Protein AF-0000000083518866 (afdb_homodimer)

Structure (mmCIF, N/CA/C/O backbone):
data_AF-0000000083518866-model_v1
#
loop_
_entity.id
_entity.type
_entity.pdbx_description
1 polymer '6-phosphofructo-2-kinase/fructose-2,6-bisphosphatase 2'
#
loop_
_atom_site.group_PDB
_atom_site.id
_atom_site.type_symbol
_atom_site.label_atom_id
_atom_site.label_alt_id
_atom_site.label_comp_id
_atom_site.label_asym_id
_atom_site.label_entity_id
_atom_site.label_seq_id
_atom_site.pdbx_PDB_ins_code
_atom_site.Cartn_x
_atom_site.Cartn_y
_atom_site.Cartn_z
_atom_site.occupancy
_atom_site.B_iso_or_equiv
_atom_site.auth_seq_id
_atom_site.auth_comp_id
_atom_site.auth_asym_id
_atom_site.auth_atom_id
_atom_site.pdbx_PDB_model_num
ATOM 1 N N . LYS A 1 1 ? -8.477 41.5 -9.578 1 29.02 1 LYS A N 1
ATOM 2 C CA . LYS A 1 1 ? -9.758 40.812 -9.484 1 29.02 1 LYS A CA 1
ATOM 3 C C . LYS A 1 1 ? -9.914 39.812 -10.609 1 29.02 1 LYS A C 1
ATOM 5 O O . LYS A 1 1 ? -10.352 38.656 -10.383 1 29.02 1 LYS A O 1
ATOM 10 N N . HIS A 1 2 ? -9.727 40.281 -11.828 1 31.5 2 HIS A N 1
ATOM 11 C CA . HIS A 1 2 ? -9.812 39.531 -13.062 1 31.5 2 HIS A CA 1
ATOM 12 C C . HIS A 1 2 ? -8.633 38.562 -13.203 1 31.5 2 HIS A C 1
ATOM 14 O O . HIS A 1 2 ? -8.734 37.562 -13.898 1 31.5 2 HIS A O 1
ATOM 20 N N . ARG A 1 3 ? -7.418 39.094 -12.875 1 32.06 3 ARG A N 1
ATOM 21 C CA . ARG A 1 3 ? -6.188 38.312 -13.055 1 32.06 3 ARG A CA 1
ATOM 22 C C . ARG A 1 3 ? -6.152 37.125 -12.117 1 32.06 3 ARG A C 1
ATOM 24 O O . ARG A 1 3 ? -5.438 36.156 -12.375 1 32.06 3 ARG A O 1
ATOM 31 N N . THR A 1 4 ? -6.699 37.312 -10.922 1 32.12 4 THR A N 1
ATOM 32 C CA . THR A 1 4 ? -6.762 36.25 -9.945 1 32.12 4 THR A CA 1
ATOM 33 C C . THR A 1 4 ? -7.703 35.125 -10.414 1 32.12 4 THR A C 1
ATOM 35 O O . THR A 1 4 ? -7.508 33.969 -10.086 1 32.12 4 THR A O 1
ATOM 38 N N . LEU A 1 5 ? -8.797 35.5 -11.148 1 30.77 5 LEU A N 1
ATOM 39 C CA . LEU A 1 5 ? -9.781 34.562 -11.695 1 30.77 5 LEU A CA 1
ATOM 40 C C . LEU A 1 5 ? -9.18 33.75 -12.828 1 30.77 5 LEU A C 1
ATOM 42 O O . LEU A 1 5 ? -9.648 32.656 -13.117 1 30.77 5 LEU A O 1
ATOM 46 N N . LEU A 1 6 ? -8.375 34.375 -13.75 1 31.34 6 LEU A N 1
ATOM 47 C CA . LEU A 1 6 ? -7.785 33.656 -14.883 1 31.34 6 LEU A CA 1
ATOM 48 C C . LEU A 1 6 ? -6.785 32.625 -14.406 1 31.34 6 LEU A C 1
ATOM 50 O O . LEU A 1 6 ? -6.496 31.656 -15.133 1 31.34 6 LEU A O 1
ATOM 54 N N . LYS A 1 7 ? -5.988 32.906 -13.383 1 32.53 7 LYS A N 1
ATOM 55 C CA . LYS A 1 7 ? -5.039 31.953 -12.812 1 32.53 7 LYS A CA 1
ATOM 56 C C . LYS A 1 7 ? -5.758 30.75 -12.227 1 3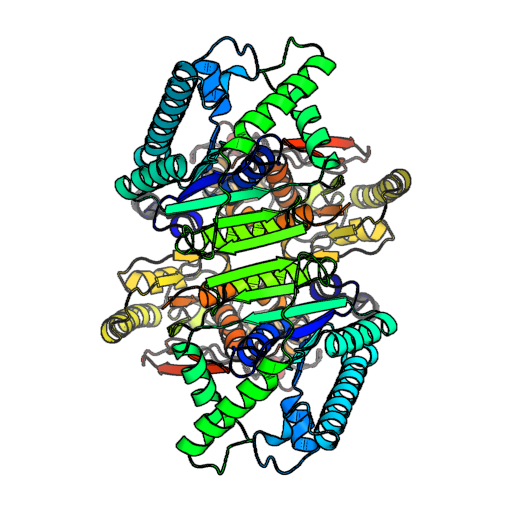2.53 7 LYS A C 1
ATOM 58 O O . LYS A 1 7 ? -5.191 29.656 -12.156 1 32.53 7 LYS A O 1
ATOM 63 N N . LEU A 1 8 ? -6.977 30.859 -11.734 1 33.09 8 LEU A N 1
ATOM 64 C CA . LEU A 1 8 ? -7.812 29.766 -11.234 1 33.09 8 LEU A CA 1
ATOM 65 C C . LEU A 1 8 ? -8.258 28.859 -12.375 1 33.09 8 LEU A C 1
ATOM 67 O O . LEU A 1 8 ? -8.391 27.641 -12.188 1 33.09 8 LEU A O 1
ATOM 71 N N . ARG A 1 9 ? -8.781 29.391 -13.539 1 31.25 9 ARG A N 1
ATOM 72 C CA . ARG A 1 9 ? -9.32 28.656 -14.672 1 31.25 9 ARG A CA 1
ATOM 73 C C . ARG A 1 9 ? -8.234 27.844 -15.367 1 31.25 9 ARG A C 1
ATOM 75 O O . ARG A 1 9 ? -8.477 26.719 -15.82 1 31.25 9 ARG A O 1
ATOM 82 N N . THR A 1 10 ? -7.129 28.453 -15.812 1 32.44 10 THR A N 1
ATOM 83 C CA . THR A 1 10 ? -6.078 27.766 -16.547 1 32.44 10 THR A CA 1
ATOM 84 C C . THR A 1 10 ? -5.41 26.719 -15.664 1 32.44 10 THR A C 1
ATOM 86 O O . THR A 1 10 ? -4.773 25.781 -16.172 1 32.44 10 THR A O 1
ATOM 89 N N . GLN A 1 11 ? -5.281 26.922 -14.414 1 31.84 11 GLN A N 1
ATOM 90 C CA . GLN A 1 11 ? -4.805 25.922 -13.469 1 31.84 11 GLN A CA 1
ATOM 91 C C . GLN A 1 11 ? -5.723 24.703 -13.453 1 31.84 11 GLN A C 1
ATOM 93 O O . GLN A 1 11 ? -5.449 23.719 -12.75 1 31.84 11 GLN A O 1
ATOM 98 N N . ILE A 1 12 ? -6.98 24.844 -13.844 1 32.78 12 ILE A N 1
ATOM 99 C CA . ILE A 1 12 ? -7.789 23.688 -14.219 1 32.78 12 ILE A CA 1
ATOM 100 C C . ILE A 1 12 ? -7.098 22.922 -15.336 1 32.78 12 ILE A C 1
ATOM 102 O O . ILE A 1 12 ? -7.605 22.844 -16.453 1 32.78 12 ILE A O 1
ATOM 106 N N . LEU A 1 13 ? -6.117 23.406 -15.945 1 32.22 13 LEU A N 1
ATOM 107 C CA . LEU A 1 13 ? -5.336 22.516 -16.797 1 32.22 13 LEU A CA 1
ATOM 108 C C . LEU A 1 13 ? -5.34 21.094 -16.25 1 32.22 13 LEU A C 1
ATOM 110 O O . LEU A 1 13 ? -5.457 20.891 -15.039 1 32.22 13 LEU A O 1
ATOM 114 N N . THR A 1 14 ? -5.293 20.109 -17.234 1 34.59 14 THR A N 1
ATOM 115 C CA . THR A 1 14 ? -5.691 18.719 -17.078 1 34.59 14 THR A CA 1
ATOM 116 C C . THR A 1 14 ? -5.098 18.141 -15.797 1 34.59 14 THR A C 1
ATOM 118 O O . THR A 1 14 ? -3.908 17.828 -15.742 1 34.59 14 THR A O 1
ATOM 121 N N . LYS A 1 15 ? -5.363 18.797 -14.727 1 37.41 15 LYS A N 1
ATOM 122 C CA . LYS A 1 15 ? -5.25 18.203 -13.398 1 37.41 15 LYS A CA 1
ATOM 123 C C . LYS A 1 15 ? -5.391 16.688 -13.461 1 37.41 15 LYS A C 1
ATOM 125 O O . LYS A 1 15 ? -6.504 16.156 -13.43 1 37.41 15 LYS A O 1
ATOM 130 N N . ARG A 1 16 ? -4.727 16.172 -14.281 1 38.66 16 ARG A N 1
ATOM 131 C CA . ARG A 1 16 ? -4.746 14.719 -14.305 1 38.66 16 ARG A CA 1
ATOM 132 C C . ARG A 1 16 ? -4.496 14.141 -12.914 1 38.66 16 ARG A C 1
ATOM 134 O O . ARG A 1 16 ? -3.436 14.359 -12.328 1 38.66 16 ARG A O 1
ATOM 141 N N . SER A 1 17 ? -5.555 14.047 -12.172 1 44.09 17 SER A N 1
ATOM 142 C CA . SER A 1 17 ? -5.574 13.406 -10.859 1 44.09 17 SER A CA 1
ATOM 143 C C . SER A 1 17 ? -4.609 12.227 -10.805 1 44.09 17 SER A C 1
ATOM 145 O O . SER A 1 17 ? -4.281 11.641 -11.836 1 44.09 17 SER A O 1
ATOM 147 N N . TRP A 1 18 ? -3.914 12.164 -9.664 1 44.59 18 TRP A N 1
ATOM 148 C CA . TRP A 1 18 ? -3.061 11.008 -9.406 1 44.59 18 TRP A CA 1
ATOM 149 C C . TRP A 1 18 ? -3.619 9.758 -10.078 1 44.59 18 TRP A C 1
ATOM 151 O O . TRP A 1 18 ? -2.865 8.953 -10.633 1 44.59 18 TRP A O 1
ATOM 161 N N . ALA A 1 19 ? -4.965 9.695 -10.07 1 45.88 19 ALA A N 1
ATOM 162 C CA . ALA A 1 19 ? -5.621 8.539 -10.664 1 45.88 19 ALA A CA 1
ATOM 163 C C . ALA A 1 19 ? -5.449 8.523 -12.18 1 45.88 19 ALA A C 1
ATOM 165 O O . ALA A 1 19 ? -5.324 7.461 -12.789 1 45.88 19 ALA A O 1
ATOM 166 N N . SER A 1 20 ? -5.539 9.75 -12.711 1 44.25 20 SER A N 1
ATOM 167 C CA . SER A 1 20 ? -5.445 9.82 -14.164 1 44.25 20 SER A CA 1
ATOM 168 C C . SER A 1 20 ? -4.078 9.367 -14.656 1 44.25 20 SER A C 1
ATOM 170 O O . SER A 1 20 ? -3.955 8.844 -15.766 1 44.25 20 SER A O 1
ATOM 172 N N . HIS A 1 21 ? -3.098 9.523 -13.766 1 46.72 21 HIS A N 1
ATOM 173 C CA . HIS A 1 21 ? -1.752 9.203 -14.219 1 46.72 21 HIS A CA 1
ATOM 174 C C . HIS A 1 21 ? -1.434 7.727 -13.992 1 46.72 21 HIS A C 1
ATOM 176 O O . HIS A 1 21 ? -0.403 7.23 -14.453 1 46.72 21 HIS A O 1
ATOM 182 N N . MET A 1 22 ? -2.447 7.168 -13.352 1 51.53 22 MET A N 1
ATOM 183 C CA . MET A 1 22 ? -2.098 5.789 -13.023 1 51.53 22 MET A CA 1
ATOM 184 C C . MET A 1 22 ? -2.146 4.902 -14.258 1 51.53 22 MET A C 1
ATOM 186 O O . MET A 1 22 ? -1.529 3.836 -14.289 1 51.53 22 MET A O 1
ATOM 190 N N . THR A 1 23 ? -3.104 5.41 -15.219 1 57.25 23 THR A N 1
ATOM 191 C CA . THR A 1 23 ? -3.189 4.496 -16.359 1 57.25 23 THR A CA 1
ATOM 192 C C . THR A 1 23 ? -2.945 5.234 -17.672 1 57.25 23 THR A C 1
ATOM 194 O O . THR A 1 23 ? -3.559 6.273 -17.922 1 57.25 23 THR A O 1
ATOM 197 N N . ASN A 1 24 ? -1.936 4.938 -18.375 1 62.41 24 ASN A N 1
ATOM 198 C CA . ASN A 1 24 ? -1.688 5.457 -19.719 1 62.41 24 ASN A CA 1
ATOM 199 C C . ASN A 1 24 ? -2.779 5.031 -20.703 1 62.41 24 ASN A C 1
ATOM 201 O O . ASN A 1 24 ? -3.119 5.773 -21.625 1 62.41 24 ASN A O 1
ATOM 205 N N . SER A 1 25 ? -3.404 3.809 -20.5 1 80.5 25 SER A N 1
ATOM 206 C CA . SER A 1 25 ? -4.465 3.258 -21.328 1 80.5 25 SER A CA 1
ATOM 207 C C . SER A 1 25 ? -5.574 2.646 -20.484 1 80.5 25 SER A C 1
ATOM 209 O O . SER A 1 25 ? -5.328 2.18 -19.375 1 80.5 25 SER A O 1
ATOM 211 N N . PRO A 1 26 ? -6.875 2.797 -21.062 1 92.06 26 PRO A N 1
ATOM 212 C CA . PRO A 1 26 ? -7.965 2.145 -20.328 1 92.06 26 PRO A CA 1
ATOM 213 C C . PRO A 1 26 ? -7.746 0.643 -20.172 1 92.06 26 PRO A C 1
ATOM 215 O O . PRO A 1 26 ? -7.035 0.027 -20.969 1 92.06 26 PRO A O 1
ATOM 218 N N . THR A 1 27 ? -8.289 0.11 -19.109 1 95 27 THR A N 1
ATOM 219 C CA . THR A 1 27 ? -8.086 -1.302 -18.812 1 95 27 THR A CA 1
ATOM 220 C C . THR A 1 27 ? -9.422 -2.043 -18.766 1 95 27 THR A C 1
ATOM 222 O O . THR A 1 27 ? -10.398 -1.542 -18.203 1 95 27 THR A O 1
ATOM 225 N N . LEU A 1 28 ? -9.453 -3.117 -19.469 1 97.5 28 LEU A N 1
ATOM 226 C CA . LEU A 1 28 ? -10.586 -4.035 -19.422 1 97.5 28 LEU A CA 1
ATOM 227 C C . LEU A 1 28 ? -10.273 -5.234 -18.531 1 97.5 28 LEU A C 1
ATOM 229 O O . LEU A 1 28 ? -9.398 -6.039 -18.844 1 97.5 28 LEU A O 1
ATOM 233 N N . ILE A 1 29 ? -10.992 -5.309 -17.344 1 97.88 29 ILE A N 1
ATOM 234 C CA . ILE A 1 29 ? -10.875 -6.473 -16.484 1 97.88 29 ILE A CA 1
ATOM 235 C C . ILE A 1 29 ? -11.875 -7.535 -16.906 1 97.88 29 ILE A C 1
ATOM 237 O O . ILE A 1 29 ? -13.086 -7.277 -16.953 1 97.88 29 ILE A O 1
ATOM 241 N N . VAL A 1 30 ? -11.422 -8.672 -17.219 1 98.38 30 VAL A N 1
ATOM 242 C CA . VAL A 1 30 ? -12.273 -9.75 -17.719 1 98.38 30 VAL A CA 1
ATOM 243 C C . VAL A 1 30 ? -12.352 -10.867 -16.688 1 98.38 30 VAL A C 1
ATOM 245 O O . VAL A 1 30 ? -11.344 -11.523 -16.391 1 98.38 30 VAL A O 1
ATOM 248 N N . MET A 1 31 ? -13.531 -11.086 -16.156 1 98 31 MET A N 1
ATOM 249 C CA . MET A 1 31 ? -13.719 -12.195 -15.227 1 98 31 MET A CA 1
ATOM 250 C C . MET A 1 31 ? -13.75 -13.531 -15.961 1 98 31 MET A C 1
ATOM 252 O O . MET A 1 31 ? -14.227 -13.609 -17.094 1 98 31 MET A O 1
ATOM 256 N N . VAL A 1 32 ? -13.242 -14.523 -15.344 1 98.12 32 VAL A N 1
ATOM 257 C CA . VAL A 1 32 ? -13.234 -15.883 -15.867 1 98.12 32 VAL A CA 1
ATOM 258 C C . VAL A 1 32 ? -13.57 -16.875 -14.758 1 98.12 32 VAL A C 1
ATOM 260 O O . VAL A 1 32 ? -13.133 -16.703 -13.617 1 98.12 32 VAL A O 1
ATOM 263 N N . GLY A 1 33 ? -14.367 -17.859 -15.062 1 96.94 33 GLY A N 1
ATOM 264 C CA . GLY A 1 33 ? -14.633 -18.906 -14.094 1 96.94 33 GLY A CA 1
ATOM 265 C C . GLY A 1 33 ? -16.031 -19.5 -14.219 1 96.94 33 GLY A C 1
ATOM 266 O O . GLY A 1 33 ? -16.906 -18.906 -14.852 1 96.94 33 GLY A O 1
ATOM 267 N N . LEU A 1 34 ? -16.281 -20.641 -13.594 1 95.81 34 LEU A N 1
ATOM 268 C CA . LEU A 1 34 ? -17.578 -21.312 -13.586 1 95.81 34 LEU A CA 1
ATOM 269 C C . LEU A 1 34 ? -18.578 -20.547 -12.703 1 95.81 34 LEU A C 1
ATOM 271 O O . LEU A 1 34 ? -18.172 -19.734 -11.867 1 95.81 34 LEU A O 1
ATOM 275 N N . PRO A 1 35 ? -19.875 -20.75 -12.977 1 92.06 35 PRO A N 1
ATOM 276 C CA . PRO A 1 35 ? -20.875 -20.109 -12.117 1 92.06 35 PRO A CA 1
ATOM 277 C C . PRO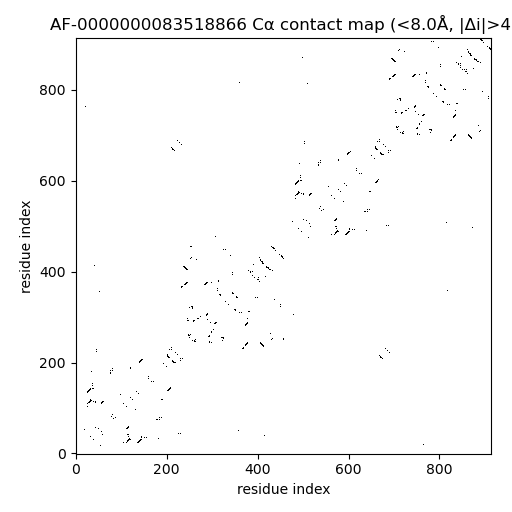 A 1 35 ? -20.703 -20.484 -10.641 1 92.06 35 PRO A C 1
ATOM 279 O O . PRO A 1 35 ? -20.281 -21.594 -10.328 1 92.06 35 PRO A O 1
ATOM 282 N N . ALA A 1 36 ? -21.016 -19.578 -9.75 1 90.25 36 ALA A N 1
ATOM 283 C CA . ALA A 1 36 ? -21.047 -19.766 -8.305 1 90.25 36 ALA A CA 1
ATOM 284 C C . ALA A 1 36 ? -19.641 -19.953 -7.738 1 90.25 36 ALA A C 1
ATOM 286 O O . ALA A 1 36 ? -19.453 -20.703 -6.781 1 90.25 36 ALA A O 1
ATOM 287 N N . ARG A 1 37 ? -18.656 -19.375 -8.391 1 92.75 37 ARG A N 1
ATOM 288 C CA . ARG A 1 37 ? -17.297 -19.469 -7.902 1 92.75 37 ARG A CA 1
ATOM 289 C C . ARG A 1 37 ? -16.812 -18.156 -7.309 1 92.75 37 ARG A C 1
ATOM 291 O O . ARG A 1 37 ? -15.641 -17.984 -6.996 1 92.75 37 ARG A O 1
ATOM 298 N N . GLY A 1 38 ? -17.672 -17.141 -7.188 1 87.69 38 GLY A N 1
ATOM 299 C CA . GLY A 1 38 ? -17.344 -15.906 -6.492 1 87.69 38 GLY A CA 1
ATOM 300 C C . GLY A 1 38 ? -16.953 -14.781 -7.426 1 87.69 38 GLY A C 1
ATOM 301 O O . GLY A 1 38 ? -16.422 -13.766 -6.984 1 87.69 38 GLY A O 1
ATOM 302 N N . LYS A 1 39 ? -17.203 -14.906 -8.719 1 90.81 39 LYS A N 1
ATOM 303 C CA . LYS A 1 39 ? -16.844 -13.891 -9.703 1 90.81 39 LYS A CA 1
ATOM 304 C C . LYS A 1 39 ? -17.516 -12.555 -9.391 1 90.81 39 LYS A C 1
ATOM 306 O O . LYS A 1 39 ? -16.875 -11.508 -9.398 1 90.81 39 LYS A O 1
ATOM 311 N N . THR A 1 40 ? -18.797 -12.617 -9.133 1 83.88 40 THR A N 1
ATOM 312 C CA . THR A 1 40 ? -19.562 -11.398 -8.883 1 83.88 40 THR A CA 1
ATOM 313 C C . THR A 1 40 ? -19.078 -10.719 -7.605 1 83.88 40 THR A C 1
ATOM 315 O O . THR A 1 40 ? -19.016 -9.484 -7.535 1 83.88 40 THR A O 1
ATOM 318 N N . TYR A 1 41 ? -18.781 -11.5 -6.637 1 85.38 41 TYR A N 1
ATOM 319 C CA . TYR A 1 41 ? -18.203 -10.961 -5.406 1 85.38 41 TYR A CA 1
ATOM 320 C C . TYR A 1 41 ? -16.922 -10.195 -5.699 1 85.38 41 TYR A C 1
ATOM 322 O O . TYR A 1 41 ? -16.75 -9.047 -5.262 1 85.38 41 TYR A O 1
ATOM 330 N N . VAL A 1 42 ? -16.047 -10.82 -6.438 1 91.56 42 VAL A N 1
ATOM 331 C CA . VAL A 1 42 ? -14.766 -10.227 -6.785 1 91.56 42 VAL A CA 1
ATOM 332 C C . VAL A 1 42 ? -14.992 -8.953 -7.602 1 91.56 42 VAL A C 1
ATOM 334 O O . VAL A 1 42 ? -14.375 -7.922 -7.336 1 91.56 42 VAL A O 1
ATOM 337 N N . SER A 1 43 ? -15.898 -9.031 -8.531 1 92.69 43 SER A N 1
ATOM 338 C CA . SER A 1 43 ? -16.188 -7.898 -9.406 1 92.69 43 SER A CA 1
ATOM 339 C C . SER A 1 43 ? -16.719 -6.703 -8.617 1 92.69 43 SER A C 1
ATOM 341 O O . SER A 1 43 ? -16.266 -5.574 -8.828 1 92.69 43 SER A O 1
ATOM 343 N N . LYS A 1 44 ? -17.609 -6.922 -7.73 1 90.12 44 LYS A N 1
ATOM 344 C CA . LYS A 1 44 ? -18.203 -5.844 -6.945 1 90.12 44 LYS A CA 1
ATOM 345 C C . LYS A 1 44 ? -17.188 -5.23 -5.984 1 90.12 44 LYS A C 1
ATOM 347 O O . LYS A 1 44 ? -17.094 -4.008 -5.871 1 90.12 44 LYS A O 1
ATOM 352 N N . LYS A 1 45 ? -16.453 -6.086 -5.328 1 91.81 45 LYS A N 1
ATOM 353 C CA . LYS A 1 45 ? -15.43 -5.613 -4.398 1 91.81 45 LYS A CA 1
ATOM 354 C C . LYS A 1 45 ? -14.367 -4.789 -5.117 1 91.81 45 LYS A C 1
ATOM 356 O O . LYS A 1 45 ? -13.969 -3.721 -4.641 1 91.81 45 LYS A O 1
ATOM 361 N N . LEU A 1 46 ? -13.984 -5.312 -6.219 1 93.56 46 LEU A N 1
ATOM 362 C CA . LEU A 1 46 ? -12.969 -4.617 -7.004 1 93.56 46 LEU A CA 1
ATOM 363 C C . LEU A 1 46 ? -13.477 -3.262 -7.477 1 93.56 46 LEU A C 1
ATOM 365 O O . LEU A 1 46 ? -12.766 -2.262 -7.402 1 93.56 46 LEU A O 1
ATOM 369 N N . THR A 1 47 ? -14.672 -3.211 -7.961 1 94 47 THR A N 1
ATOM 370 C CA . THR A 1 47 ? -15.266 -1.98 -8.469 1 94 47 THR A CA 1
ATOM 371 C C . THR A 1 47 ? -15.398 -0.943 -7.355 1 94 47 THR A C 1
ATOM 373 O O . THR A 1 47 ? -15.078 0.23 -7.555 1 94 47 THR A O 1
ATOM 376 N N . ARG A 1 48 ? -15.805 -1.403 -6.238 1 92.69 48 ARG A N 1
ATOM 377 C CA . ARG A 1 48 ? -15.922 -0.519 -5.082 1 92.69 48 ARG A CA 1
ATOM 378 C C . ARG A 1 48 ? -14.57 0.07 -4.703 1 92.69 48 ARG A C 1
ATOM 380 O O . ARG A 1 48 ? -14.445 1.278 -4.492 1 92.69 48 ARG A O 1
ATOM 387 N N . TYR A 1 49 ? -13.578 -0.746 -4.59 1 94.06 49 TYR A N 1
ATOM 388 C CA . TYR A 1 49 ? -12.234 -0.32 -4.215 1 94.06 49 TYR A CA 1
ATOM 389 C C . TYR A 1 49 ? -11.672 0.677 -5.227 1 94.06 49 TYR A C 1
ATOM 391 O O . TYR A 1 49 ? -11.195 1.748 -4.848 1 94.06 49 TYR A O 1
ATOM 399 N N . LEU A 1 50 ? -11.805 0.328 -6.527 1 93.31 50 LEU A N 1
ATOM 400 C CA . LEU A 1 50 ? -11.227 1.155 -7.582 1 93.31 50 LEU A CA 1
ATOM 401 C C . LEU A 1 50 ? -11.93 2.506 -7.66 1 93.31 50 LEU A C 1
ATOM 403 O O . LEU A 1 50 ? -11.273 3.543 -7.801 1 93.31 50 LEU A O 1
ATOM 407 N N . ASN A 1 51 ? -13.219 2.545 -7.512 1 91.81 51 ASN A N 1
ATOM 408 C CA . ASN A 1 51 ? -13.953 3.809 -7.484 1 91.81 51 ASN A CA 1
ATOM 409 C C . ASN A 1 51 ? -13.578 4.645 -6.266 1 91.81 51 ASN A C 1
ATOM 411 O O . ASN A 1 51 ? -13.469 5.867 -6.355 1 91.81 51 ASN A O 1
ATOM 415 N N . TRP A 1 52 ? -13.383 3.951 -5.223 1 91.44 52 TRP A N 1
ATOM 416 C CA . TRP A 1 52 ? -13.047 4.633 -3.977 1 91.44 52 TRP A CA 1
ATOM 417 C C . TRP A 1 52 ? -11.695 5.324 -4.082 1 91.44 52 TRP A C 1
ATOM 419 O O . TRP A 1 52 ? -11.523 6.441 -3.592 1 91.44 52 TRP A O 1
ATOM 429 N N . ILE A 1 53 ? -10.766 4.711 -4.738 1 86.56 53 ILE A N 1
ATOM 430 C CA . ILE A 1 53 ? -9.445 5.324 -4.832 1 86.56 53 ILE A CA 1
ATOM 431 C C . ILE A 1 53 ? -9.414 6.312 -5.992 1 86.56 53 ILE A C 1
ATOM 433 O O . ILE A 1 53 ? -8.359 6.844 -6.34 1 86.56 53 ILE A O 1
ATOM 437 N N . GLY A 1 54 ? -10.57 6.492 -6.691 1 83.69 54 GLY A N 1
ATOM 438 C CA . GLY A 1 54 ? -10.688 7.559 -7.676 1 83.69 54 GLY A CA 1
ATOM 439 C C . GLY A 1 54 ? -10.469 7.078 -9.102 1 83.69 54 GLY A C 1
ATOM 440 O O . GLY A 1 54 ? -10.148 7.875 -9.984 1 83.69 54 GLY A O 1
ATOM 441 N N . VAL A 1 55 ? -10.547 5.809 -9.352 1 88.38 55 VAL A N 1
ATOM 442 C CA . VAL A 1 55 ? -10.469 5.234 -10.695 1 88.38 55 VAL A CA 1
ATOM 443 C C . VAL A 1 55 ? -11.867 4.809 -11.156 1 88.38 55 VAL A C 1
ATOM 445 O O . VAL A 1 55 ? -12.352 3.738 -10.781 1 88.38 55 VAL A O 1
ATOM 448 N N . PRO A 1 56 ? -12.43 5.656 -11.945 1 91.19 56 PRO A N 1
ATOM 449 C CA . PRO A 1 56 ? -13.789 5.332 -12.375 1 91.19 56 PRO A CA 1
ATOM 450 C C . PRO A 1 56 ? -13.898 3.938 -12.992 1 91.19 56 PRO A C 1
ATOM 452 O O . PRO A 1 56 ? -13.188 3.629 -13.961 1 91.19 56 PRO A O 1
ATOM 455 N N . THR A 1 57 ? -14.727 3.127 -12.445 1 95.06 57 THR A N 1
ATOM 456 C CA . THR A 1 57 ? -14.867 1.723 -12.812 1 95.06 57 THR A CA 1
ATOM 457 C C . THR A 1 57 ? -16.344 1.316 -12.844 1 95.06 57 THR A C 1
ATOM 459 O O . THR A 1 57 ? -17.109 1.712 -11.969 1 95.06 57 THR A O 1
ATOM 462 N N . LYS A 1 58 ? -16.719 0.616 -13.859 1 96.44 58 LYS A N 1
ATOM 463 C CA . LYS A 1 58 ? -18.078 0.117 -13.984 1 96.44 58 LYS A CA 1
ATOM 464 C C . LYS A 1 58 ? -18.094 -1.364 -14.352 1 96.44 58 LYS A C 1
ATOM 466 O O . LYS A 1 58 ? -17.25 -1.828 -15.117 1 96.44 58 LYS A O 1
ATOM 471 N N . VAL A 1 59 ? -19.109 -2.055 -13.812 1 96 59 VAL A N 1
ATOM 472 C CA . VAL A 1 59 ? -19.266 -3.477 -14.094 1 96 59 VAL A CA 1
ATOM 473 C C . VAL A 1 59 ? -20.297 -3.674 -15.211 1 96 59 VAL A C 1
ATOM 475 O O . VAL A 1 59 ? -21.359 -3.055 -15.203 1 96 59 VAL A O 1
ATOM 478 N N . PHE A 1 60 ? -19.922 -4.395 -16.188 1 96.88 60 PHE A N 1
ATOM 479 C CA . PHE A 1 60 ? -20.828 -4.871 -17.234 1 96.88 60 PHE A CA 1
ATOM 480 C C . PHE A 1 60 ? -21.094 -6.363 -17.062 1 96.88 60 PHE A C 1
ATOM 482 O O . PHE A 1 60 ? -20.312 -7.199 -17.516 1 96.88 60 PHE A O 1
ATOM 489 N N . ASN A 1 61 ? -22.203 -6.617 -16.422 1 94.12 61 ASN A N 1
ATOM 490 C CA . ASN A 1 61 ? -22.594 -7.988 -16.094 1 94.12 61 ASN A CA 1
ATOM 491 C C . ASN A 1 61 ? -23.406 -8.625 -17.219 1 94.12 61 ASN A C 1
ATOM 493 O O . ASN A 1 61 ? -24.5 -8.164 -17.531 1 94.12 61 ASN A O 1
ATOM 497 N N . LEU A 1 62 ? -22.953 -9.688 -17.703 1 93.25 62 LEU A N 1
ATOM 498 C CA . LEU A 1 62 ? -23.594 -10.297 -18.875 1 93.25 62 LEU A CA 1
ATOM 499 C C . LEU A 1 62 ? -24.891 -10.992 -18.484 1 93.25 62 LEU A C 1
ATOM 501 O O . LEU A 1 62 ? -25.766 -11.195 -19.328 1 93.25 62 LEU A O 1
ATOM 505 N N . GLY A 1 63 ? -25.031 -11.414 -17.219 1 88.5 63 GLY A N 1
ATOM 506 C CA . GLY A 1 63 ? -26.312 -11.914 -16.766 1 88.5 63 GLY A CA 1
ATOM 507 C C . GLY A 1 63 ? -27.438 -10.914 -16.938 1 88.5 63 GLY A C 1
ATOM 508 O O . GLY A 1 63 ? -28.562 -11.281 -17.297 1 88.5 63 GLY A O 1
ATOM 509 N N . GLN A 1 64 ? -27.172 -9.719 -16.719 1 88.44 64 GLN A N 1
ATOM 510 C CA . GLN A 1 64 ? -28.156 -8.664 -16.891 1 88.44 64 GLN A CA 1
ATOM 511 C C . GLN A 1 64 ? -28.531 -8.484 -18.359 1 88.44 64 GLN A C 1
ATOM 513 O O . GLN A 1 64 ? -29.703 -8.312 -18.688 1 88.44 64 GLN A O 1
ATOM 518 N N . TYR A 1 65 ? -27.562 -8.508 -19.203 1 92.5 65 TYR A N 1
ATOM 519 C CA . TYR A 1 65 ? -27.812 -8.383 -20.625 1 92.5 65 TYR A CA 1
ATOM 520 C C . TYR A 1 65 ? -28.672 -9.539 -21.141 1 92.5 65 TYR A C 1
ATOM 522 O O . TYR A 1 65 ? -29.578 -9.336 -21.953 1 92.5 65 TYR A O 1
ATOM 530 N N . ARG A 1 66 ? -28.328 -10.703 -20.656 1 90 66 ARG A N 1
ATOM 531 C CA . ARG A 1 66 ? -29.109 -11.875 -21.031 1 90 66 ARG A CA 1
ATOM 532 C C . ARG A 1 66 ? -30.562 -11.734 -20.594 1 90 66 ARG A C 1
ATOM 534 O O . ARG A 1 66 ? -31.484 -12.039 -21.344 1 90 66 ARG A O 1
ATOM 541 N N . ARG A 1 67 ? -30.766 -11.281 -19.391 1 86.62 67 ARG A N 1
ATOM 542 C CA . ARG A 1 67 ? -32.125 -11.125 -18.844 1 86.62 67 ARG A CA 1
ATOM 543 C C . ARG A 1 67 ? -32.906 -10.094 -19.641 1 86.62 67 ARG A C 1
ATOM 545 O O . ARG A 1 67 ? -34.125 -10.227 -19.797 1 86.62 67 ARG A O 1
ATOM 552 N N . GLU A 1 68 ? -32.25 -9.188 -20.078 1 87.38 68 GLU A N 1
ATOM 553 C CA . GLU A 1 68 ? -32.938 -8.172 -20.891 1 87.38 68 GLU A CA 1
ATOM 554 C C . GLU A 1 68 ? -33.25 -8.711 -22.281 1 87.38 68 GLU A C 1
ATOM 556 O O . GLU A 1 68 ? -34.281 -8.344 -22.859 1 87.38 68 GLU A O 1
ATOM 561 N N . ALA A 1 69 ? -32.438 -9.633 -22.672 1 85.81 69 ALA A N 1
ATOM 562 C CA . ALA A 1 69 ? -32.625 -10.188 -24.016 1 85.81 69 ALA A CA 1
ATOM 563 C C . ALA A 1 69 ? -33.688 -11.297 -24 1 85.81 69 ALA A C 1
ATOM 565 O O . ALA A 1 69 ? -34.469 -11.414 -24.938 1 85.81 69 ALA A O 1
ATOM 566 N N . VAL A 1 70 ? -33.562 -12.266 -22.984 1 83.56 70 VAL A N 1
ATOM 567 C CA . VAL A 1 70 ? -34.438 -13.43 -22.984 1 83.56 70 VAL A CA 1
ATOM 568 C C . VAL A 1 70 ? -35.469 -13.281 -21.891 1 83.56 70 VAL A C 1
ATOM 570 O O . VAL A 1 70 ? -35.156 -13.211 -20.703 1 83.56 70 VAL A O 1
ATOM 573 N N . LYS A 1 71 ? -36.156 -12.203 -21.641 1 70.62 71 LYS A N 1
ATOM 574 C CA . LYS A 1 71 ? -37.156 -11.852 -20.625 1 70.62 71 LYS A CA 1
ATOM 575 C C . LYS A 1 71 ? -37.438 -13.039 -19.719 1 70.62 71 LYS A C 1
ATOM 577 O O . LYS A 1 71 ? -37.719 -12.867 -18.531 1 70.62 71 LYS A O 1
ATOM 582 N N . SER A 1 72 ? -37.438 -14.367 -20.25 1 66.94 72 SER A N 1
ATOM 583 C CA . SER A 1 72 ? -37.812 -15.477 -19.359 1 66.94 72 SER A CA 1
ATOM 584 C C . SER A 1 72 ? -36.75 -16.562 -19.375 1 66.94 72 SER A C 1
ATOM 586 O O . SER A 1 72 ? -36.375 -17.062 -20.438 1 66.94 72 SER A O 1
ATOM 588 N N . TYR A 1 73 ? -36.031 -16.75 -18.297 1 67.12 73 TYR A N 1
ATOM 589 C CA . TYR A 1 73 ? -35.125 -17.875 -18.094 1 67.12 73 TYR A CA 1
ATOM 590 C C . TYR A 1 73 ? -35.875 -19.141 -17.75 1 67.12 73 TYR A C 1
ATOM 592 O O . TYR A 1 73 ? -36.688 -19.172 -16.828 1 67.12 73 TYR A O 1
ATOM 600 N N . LYS A 1 74 ? -35.719 -20.109 -18.578 1 66.69 74 LYS A N 1
ATOM 601 C CA . LYS A 1 74 ? -36.5 -21.328 -18.391 1 66.69 74 LYS A CA 1
ATOM 602 C C . LYS A 1 74 ? -35.719 -22.375 -17.594 1 66.69 74 LYS A C 1
ATOM 604 O O . LYS A 1 74 ? -36.188 -22.859 -16.562 1 66.69 74 LYS A O 1
ATOM 609 N N . SER A 1 75 ? -34.656 -22.766 -18.094 1 80 75 SER A N 1
ATOM 610 C CA . SER A 1 75 ? -33.875 -23.812 -17.422 1 80 75 SER A CA 1
ATOM 611 C C . SER A 1 75 ? -32.406 -23.781 -17.828 1 80 75 SER A C 1
ATOM 613 O O . SER A 1 75 ? -32.031 -22.984 -18.688 1 80 75 SER A O 1
ATOM 615 N N . TYR A 1 76 ? -31.703 -24.641 -17.203 1 85.06 76 TYR A N 1
ATOM 616 C CA . TYR A 1 76 ? -30.281 -24.797 -17.469 1 85.06 76 TYR A CA 1
ATOM 617 C C . TYR A 1 76 ? -30.031 -25.094 -18.938 1 85.06 76 TYR A C 1
ATOM 619 O O . TYR A 1 76 ? -28.906 -24.938 -19.438 1 85.06 76 TYR A O 1
ATOM 627 N N . GLU A 1 77 ? -31.016 -25.406 -19.719 1 85.69 77 GLU A N 1
ATOM 628 C CA . GLU A 1 77 ? -30.875 -25.797 -21.125 1 85.69 77 GLU A CA 1
ATOM 629 C C . GLU A 1 77 ? -30.375 -24.625 -21.969 1 85.69 77 GLU A C 1
ATOM 631 O O . GLU A 1 77 ? -29.781 -24.828 -23.016 1 85.69 77 GLU A O 1
ATOM 636 N N . PHE A 1 78 ? -30.672 -23.516 -21.469 1 87.94 78 PHE A N 1
ATOM 637 C CA . PHE A 1 78 ? -30.219 -22.297 -22.156 1 87.94 78 PHE A CA 1
ATOM 638 C C . PHE A 1 78 ? -28.703 -22.25 -22.234 1 87.94 78 PHE A C 1
ATOM 640 O O . PHE A 1 78 ? -28.141 -21.594 -23.125 1 87.94 78 PHE A O 1
ATOM 647 N N . PHE A 1 79 ? -28.047 -23.047 -21.438 1 89.56 79 PHE A N 1
ATOM 648 C CA . PHE A 1 79 ? -26.594 -22.906 -21.328 1 89.56 79 PHE A CA 1
ATOM 649 C C . PHE A 1 79 ? -25.891 -24.125 -21.906 1 89.56 79 PHE A C 1
ATOM 651 O O . PHE A 1 79 ? -24.656 -24.219 -21.844 1 89.56 79 PHE A O 1
ATOM 658 N N . ARG A 1 80 ? -26.625 -24.984 -22.516 1 89.88 80 ARG A N 1
ATOM 659 C CA . ARG A 1 80 ? -26.031 -26.141 -23.172 1 89.88 80 ARG A CA 1
ATOM 660 C C . ARG A 1 80 ? -25.219 -25.719 -24.391 1 89.88 80 ARG A C 1
ATOM 662 O O . ARG A 1 80 ? -25.609 -24.812 -25.125 1 89.88 80 ARG A O 1
ATOM 669 N N . HIS A 1 81 ? -24.094 -26.391 -24.641 1 88.5 81 HIS A N 1
ATOM 670 C CA . HIS A 1 81 ? -23.188 -26.031 -25.719 1 88.5 81 HIS A CA 1
ATOM 671 C C . HIS A 1 81 ? -23.766 -26.438 -27.078 1 88.5 81 HIS A C 1
ATOM 673 O O . HIS A 1 81 ? -23.328 -25.938 -28.125 1 88.5 81 HIS A O 1
ATOM 679 N N . ASP A 1 82 ? -24.719 -27.359 -27.016 1 89.69 82 ASP A N 1
ATOM 680 C CA . ASP A 1 82 ? -25.297 -27.828 -28.266 1 89.69 82 ASP A CA 1
ATOM 681 C C . ASP A 1 82 ? -26.578 -27.062 -28.594 1 89.69 82 ASP A C 1
ATOM 683 O O . ASP A 1 82 ? -27.203 -27.312 -29.625 1 89.69 82 ASP A O 1
ATOM 687 N N . ASN A 1 83 ? -26.984 -26.203 -27.734 1 91.44 83 ASN A N 1
ATOM 688 C CA . ASN A 1 83 ? -28.109 -25.312 -28.016 1 91.44 83 ASN A CA 1
ATOM 689 C C . ASN A 1 83 ? -27.688 -24.125 -28.875 1 91.44 83 ASN A C 1
ATOM 691 O O . ASN A 1 83 ? -27.328 -23.078 -28.359 1 91.44 83 ASN A O 1
ATOM 695 N N . GLU A 1 84 ? -27.844 -24.172 -30.125 1 91.81 84 GLU A N 1
ATOM 696 C CA . GLU A 1 84 ? -27.312 -23.219 -31.094 1 91.81 84 GLU A CA 1
ATOM 697 C C . GLU A 1 84 ? -27.984 -21.859 -30.938 1 91.81 84 GLU A C 1
ATOM 699 O O . GLU A 1 84 ? -27.328 -20.812 -31.016 1 91.81 84 GLU A O 1
ATOM 704 N N . GLU A 1 85 ? -29.266 -21.875 -30.75 1 90.69 85 GLU A N 1
ATOM 705 C CA . GLU A 1 85 ? -30 -20.625 -30.594 1 90.69 85 GLU A CA 1
ATOM 706 C C . GLU A 1 85 ? -29.531 -19.875 -29.359 1 90.69 85 GLU A C 1
ATOM 708 O O . GLU A 1 85 ? -29.312 -18.656 -29.406 1 90.69 85 GLU A O 1
ATOM 713 N N . ALA A 1 86 ? -29.453 -20.578 -28.312 1 90.5 86 ALA A N 1
ATOM 714 C CA . ALA A 1 86 ? -29.016 -19.969 -27.062 1 90.5 86 ALA A CA 1
ATOM 715 C C . ALA A 1 86 ? -27.578 -19.438 -27.188 1 90.5 86 ALA A C 1
ATOM 717 O O . ALA A 1 86 ? -27.25 -18.375 -26.641 1 90.5 86 ALA A O 1
ATOM 718 N N . MET A 1 87 ? -26.734 -20.141 -27.906 1 91.12 87 MET A N 1
ATOM 719 C CA . MET A 1 87 ? -25.344 -19.734 -28.125 1 91.12 87 MET A CA 1
ATOM 720 C C . MET A 1 87 ? -25.281 -18.422 -28.891 1 91.12 87 MET A C 1
ATOM 722 O O . MET A 1 87 ? -24.438 -17.562 -28.578 1 91.12 87 MET A O 1
ATOM 726 N N . LYS A 1 88 ? -26.156 -18.312 -29.797 1 92 88 LYS A N 1
ATOM 727 C CA . LYS A 1 88 ? -26.219 -17.078 -30.578 1 92 88 LYS A CA 1
ATOM 728 C C . LYS A 1 88 ? -26.641 -15.898 -29.703 1 92 88 LYS A C 1
ATOM 730 O O . LYS A 1 88 ? -26.062 -14.812 -29.797 1 92 88 LYS A O 1
ATOM 735 N N . ILE A 1 89 ? -27.609 -16.156 -28.922 1 92.25 89 ILE A N 1
ATOM 736 C CA . ILE A 1 89 ? -28.094 -15.109 -28.047 1 92.25 89 ILE A CA 1
ATOM 737 C C . ILE A 1 89 ? -27 -14.688 -27.062 1 92.25 89 ILE A C 1
ATOM 739 O O . ILE A 1 89 ? -26.781 -13.5 -26.844 1 92.25 89 ILE A O 1
ATOM 743 N N . ARG A 1 90 ? -26.297 -15.625 -26.516 1 91.69 90 ARG A N 1
ATOM 744 C CA . ARG A 1 90 ? -25.219 -15.336 -25.578 1 91.69 90 ARG A CA 1
ATOM 745 C C . ARG A 1 90 ? -24.094 -14.531 -26.234 1 91.69 90 ARG A C 1
ATOM 747 O O . ARG A 1 90 ? -23.547 -13.609 -25.641 1 91.69 90 ARG A O 1
ATOM 754 N N . LYS A 1 91 ? -23.812 -14.883 -27.406 1 93.06 91 LYS A N 1
ATOM 755 C CA . LYS A 1 91 ? -22.797 -14.148 -28.156 1 93.06 91 LYS A CA 1
ATOM 756 C C . LYS A 1 91 ? -23.234 -12.711 -28.422 1 93.06 91 LYS A C 1
ATOM 758 O O . LYS A 1 91 ? -22.438 -11.781 -28.297 1 93.06 91 LYS A O 1
ATOM 763 N N . GLU A 1 92 ? -24.453 -12.562 -28.766 1 94.19 92 GLU A N 1
ATOM 764 C CA . GLU A 1 92 ? -24.984 -11.227 -29.016 1 94.19 92 GLU A CA 1
ATOM 765 C C . GLU A 1 92 ? -24.969 -10.367 -27.766 1 94.19 92 GLU A C 1
ATOM 767 O O . GLU A 1 92 ? -24.688 -9.164 -27.828 1 94.19 92 GLU A O 1
ATOM 772 N N . CYS A 1 93 ? -25.297 -10.977 -26.703 1 94.88 93 CYS A N 1
ATOM 773 C CA . CYS A 1 93 ? -25.234 -10.266 -25.438 1 94.88 93 CYS A CA 1
ATOM 774 C C . CYS A 1 93 ? -23.828 -9.805 -25.125 1 94.88 93 CYS A C 1
ATOM 776 O O . CYS A 1 93 ? -23.625 -8.68 -24.656 1 94.88 93 CYS A O 1
ATOM 778 N N . ALA A 1 94 ? -22.844 -10.648 -25.391 1 96.19 94 ALA A N 1
ATOM 779 C CA . ALA A 1 94 ? -21.453 -10.312 -25.172 1 96.19 94 ALA A CA 1
ATOM 780 C C . ALA A 1 94 ? -21.016 -9.148 -26.047 1 96.19 94 ALA A C 1
ATOM 782 O O . ALA A 1 94 ? -20.344 -8.227 -25.594 1 96.19 94 ALA A O 1
ATOM 783 N N . LEU A 1 95 ? -21.453 -9.219 -27.266 1 96.38 95 LEU A N 1
ATOM 784 C CA . LEU A 1 95 ? -21.094 -8.164 -28.219 1 96.38 95 LEU A CA 1
ATOM 785 C C . LEU A 1 95 ? -21.734 -6.84 -27.828 1 96.38 95 LEU A C 1
ATOM 787 O O . LEU A 1 95 ? -21.109 -5.785 -27.938 1 96.38 95 LEU A O 1
ATOM 791 N N . ALA A 1 96 ? -22.953 -6.934 -27.391 1 96.81 96 ALA A N 1
ATOM 792 C CA . ALA A 1 96 ? -23.641 -5.734 -26.922 1 96.81 96 ALA A CA 1
ATOM 793 C C . ALA A 1 96 ? -22.938 -5.125 -25.719 1 96.81 96 ALA A C 1
ATOM 795 O O . ALA A 1 96 ? -22.781 -3.902 -25.625 1 96.81 96 ALA A O 1
ATOM 796 N N . ALA A 1 97 ? -22.547 -5.969 -24.844 1 97.44 97 ALA A N 1
ATOM 797 C CA . ALA A 1 97 ? -21.828 -5.508 -23.656 1 97.44 97 ALA A CA 1
ATOM 798 C C . ALA A 1 97 ? -20.5 -4.859 -24.031 1 97.44 97 ALA A C 1
ATOM 800 O O . ALA A 1 97 ? -20.125 -3.824 -23.484 1 97.44 97 ALA A O 1
ATOM 801 N N . LEU A 1 98 ? -19.766 -5.473 -24.953 1 97.56 98 LEU A N 1
ATOM 802 C CA . LEU A 1 98 ? -18.5 -4.934 -25.391 1 97.56 98 LEU A CA 1
ATOM 803 C C . LEU A 1 98 ? -18.672 -3.566 -26.047 1 97.56 98 LEU A C 1
ATOM 805 O O . LEU A 1 98 ? -17.844 -2.676 -25.891 1 97.56 98 LEU A O 1
ATOM 809 N N . LYS A 1 99 ? -19.75 -3.436 -26.75 1 96.88 99 LYS A N 1
ATOM 810 C CA . LYS A 1 99 ? -20.047 -2.135 -27.328 1 96.88 99 LYS A CA 1
ATOM 811 C C . LYS A 1 99 ? -20.25 -1.076 -26.25 1 96.88 99 LYS A C 1
ATOM 813 O O . LYS A 1 99 ? -19.766 0.049 -26.375 1 96.88 99 LYS A O 1
ATOM 818 N N . ASP A 1 100 ? -20.984 -1.448 -25.266 1 97.5 100 ASP A N 1
ATOM 819 C CA . ASP A 1 100 ? -21.203 -0.536 -24.156 1 97.5 100 ASP A CA 1
ATOM 820 C C . ASP A 1 100 ? -19.891 -0.227 -23.438 1 97.5 100 ASP A C 1
ATOM 822 O O . ASP A 1 100 ? -19.672 0.896 -22.969 1 97.5 100 ASP A O 1
ATOM 826 N N . VAL A 1 101 ? -19.047 -1.239 -23.328 1 97.5 101 VAL A N 1
ATOM 827 C CA . VAL A 1 101 ? -17.734 -1.052 -22.734 1 97.5 101 VAL A CA 1
ATOM 828 C C . VAL A 1 101 ? -16.953 -0.005 -23.531 1 97.5 101 VAL A C 1
ATOM 830 O O . VAL A 1 101 ? -16.344 0.897 -22.938 1 97.5 101 VAL A O 1
ATOM 833 N N . LYS A 1 102 ? -16.984 -0.136 -24.781 1 96.69 102 LYS A N 1
ATOM 834 C CA . LYS A 1 102 ? -16.281 0.814 -25.625 1 96.69 102 LYS A CA 1
ATOM 835 C C . LYS A 1 102 ? -16.812 2.232 -25.438 1 96.69 102 LYS A C 1
ATOM 837 O O . LYS A 1 102 ? -16.031 3.18 -25.312 1 96.69 102 LYS A O 1
ATOM 842 N N . THR A 1 103 ? -18.078 2.354 -25.375 1 96.69 103 THR A N 1
ATOM 843 C CA . THR A 1 103 ? -18.688 3.656 -25.141 1 96.69 103 THR A CA 1
ATOM 844 C C . THR A 1 103 ? -18.266 4.227 -23.797 1 96.69 103 THR A C 1
ATOM 846 O O . THR A 1 103 ? -17.906 5.402 -23.703 1 96.69 103 THR A O 1
ATOM 849 N N . TYR A 1 104 ? -18.219 3.414 -22.844 1 96.56 104 TYR A N 1
ATOM 850 C CA . TYR A 1 104 ? -17.891 3.828 -21.484 1 96.56 104 TYR A CA 1
ATOM 851 C C . TYR A 1 104 ? -16.422 4.262 -21.391 1 96.56 104 TYR A C 1
ATOM 853 O O . TYR A 1 104 ? -16.109 5.301 -20.812 1 96.56 104 TYR A O 1
ATOM 861 N N . LEU A 1 105 ? -15.531 3.514 -21.984 1 94.94 105 LEU A N 1
ATOM 862 C CA . LEU A 1 105 ? -14.102 3.764 -21.859 1 94.94 105 LEU A CA 1
ATOM 863 C C . LEU A 1 105 ? -13.648 4.855 -22.812 1 94.94 105 LEU A C 1
ATOM 865 O O . LEU A 1 105 ? -12.758 5.641 -22.484 1 94.94 105 LEU A O 1
ATOM 869 N N . THR A 1 106 ? -14.234 4.996 -23.969 1 91.88 106 THR A N 1
ATOM 870 C CA . THR A 1 106 ? -13.781 5.949 -24.969 1 91.88 106 THR A CA 1
ATOM 871 C C . THR A 1 106 ? -14.594 7.238 -24.906 1 91.88 106 THR A C 1
ATOM 873 O O . THR A 1 106 ? -14.023 8.336 -24.875 1 91.88 106 THR A O 1
ATOM 876 N N . ASP A 1 107 ? -15.891 7.105 -24.828 1 89.25 107 ASP A N 1
ATOM 877 C CA . ASP A 1 107 ? -16.75 8.289 -24.891 1 89.25 107 ASP A CA 1
ATOM 878 C C . ASP A 1 107 ? -16.859 8.961 -23.516 1 89.25 107 ASP A C 1
ATOM 880 O O . ASP A 1 107 ? -16.797 10.188 -23.422 1 89.25 107 ASP A O 1
ATOM 884 N N . GLU A 1 108 ? -17 8.195 -22.5 1 88.06 108 GLU A N 1
ATOM 885 C CA . GLU A 1 108 ? -17.172 8.75 -21.156 1 88.06 108 GLU A CA 1
ATOM 886 C C . GLU A 1 108 ? -15.836 8.961 -20.469 1 88.06 108 GLU A C 1
ATOM 888 O O . GLU A 1 108 ? -15.773 9.492 -19.359 1 88.06 108 GLU A O 1
ATOM 893 N N . LYS A 1 109 ? -14.773 8.539 -21.094 1 83.19 109 LYS A N 1
ATOM 894 C CA . LYS A 1 109 ? -13.391 8.727 -20.641 1 83.19 109 LYS A CA 1
ATOM 895 C C . LYS A 1 109 ? -13.172 8.109 -19.266 1 83.19 109 LYS A C 1
ATOM 897 O O . LYS A 1 109 ? -12.531 8.711 -18.406 1 83.19 109 LYS A O 1
ATOM 902 N N . ALA A 1 110 ? -13.859 6.961 -19.109 1 89.62 110 ALA A N 1
ATOM 903 C CA . ALA A 1 110 ? -13.602 6.188 -17.891 1 89.62 110 ALA A CA 1
ATOM 904 C C . ALA A 1 110 ? -12.289 5.414 -18 1 89.62 110 ALA A C 1
ATOM 906 O O . ALA A 1 110 ? -11.594 5.5 -19.016 1 89.62 110 ALA A O 1
ATOM 907 N N . GLN A 1 111 ? -11.969 4.746 -16.953 1 90.19 111 GLN A N 1
ATOM 908 C CA . GLN A 1 111 ? -10.633 4.172 -16.938 1 90.19 111 GLN A CA 1
ATOM 909 C C . GLN A 1 111 ? -10.68 2.646 -16.953 1 90.19 111 GLN A C 1
ATOM 911 O O . GLN A 1 111 ? -9.859 1.999 -17.609 1 90.19 111 GLN A O 1
ATOM 916 N N . ILE A 1 112 ? -11.633 2.068 -16.203 1 96.12 112 ILE A N 1
ATOM 917 C CA . ILE A 1 112 ? -11.641 0.615 -16.078 1 96.12 112 ILE A CA 1
ATOM 918 C C . ILE A 1 112 ? -13.055 0.083 -16.266 1 96.12 112 ILE A C 1
ATOM 920 O O . ILE A 1 112 ? -14.023 0.663 -15.758 1 96.12 112 ILE A O 1
ATOM 924 N N . ALA A 1 113 ? -13.211 -0.87 -17.062 1 97.75 113 ALA A N 1
ATOM 925 C CA . ALA A 1 113 ? -14.453 -1.629 -17.203 1 97.75 113 ALA A CA 1
ATOM 926 C C . ALA A 1 113 ? -14.258 -3.082 -16.781 1 97.75 113 ALA A C 1
ATOM 928 O O . ALA A 1 113 ? -13.242 -3.697 -17.094 1 97.75 113 ALA A O 1
ATOM 929 N N . VAL A 1 114 ? -15.211 -3.555 -15.992 1 97.75 114 VAL A N 1
ATOM 930 C CA . VAL A 1 114 ? -15.18 -4.953 -15.578 1 97.75 114 VAL A CA 1
ATOM 931 C C . VAL A 1 114 ? -16.203 -5.754 -16.391 1 97.75 114 VAL A C 1
ATOM 933 O O . VAL A 1 114 ? -17.406 -5.48 -16.328 1 97.75 114 VAL A O 1
ATOM 936 N N . PHE A 1 115 ? -15.695 -6.633 -17.203 1 97.94 115 PHE A N 1
ATOM 937 C CA . PHE A 1 115 ? -16.516 -7.539 -18 1 97.94 115 PHE A CA 1
ATOM 938 C C . PHE A 1 115 ? -16.828 -8.812 -17.219 1 97.94 115 PHE A C 1
ATOM 940 O O . PHE A 1 115 ? -16.047 -9.773 -17.281 1 97.94 115 PHE A O 1
ATOM 947 N N . ASP A 1 116 ? -18 -8.805 -16.547 1 96.25 116 ASP A N 1
ATOM 948 C CA . ASP A 1 116 ? -18.344 -9.852 -15.594 1 96.25 116 ASP A CA 1
ATOM 949 C C . ASP A 1 116 ? -19.172 -10.945 -16.266 1 96.25 116 ASP A C 1
ATOM 951 O O . ASP A 1 116 ? -20.375 -10.789 -16.438 1 96.25 116 ASP A O 1
ATOM 955 N N . ALA A 1 117 ? -18.547 -12.008 -16.609 1 95.69 117 ALA A N 1
ATOM 956 C CA . ALA A 1 117 ? -19.125 -13.203 -17.219 1 95.69 117 ALA A CA 1
ATOM 957 C C . ALA A 1 117 ? -18.266 -14.43 -16.953 1 95.69 117 ALA A C 1
ATOM 959 O O . ALA A 1 117 ? -17.266 -14.352 -16.25 1 95.69 117 ALA A O 1
ATOM 960 N N . THR A 1 118 ? -18.656 -15.586 -17.453 1 95.44 118 THR A N 1
ATOM 961 C CA . THR A 1 118 ? -17.891 -16.812 -17.219 1 95.44 118 THR A CA 1
ATOM 962 C C . THR A 1 118 ? -16.641 -16.828 -18.109 1 95.44 118 THR A C 1
ATOM 964 O O . THR A 1 118 ? -15.547 -17.141 -17.625 1 95.44 118 THR A O 1
ATOM 967 N N . ASN A 1 119 ? -16.781 -16.422 -19.359 1 96.56 119 ASN A N 1
ATOM 968 C CA . ASN A 1 119 ? -15.68 -16.391 -20.328 1 96.56 119 ASN A CA 1
ATOM 969 C C . ASN A 1 119 ? -14.828 -17.656 -20.25 1 96.56 119 ASN A C 1
ATOM 971 O O . ASN A 1 119 ? -13.602 -17.578 -20.156 1 96.56 119 ASN A O 1
ATOM 975 N N . THR A 1 120 ? -15.461 -18.781 -20.359 1 94.62 120 THR A N 1
ATOM 976 C CA . THR A 1 120 ? -14.883 -20.062 -20 1 94.62 120 THR A CA 1
ATOM 977 C C . THR A 1 120 ? -14.023 -20.625 -21.141 1 94.62 120 THR A C 1
ATOM 979 O O . THR A 1 120 ? -13.133 -21.438 -20.906 1 94.62 120 THR A O 1
ATOM 982 N N . THR A 1 121 ? -14.227 -20.188 -22.422 1 94.94 121 THR A N 1
ATOM 983 C CA . THR A 1 121 ? -13.516 -20.781 -23.547 1 94.94 121 THR A CA 1
ATOM 984 C C . THR A 1 121 ? -12.445 -19.828 -24.078 1 94.94 121 THR A C 1
ATOM 986 O O . THR A 1 121 ? -12.555 -18.609 -23.906 1 94.94 121 THR A O 1
ATOM 989 N N . ARG A 1 122 ? -11.43 -20.391 -24.719 1 95.56 122 ARG A N 1
ATOM 990 C CA . ARG A 1 122 ? -10.375 -19.594 -25.344 1 95.56 122 ARG A CA 1
ATOM 991 C C . ARG A 1 122 ? -10.93 -18.75 -26.469 1 95.56 122 ARG A C 1
ATOM 993 O O . ARG A 1 122 ? -10.5 -17.609 -26.672 1 95.56 122 ARG A O 1
ATOM 1000 N N . GLU A 1 123 ? -11.852 -19.359 -27.203 1 94.25 123 GLU A N 1
ATOM 1001 C CA . GLU A 1 123 ? -12.477 -18.641 -28.312 1 94.25 123 GLU A CA 1
ATOM 1002 C C . GLU A 1 123 ? -13.141 -17.359 -27.828 1 94.25 123 GLU A C 1
ATOM 1004 O O . GLU A 1 123 ? -12.992 -16.297 -28.453 1 94.25 123 GLU A O 1
ATOM 1009 N N . ARG A 1 124 ? -13.875 -17.484 -26.781 1 95.19 124 ARG A N 1
ATOM 1010 C CA . ARG A 1 124 ? -14.531 -16.328 -26.188 1 95.19 124 ARG A CA 1
ATOM 1011 C C . ARG A 1 124 ? -13.508 -15.289 -25.75 1 95.19 124 ARG A C 1
ATOM 1013 O O . ARG A 1 124 ? -13.688 -14.094 -26 1 95.19 124 ARG A O 1
ATOM 1020 N N . ARG A 1 125 ? -12.438 -15.648 -25.109 1 97.31 125 ARG A N 1
ATOM 1021 C CA . ARG A 1 125 ? -11.414 -14.734 -24.609 1 97.31 125 ARG A CA 1
ATOM 1022 C C . ARG A 1 125 ? -10.633 -14.102 -25.75 1 97.31 125 ARG A C 1
ATOM 1024 O O . ARG A 1 125 ? -10.234 -12.938 -25.672 1 97.31 125 ARG A O 1
ATOM 1031 N N . ASP A 1 126 ? -10.484 -14.875 -26.844 1 96.56 126 ASP A N 1
ATOM 1032 C CA . ASP A 1 126 ? -9.852 -14.312 -28.031 1 96.56 126 ASP A CA 1
ATOM 1033 C C . ASP A 1 126 ? -10.688 -13.188 -28.625 1 96.56 126 ASP A C 1
ATOM 1035 O O . ASP A 1 126 ? -10.148 -12.18 -29.094 1 96.56 126 ASP A O 1
ATOM 1039 N N . LEU A 1 127 ? -11.969 -13.453 -28.625 1 96.38 127 LEU A N 1
ATOM 1040 C CA . LEU A 1 127 ? -12.875 -12.422 -29.109 1 96.38 127 LEU A CA 1
ATOM 1041 C C . LEU A 1 127 ? -12.711 -11.133 -28.297 1 96.38 127 LEU A C 1
ATOM 1043 O O . LEU A 1 127 ? -12.656 -10.047 -28.875 1 96.38 127 LEU A O 1
ATOM 1047 N N . ILE A 1 128 ? -12.602 -11.242 -27.031 1 97.81 128 ILE A N 1
ATOM 1048 C CA . ILE A 1 128 ? -12.453 -10.094 -26.141 1 97.81 128 ILE A CA 1
ATOM 1049 C C . ILE A 1 128 ? -11.094 -9.438 -26.359 1 97.81 128 ILE A C 1
ATOM 1051 O O . ILE A 1 128 ? -10.992 -8.211 -26.406 1 97.81 128 ILE A O 1
ATOM 1055 N N . LEU A 1 129 ? -10.039 -10.242 -26.5 1 97.69 129 LEU A N 1
ATOM 1056 C CA . LEU A 1 129 ? -8.688 -9.734 -26.719 1 97.69 129 LEU A CA 1
ATOM 1057 C C . LEU A 1 129 ? -8.602 -8.961 -28.031 1 97.69 129 LEU A C 1
ATOM 1059 O O . LEU A 1 129 ? -7.961 -7.914 -28.094 1 97.69 129 LEU A O 1
ATOM 1063 N N . ASP A 1 130 ? -9.25 -9.5 -29.062 1 97.25 130 ASP A N 1
ATOM 1064 C CA . ASP A 1 130 ? -9.289 -8.812 -30.359 1 97.25 130 ASP A CA 1
ATOM 1065 C C . ASP A 1 130 ? -9.992 -7.465 -30.234 1 97.25 130 ASP A C 1
ATOM 1067 O O . ASP A 1 130 ? -9.508 -6.461 -30.766 1 97.25 130 ASP A O 1
ATOM 1071 N N . PHE A 1 131 ? -11.062 -7.488 -29.578 1 97.38 131 PHE A N 1
ATOM 1072 C CA . PHE A 1 131 ? -11.797 -6.254 -29.344 1 97.38 131 PHE A CA 1
ATOM 1073 C C . PHE A 1 131 ? -10.922 -5.238 -28.609 1 97.38 131 PHE A C 1
ATOM 1075 O O . PHE A 1 131 ? -10.883 -4.066 -28.984 1 97.38 131 PHE A O 1
ATOM 1082 N N . ALA A 1 132 ? -10.258 -5.66 -27.578 1 96.75 132 ALA A N 1
ATOM 1083 C CA . ALA A 1 132 ? -9.414 -4.785 -26.766 1 96.75 132 ALA A CA 1
ATOM 1084 C C . ALA A 1 132 ? -8.258 -4.23 -27.594 1 96.75 132 ALA A C 1
ATOM 1086 O O . ALA A 1 132 ? -7.902 -3.055 -27.469 1 96.75 132 ALA A O 1
ATOM 1087 N N . ARG A 1 133 ? -7.695 -5.055 -28.406 1 95.56 133 ARG A N 1
ATOM 1088 C CA . ARG A 1 133 ? -6.594 -4.637 -29.266 1 95.56 133 ARG A CA 1
ATOM 1089 C C . ARG A 1 133 ? -7.043 -3.551 -30.234 1 95.56 133 ARG A C 1
ATOM 1091 O O . ARG A 1 133 ? -6.371 -2.529 -30.391 1 95.56 133 ARG A O 1
ATOM 1098 N N . ASP A 1 134 ? -8.148 -3.805 -30.812 1 95.12 134 ASP A N 1
ATOM 1099 C CA . ASP A 1 134 ? -8.695 -2.857 -31.781 1 95.12 134 ASP A CA 1
ATOM 1100 C C . ASP A 1 134 ? -9.023 -1.521 -31.109 1 95.12 134 ASP A C 1
ATOM 1102 O O . ASP A 1 134 ? -8.938 -0.469 -31.75 1 95.12 134 ASP A O 1
ATOM 1106 N N . SER A 1 135 ? -9.352 -1.57 -29.891 1 94.44 135 SER A N 1
ATOM 1107 C CA . SER A 1 135 ? -9.766 -0.369 -29.172 1 94.44 135 SER A CA 1
ATOM 1108 C C . SER A 1 135 ? -8.609 0.214 -28.359 1 94.44 135 SER A C 1
ATOM 1110 O O . SER A 1 135 ? -8.773 1.231 -27.688 1 94.44 135 SER A O 1
ATOM 1112 N N . GLU A 1 136 ? -7.445 -0.489 -28.297 1 92.56 136 GLU A N 1
ATOM 1113 C CA . GLU A 1 136 ? -6.246 -0.077 -27.578 1 92.56 136 GLU A CA 1
ATOM 1114 C C . GLU A 1 136 ? -6.48 -0.076 -26.062 1 92.56 136 GLU A C 1
ATOM 1116 O O . GLU A 1 136 ? -6.125 0.884 -25.375 1 92.56 136 GLU A O 1
ATOM 1121 N N . PHE A 1 137 ? -7.219 -1.071 -25.656 1 94.94 137 PHE A N 1
ATOM 1122 C CA . PHE A 1 137 ? -7.406 -1.291 -24.234 1 94.94 137 PHE A CA 1
ATOM 1123 C C . PHE A 1 137 ? -6.406 -2.314 -23.703 1 94.94 137 PHE A C 1
ATOM 1125 O O . PHE A 1 137 ? -6.07 -3.273 -24.391 1 94.94 137 PHE A O 1
ATOM 1132 N N . LYS A 1 138 ? -5.941 -2.139 -22.516 1 94.69 138 LYS A N 1
ATOM 1133 C CA . LYS A 1 138 ? -5.238 -3.209 -21.812 1 94.69 138 LYS A CA 1
ATOM 1134 C C . LYS A 1 138 ? -6.227 -4.211 -21.219 1 94.69 138 LYS A C 1
ATOM 1136 O O . LYS A 1 138 ? -7.34 -3.842 -20.828 1 94.69 138 LYS A O 1
ATOM 1141 N N . VAL A 1 139 ? -5.758 -5.434 -21.188 1 97.12 139 VAL A N 1
ATOM 1142 C CA . VAL A 1 139 ? -6.648 -6.457 -20.656 1 97.12 139 VAL A CA 1
ATOM 1143 C C . VAL A 1 139 ? -6.004 -7.113 -19.422 1 97.12 139 VAL A C 1
ATOM 1145 O O . VAL A 1 139 ? -4.805 -7.406 -19.438 1 97.12 139 VAL A O 1
ATOM 1148 N N . PHE A 1 140 ? -6.793 -7.316 -18.406 1 97.56 140 PHE A N 1
ATOM 1149 C CA . PHE A 1 140 ? -6.391 -8.047 -17.219 1 97.56 140 PHE A CA 1
ATOM 1150 C C . PHE A 1 140 ? -7.434 -9.094 -16.844 1 97.56 140 PHE A C 1
ATOM 1152 O O . PHE A 1 140 ? -8.57 -8.75 -16.516 1 97.56 140 PHE A O 1
ATOM 1159 N N . PHE A 1 141 ? -7.059 -10.352 -16.906 1 98.31 141 PHE A N 1
ATOM 1160 C CA . PHE A 1 141 ? -7.996 -11.422 -16.594 1 98.31 141 PHE A CA 1
ATOM 1161 C C . PHE A 1 141 ? -7.984 -11.742 -15.102 1 98.31 141 PHE A C 1
ATOM 1163 O O . PHE A 1 141 ? -6.926 -11.742 -14.477 1 98.31 141 PHE A O 1
ATOM 1170 N N . VAL A 1 142 ? -9.148 -11.938 -14.547 1 97.94 142 VAL A N 1
ATOM 1171 C CA . VAL A 1 142 ? -9.305 -12.422 -13.18 1 97.94 142 VAL A CA 1
ATOM 1172 C C . VAL A 1 142 ? -10.094 -13.727 -13.172 1 97.94 142 VAL A C 1
ATOM 1174 O O . VAL A 1 142 ? -11.312 -13.727 -13.375 1 97.94 142 VAL A O 1
ATOM 1177 N N . GLU A 1 143 ? -9.422 -14.812 -12.922 1 97.94 143 GLU A N 1
ATOM 1178 C CA . GLU A 1 143 ? -10.094 -16.109 -12.891 1 97.94 143 GLU A CA 1
ATOM 1179 C C . GLU A 1 143 ? -10.367 -16.562 -11.461 1 97.94 143 GLU A C 1
ATOM 1181 O O . GLU A 1 143 ? -9.453 -16.625 -10.641 1 97.94 143 GLU A O 1
ATOM 1186 N N . SER A 1 144 ? -11.594 -16.781 -11.188 1 95.81 144 SER A N 1
ATOM 1187 C CA . SER A 1 144 ? -12.008 -17.328 -9.898 1 95.81 144 SER A CA 1
ATOM 1188 C C . SER A 1 144 ? -12.219 -18.828 -9.969 1 95.81 144 SER A C 1
ATOM 1190 O O . SER A 1 144 ? -13.086 -19.312 -10.703 1 95.81 144 SER A O 1
ATOM 1192 N N . VAL A 1 145 ? -11.43 -19.562 -9.219 1 95.25 145 VAL A N 1
ATOM 1193 C CA . VAL A 1 145 ? -11.5 -21.031 -9.18 1 95.25 145 VAL A CA 1
ATOM 1194 C C . VAL A 1 145 ? -11.828 -21.484 -7.766 1 95.25 145 VAL A C 1
ATOM 1196 O O . VAL A 1 145 ? -11.227 -21.016 -6.797 1 95.25 145 VAL A O 1
ATOM 1199 N N . CYS A 1 146 ? -12.828 -22.312 -7.645 1 93.19 146 CYS A N 1
ATOM 1200 C CA . CYS A 1 146 ? -13.188 -22.875 -6.348 1 93.19 146 CYS A CA 1
ATOM 1201 C C . CYS A 1 146 ? -13.641 -24.328 -6.492 1 93.19 146 CYS A C 1
ATOM 1203 O O . CYS A 1 146 ? -14.516 -24.641 -7.301 1 93.19 146 CYS A O 1
ATOM 1205 N N . ASP A 1 147 ? -12.984 -25.188 -5.695 1 90.44 147 ASP A N 1
ATOM 1206 C CA . ASP A 1 147 ? -13.344 -26.594 -5.734 1 90.44 147 ASP A CA 1
ATOM 1207 C C . ASP A 1 147 ? -13.961 -27.047 -4.406 1 90.44 147 ASP A C 1
ATOM 1209 O O . ASP A 1 147 ? -14.305 -28.219 -4.238 1 90.44 147 ASP A O 1
ATOM 1213 N N . ASP A 1 148 ? -14.156 -26.172 -3.525 1 89.44 148 ASP A N 1
ATOM 1214 C CA . ASP A 1 148 ? -14.766 -26.5 -2.24 1 89.44 148 ASP A CA 1
ATOM 1215 C C . ASP A 1 148 ? -16.281 -26.578 -2.359 1 89.44 148 ASP A C 1
ATOM 1217 O O . ASP A 1 148 ? -16.953 -25.578 -2.621 1 89.44 148 ASP A O 1
ATOM 1221 N N . PRO A 1 149 ? -16.828 -27.703 -2.09 1 89.75 149 PRO A N 1
ATOM 1222 C CA . PRO A 1 149 ? -18.266 -27.891 -2.283 1 89.75 149 PRO A CA 1
ATOM 1223 C C . PRO A 1 149 ? -19.094 -27.031 -1.332 1 89.75 149 PRO A C 1
ATOM 1225 O O . PRO A 1 149 ? -20.188 -26.578 -1.696 1 89.75 149 PRO A O 1
ATOM 1228 N N . ASP A 1 150 ? -18.578 -26.797 -0.208 1 88.38 150 ASP A N 1
ATOM 1229 C CA . ASP A 1 150 ? -19.328 -26 0.762 1 88.38 150 ASP A CA 1
ATOM 1230 C C . ASP A 1 150 ? -19.422 -24.547 0.315 1 88.38 150 ASP A C 1
ATOM 1232 O O . ASP A 1 150 ? -20.484 -23.922 0.45 1 88.38 150 ASP A O 1
ATOM 1236 N N . VAL A 1 151 ? -18.375 -24.062 -0.186 1 86.31 151 VAL A N 1
ATOM 1237 C CA . VAL A 1 151 ? -18.359 -22.688 -0.668 1 86.31 151 VAL A CA 1
ATOM 1238 C C . VAL A 1 151 ? -19.281 -22.562 -1.881 1 86.31 151 VAL A C 1
ATOM 1240 O O . VAL A 1 151 ? -20.047 -21.594 -1.985 1 86.31 151 VAL A O 1
ATOM 1243 N N . ILE A 1 152 ? -19.234 -23.5 -2.738 1 88.5 152 ILE A N 1
ATOM 1244 C CA . ILE A 1 152 ? -20.047 -23.484 -3.943 1 88.5 152 ILE A CA 1
ATOM 1245 C C . ILE A 1 152 ? -21.531 -23.531 -3.559 1 88.5 152 ILE A C 1
ATOM 1247 O O . ILE A 1 152 ? -22.344 -22.75 -4.082 1 88.5 152 ILE A O 1
ATOM 1251 N N . ALA A 1 153 ? -21.844 -24.359 -2.619 1 86.81 153 ALA A N 1
ATOM 1252 C CA . ALA A 1 153 ? -23.234 -24.484 -2.156 1 86.81 153 ALA A CA 1
ATOM 1253 C C . ALA A 1 153 ? -23.719 -23.172 -1.534 1 86.81 153 ALA A C 1
ATOM 1255 O O . ALA A 1 153 ? -24.844 -22.734 -1.777 1 86.81 153 ALA A O 1
ATOM 1256 N N . ALA A 1 154 ? -22.875 -22.594 -0.808 1 83.06 154 ALA A N 1
ATOM 1257 C CA . ALA A 1 154 ? -23.219 -21.328 -0.171 1 83.06 154 ALA A CA 1
ATOM 1258 C C . ALA A 1 154 ? -23.438 -20.234 -1.211 1 83.06 154 ALA A C 1
ATOM 1260 O O . ALA A 1 154 ? -24.359 -19.422 -1.078 1 83.06 154 ALA A O 1
ATOM 1261 N N . ASN A 1 155 ? -22.609 -20.203 -2.184 1 83.44 155 ASN A N 1
ATOM 1262 C CA . ASN A 1 155 ? -22.734 -19.203 -3.252 1 83.44 155 ASN A CA 1
ATOM 1263 C C . ASN A 1 155 ? -24.031 -19.406 -4.047 1 83.44 155 ASN A C 1
ATOM 1265 O O . ASN A 1 155 ? -24.672 -18.422 -4.445 1 83.44 155 ASN A O 1
ATOM 1269 N N . ILE A 1 156 ? -24.375 -20.656 -4.27 1 85.19 156 ILE A N 1
ATOM 1270 C CA . ILE A 1 156 ? -25.609 -20.953 -4.984 1 85.19 156 ILE A CA 1
ATOM 1271 C C . ILE A 1 156 ? -26.797 -20.469 -4.172 1 85.19 156 ILE A C 1
ATOM 1273 O O . ILE A 1 156 ? -27.75 -19.891 -4.723 1 85.19 156 ILE A O 1
ATOM 1277 N N . LYS A 1 157 ? -26.703 -20.688 -2.93 1 80.56 157 LYS A N 1
ATOM 1278 C CA . LYS A 1 157 ? -27.781 -20.25 -2.049 1 80.56 157 LYS A CA 1
ATOM 1279 C C . LYS A 1 157 ? -27.922 -18.734 -2.074 1 80.56 157 LYS A C 1
ATOM 1281 O O . LYS A 1 157 ? -29.047 -18.203 -2.074 1 80.56 157 LYS A O 1
ATOM 1286 N N . GLU A 1 158 ? -26.906 -18.078 -2.119 1 73.94 158 GLU A N 1
ATOM 1287 C CA . GLU A 1 158 ? -26.938 -16.625 -2.164 1 73.94 158 GLU A CA 1
ATOM 1288 C C . GLU A 1 158 ? -27.516 -16.109 -3.479 1 73.94 158 GLU A C 1
ATOM 1290 O O . GLU A 1 158 ? -28.266 -15.133 -3.498 1 73.94 158 GLU A O 1
ATOM 1295 N N . VAL A 1 159 ? -27.125 -16.719 -4.531 1 67.62 159 VAL A N 1
ATOM 1296 C CA . VAL A 1 159 ? -27.625 -16.359 -5.852 1 67.62 159 VAL A CA 1
ATOM 1297 C C . VAL A 1 159 ? -29.141 -16.594 -5.914 1 67.62 159 VAL A C 1
ATOM 1299 O O . VAL A 1 159 ? -29.875 -15.789 -6.508 1 67.62 159 VAL A O 1
ATOM 1302 N N . LYS A 1 160 ? -29.5 -17.703 -5.266 1 64.31 160 LYS A N 1
ATOM 1303 C CA . LYS A 1 160 ? -30.922 -18.047 -5.207 1 64.31 160 LYS A CA 1
ATOM 1304 C C . LYS A 1 160 ? -31.719 -16.922 -4.543 1 64.31 160 LYS A C 1
ATOM 1306 O O . LYS A 1 160 ? -32.812 -16.609 -4.988 1 64.31 160 LYS A O 1
ATOM 1311 N N . VAL A 1 161 ? -31.109 -16.422 -3.609 1 64 161 VAL A N 1
ATOM 1312 C CA . VAL A 1 161 ? -31.812 -15.43 -2.807 1 64 161 VAL A CA 1
ATOM 1313 C C . VAL A 1 161 ? -31.812 -14.086 -3.527 1 64 161 VAL A C 1
ATOM 1315 O O . VAL A 1 161 ? -32.781 -13.336 -3.471 1 64 161 VAL A O 1
ATOM 1318 N N . SER A 1 162 ? -30.812 -13.938 -4.375 1 64.19 162 SER A N 1
ATOM 1319 C CA . SER A 1 162 ? -30.656 -12.562 -4.824 1 64.19 162 SER A CA 1
ATOM 1320 C C . SER A 1 162 ? -30.828 -12.445 -6.336 1 64.19 162 SER A C 1
ATOM 1322 O O . SER A 1 162 ? -31.016 -11.344 -6.863 1 64.19 162 SER A O 1
ATOM 1324 N N . SER A 1 163 ? -30.938 -13.625 -7.004 1 68.19 163 SER A N 1
ATOM 1325 C CA . SER A 1 163 ? -30.922 -13.555 -8.461 1 68.19 163 SER A CA 1
ATOM 1326 C C . SER A 1 163 ? -32.344 -13.453 -9.023 1 68.19 163 SER A C 1
ATOM 1328 O O . SER A 1 163 ? -33.219 -14.195 -8.617 1 68.19 163 SER A O 1
ATOM 1330 N N . PRO A 1 164 ? -32.5 -12.57 -9.969 1 68.88 164 PRO A N 1
ATOM 1331 C CA . PRO A 1 164 ? -33.812 -12.453 -10.656 1 68.88 164 PRO A CA 1
ATOM 1332 C C . PRO A 1 164 ? -34.156 -13.695 -11.477 1 68.88 164 PRO A C 1
ATOM 1334 O O . PRO A 1 164 ? -35.312 -13.93 -11.789 1 68.88 164 PRO A O 1
ATOM 1337 N N . ASP A 1 165 ? -33.188 -14.523 -11.812 1 72.56 165 ASP A N 1
ATOM 1338 C CA . ASP A 1 165 ? -33.406 -15.703 -12.648 1 72.56 165 ASP A CA 1
ATOM 1339 C C . ASP A 1 165 ? -34.25 -16.734 -11.922 1 72.56 165 ASP A C 1
ATOM 1341 O O . ASP A 1 165 ? -34.938 -17.531 -12.562 1 72.56 165 ASP A O 1
ATOM 1345 N N . TYR A 1 166 ? -34.219 -16.672 -10.609 1 72.25 166 TYR A N 1
ATOM 1346 C CA . TYR A 1 166 ? -34.875 -17.734 -9.844 1 72.25 166 TYR A CA 1
ATOM 1347 C C . TYR A 1 166 ? -35.906 -17.172 -8.891 1 72.25 166 TYR A C 1
ATOM 1349 O O . TYR A 1 166 ? -36.281 -17.828 -7.91 1 72.25 166 TYR A O 1
ATOM 1357 N N . ALA A 1 167 ? -36.375 -15.969 -9.039 1 66.94 167 ALA A N 1
ATOM 1358 C CA . ALA A 1 167 ? -37.281 -15.266 -8.156 1 66.94 167 ALA A CA 1
ATOM 1359 C C . ALA A 1 167 ? -38.531 -16.094 -7.906 1 66.94 167 ALA A C 1
ATOM 1361 O O . ALA A 1 167 ? -39.094 -16.094 -6.801 1 66.94 167 ALA A O 1
ATOM 1362 N N . GLU A 1 168 ? -39 -16.922 -8.844 1 65.19 168 GLU A N 1
ATOM 1363 C CA . GLU A 1 168 ? -40.281 -17.594 -8.695 1 65.19 168 GLU A CA 1
ATOM 1364 C C . GLU A 1 168 ? -40.125 -19.109 -8.57 1 65.19 168 GLU A C 1
ATOM 1366 O O . GLU A 1 168 ? -41.094 -19.859 -8.695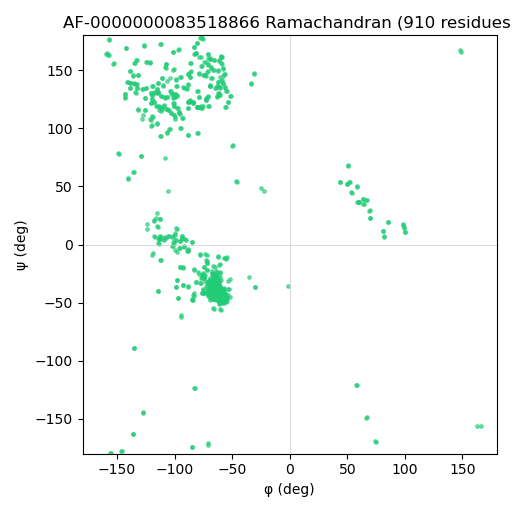 1 65.19 168 GLU A O 1
ATOM 1371 N N . CYS A 1 169 ? -38.906 -19.516 -8.297 1 66.12 169 CYS A N 1
ATOM 1372 C CA . CYS A 1 169 ? -38.688 -20.969 -8.328 1 66.12 169 CYS A CA 1
ATOM 1373 C C . CYS A 1 169 ? -38.594 -21.531 -6.914 1 66.12 169 CYS A C 1
ATOM 1375 O O . CYS A 1 169 ? -38.156 -20.812 -5.992 1 66.12 169 CYS A O 1
ATOM 1377 N N . GLU A 1 170 ? -39.125 -22.703 -6.723 1 71.06 170 GLU A N 1
ATOM 1378 C CA . GLU A 1 170 ? -38.938 -23.406 -5.461 1 71.06 170 GLU A CA 1
ATOM 1379 C C . GLU A 1 170 ? -37.469 -23.672 -5.195 1 71.06 170 GLU A C 1
ATOM 1381 O O . GLU A 1 170 ? -36.688 -23.922 -6.125 1 71.06 170 GLU A O 1
ATOM 1386 N N . GLU A 1 171 ? -37.062 -23.609 -3.965 1 69.38 171 GLU A N 1
ATOM 1387 C CA . GLU A 1 171 ? -35.656 -23.656 -3.521 1 69.38 171 GLU A CA 1
ATOM 1388 C C . GLU A 1 171 ? -34.938 -24.891 -4.059 1 69.38 171 GLU A C 1
ATOM 1390 O O . GLU A 1 171 ? -33.812 -24.797 -4.559 1 69.38 171 GLU A O 1
ATOM 1395 N N . ASP A 1 172 ? -35.562 -26.06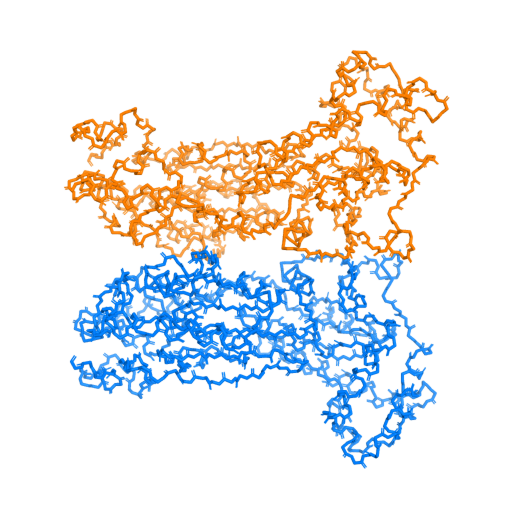2 -3.904 1 71.94 172 ASP A N 1
ATOM 1396 C CA . ASP A 1 172 ? -34.906 -27.312 -4.277 1 71.94 172 ASP A CA 1
ATOM 1397 C C . ASP A 1 172 ? -34.688 -27.406 -5.785 1 71.94 172 ASP A C 1
ATOM 1399 O O . ASP A 1 172 ? -33.688 -27.922 -6.25 1 71.94 172 ASP A O 1
ATOM 1403 N N . ARG A 1 173 ? -35.562 -26.875 -6.438 1 78.69 173 ARG A N 1
ATOM 1404 C CA . ARG A 1 173 ? -35.469 -26.906 -7.895 1 78.69 173 ARG A CA 1
ATOM 1405 C C . ARG A 1 173 ? -34.406 -25.953 -8.406 1 78.69 173 ARG A C 1
ATOM 1407 O O . ARG A 1 173 ? -33.75 -26.219 -9.422 1 78.69 173 ARG A O 1
ATOM 1414 N N . ILE A 1 174 ? -34.188 -24.953 -7.586 1 80.12 174 ILE A N 1
ATOM 1415 C CA . ILE A 1 174 ? -33.219 -23.953 -7.961 1 80.12 174 ILE A CA 1
ATOM 1416 C C . ILE A 1 174 ? -31.812 -24.562 -7.867 1 80.12 174 ILE A C 1
ATOM 1418 O O . ILE A 1 174 ? -31 -24.406 -8.781 1 80.12 174 ILE A O 1
ATOM 1422 N N . MET A 1 175 ? -31.641 -25.312 -6.852 1 82.81 175 MET A N 1
ATOM 1423 C CA . MET A 1 175 ? -30.328 -25.922 -6.637 1 82.81 175 MET A CA 1
ATOM 1424 C C . MET A 1 175 ? -30 -26.906 -7.742 1 82.81 175 MET A C 1
ATOM 1426 O O . MET A 1 175 ? -28.891 -26.891 -8.297 1 82.81 175 MET A O 1
ATOM 1430 N N . ASP A 1 176 ? -30.922 -27.703 -8.062 1 85.25 176 ASP A N 1
ATOM 1431 C CA . ASP A 1 176 ? -30.719 -28.719 -9.086 1 85.25 176 ASP A CA 1
ATOM 1432 C C . ASP A 1 176 ? -30.453 -28.078 -10.453 1 85.25 176 ASP A C 1
ATOM 1434 O O . ASP A 1 176 ? -29.578 -28.516 -11.188 1 85.25 176 ASP A O 1
ATOM 1438 N N . ASP A 1 177 ? -31.25 -27.172 -10.742 1 87.69 177 ASP A N 1
ATOM 1439 C CA . ASP A 1 177 ? -31.094 -26.484 -12.023 1 87.69 177 ASP A CA 1
ATOM 1440 C C . ASP A 1 177 ? -29.734 -25.797 -12.109 1 87.69 177 ASP A C 1
ATOM 1442 O O . ASP A 1 177 ? -29.078 -25.844 -13.156 1 87.69 177 ASP A O 1
ATOM 1446 N N . PHE A 1 178 ? -29.375 -25.172 -11.078 1 88.12 178 PHE A N 1
ATOM 1447 C CA . PHE A 1 178 ? -28.109 -24.422 -11.078 1 88.12 178 PHE A CA 1
ATOM 1448 C C . PHE A 1 178 ? -26.922 -25.375 -11.195 1 88.12 178 PHE A C 1
ATOM 1450 O O . PHE A 1 178 ? -25.953 -25.078 -11.875 1 88.12 178 PHE A O 1
ATOM 1457 N N . LEU A 1 179 ? -27.078 -26.5 -10.57 1 90 179 LEU A N 1
ATOM 1458 C CA . LEU A 1 179 ? -26.016 -27.484 -10.664 1 90 179 LEU A CA 1
ATOM 1459 C C . LEU A 1 179 ? -25.875 -28 -12.094 1 90 179 LEU A C 1
ATOM 1461 O O . LEU A 1 179 ? -24.766 -28.234 -12.57 1 90 179 LEU A O 1
ATOM 1465 N N . LYS A 1 180 ? -26.969 -28.172 -12.711 1 91.38 180 LYS A N 1
ATOM 1466 C CA . LYS A 1 180 ? -26.953 -28.578 -14.117 1 91.38 180 LYS A CA 1
ATOM 1467 C C . LYS A 1 180 ? -26.344 -27.5 -15 1 91.38 180 LYS A C 1
ATOM 1469 O O . LYS A 1 180 ? -25.656 -27.797 -15.969 1 91.38 180 LYS A O 1
ATOM 1474 N N . ARG A 1 181 ? -26.672 -26.312 -14.648 1 90.81 181 ARG A N 1
ATOM 1475 C CA . ARG A 1 181 ? -26.062 -25.188 -15.359 1 90.81 181 ARG A CA 1
ATOM 1476 C C . ARG A 1 181 ? -24.547 -25.219 -15.242 1 90.81 181 ARG A C 1
ATOM 1478 O O . ARG A 1 181 ? -23.844 -25.016 -16.234 1 90.81 181 ARG A O 1
ATOM 1485 N N . ILE A 1 182 ? -24.016 -25.484 -14.078 1 93.06 182 ILE A N 1
ATOM 1486 C CA . ILE A 1 182 ? -22.578 -25.578 -13.836 1 93.06 182 ILE A CA 1
ATOM 1487 C C . ILE A 1 182 ? -21.984 -26.703 -14.688 1 93.06 182 ILE A C 1
ATOM 1489 O O . ILE A 1 182 ? -20.922 -26.531 -15.281 1 93.06 182 ILE A O 1
ATOM 1493 N N . GLU A 1 183 ? -22.688 -27.75 -14.82 1 93.25 183 GLU A N 1
ATOM 1494 C CA . GLU A 1 183 ? -22.234 -28.891 -15.609 1 93.25 183 GLU A CA 1
ATOM 1495 C C . GLU A 1 183 ? -22.109 -28.531 -17.094 1 93.25 183 GLU A C 1
ATOM 1497 O O . GLU A 1 183 ? -21.172 -28.969 -17.766 1 93.25 183 GLU A O 1
ATOM 1502 N N . CYS A 1 184 ? -23.078 -27.828 -17.531 1 92.88 184 CYS A N 1
ATOM 1503 C CA . CYS A 1 184 ? -23.047 -27.391 -18.922 1 92.88 184 CYS A CA 1
ATOM 1504 C C . CYS A 1 184 ? -21.781 -26.594 -19.219 1 92.88 184 CYS A C 1
ATOM 1506 O O . CYS A 1 184 ? -21.141 -26.797 -20.25 1 92.88 184 CYS A O 1
ATOM 1508 N N . TYR A 1 185 ? -21.344 -25.734 -18.297 1 93.69 185 TYR A N 1
ATOM 1509 C CA . TYR A 1 185 ? -20.156 -24.906 -18.484 1 93.69 185 TYR A CA 1
ATOM 1510 C C . TYR A 1 185 ? -18.891 -25.719 -18.281 1 93.69 185 TYR A C 1
ATOM 1512 O O . TYR A 1 185 ? -17.875 -25.469 -18.938 1 93.69 185 TYR A O 1
ATOM 1520 N N . THR A 1 186 ? -18.969 -26.672 -17.406 1 94.5 186 THR A N 1
ATOM 1521 C CA . THR A 1 186 ? -17.797 -27.453 -17.047 1 94.5 186 THR A CA 1
ATOM 1522 C C . THR A 1 186 ? -17.281 -28.234 -18.25 1 94.5 186 THR A C 1
ATOM 1524 O O . THR A 1 186 ? -16.062 -28.391 -18.422 1 94.5 186 THR A O 1
ATOM 1527 N N . VAL A 1 187 ? -18.141 -28.594 -19.109 1 92.62 187 VAL A N 1
ATOM 1528 C CA . VAL A 1 187 ? -17.797 -29.406 -20.266 1 92.62 187 VAL A CA 1
ATOM 1529 C C . VAL A 1 187 ? -16.906 -28.625 -21.219 1 92.62 187 VAL A C 1
ATOM 1531 O O . VAL A 1 187 ? -15.984 -29.188 -21.812 1 92.62 187 VAL A O 1
ATOM 1534 N N . THR A 1 188 ? -17.031 -27.391 -21.281 1 92.69 188 THR A N 1
ATOM 1535 C CA . THR A 1 188 ? -16.297 -26.594 -22.25 1 92.69 188 THR A CA 1
ATOM 1536 C C . THR A 1 188 ? -15.297 -25.688 -21.547 1 92.69 188 THR A C 1
ATOM 1538 O O . THR A 1 188 ? -14.656 -24.844 -22.203 1 92.69 188 THR A O 1
ATOM 1541 N N . TYR A 1 189 ? -15.148 -25.781 -20.266 1 95.69 189 TYR A N 1
ATOM 1542 C CA . TYR A 1 189 ? -14.32 -24.859 -19.484 1 95.69 189 TYR A CA 1
ATOM 1543 C C . TYR A 1 189 ? -12.844 -25.078 -19.781 1 95.69 189 TYR A C 1
ATOM 1545 O O . TYR A 1 189 ? -12.328 -26.188 -19.609 1 95.69 189 TYR A O 1
ATOM 1553 N N . GLU A 1 190 ? -12.133 -24.078 -20.297 1 96.5 190 GLU A N 1
ATOM 1554 C CA . GLU A 1 190 ? -10.695 -24.031 -20.531 1 96.5 190 GLU A CA 1
ATOM 1555 C C . GLU A 1 190 ? -10.016 -23.016 -19.609 1 96.5 190 GLU A C 1
ATOM 1557 O O . GLU A 1 190 ? -9.906 -21.828 -19.953 1 96.5 190 GLU A O 1
ATOM 1562 N N . PRO A 1 191 ? -9.516 -23.516 -18.422 1 95.75 191 PRO A N 1
ATOM 1563 C CA . PRO A 1 191 ? -8.883 -22.578 -17.5 1 95.75 191 PRO A CA 1
ATOM 1564 C C . PRO A 1 191 ? -7.695 -21.844 -18.109 1 95.75 191 PRO A C 1
ATOM 1566 O O . PRO A 1 191 ? -7.09 -22.328 -19.062 1 95.75 191 PRO A O 1
ATOM 1569 N N . LEU A 1 192 ? -7.379 -20.672 -17.578 1 96.44 192 LEU A N 1
ATOM 1570 C CA . LEU A 1 192 ? -6.188 -19.938 -18.016 1 96.44 192 LEU A CA 1
ATOM 1571 C C . LEU A 1 192 ? -4.926 -20.75 -17.719 1 96.44 192 LEU A C 1
ATOM 1573 O O . LEU A 1 192 ? -4.762 -21.297 -16.625 1 96.44 192 LEU A O 1
ATOM 1577 N N . ASP A 1 193 ? -4.102 -20.859 -18.734 1 93.31 193 ASP A N 1
ATOM 1578 C CA . ASP A 1 193 ? -2.877 -21.656 -18.641 1 93.31 193 ASP A CA 1
ATOM 1579 C C . ASP A 1 193 ? -1.64 -20.766 -18.766 1 93.31 193 ASP A C 1
ATOM 1581 O O . ASP A 1 193 ? -1.216 -20.438 -19.875 1 93.31 193 ASP A O 1
ATOM 1585 N N . PRO A 1 194 ? -0.98 -20.484 -17.688 1 90.69 194 PRO A N 1
ATOM 1586 C CA . PRO A 1 194 ? 0.17 -19.578 -17.734 1 90.69 194 PRO A CA 1
ATOM 1587 C C . PRO A 1 194 ? 1.389 -20.219 -18.406 1 90.69 194 PRO A C 1
ATOM 1589 O O . PRO A 1 194 ? 2.342 -19.516 -18.75 1 90.69 194 PRO A O 1
ATOM 1592 N N . ASP A 1 195 ? 1.448 -21.484 -18.625 1 87.81 195 ASP A N 1
ATOM 1593 C CA . ASP A 1 195 ? 2.639 -22.172 -19.109 1 87.81 195 ASP A CA 1
ATOM 1594 C C . ASP A 1 195 ? 2.639 -22.281 -20.625 1 87.81 195 ASP A C 1
ATOM 1596 O O . ASP A 1 195 ? 3.689 -22.484 -21.25 1 87.81 195 ASP A O 1
ATOM 1600 N N . ASP A 1 196 ? 1.464 -22.125 -21.219 1 90.62 196 ASP A N 1
ATOM 1601 C CA . ASP A 1 196 ? 1.414 -22.375 -22.656 1 90.62 196 ASP A CA 1
ATOM 1602 C C . ASP A 1 196 ? 0.622 -21.281 -23.359 1 90.62 196 ASP A C 1
ATOM 1604 O O . ASP A 1 196 ? 1.174 -20.234 -23.703 1 90.62 196 ASP A O 1
ATOM 1608 N N . TYR A 1 197 ? -0.702 -21.484 -23.469 1 90.19 197 TYR A N 1
ATOM 1609 C CA . TYR A 1 197 ? -1.521 -20.672 -24.359 1 90.19 197 TYR A CA 1
ATOM 1610 C C . TYR A 1 197 ? -1.652 -19.25 -23.828 1 90.19 197 TYR A C 1
ATOM 1612 O O . TYR A 1 197 ? -1.759 -18.297 -24.609 1 90.19 197 TYR A O 1
ATOM 1620 N N . ASP A 1 198 ? -1.627 -19.109 -22.516 1 94.44 198 ASP A N 1
ATOM 1621 C CA . ASP A 1 198 ? -1.949 -17.812 -21.922 1 94.44 198 ASP A CA 1
ATOM 1622 C C . ASP A 1 198 ? -0.723 -17.188 -21.266 1 94.44 198 ASP A C 1
ATOM 1624 O O . ASP A 1 198 ? -0.853 -16.297 -20.422 1 94.44 198 ASP A O 1
ATOM 1628 N N . LYS A 1 199 ? 0.489 -17.594 -21.656 1 91.5 199 LYS A N 1
ATOM 1629 C CA . LYS A 1 199 ? 1.728 -17.203 -20.984 1 91.5 199 LYS A CA 1
ATOM 1630 C C . LYS A 1 199 ? 1.974 -15.703 -21.094 1 91.5 199 LYS A C 1
ATOM 1632 O O . LYS A 1 199 ? 2.615 -15.102 -20.234 1 91.5 199 LYS A O 1
ATOM 1637 N N . ASP A 1 200 ? 1.422 -15.094 -22.141 1 92.94 200 ASP A N 1
ATOM 1638 C CA . ASP A 1 200 ? 1.722 -13.68 -22.375 1 92.94 200 ASP A CA 1
ATOM 1639 C C . ASP A 1 200 ? 0.585 -12.789 -21.891 1 92.94 200 ASP A C 1
ATOM 1641 O O . ASP A 1 200 ? 0.664 -11.562 -22 1 92.94 200 ASP A O 1
ATOM 1645 N N . LEU A 1 201 ? -0.418 -13.391 -21.344 1 95.94 201 LEU A N 1
ATOM 1646 C CA . LEU A 1 201 ? -1.553 -12.617 -20.844 1 95.94 201 LEU A CA 1
ATOM 1647 C C . LEU A 1 201 ? -1.305 -12.133 -19.422 1 95.94 201 LEU A C 1
ATOM 1649 O O . LEU A 1 201 ? -0.547 -12.75 -18.672 1 95.94 201 LEU A O 1
ATOM 1653 N N . SER A 1 202 ? -1.869 -11 -19.125 1 96.12 202 SER A N 1
ATOM 1654 C CA . SER A 1 202 ? -1.891 -10.492 -17.766 1 96.12 202 SER A CA 1
ATOM 1655 C C . SER A 1 202 ? -3.111 -11.008 -17 1 96.12 202 SER A C 1
ATOM 1657 O O . SER A 1 202 ? -4.25 -10.773 -17.422 1 96.12 202 SER A O 1
ATOM 1659 N N . PHE A 1 203 ? -2.857 -11.789 -15.914 1 97.56 203 PHE A N 1
ATOM 1660 C CA . PHE A 1 203 ? -4.027 -12.273 -15.195 1 97.56 203 PHE A CA 1
ATOM 1661 C C . PHE A 1 203 ? -3.662 -12.68 -13.773 1 97.56 203 PHE A C 1
ATOM 1663 O O . PHE A 1 203 ? -2.482 -12.781 -13.438 1 97.56 203 PHE A O 1
ATOM 1670 N N . ILE A 1 204 ? -4.652 -12.812 -12.992 1 97 204 ILE A N 1
ATOM 1671 C CA . ILE A 1 204 ? -4.562 -13.406 -11.664 1 97 204 ILE A CA 1
ATOM 1672 C C . ILE A 1 204 ? -5.605 -14.508 -11.516 1 97 204 ILE A C 1
ATOM 1674 O O . ILE A 1 204 ? -6.734 -14.367 -11.984 1 97 204 ILE A O 1
ATOM 1678 N N . LYS A 1 205 ? -5.184 -15.633 -10.992 1 96.56 205 LYS A N 1
ATOM 1679 C CA . LYS A 1 205 ? -6.098 -16.703 -10.578 1 96.56 205 LYS A CA 1
ATOM 1680 C C . LYS A 1 205 ? -6.312 -16.672 -9.062 1 96.56 205 LYS A C 1
ATOM 1682 O O . LYS A 1 205 ? -5.352 -16.719 -8.297 1 96.56 205 LYS A O 1
ATOM 1687 N N . VAL A 1 206 ? -7.543 -16.484 -8.711 1 95 206 VAL A N 1
ATOM 1688 C CA . VAL A 1 206 ? -7.93 -16.578 -7.309 1 95 206 VAL A CA 1
ATOM 1689 C C . VAL A 1 206 ? -8.469 -17.969 -7.02 1 95 206 VAL A C 1
ATOM 1691 O O . VAL A 1 206 ? -9.57 -18.328 -7.465 1 95 206 VAL A O 1
ATOM 1694 N N . ILE A 1 207 ? -7.734 -18.734 -6.207 1 92.81 207 ILE A N 1
ATOM 1695 C CA . ILE A 1 207 ? -8.055 -20.141 -6.043 1 92.81 207 ILE A CA 1
ATOM 1696 C C . ILE A 1 207 ? -8.562 -20.391 -4.629 1 92.81 207 ILE A C 1
ATOM 1698 O O . ILE A 1 207 ? -7.906 -20.031 -3.648 1 92.81 207 ILE A O 1
ATOM 1702 N N . ASN A 1 208 ? -9.719 -21.031 -4.496 1 88.94 208 ASN A N 1
ATOM 1703 C CA . ASN A 1 208 ? -10.352 -21.453 -3.252 1 88.94 208 ASN A CA 1
ATOM 1704 C C . ASN A 1 208 ? -10.453 -20.312 -2.256 1 88.94 208 ASN A C 1
ATOM 1706 O O . ASN A 1 208 ? -10 -20.422 -1.116 1 88.94 208 ASN A O 1
ATOM 1710 N N . VAL A 1 209 ? -11.047 -19.25 -2.754 1 81.06 209 VAL A N 1
ATOM 1711 C CA . VAL A 1 209 ? -11.445 -18.094 -1.966 1 81.06 209 VAL A CA 1
ATOM 1712 C C . VAL A 1 209 ? -10.227 -17.469 -1.294 1 81.06 209 VAL A C 1
ATOM 1714 O O . VAL A 1 209 ? -10.219 -17.25 -0.082 1 81.06 209 VAL A O 1
ATOM 1717 N N . GLY A 1 210 ? -9.125 -17.484 -1.982 1 81 210 GLY A N 1
ATOM 1718 C CA . GLY A 1 210 ? -7.98 -16.719 -1.516 1 81 210 GLY A CA 1
ATOM 1719 C C . GLY A 1 210 ? -6.953 -17.578 -0.792 1 81 210 GLY A C 1
ATOM 1720 O O . GLY A 1 210 ? -6.012 -17.047 -0.193 1 81 210 GLY A O 1
ATOM 1721 N N . ARG A 1 211 ? -7.109 -18.859 -0.874 1 85.31 211 ARG A N 1
ATOM 1722 C CA . ARG A 1 211 ? -6.082 -19.719 -0.309 1 85.31 211 ARG A CA 1
ATOM 1723 C C . ARG A 1 211 ? -4.789 -19.641 -1.116 1 85.31 211 ARG A C 1
ATOM 1725 O O . ARG A 1 211 ? -3.695 -19.734 -0.559 1 85.31 211 ARG A O 1
ATOM 1732 N N . ARG A 1 212 ? -5.004 -19.547 -2.439 1 92.19 212 ARG A N 1
ATOM 1733 C CA . ARG A 1 212 ? -3.865 -19.469 -3.35 1 92.19 212 ARG A CA 1
ATOM 1734 C C . ARG A 1 212 ? -4.121 -18.453 -4.465 1 92.19 212 ARG A C 1
ATOM 1736 O O . ARG A 1 212 ? -5.266 -18.266 -4.879 1 92.19 212 ARG A O 1
ATOM 1743 N N . PHE A 1 213 ? -3.016 -17.859 -4.902 1 94.69 213 PHE A N 1
ATOM 1744 C CA . PHE A 1 213 ? -3.078 -16.922 -6.016 1 94.69 213 PHE A CA 1
ATOM 1745 C C . PHE A 1 213 ? -1.982 -17.219 -7.035 1 94.69 213 PHE A C 1
ATOM 1747 O O . PHE A 1 213 ? -0.856 -17.547 -6.664 1 94.69 213 PHE A O 1
ATOM 1754 N N . LEU A 1 214 ? -2.352 -17.219 -8.258 1 95.38 214 LEU A N 1
ATOM 1755 C CA . LEU A 1 214 ? -1.388 -17.25 -9.352 1 95.38 214 LEU A CA 1
ATOM 1756 C C . LEU A 1 214 ? -1.463 -15.969 -10.172 1 95.38 214 LEU A C 1
ATOM 1758 O O . LEU A 1 214 ? -2.531 -15.609 -10.672 1 95.38 214 LEU A O 1
ATOM 1762 N N . VAL A 1 215 ? -0.38 -15.273 -10.195 1 95.38 215 VAL A N 1
ATOM 1763 C CA . VAL A 1 215 ? -0.319 -14 -10.906 1 95.38 215 VAL A CA 1
ATOM 1764 C C . VAL A 1 215 ? 0.647 -14.109 -12.086 1 95.38 215 VAL A C 1
ATOM 1766 O O . VAL A 1 215 ? 1.747 -14.648 -11.945 1 95.38 215 VAL A O 1
ATOM 1769 N N . ASN A 1 216 ? 0.141 -13.656 -13.281 1 94.94 216 ASN A N 1
ATOM 1770 C CA . ASN A 1 216 ? 0.959 -13.75 -14.484 1 94.94 216 ASN A CA 1
ATOM 1771 C C . ASN A 1 216 ? 1.093 -12.391 -15.172 1 94.94 216 ASN A C 1
ATOM 1773 O O . ASN A 1 216 ? 0.091 -11.734 -15.461 1 94.94 216 ASN A O 1
ATOM 1777 N N . ARG A 1 217 ? 2.27 -11.914 -15.445 1 91.69 217 ARG A N 1
ATOM 1778 C CA . ARG A 1 217 ? 2.67 -10.766 -16.25 1 91.69 217 ARG A CA 1
ATOM 1779 C C . ARG A 1 217 ? 1.893 -9.516 -15.844 1 91.69 217 ARG A C 1
ATOM 1781 O O . ARG A 1 217 ? 1.129 -8.969 -16.641 1 91.69 217 ARG A O 1
ATOM 1788 N N . VAL A 1 218 ? 2.123 -9 -14.688 1 88.06 218 VAL A N 1
ATOM 1789 C CA . VAL A 1 218 ? 1.53 -7.738 -14.242 1 88.06 218 VAL A CA 1
ATOM 1790 C C . VAL A 1 218 ? 2.184 -6.574 -14.977 1 88.06 218 VAL A C 1
ATOM 1792 O O . VAL A 1 218 ? 3.406 -6.414 -14.945 1 88.06 218 VAL A O 1
ATOM 1795 N N . GLN A 1 219 ? 1.436 -5.719 -15.648 1 81 219 GLN A N 1
ATOM 1796 C CA . GLN A 1 219 ? 1.982 -4.773 -16.609 1 81 219 GLN A CA 1
ATOM 1797 C C . GLN A 1 219 ? 2.146 -3.389 -15.992 1 81 219 GLN A C 1
ATOM 1799 O O . GLN A 1 219 ? 3.021 -2.619 -16.406 1 81 219 GLN A O 1
ATOM 1804 N N . ASP A 1 220 ? 1.183 -3.057 -15.133 1 83 220 ASP A N 1
ATOM 1805 C CA . ASP A 1 220 ? 1.239 -1.669 -14.68 1 83 220 ASP A CA 1
ATOM 1806 C C . ASP A 1 220 ? 0.763 -1.538 -13.234 1 83 220 ASP A C 1
ATOM 1808 O O . ASP A 1 220 ? 0.477 -2.539 -12.578 1 83 220 ASP A O 1
ATOM 1812 N N . TYR A 1 221 ? 0.762 -0.354 -12.852 1 78.88 221 TYR A N 1
ATOM 1813 C CA . TYR A 1 221 ? 0.479 -0.028 -11.461 1 78.88 221 TYR A CA 1
ATOM 1814 C C . TYR A 1 221 ? -0.93 -0.462 -11.07 1 78.88 221 TYR A C 1
ATOM 1816 O O . TYR A 1 221 ? -1.142 -1.014 -9.992 1 78.88 221 TYR A O 1
ATOM 1824 N N . ILE A 1 222 ? -1.864 -0.217 -11.906 1 87.31 222 ILE A N 1
ATOM 1825 C CA . ILE A 1 222 ? -3.26 -0.521 -11.609 1 87.31 222 ILE A CA 1
ATOM 1826 C C . ILE A 1 222 ? -3.436 -2.029 -11.445 1 87.31 222 ILE A C 1
ATOM 1828 O O . ILE A 1 222 ? -4.133 -2.486 -10.539 1 87.31 222 ILE A O 1
ATOM 1832 N N . GLN A 1 223 ? -2.768 -2.787 -12.289 1 90.94 223 GLN A N 1
ATOM 1833 C CA . GLN A 1 223 ? -2.846 -4.238 -12.18 1 90.94 223 GLN A CA 1
ATOM 1834 C C . GLN A 1 223 ? -2.209 -4.73 -10.883 1 90.94 223 GLN A C 1
ATOM 1836 O O . GLN A 1 223 ? -2.729 -5.641 -10.234 1 90.94 223 GLN A O 1
ATOM 1841 N N . SER A 1 224 ? -1.146 -4.129 -10.531 1 88.75 224 SER A N 1
ATOM 1842 C CA . SER A 1 224 ? -0.495 -4.484 -9.273 1 88.75 224 SER A CA 1
ATOM 1843 C C . SER A 1 224 ? -1.396 -4.188 -8.086 1 88.75 224 SER A C 1
ATOM 1845 O O . SER A 1 224 ? -1.465 -4.973 -7.137 1 88.75 224 SER A O 1
ATOM 1847 N N . LYS A 1 225 ? -2.037 -3.104 -8.125 1 89.38 225 LYS A N 1
ATOM 1848 C CA . LYS A 1 225 ? -2.963 -2.729 -7.062 1 89.38 225 LYS A CA 1
ATOM 1849 C C . LYS A 1 225 ? -4.133 -3.703 -6.98 1 89.38 225 LYS A C 1
ATOM 1851 O O . LYS A 1 225 ? -4.578 -4.059 -5.887 1 89.38 225 LYS A O 1
ATOM 1856 N N . ILE A 1 226 ? -4.613 -4.082 -8.133 1 93.81 226 ILE A N 1
ATOM 1857 C CA . ILE A 1 226 ? -5.711 -5.039 -8.195 1 93.81 226 ILE A CA 1
ATOM 1858 C C . ILE A 1 226 ? -5.281 -6.355 -7.551 1 93.81 226 ILE A C 1
ATOM 1860 O O . ILE A 1 226 ? -6.008 -6.914 -6.723 1 93.81 226 ILE A O 1
ATOM 1864 N N . VAL A 1 227 ? -4.105 -6.777 -7.887 1 93.56 227 VAL A N 1
ATOM 1865 C CA . VAL A 1 227 ? -3.576 -8.023 -7.344 1 93.56 227 VAL A CA 1
ATOM 1866 C C . VAL A 1 227 ? -3.436 -7.906 -5.828 1 93.56 227 VAL A C 1
ATOM 1868 O O . VAL A 1 227 ? -3.895 -8.781 -5.09 1 93.56 227 VAL A O 1
ATOM 1871 N N . TYR A 1 228 ? -2.904 -6.84 -5.406 1 90.69 228 TYR A N 1
ATOM 1872 C CA . TYR A 1 228 ? -2.703 -6.617 -3.98 1 90.69 228 TYR A CA 1
ATOM 1873 C C . TYR A 1 228 ? -4.031 -6.625 -3.234 1 90.69 228 TYR A C 1
ATOM 1875 O O . TYR A 1 228 ? -4.16 -7.27 -2.189 1 90.69 228 TYR A O 1
ATOM 1883 N N . TYR A 1 229 ? -4.996 -5.883 -3.77 1 93.88 229 TYR A N 1
ATOM 1884 C CA . TYR A 1 229 ? -6.305 -5.809 -3.133 1 93.88 229 TYR A CA 1
ATOM 1885 C C . TYR A 1 229 ? -6.941 -7.191 -3.035 1 93.88 229 TYR A C 1
ATOM 1887 O O . TYR A 1 229 ? -7.43 -7.582 -1.974 1 93.88 229 TYR A O 1
ATOM 1895 N N . LEU A 1 230 ? -6.922 -7.98 -4.117 1 93.31 230 LEU A N 1
ATOM 1896 C CA . LEU A 1 230 ? -7.562 -9.289 -4.176 1 93.31 230 LEU A CA 1
ATOM 1897 C C . LEU A 1 230 ? -6.914 -10.258 -3.189 1 93.31 230 LEU A C 1
ATOM 1899 O O . LEU A 1 230 ? -7.59 -11.133 -2.635 1 93.31 230 LEU A O 1
ATOM 1903 N N . MET A 1 231 ? -5.703 -10.07 -2.922 1 90.81 231 MET A N 1
ATOM 1904 C CA . MET A 1 231 ? -4.977 -10.953 -2.02 1 90.81 231 MET A CA 1
ATOM 1905 C C . MET A 1 231 ? -5.316 -10.648 -0.565 1 90.81 231 MET A C 1
ATOM 1907 O O . MET A 1 231 ? -4.984 -11.422 0.332 1 90.81 231 MET A O 1
ATOM 1911 N N . ASN A 1 232 ? -6.035 -9.562 -0.315 1 88.5 232 ASN A N 1
ATOM 1912 C CA . ASN A 1 232 ? -6.289 -9.164 1.063 1 88.5 232 ASN A CA 1
ATOM 1913 C C . ASN A 1 232 ? -7.762 -9.32 1.434 1 88.5 232 ASN A C 1
ATOM 1915 O O . ASN A 1 232 ? -8.117 -9.266 2.611 1 88.5 232 ASN A O 1
ATOM 1919 N N . ILE A 1 233 ? -8.586 -9.5 0.462 1 87.38 233 ILE A N 1
ATOM 1920 C CA . ILE A 1 233 ? -10.008 -9.586 0.797 1 87.38 233 ILE A CA 1
ATOM 1921 C C . ILE A 1 233 ? -10.367 -11.031 1.116 1 87.38 233 ILE A C 1
ATOM 1923 O O . ILE A 1 233 ? -9.742 -11.969 0.604 1 87.38 233 ILE A O 1
ATOM 1927 N N . HIS A 1 234 ? -11.328 -11.211 2.055 1 80.81 234 HIS A N 1
ATOM 1928 C CA . HIS A 1 234 ? -11.828 -12.531 2.436 1 80.81 234 HIS A CA 1
ATOM 1929 C C . HIS A 1 234 ? -13.328 -12.492 2.697 1 80.81 234 HIS A C 1
ATOM 1931 O O . HIS A 1 234 ? -13.922 -11.422 2.805 1 80.81 234 HIS A O 1
ATOM 1937 N N . VAL A 1 235 ? -13.914 -13.727 2.83 1 75.56 235 VAL A N 1
ATOM 1938 C CA . VAL A 1 235 ? -15.367 -13.844 2.959 1 75.56 235 VAL A CA 1
ATOM 1939 C C . VAL A 1 235 ? -15.727 -14.172 4.406 1 75.56 235 VAL A C 1
ATOM 1941 O O . VAL A 1 235 ? -16.906 -14.352 4.73 1 75.56 235 VAL A O 1
ATOM 1944 N N . TYR A 1 236 ? -14.766 -14.148 5.277 1 78.88 236 TYR A N 1
ATOM 1945 C CA . TYR A 1 236 ? -15.055 -14.484 6.668 1 78.88 236 TYR A CA 1
ATOM 1946 C C . TYR A 1 236 ? -15.906 -13.398 7.324 1 78.88 236 TYR A C 1
ATOM 1948 O O . TYR A 1 236 ? -15.68 -12.203 7.102 1 78.88 236 TYR A O 1
ATOM 1956 N N . PRO A 1 237 ? -16.859 -13.922 8.062 1 86.06 237 PRO A N 1
ATOM 1957 C CA . PRO A 1 237 ? -17.703 -12.938 8.758 1 86.06 237 PRO A CA 1
ATOM 1958 C C . PRO A 1 237 ? -16.906 -12.109 9.766 1 86.06 237 PRO A C 1
ATOM 1960 O O . PRO A 1 237 ? -16.031 -12.633 10.453 1 86.06 237 PRO A O 1
ATOM 1963 N N . ARG A 1 238 ? -17.156 -10.891 9.758 1 91.88 238 ARG A N 1
ATOM 1964 C CA . ARG A 1 238 ? -16.5 -9.977 10.688 1 91.88 238 ARG A CA 1
ATOM 1965 C C . ARG A 1 238 ? -17.328 -8.711 10.875 1 91.88 238 ARG A C 1
ATOM 1967 O O . ARG A 1 238 ? -18.25 -8.438 10.102 1 91.88 238 ARG A O 1
ATOM 1974 N N . SER A 1 239 ? -16.969 -8.016 11.977 1 95.75 239 SER A N 1
ATOM 1975 C CA . SER A 1 239 ? -17.609 -6.734 12.258 1 95.75 239 SER A CA 1
ATOM 1976 C C . SER A 1 239 ? -16.578 -5.625 12.414 1 95.75 239 SER A C 1
ATOM 1978 O O . SER A 1 239 ? -15.531 -5.828 13.031 1 95.75 239 SER A O 1
ATOM 1980 N N . ILE A 1 240 ? -16.891 -4.555 11.789 1 97.38 240 ILE A N 1
ATOM 1981 C CA . ILE A 1 240 ? -16.078 -3.354 11.938 1 97.38 240 ILE A CA 1
ATOM 1982 C C . ILE A 1 240 ? -16.859 -2.285 12.695 1 97.38 240 ILE A C 1
ATOM 1984 O O . ILE A 1 240 ? -17.922 -1.852 12.25 1 97.38 240 ILE A O 1
ATOM 1988 N N . TYR A 1 241 ? -16.344 -1.933 13.836 1 98.5 241 TYR A N 1
ATOM 1989 C CA . TYR A 1 241 ? -16.969 -0.883 14.633 1 98.5 241 TYR A CA 1
ATOM 1990 C C . TYR A 1 241 ? -16.25 0.447 14.438 1 98.5 241 TYR A C 1
ATOM 1992 O O . TYR A 1 241 ? -15.016 0.511 14.5 1 98.5 241 TYR A O 1
ATOM 2000 N N . LEU A 1 242 ? -17.062 1.469 14.141 1 98.56 242 LEU A N 1
ATOM 2001 C CA . LEU A 1 242 ? -16.531 2.818 13.977 1 98.56 242 LEU A CA 1
ATOM 2002 C C . LEU A 1 242 ? -17.125 3.766 15.016 1 98.56 242 LEU A C 1
ATOM 2004 O O . LEU A 1 242 ? -18.344 3.793 15.219 1 98.56 242 LEU A O 1
ATOM 2008 N N . SER A 1 243 ? -16.25 4.477 15.633 1 98.62 243 SER A N 1
ATOM 2009 C CA . SER A 1 243 ? -16.672 5.527 16.562 1 98.62 243 SER A CA 1
ATOM 2010 C C . SER A 1 243 ? -15.766 6.75 16.453 1 98.62 243 SER A C 1
ATOM 2012 O O . SER A 1 243 ? -14.547 6.613 16.297 1 98.62 243 SER A O 1
ATOM 2014 N N . ARG A 1 244 ? -16.359 7.902 16.516 1 98.12 244 ARG A N 1
ATOM 2015 C CA . ARG A 1 244 ? -15.531 9.086 16.75 1 98.12 244 ARG A CA 1
ATOM 2016 C C . ARG A 1 244 ? -14.992 9.109 18.172 1 98.12 244 ARG A C 1
ATOM 2018 O O . ARG A 1 244 ? -15.461 8.375 19.031 1 98.12 244 ARG A O 1
ATOM 2025 N N . HIS A 1 245 ? -13.984 9.953 18.344 1 98.38 245 HIS A N 1
ATOM 2026 C CA . HIS A 1 245 ? -13.578 10.25 19.719 1 98.38 245 HIS A CA 1
ATOM 2027 C C . HIS A 1 245 ? -14.727 10.852 20.516 1 98.38 245 HIS A C 1
ATOM 2029 O O . HIS A 1 245 ? -15.711 11.312 19.938 1 98.38 245 HIS A O 1
ATOM 2035 N N . GLY A 1 246 ? -14.594 10.805 21.844 1 98.56 246 GLY A N 1
ATOM 2036 C CA . GLY A 1 246 ? -15.531 11.578 22.656 1 98.56 246 GLY A CA 1
ATOM 2037 C C . GLY A 1 246 ? -15.477 13.062 22.359 1 98.56 246 GLY A C 1
ATOM 2038 O O . GLY A 1 246 ? -14.492 13.562 21.812 1 98.56 246 GLY A O 1
ATOM 2039 N N . GLU A 1 247 ? -16.516 13.742 22.766 1 98.19 247 GLU A N 1
ATOM 2040 C CA . GLU A 1 247 ? -16.531 15.195 22.594 1 98.19 247 GLU A CA 1
ATOM 2041 C C . GLU A 1 247 ? -15.273 15.836 23.156 1 98.19 247 GLU A C 1
ATOM 2043 O O . GLU A 1 247 ? -14.852 15.516 24.266 1 98.19 247 GLU A O 1
ATOM 2048 N N . SER A 1 248 ? -14.672 16.609 22.328 1 97.44 248 SER A N 1
ATOM 2049 C CA . SER A 1 248 ? -13.484 17.328 22.781 1 97.44 248 SER A CA 1
ATOM 2050 C C . SER A 1 248 ? -13.82 18.75 23.234 1 97.44 248 SER A C 1
ATOM 2052 O O . SER A 1 248 ? -14.922 19.234 22.984 1 97.44 248 SER A O 1
ATOM 2054 N N . GLU A 1 249 ? -12.891 19.406 23.875 1 96.81 249 GLU A N 1
ATOM 2055 C CA . GLU A 1 249 ? -13.07 20.797 24.25 1 96.81 249 GLU A CA 1
ATOM 2056 C C . GLU A 1 249 ? -13.289 21.688 23.031 1 96.81 249 GLU A C 1
ATOM 2058 O O . GLU A 1 249 ? -14.102 22.609 23.062 1 96.81 249 GLU A O 1
ATOM 2063 N N . TYR A 1 250 ? -12.586 21.422 21.984 1 94.81 250 TYR A N 1
ATOM 2064 C CA . TYR A 1 250 ? -12.719 22.203 20.766 1 94.81 250 TYR A CA 1
ATOM 2065 C C . TYR A 1 250 ? -14.078 21.969 20.109 1 94.81 250 TYR A C 1
ATOM 2067 O O . TYR A 1 250 ? -14.656 22.891 19.531 1 94.81 250 TYR A O 1
ATOM 2075 N N . ASN A 1 251 ? -14.547 20.734 20.172 1 95.5 251 ASN A N 1
ATOM 2076 C CA . ASN A 1 251 ? -15.914 20.5 19.703 1 95.5 251 ASN A CA 1
ATOM 2077 C C . ASN A 1 251 ? -16.906 21.406 20.406 1 95.5 251 ASN A C 1
ATOM 2079 O O . ASN A 1 251 ? -17.797 21.984 19.766 1 95.5 251 ASN A O 1
ATOM 2083 N N . SER A 1 252 ? -16.766 21.484 21.703 1 95.06 252 SER A N 1
ATOM 2084 C CA . SER A 1 252 ? -17.719 22.203 22.547 1 95.06 252 SER A CA 1
ATOM 2085 C C . SER A 1 252 ? -17.75 23.688 22.172 1 95.06 252 SER A C 1
ATOM 2087 O O . SER A 1 252 ? -18.781 24.344 22.344 1 95.06 252 SER A O 1
ATOM 2089 N N . ILE A 1 253 ? -16.672 24.172 21.672 1 94.44 253 ILE A N 1
ATOM 2090 C CA . ILE A 1 253 ? -16.656 25.609 21.391 1 94.44 253 ILE A CA 1
ATOM 2091 C C . ILE A 1 253 ? -16.656 25.828 19.875 1 94.44 253 ILE A C 1
ATOM 2093 O O . ILE A 1 253 ? -16.422 26.938 19.406 1 94.44 253 ILE A O 1
ATOM 2097 N N . GLY A 1 254 ? -16.766 24.828 19.062 1 93.94 254 GLY A N 1
ATOM 2098 C CA . GLY A 1 254 ? -17.016 24.922 17.641 1 93.94 254 GLY A CA 1
ATOM 2099 C C . GLY A 1 254 ? -15.742 25.109 16.828 1 93.94 254 GLY A C 1
ATOM 2100 O O . GLY A 1 254 ? -15.789 25.562 15.68 1 93.94 254 GLY A O 1
ATOM 2101 N N . LYS A 1 255 ? -14.633 24.766 17.422 1 94.25 255 LYS A N 1
ATOM 2102 C CA . LYS A 1 255 ? -13.367 24.875 16.688 1 94.25 255 LYS A CA 1
ATOM 2103 C C . LYS A 1 255 ? -13.102 23.609 15.883 1 94.25 255 LYS A C 1
ATOM 2105 O O . LYS A 1 255 ? -13.391 22.5 16.328 1 94.25 255 LYS A O 1
ATOM 2110 N N . ILE A 1 256 ? -12.508 23.859 14.727 1 91.81 256 ILE A N 1
ATOM 2111 C CA . ILE A 1 256 ? -12.219 22.688 13.906 1 91.81 256 ILE A CA 1
ATOM 2112 C C . ILE A 1 256 ? -10.75 22.297 14.055 1 91.81 256 ILE A C 1
ATOM 2114 O O . ILE A 1 256 ? -9.898 23.156 14.32 1 91.81 256 ILE A O 1
ATOM 2118 N N . GLY A 1 257 ? -10.508 21.016 13.891 1 89.94 257 GLY A N 1
ATOM 2119 C CA . GLY A 1 257 ? -9.148 20.5 13.938 1 89.94 257 GLY A CA 1
ATOM 2120 C C . GLY A 1 257 ? -8.508 20.625 15.305 1 89.94 257 GLY A C 1
ATOM 2121 O O . GLY A 1 257 ? -9.164 20.375 16.328 1 89.94 257 GLY A O 1
ATOM 2122 N N . GLY A 1 258 ? -7.191 20.797 15.336 1 87.5 258 GLY A N 1
ATOM 2123 C CA . GLY A 1 258 ? -6.453 20.922 16.578 1 87.5 258 GLY A CA 1
ATOM 2124 C C . GLY A 1 258 ? -6.289 19.594 17.312 1 87.5 258 GLY A C 1
ATOM 2125 O O . GLY A 1 258 ? -6.602 18.531 16.75 1 87.5 258 GLY A O 1
ATOM 2126 N N . ASP A 1 259 ? -5.797 19.672 18.594 1 88.75 259 ASP A N 1
ATOM 2127 C CA . ASP A 1 259 ? -5.523 18.484 19.406 1 88.75 259 ASP A CA 1
ATOM 2128 C C . ASP A 1 259 ? -5.934 18.719 20.859 1 88.75 259 ASP A C 1
ATOM 2130 O O . ASP A 1 259 ? -5.129 18.531 21.766 1 88.75 259 ASP A O 1
ATOM 2134 N N . SER A 1 260 ? -7.164 19.047 20.984 1 91.44 260 SER A N 1
ATOM 2135 C CA . SER A 1 260 ? -7.664 19.328 22.328 1 91.44 260 SER A CA 1
ATOM 2136 C C . SER A 1 260 ? -8.008 18.047 23.078 1 91.44 260 SER A C 1
ATOM 2138 O O . SER A 1 260 ? -8.156 16.984 22.469 1 91.44 260 SER A O 1
ATOM 2140 N N . GLU A 1 261 ? -8.164 18.188 24.328 1 94.44 261 GLU A N 1
ATOM 2141 C CA . GLU A 1 261 ? -8.57 17.078 25.188 1 94.44 261 GLU A CA 1
ATOM 2142 C C . GLU A 1 261 ? -10.086 16.859 25.125 1 94.44 261 GLU A C 1
ATOM 2144 O O . GLU A 1 261 ? -10.805 17.672 24.547 1 94.44 261 GLU A O 1
ATOM 2149 N N . LEU A 1 262 ? -10.469 15.773 25.781 1 97.81 262 LEU A N 1
ATOM 2150 C CA . LEU A 1 262 ? -11.898 15.477 25.859 1 97.81 262 LEU A CA 1
ATOM 2151 C C . LEU A 1 262 ? -12.594 16.438 26.828 1 97.81 262 LEU A C 1
ATOM 2153 O O . LEU A 1 262 ? -12.016 16.844 27.828 1 97.81 262 LEU A O 1
ATOM 2157 N N . SER A 1 263 ? -13.797 16.781 26.531 1 98 263 SER A N 1
ATOM 2158 C CA . SER A 1 263 ? -14.672 17.469 27.469 1 98 263 SER A CA 1
ATOM 2159 C C . SER A 1 263 ? -15.219 16.516 28.531 1 98 263 SER A C 1
ATOM 2161 O O . SER A 1 263 ? -14.922 15.32 28.5 1 98 263 SER A O 1
ATOM 2163 N N . ALA A 1 264 ? -15.969 17.031 29.453 1 97.62 264 ALA A N 1
ATOM 2164 C CA . ALA A 1 264 ? -16.594 16.203 30.484 1 97.62 264 ALA A CA 1
ATOM 2165 C C . ALA A 1 264 ? -17.516 15.164 29.844 1 97.62 264 ALA A C 1
ATOM 2167 O O . ALA A 1 264 ? -17.531 14 30.234 1 97.62 264 ALA A O 1
ATOM 2168 N N . HIS A 1 265 ? -18.281 15.602 28.938 1 98.12 265 HIS A N 1
ATOM 2169 C CA . HIS A 1 265 ? -19.156 14.68 28.234 1 98.12 265 HIS A CA 1
ATOM 2170 C C . HIS A 1 265 ? -18.359 13.641 27.453 1 98.12 265 HIS A C 1
ATOM 2172 O O . HIS A 1 265 ? -18.766 12.484 27.344 1 98.12 265 HIS A O 1
ATOM 2178 N N . GLY A 1 266 ? -17.25 14.086 26.891 1 98.5 266 GLY A N 1
ATOM 2179 C CA . GLY A 1 266 ? -16.375 13.164 26.172 1 98.5 266 GLY A CA 1
ATOM 2180 C C . GLY A 1 266 ? -15.812 12.062 27.047 1 98.5 266 GLY A C 1
ATOM 2181 O O . GLY A 1 266 ? -15.75 10.898 26.641 1 98.5 266 GLY A O 1
ATOM 2182 N N . LYS A 1 267 ? -15.438 12.414 28.219 1 98.31 267 LYS A N 1
ATOM 2183 C CA . LYS A 1 267 ? -14.93 11.43 29.172 1 98.31 267 LYS A CA 1
ATOM 2184 C C . LYS A 1 267 ? -16.031 10.461 29.594 1 98.31 267 LYS A C 1
ATOM 2186 O O . LYS A 1 267 ? -15.773 9.266 29.75 1 98.31 267 LYS A O 1
ATOM 2191 N N . GLN A 1 268 ? -17.156 11.016 29.812 1 98.5 268 GLN A N 1
ATOM 2192 C CA . GLN A 1 268 ? -18.297 10.164 30.109 1 98.5 268 GLN A CA 1
ATOM 2193 C C . GLN A 1 268 ? -18.547 9.164 28.984 1 98.5 268 GLN A C 1
ATOM 2195 O O . GLN A 1 268 ? -18.812 7.988 29.25 1 98.5 268 GLN A O 1
ATOM 2200 N N . TYR A 1 269 ? -18.469 9.609 27.828 1 98.75 269 TYR A N 1
ATOM 2201 C CA . TYR A 1 269 ? -18.672 8.742 26.672 1 98.75 269 TYR A CA 1
ATOM 2202 C C . TYR A 1 269 ? -17.641 7.621 26.641 1 98.75 269 TYR A C 1
ATOM 2204 O O . TYR A 1 269 ? -17.969 6.465 26.375 1 98.75 269 TYR A O 1
ATOM 2212 N N . ALA A 1 270 ? -16.422 7.953 26.844 1 98.56 270 ALA A N 1
ATOM 2213 C CA . ALA A 1 270 ? -15.352 6.953 26.844 1 98.56 270 ALA A CA 1
ATOM 2214 C C . ALA A 1 270 ? -15.664 5.809 27.797 1 98.56 270 ALA A C 1
ATOM 2216 O O . ALA A 1 270 ? -15.445 4.641 27.469 1 98.56 270 ALA A O 1
ATOM 2217 N N . GLU A 1 271 ? -16.234 6.137 28.906 1 98.06 271 GLU A N 1
ATOM 2218 C CA . GLU A 1 271 ? -16.594 5.125 29.906 1 98.06 271 GLU A CA 1
ATOM 2219 C C . GLU A 1 271 ? -17.766 4.273 29.422 1 98.06 271 GLU A C 1
ATOM 2221 O O . GLU A 1 271 ? -17.812 3.068 29.672 1 98.06 271 GLU A O 1
ATOM 2226 N N . ILE A 1 272 ? -18.703 4.922 28.859 1 98.44 272 ILE A N 1
ATOM 2227 C CA . ILE A 1 272 ? -19.875 4.211 28.375 1 98.44 272 ILE A CA 1
ATOM 2228 C C . ILE A 1 272 ? -19.469 3.309 27.203 1 98.44 272 ILE A C 1
ATOM 2230 O O . ILE A 1 272 ? -20 2.203 27.047 1 98.44 272 ILE A O 1
ATOM 2234 N N . LEU A 1 273 ? -18.578 3.762 26.391 1 98.5 273 LEU A N 1
ATOM 2235 C CA . LEU A 1 273 ? -18.078 2.955 25.281 1 98.5 273 LEU A CA 1
ATOM 2236 C C . LEU A 1 273 ? -17.422 1.673 25.812 1 98.5 273 LEU A C 1
ATOM 2238 O O . LEU A 1 273 ? -17.578 0.612 25.188 1 98.5 273 LEU A O 1
ATOM 2242 N N . ARG A 1 274 ? -16.703 1.812 26.891 1 97.94 274 ARG A N 1
ATOM 2243 C CA . ARG A 1 274 ? -16.125 0.64 27.531 1 97.94 274 ARG A CA 1
ATOM 2244 C C . ARG A 1 274 ? -17.188 -0.387 27.891 1 97.94 274 ARG A C 1
ATOM 2246 O O . ARG A 1 274 ? -17.031 -1.577 27.609 1 97.94 274 ARG A O 1
ATOM 2253 N N . GLN A 1 275 ? -18.234 0.066 28.484 1 97.44 275 GLN A N 1
ATOM 2254 C CA . GLN A 1 275 ? -19.328 -0.812 28.859 1 97.44 275 GLN A CA 1
ATOM 2255 C C . GLN A 1 275 ? -19.969 -1.459 27.625 1 97.44 275 GLN A C 1
ATOM 2257 O O . GLN A 1 275 ? -20.297 -2.646 27.656 1 97.44 275 GLN A O 1
ATOM 2262 N N . PHE A 1 276 ? -20.125 -0.69 26.672 1 97.75 276 PHE A N 1
ATOM 2263 C CA . PHE A 1 276 ? -20.703 -1.187 25.422 1 97.75 276 PHE A CA 1
ATOM 2264 C C . PHE A 1 276 ? -19.859 -2.322 24.859 1 97.75 276 PHE A C 1
ATOM 2266 O O . PHE A 1 276 ? -20.391 -3.375 24.484 1 97.75 276 PHE A O 1
ATOM 2273 N N . VAL A 1 277 ? -18.578 -2.135 24.75 1 97.5 277 VAL A N 1
ATOM 2274 C CA . VAL A 1 277 ? -17.656 -3.123 24.188 1 97.5 277 VAL A CA 1
ATOM 2275 C C . VAL A 1 277 ? -17.688 -4.391 25.031 1 97.5 277 VAL A C 1
ATOM 2277 O O . VAL A 1 277 ? -17.688 -5.504 24.5 1 97.5 277 VAL A O 1
ATOM 2280 N N . LYS A 1 278 ? -17.719 -4.242 26.312 1 96.06 278 LYS A N 1
ATOM 2281 C CA . LYS A 1 278 ? -17.766 -5.387 27.219 1 96.06 278 LYS A CA 1
ATOM 2282 C C . LYS A 1 278 ? -19.047 -6.199 27 1 96.06 278 LYS A C 1
ATOM 2284 O O . LYS A 1 278 ? -19.016 -7.43 26.984 1 96.06 278 LYS A O 1
ATOM 2289 N N . GLU A 1 279 ? -20.094 -5.512 26.797 1 95.81 279 GLU A N 1
ATOM 2290 C CA . GLU A 1 279 ? -21.391 -6.16 26.656 1 95.81 279 GLU A CA 1
ATOM 2291 C C . GLU A 1 279 ? -21.484 -6.898 25.312 1 95.81 279 GLU A C 1
ATOM 2293 O O . GLU A 1 279 ? -22.156 -7.926 25.219 1 95.81 279 GLU A O 1
ATOM 2298 N N . GLN A 1 280 ? -20.875 -6.414 24.328 1 94.25 280 GLN A N 1
ATOM 2299 C CA . GLN A 1 280 ? -20.922 -7.012 23 1 94.25 280 GLN A CA 1
ATOM 2300 C C . GLN A 1 280 ? -20.125 -8.312 22.938 1 94.25 280 GLN A C 1
ATOM 2302 O O . GLN A 1 280 ? -20.359 -9.156 22.078 1 94.25 280 GLN A O 1
ATOM 2307 N N . LYS A 1 281 ? -19.156 -8.562 23.844 1 93.06 281 LYS A N 1
ATOM 2308 C CA . LYS A 1 281 ? -18.328 -9.758 23.906 1 93.06 281 LYS A CA 1
ATOM 2309 C C . LYS A 1 281 ? -17.719 -10.086 22.531 1 93.06 281 LYS A C 1
ATOM 2311 O O . LYS A 1 281 ? -17.844 -11.211 22.047 1 93.06 281 LYS A O 1
ATOM 2316 N N . ILE A 1 282 ? -17.109 -9.156 21.969 1 93.81 282 ILE A N 1
ATOM 2317 C CA . ILE A 1 282 ? -16.547 -9.305 20.641 1 93.81 282 ILE A CA 1
ATOM 2318 C C . ILE A 1 282 ? -15.258 -10.109 20.719 1 93.81 282 ILE A C 1
ATOM 2320 O O . ILE A 1 282 ? -14.289 -9.688 21.359 1 93.81 282 ILE A O 1
ATOM 2324 N N . PRO A 1 283 ? -15.234 -11.266 20.078 1 92.94 283 PRO A N 1
ATOM 2325 C CA . PRO A 1 283 ? -14.031 -12.094 20.156 1 92.94 283 PRO A CA 1
ATOM 2326 C C . PRO A 1 283 ? -12.852 -11.477 19.406 1 92.94 283 PRO A C 1
ATOM 2328 O O . PRO A 1 283 ? -13.023 -10.914 18.312 1 92.94 283 PRO A O 1
ATOM 2331 N N . ASP A 1 284 ? -11.609 -11.461 19.922 1 91 284 ASP A N 1
ATOM 2332 C CA . ASP A 1 284 ? -10.344 -11.055 19.328 1 91 284 ASP A CA 1
ATOM 2333 C C . ASP A 1 284 ? -10.438 -9.641 18.75 1 91 284 ASP A C 1
ATOM 2335 O O . ASP A 1 284 ? -10.023 -9.391 17.625 1 91 284 ASP A O 1
ATOM 2339 N N . LEU A 1 285 ? -11.031 -8.789 19.547 1 95.25 285 LEU A N 1
ATOM 2340 C CA . LEU A 1 285 ? -11.242 -7.414 19.109 1 95.25 285 LEU A CA 1
ATOM 2341 C C . LEU A 1 285 ? -9.93 -6.641 19.094 1 95.25 285 LEU A C 1
ATOM 2343 O O . LEU A 1 285 ? -9.195 -6.637 20.078 1 95.25 285 LEU A O 1
ATOM 2347 N N . LYS A 1 286 ? -9.625 -6.059 17.938 1 93.94 286 LYS A N 1
ATOM 2348 C CA . LYS A 1 286 ? -8.523 -5.105 17.828 1 93.94 286 LYS A CA 1
ATOM 2349 C C . LYS A 1 286 ? -9.039 -3.67 17.875 1 93.94 286 LYS A C 1
ATOM 2351 O O . LYS A 1 286 ? -10.094 -3.365 17.312 1 93.94 286 LYS A O 1
ATOM 2356 N N . VAL A 1 287 ? -8.25 -2.762 18.562 1 96.5 287 VAL A N 1
ATOM 2357 C CA . VAL A 1 287 ? -8.656 -1.363 18.672 1 96.5 287 VAL A CA 1
ATOM 2358 C C . VAL A 1 287 ? -7.594 -0.469 18.031 1 96.5 287 VAL A C 1
ATOM 2360 O O . VAL A 1 287 ? -6.406 -0.588 18.344 1 96.5 287 VAL A O 1
ATOM 2363 N N . TRP A 1 288 ? -8.055 0.382 17.062 1 95.69 288 TRP A N 1
ATOM 2364 C CA . TRP A 1 288 ? -7.168 1.323 16.391 1 95.69 288 TRP A CA 1
ATOM 2365 C C . TRP A 1 288 ? -7.555 2.762 16.719 1 95.69 288 TRP A C 1
ATOM 2367 O O . TRP A 1 288 ? -8.742 3.092 16.797 1 95.69 288 TRP A O 1
ATOM 2377 N N . THR A 1 289 ? -6.535 3.602 16.938 1 95.94 289 THR A N 1
ATOM 2378 C CA . THR A 1 289 ? -6.754 5.023 17.188 1 95.94 289 THR A CA 1
ATOM 2379 C C . THR A 1 289 ? -5.805 5.871 16.344 1 95.94 289 THR A C 1
ATOM 2381 O O . THR A 1 289 ? -4.824 5.355 15.797 1 95.94 289 THR A O 1
ATOM 2384 N N . SER A 1 290 ? -6.227 7.156 16.172 1 93.25 290 SER A N 1
ATOM 2385 C CA . SER A 1 290 ? -5.27 8.125 15.641 1 93.25 290 SER A CA 1
ATOM 2386 C C . SER A 1 290 ? -4.199 8.461 16.672 1 93.25 290 SER A C 1
ATOM 2388 O O . SER A 1 290 ? -4.105 7.809 17.719 1 93.25 290 SER A O 1
ATOM 2390 N N . GLN A 1 291 ? -3.402 9.438 16.391 1 84.81 291 GLN A N 1
ATOM 2391 C CA . GLN A 1 291 ? -2.352 9.844 17.312 1 84.81 291 GLN A CA 1
ATOM 2392 C C . GLN A 1 291 ? -2.738 11.109 18.078 1 84.81 291 GLN A C 1
ATOM 2394 O O . GLN A 1 291 ? -1.919 11.688 18.797 1 84.81 291 GLN A O 1
ATOM 2399 N N . LEU A 1 292 ? -3.928 11.547 17.922 1 90 292 LEU A N 1
ATOM 2400 C CA . LEU A 1 292 ? -4.355 12.758 18.625 1 90 292 LEU A CA 1
ATOM 2401 C C . LEU A 1 292 ? -4.863 12.43 20.016 1 90 292 LEU A C 1
ATOM 2403 O O . LEU A 1 292 ? -5.375 11.336 20.266 1 90 292 LEU A O 1
ATOM 2407 N N . ARG A 1 293 ? -4.84 13.359 20.906 1 90.19 293 ARG A N 1
ATOM 2408 C CA . ARG A 1 293 ? -5.117 13.164 22.328 1 90.19 293 ARG A CA 1
ATOM 2409 C C . ARG A 1 293 ? -6.547 12.68 22.531 1 90.19 293 ARG A C 1
ATOM 2411 O O . ARG A 1 293 ? -6.789 11.789 23.344 1 90.19 293 ARG A O 1
ATOM 2418 N N . ARG A 1 294 ? -7.457 13.281 21.859 1 96.5 294 ARG A N 1
ATOM 2419 C CA . ARG A 1 294 ? -8.867 12.984 22.094 1 96.5 294 ARG A CA 1
ATOM 2420 C C . ARG A 1 294 ? -9.18 11.531 21.75 1 96.5 294 ARG A C 1
ATOM 2422 O O . ARG A 1 294 ? -9.953 10.875 22.453 1 96.5 294 ARG A O 1
ATOM 2429 N N . THR A 1 295 ? -8.617 10.969 20.656 1 97.25 295 THR A N 1
ATOM 2430 C CA . THR A 1 295 ? -8.859 9.578 20.297 1 97.25 295 THR A CA 1
ATOM 2431 C C . THR A 1 295 ? -8.133 8.633 21.25 1 97.25 295 THR A C 1
ATOM 2433 O O . THR A 1 295 ? -8.672 7.594 21.625 1 97.25 295 THR A O 1
ATOM 2436 N N . ILE A 1 296 ? -6.984 9.008 21.688 1 94.19 296 ILE A N 1
ATOM 2437 C CA . ILE A 1 296 ? -6.211 8.188 22.609 1 94.19 296 ILE A CA 1
ATOM 2438 C C . ILE A 1 296 ? -6.922 8.117 23.969 1 94.19 296 ILE A C 1
ATOM 2440 O O . ILE A 1 296 ? -7.07 7.043 24.547 1 94.19 296 ILE A O 1
ATOM 2444 N N . GLN A 1 297 ? -7.348 9.266 24.422 1 97.06 297 GLN A N 1
ATOM 2445 C CA . GLN A 1 297 ? -8.07 9.312 25.688 1 97.06 297 GLN A CA 1
ATOM 2446 C C . GLN A 1 297 ? -9.32 8.438 25.656 1 97.06 297 GLN A C 1
ATOM 2448 O O . GLN A 1 297 ? -9.641 7.758 26.625 1 97.06 297 GLN A O 1
ATOM 2453 N N . THR A 1 298 ? -9.984 8.469 24.531 1 98.62 298 THR A N 1
ATOM 2454 C CA . THR A 1 298 ? -11.188 7.66 24.359 1 98.62 298 THR A CA 1
ATOM 2455 C C . THR A 1 298 ? -10.859 6.172 24.391 1 98.62 298 THR A C 1
ATOM 2457 O O . THR A 1 298 ? -11.523 5.398 25.078 1 98.62 298 THR A O 1
ATOM 2460 N N . ALA A 1 299 ? -9.867 5.738 23.688 1 97.75 299 ALA A N 1
ATOM 2461 C CA . ALA A 1 299 ? -9.477 4.332 23.594 1 97.75 299 ALA A CA 1
ATOM 2462 C C . ALA A 1 299 ? -8.883 3.842 24.906 1 97.75 299 ALA A C 1
ATOM 2464 O O . ALA A 1 299 ? -9.055 2.68 25.281 1 97.75 299 ALA A O 1
ATOM 2465 N N . GLU A 1 300 ? -8.164 4.703 25.609 1 96 300 GLU A N 1
ATOM 2466 C CA . GLU A 1 300 ? -7.539 4.344 26.875 1 96 300 GLU A CA 1
ATOM 2467 C C . GLU A 1 300 ? -8.578 3.893 27.891 1 96 300 GLU A C 1
ATOM 2469 O O . GLU A 1 300 ? -8.32 3 28.703 1 96 300 GLU A O 1
ATOM 2474 N N . ALA A 1 301 ? -9.672 4.508 27.906 1 97 301 ALA A N 1
ATOM 2475 C CA . ALA A 1 301 ? -10.742 4.203 28.844 1 97 301 ALA A CA 1
ATOM 2476 C C . ALA A 1 301 ? -11.273 2.785 28.641 1 97 301 ALA A C 1
ATOM 2478 O O . ALA A 1 301 ? -11.875 2.203 29.547 1 97 301 ALA A O 1
ATOM 2479 N N . LEU A 1 302 ? -11.102 2.209 27.453 1 96.81 302 LEU A N 1
ATOM 2480 C CA . LEU A 1 302 ? -11.586 0.866 27.156 1 96.81 302 LEU A CA 1
ATOM 2481 C C . LEU A 1 302 ? -10.875 -0.171 28.031 1 96.81 302 LEU A C 1
ATOM 2483 O O . LEU A 1 302 ? -11.43 -1.244 28.281 1 96.81 302 LEU A O 1
ATOM 2487 N N . GLY A 1 303 ? -9.625 0.057 28.391 1 93.56 303 GLY A N 1
ATOM 2488 C CA . GLY A 1 303 ? -8.867 -0.852 29.234 1 93.56 303 GLY A CA 1
ATOM 2489 C C . GLY A 1 303 ? -8.289 -2.031 28.484 1 93.56 303 GLY A C 1
ATOM 2490 O O . GLY A 1 303 ? -7.973 -3.062 29.078 1 93.56 303 GLY A O 1
ATOM 2491 N N . ILE A 1 304 ? -8.312 -2 27.219 1 92.06 304 ILE A N 1
ATOM 2492 C CA . ILE A 1 304 ? -7.707 -3.047 26.391 1 92.06 304 ILE A CA 1
ATOM 2493 C C . ILE A 1 304 ? -6.648 -2.438 25.484 1 92.06 304 ILE A C 1
ATOM 2495 O O . ILE A 1 304 ? -6.648 -1.228 25.234 1 92.06 304 ILE A O 1
ATOM 2499 N N . PRO A 1 305 ? -5.699 -3.223 25.031 1 90.38 305 PRO A N 1
ATOM 2500 C CA . PRO A 1 305 ? -4.637 -2.699 24.172 1 90.38 305 PRO A CA 1
ATOM 2501 C C . PRO A 1 305 ? -5.172 -2.074 22.891 1 90.38 305 PRO A C 1
ATOM 2503 O O . PRO A 1 305 ? -6.172 -2.545 22.328 1 90.38 305 PRO A O 1
ATOM 2506 N N . TYR A 1 306 ? -4.523 -0.963 22.484 1 91.62 306 TYR A N 1
ATOM 2507 C CA . TYR A 1 306 ? -4.879 -0.296 21.234 1 91.62 306 TYR A CA 1
ATOM 2508 C C . TYR A 1 306 ? -3.635 0.074 20.438 1 91.62 306 TYR A C 1
ATOM 2510 O O . TYR A 1 306 ? -2.537 0.157 21 1 91.62 306 TYR A O 1
ATOM 2518 N N . GLU A 1 307 ? -3.871 0.202 19.125 1 85.94 307 GLU A N 1
ATOM 2519 C CA . GLU A 1 307 ? -2.793 0.593 18.219 1 85.94 307 GLU A CA 1
ATOM 2520 C C . GLU A 1 307 ? -3.014 2.002 17.688 1 85.94 307 GLU A C 1
ATOM 2522 O O . GLU A 1 307 ? -4.133 2.367 17.328 1 85.94 307 GLU A O 1
ATOM 2527 N N . GLN A 1 308 ? -1.918 2.795 17.656 1 85 308 GLN A N 1
ATOM 2528 C CA . GLN A 1 308 ? -1.997 4.164 17.156 1 85 308 GLN A CA 1
ATOM 2529 C C . GLN A 1 308 ? -1.49 4.258 15.719 1 85 308 GLN A C 1
ATOM 2531 O O . GLN A 1 308 ? -0.399 3.775 15.406 1 85 308 GLN A O 1
ATOM 2536 N N . TRP A 1 309 ? -2.385 4.855 14.859 1 82.88 309 TRP A N 1
ATOM 2537 C CA . TRP A 1 309 ? -2.045 5.07 13.453 1 82.88 309 TRP A CA 1
ATOM 2538 C C . TRP A 1 309 ? -2.092 6.555 13.102 1 82.88 309 TRP A C 1
ATOM 2540 O O . TRP A 1 309 ? -3.146 7.188 13.188 1 82.88 309 TRP A O 1
ATOM 2550 N N . LYS A 1 310 ? -1.054 7.105 12.648 1 79.69 310 LYS A N 1
ATOM 2551 C CA . LYS A 1 310 ? -1.041 8.508 12.242 1 79.69 310 LYS A CA 1
ATOM 2552 C C . LYS A 1 310 ? -1.984 8.742 11.062 1 79.69 310 LYS A C 1
ATOM 2554 O O . LYS A 1 310 ? -2.605 9.797 10.961 1 79.69 310 LYS A O 1
ATOM 2559 N N . ILE A 1 311 ? -2.023 7.723 10.195 1 85.62 311 ILE A N 1
ATOM 2560 C CA . ILE A 1 311 ? -2.828 7.836 8.984 1 85.62 311 ILE A CA 1
ATOM 2561 C C . ILE A 1 311 ? -4.301 7.992 9.352 1 85.62 311 ILE A C 1
ATOM 2563 O O . ILE A 1 311 ? -5.121 8.375 8.516 1 85.62 311 ILE A O 1
ATOM 2567 N N . LEU A 1 312 ? -4.648 7.797 10.617 1 92.75 312 LEU A N 1
ATOM 2568 C CA . LEU A 1 312 ? -6.02 7.949 11.086 1 92.75 312 LEU A CA 1
ATOM 2569 C C . LEU A 1 312 ? -6.246 9.344 11.656 1 92.75 312 LEU A C 1
ATOM 2571 O O . LEU A 1 312 ? -7.355 9.672 12.078 1 92.75 312 LEU A O 1
ATOM 2575 N N . ASN A 1 313 ? -5.281 10.211 11.617 1 90.56 313 ASN A N 1
ATOM 2576 C CA . ASN A 1 313 ? -5.465 11.578 12.094 1 90.56 313 ASN A CA 1
ATOM 2577 C C . ASN A 1 313 ? -6.543 12.312 11.297 1 90.56 313 ASN A C 1
ATOM 2579 O O . ASN A 1 313 ? -6.805 11.969 10.141 1 90.56 313 ASN A O 1
ATOM 2583 N N . GLU A 1 314 ? -7.059 13.336 11.938 1 94.31 314 GLU A N 1
ATOM 2584 C CA . GLU A 1 314 ? -8.094 14.141 11.289 1 94.31 314 GLU A CA 1
ATOM 2585 C C . GLU A 1 314 ? -7.531 14.883 10.078 1 94.31 314 GLU A C 1
ATOM 2587 O O . GLU A 1 314 ? -6.316 15.016 9.93 1 94.31 314 GLU A O 1
ATOM 2592 N N . ILE A 1 315 ? -8.492 15.258 9.203 1 92.75 315 ILE A N 1
ATOM 2593 C CA . ILE A 1 315 ? -8.125 16.031 8.023 1 92.75 315 ILE A CA 1
ATOM 2594 C C . ILE A 1 315 ? -7.391 17.297 8.453 1 92.75 315 ILE A C 1
ATOM 2596 O O . ILE A 1 315 ? -7.766 17.953 9.43 1 92.75 315 ILE A O 1
ATOM 2600 N N . ASP A 1 316 ? -6.316 17.625 7.809 1 85.44 316 ASP A N 1
ATOM 2601 C CA . ASP A 1 316 ? -5.555 18.828 8.094 1 85.44 316 ASP A CA 1
ATOM 2602 C C . ASP A 1 316 ? -6.227 20.062 7.48 1 85.44 316 ASP A C 1
ATOM 2604 O O . ASP A 1 316 ? -6.297 20.188 6.258 1 85.44 316 ASP A O 1
ATOM 2608 N N . ALA A 1 317 ? -6.625 21 8.328 1 89.38 317 ALA A N 1
ATOM 2609 C CA . ALA A 1 317 ? -7.355 22.172 7.852 1 89.38 317 ALA A CA 1
ATOM 2610 C C . ALA A 1 317 ? -6.402 23.312 7.512 1 89.38 317 ALA A C 1
ATOM 2612 O O . ALA A 1 317 ? -6.836 24.438 7.258 1 89.38 317 ALA A O 1
ATOM 2613 N N . GLY A 1 318 ? -5.133 23 7.613 1 80.94 318 GLY A N 1
ATOM 2614 C CA . GLY A 1 318 ? -4.156 24 7.211 1 80.94 318 GLY A CA 1
ATOM 2615 C C . GLY A 1 318 ? -4.285 25.312 7.973 1 80.94 318 GLY A C 1
ATOM 2616 O O . GLY A 1 318 ? -4.293 25.312 9.203 1 80.94 318 GLY A O 1
ATOM 2617 N N . VAL A 1 319 ? -4.527 26.438 7.262 1 75.94 319 VAL A N 1
ATOM 2618 C CA . VAL A 1 319 ? -4.578 27.781 7.859 1 75.94 319 VAL A CA 1
ATOM 2619 C C . VAL A 1 319 ? -5.855 27.922 8.688 1 75.94 319 VAL A C 1
ATOM 2621 O O . VAL A 1 319 ? -5.973 28.844 9.5 1 75.94 319 VAL A O 1
ATOM 2624 N N . CYS A 1 320 ? -6.777 27.062 8.492 1 88.25 320 CYS A N 1
ATOM 2625 C CA . CYS A 1 320 ? -8.055 27.156 9.18 1 88.25 320 CYS A CA 1
ATOM 2626 C C . CYS A 1 320 ? -8.039 26.359 10.477 1 88.25 320 CYS A C 1
ATOM 2628 O O . CYS A 1 320 ? -9.039 26.328 11.203 1 88.25 320 CYS A O 1
ATOM 2630 N N . GLU A 1 321 ? -6.941 25.688 10.766 1 85.25 321 GLU A N 1
ATOM 2631 C CA . GLU A 1 321 ? -6.836 24.906 12 1 85.25 321 GLU A CA 1
ATOM 2632 C C . GLU A 1 321 ? -7.145 25.766 13.227 1 85.25 321 GLU A C 1
ATOM 2634 O O . GLU A 1 321 ? -6.707 26.922 13.312 1 85.25 321 GLU A O 1
ATOM 2639 N N . GLU A 1 322 ? -8.016 25.203 14.086 1 88.69 322 GLU A N 1
ATOM 2640 C CA . GLU A 1 322 ? -8.352 25.766 15.391 1 88.69 322 GLU A CA 1
ATOM 2641 C C . GLU A 1 322 ? -9.172 27.047 15.242 1 88.69 322 GLU A C 1
ATOM 2643 O O . GLU A 1 322 ? -9.172 27.891 16.141 1 88.69 322 GLU A O 1
ATOM 2648 N N . LEU A 1 323 ? -9.828 27.188 14.125 1 92 323 LEU A N 1
ATOM 2649 C CA . LEU A 1 323 ? -10.766 28.281 13.922 1 92 323 LEU A CA 1
ATOM 2650 C C . LEU A 1 323 ? -12.203 27.781 13.922 1 92 323 LEU A C 1
ATOM 2652 O O . LEU A 1 323 ? -12.461 26.609 13.617 1 92 323 LEU A O 1
ATOM 2656 N N . THR A 1 324 ? -13.094 28.672 14.305 1 95.12 324 THR A N 1
ATOM 2657 C CA . THR A 1 324 ? -14.516 28.391 14.133 1 95.12 324 THR A CA 1
ATOM 2658 C C . THR A 1 324 ? -14.961 28.734 12.711 1 95.12 324 THR A C 1
ATOM 2660 O O . THR A 1 324 ? -14.266 29.453 11.992 1 95.12 324 THR A O 1
ATOM 2663 N N . TYR A 1 325 ? -16.125 28.219 12.352 1 94.06 325 TYR A N 1
ATOM 2664 C CA . TYR A 1 325 ? -16.641 28.547 11.023 1 94.06 325 TYR A CA 1
ATOM 2665 C C . TYR A 1 325 ? -16.844 30.047 10.867 1 94.06 325 TYR A C 1
ATOM 2667 O O . TYR A 1 325 ? -16.625 30.594 9.789 1 94.06 325 TYR A O 1
ATOM 2675 N N . SER A 1 326 ? -17.25 30.641 11.914 1 94.44 326 SER A N 1
ATOM 2676 C CA . SER A 1 326 ? -17.422 32.094 11.891 1 94.44 326 SER A CA 1
ATOM 2677 C C . SER A 1 326 ? -16.109 32.812 11.641 1 94.44 326 SER A C 1
ATOM 2679 O O . SER A 1 326 ? -16.047 33.75 10.828 1 94.44 326 SER A O 1
ATOM 2681 N N . GLU A 1 327 ? -15.133 32.375 12.305 1 95 327 GLU A N 1
ATOM 2682 C CA . GLU A 1 327 ? -13.812 32.969 12.109 1 95 327 GLU A CA 1
ATOM 2683 C C . GLU A 1 327 ? -13.289 32.719 10.703 1 95 327 GLU A C 1
ATOM 2685 O O . GLU A 1 327 ? -12.656 33.594 10.102 1 95 327 GLU A O 1
ATOM 2690 N N . ILE A 1 328 ? -13.531 31.562 10.164 1 94.19 328 ILE A N 1
ATOM 2691 C CA . ILE A 1 328 ? -13.094 31.219 8.812 1 94.19 328 ILE A CA 1
ATOM 2692 C C . ILE A 1 328 ? -13.797 32.125 7.801 1 94.19 328 ILE A C 1
ATOM 2694 O O . ILE A 1 328 ? -13.172 32.625 6.875 1 94.19 328 ILE A O 1
ATOM 2698 N N . GLN A 1 329 ? -15.086 32.281 8.016 1 93.75 329 GLN A N 1
ATOM 2699 C CA . GLN A 1 329 ? -15.844 33.156 7.133 1 93.75 329 GLN A CA 1
ATOM 2700 C C . GLN A 1 329 ? -15.297 34.594 7.176 1 93.75 329 GLN A C 1
ATOM 2702 O O . GLN A 1 329 ? -15.219 35.25 6.145 1 93.75 329 GLN A O 1
ATOM 2707 N N . ASP A 1 330 ? -14.898 35.062 8.289 1 95 330 ASP A N 1
ATOM 2708 C CA . ASP A 1 330 ? -14.422 36.406 8.469 1 95 330 ASP A CA 1
ATOM 2709 C C . ASP A 1 330 ? -13.016 36.594 7.902 1 95 330 ASP A C 1
ATOM 2711 O O . ASP A 1 330 ? -12.719 37.625 7.277 1 95 330 ASP A O 1
ATOM 2715 N N . ARG A 1 331 ? -12.219 35.625 8.078 1 92.12 331 ARG A N 1
ATOM 2716 C CA . ARG A 1 331 ? -10.812 35.75 7.707 1 92.12 331 ARG A CA 1
ATOM 2717 C C . ARG A 1 331 ? -10.578 35.25 6.277 1 92.12 331 ARG A C 1
ATOM 2719 O O . ARG A 1 331 ? -9.703 35.781 5.582 1 92.12 331 ARG A O 1
ATOM 2726 N N . TYR A 1 332 ? -11.344 34.219 5.902 1 92 332 TYR A N 1
ATOM 2727 C CA . TYR A 1 332 ? -11.125 33.594 4.602 1 92 332 TYR A CA 1
ATOM 2728 C C . TYR A 1 332 ? -12.445 33.344 3.895 1 92 332 TYR A C 1
ATOM 2730 O O . TYR A 1 332 ? -12.742 32.188 3.531 1 92 332 TYR A O 1
ATOM 2738 N N . PRO A 1 333 ? -13.18 34.375 3.59 1 93.25 333 PRO A N 1
ATOM 2739 C CA . PRO A 1 333 ? -14.5 34.156 3 1 93.25 333 PRO A CA 1
ATOM 2740 C C . PRO A 1 333 ? -14.453 33.438 1.659 1 93.25 333 PRO A C 1
ATOM 2742 O O . PRO A 1 333 ? -15.336 32.625 1.356 1 93.25 333 PRO A O 1
ATOM 2745 N N . ASP A 1 334 ? -13.438 33.656 0.906 1 92.56 334 ASP A N 1
ATOM 2746 C CA . ASP A 1 334 ? -13.312 33 -0.389 1 92.56 334 ASP A CA 1
ATOM 2747 C C . ASP A 1 334 ? -13.07 31.5 -0.219 1 92.56 334 ASP A C 1
ATOM 2749 O O . ASP A 1 334 ? -13.672 30.688 -0.923 1 92.56 334 ASP A O 1
ATOM 2753 N N . GLU A 1 335 ? -12.219 31.203 0.703 1 90.62 335 GLU A N 1
ATOM 2754 C CA . GLU A 1 335 ? -11.938 29.797 0.97 1 90.62 335 GLU A CA 1
ATOM 2755 C C . GLU A 1 335 ? -13.188 29.062 1.46 1 90.62 335 GLU A C 1
ATOM 2757 O O . GLU A 1 335 ? -13.422 27.922 1.083 1 90.62 335 GLU A O 1
ATOM 2762 N N . PHE A 1 336 ? -13.859 29.734 2.279 1 94.12 336 PHE A N 1
ATOM 2763 C CA . PHE A 1 336 ? -15.078 29.156 2.816 1 94.12 336 PHE A CA 1
ATOM 2764 C C . PHE A 1 336 ? -16.078 28.859 1.701 1 94.12 336 PHE A C 1
ATOM 2766 O O . PHE A 1 336 ? -16.688 27.781 1.673 1 94.12 336 PHE A O 1
ATOM 2773 N N . ALA A 1 337 ? -16.172 29.719 0.802 1 93.38 337 ALA A N 1
ATOM 2774 C CA . ALA A 1 337 ? -17.094 29.562 -0.33 1 93.38 337 ALA A CA 1
ATOM 2775 C C . ALA A 1 337 ? -16.594 28.469 -1.276 1 93.38 337 ALA A C 1
ATOM 2777 O O . ALA A 1 337 ? -17.391 27.672 -1.77 1 93.38 337 ALA A O 1
ATOM 2778 N N . LEU A 1 338 ? -15.352 28.453 -1.52 1 92.88 338 LEU A N 1
ATOM 2779 C CA . LEU A 1 338 ? -14.773 27.438 -2.408 1 92.88 338 LEU A CA 1
ATOM 2780 C C . LEU A 1 338 ? -14.992 26.047 -1.854 1 92.88 338 LEU A C 1
ATOM 2782 O O . LEU A 1 338 ? -15.281 25.109 -2.607 1 92.88 338 LEU A O 1
ATOM 2786 N N . ARG A 1 339 ? -14.789 25.906 -0.623 1 94.31 339 ARG A N 1
ATOM 2787 C CA . ARG A 1 339 ? -15.023 24.609 0.007 1 94.31 339 ARG A CA 1
ATOM 2788 C C . ARG A 1 339 ? -16.484 24.172 -0.144 1 94.31 339 ARG A C 1
ATOM 2790 O O . ARG A 1 339 ? -16.766 23.016 -0.434 1 94.31 339 ARG A O 1
ATOM 2797 N N . ASP A 1 340 ? -17.359 25.156 0.035 1 94.06 340 ASP A N 1
ATOM 2798 C CA . ASP A 1 340 ? -18.781 24.859 -0.073 1 94.06 340 ASP A CA 1
ATOM 2799 C C . ASP A 1 340 ? -19.156 24.453 -1.5 1 94.06 340 ASP A C 1
ATOM 2801 O O . ASP A 1 340 ? -20.078 23.672 -1.711 1 94.06 340 ASP A O 1
ATOM 2805 N N . GLN A 1 341 ? -18.453 24.906 -2.424 1 92.88 341 GLN A N 1
ATOM 2806 C CA . GLN A 1 341 ? -18.734 24.641 -3.828 1 92.88 341 GLN A CA 1
ATOM 2807 C C . GLN A 1 341 ? -18.344 23.203 -4.191 1 92.88 341 GLN A C 1
ATOM 2809 O O . GLN A 1 341 ? -19.062 22.531 -4.941 1 92.88 341 GLN A O 1
ATOM 2814 N N . ASP A 1 342 ? -17.234 22.766 -3.699 1 93.56 342 ASP A N 1
ATOM 2815 C CA . ASP A 1 342 ? -16.734 21.422 -3.988 1 93.56 342 ASP A CA 1
ATOM 2816 C C . ASP A 1 342 ? -15.93 20.875 -2.816 1 93.56 342 ASP A C 1
ATOM 2818 O O . ASP A 1 342 ? -14.711 20.75 -2.902 1 93.56 342 ASP A O 1
ATOM 2822 N N . LYS A 1 343 ? -16.688 20.453 -1.901 1 94.88 343 LYS A N 1
ATOM 2823 C CA . LYS A 1 343 ? -16.109 20.062 -0.614 1 94.88 343 LYS A CA 1
ATOM 2824 C C . LYS A 1 343 ? -15.141 18.906 -0.769 1 94.88 343 LYS A C 1
ATOM 2826 O O . LYS A 1 343 ? -14.109 18.859 -0.092 1 94.88 343 LYS A O 1
ATOM 2831 N N . TYR A 1 344 ? -15.406 18.031 -1.632 1 93.81 344 TYR A N 1
ATOM 2832 C CA . TYR A 1 344 ? -14.578 16.844 -1.793 1 93.81 344 TYR A CA 1
ATOM 2833 C C . TYR A 1 344 ? -13.219 17.203 -2.371 1 93.81 344 TYR A C 1
ATOM 2835 O O . TYR A 1 344 ? -12.188 16.703 -1.913 1 93.81 344 TYR A O 1
ATOM 2843 N N . HIS A 1 345 ? -13.195 18.094 -3.322 1 89.75 345 HIS A N 1
ATOM 2844 C CA . HIS A 1 345 ? -11.961 18.391 -4.035 1 89.75 345 HIS A CA 1
ATOM 2845 C C . HIS A 1 345 ? -11.25 19.594 -3.424 1 89.75 345 HIS A C 1
ATOM 2847 O O . HIS A 1 345 ? -10.055 19.797 -3.66 1 89.75 345 HIS A O 1
ATOM 2853 N N . TYR A 1 346 ? -12 20.359 -2.682 1 91.38 346 TYR A N 1
ATOM 2854 C CA . TYR A 1 346 ? -11.414 21.547 -2.078 1 91.38 346 TYR A CA 1
ATOM 2855 C C . TYR A 1 346 ? -10.281 21.188 -1.132 1 91.38 346 TYR A C 1
ATOM 2857 O O . TYR A 1 346 ? -10.438 20.297 -0.282 1 91.38 346 TYR A O 1
ATOM 2865 N N . ARG A 1 347 ? -9.211 21.812 -1.344 1 85.31 347 ARG A N 1
ATOM 2866 C CA . ARG A 1 347 ? -8.047 21.641 -0.482 1 85.31 347 ARG A CA 1
ATOM 2867 C C . ARG A 1 347 ? -7.805 22.875 0.369 1 85.31 347 ARG A C 1
ATOM 2869 O O . ARG A 1 347 ? -7.691 23.984 -0.16 1 85.31 347 ARG A O 1
ATOM 2876 N N . TYR A 1 348 ? -7.719 22.688 1.683 1 86.25 348 TYR A N 1
ATOM 2877 C CA . TYR A 1 348 ? -7.34 23.812 2.547 1 86.25 348 TYR A CA 1
ATOM 2878 C C . TYR A 1 348 ? -5.953 24.328 2.186 1 86.25 348 TYR A C 1
ATOM 2880 O O . TYR A 1 348 ? -5.023 23.547 1.97 1 86.25 348 TYR A O 1
ATOM 2888 N N . PRO A 1 349 ? -5.883 25.625 2.137 1 74.94 349 PRO A N 1
ATOM 2889 C CA . PRO A 1 349 ? -4.523 26.125 1.941 1 74.94 349 PRO A CA 1
ATOM 2890 C C . PRO A 1 349 ? -3.547 25.625 3 1 74.94 349 PRO A C 1
ATOM 2892 O O . PRO A 1 349 ? -3.764 25.828 4.195 1 74.94 349 PRO A O 1
ATOM 2895 N N . GLY A 1 350 ? -2.592 24.922 2.572 1 70.31 350 GLY A N 1
ATOM 2896 C CA . GLY A 1 350 ? -1.635 24.344 3.502 1 70.31 350 GLY A CA 1
ATOM 2897 C C . GLY A 1 350 ? -2.131 23.062 4.148 1 70.31 350 GLY A C 1
ATOM 2898 O O . GLY A 1 350 ? -1.484 22.531 5.055 1 70.31 350 GLY A O 1
ATOM 2899 N N . GLY A 1 351 ? -3.279 22.609 3.645 1 82.62 351 GLY A N 1
ATOM 2900 C CA . GLY A 1 351 ? -3.871 21.438 4.277 1 82.62 351 GLY A CA 1
ATOM 2901 C C . GLY A 1 351 ? -4.199 20.328 3.293 1 82.62 351 GLY A C 1
ATOM 2902 O O . GLY A 1 351 ? -3.398 20.016 2.408 1 82.62 351 GLY A O 1
ATOM 2903 N N . GLU A 1 352 ? -5.344 19.656 3.629 1 85.38 352 GLU A N 1
ATOM 2904 C CA . GLU A 1 352 ? -5.738 18.484 2.85 1 85.38 352 GLU A CA 1
ATOM 2905 C C . GLU A 1 352 ? -7.156 18.625 2.309 1 85.38 352 GLU A C 1
ATOM 2907 O O . GLU A 1 352 ? -7.922 19.469 2.783 1 85.38 352 GLU A O 1
ATOM 2912 N N . SER A 1 353 ? -7.426 17.922 1.282 1 90.06 353 SER A N 1
ATOM 2913 C CA . SER A 1 353 ? -8.781 17.719 0.796 1 90.06 353 SER A CA 1
ATOM 2914 C C . SER A 1 353 ? -9.32 16.344 1.222 1 90.06 353 SER A C 1
ATOM 2916 O O . SER A 1 353 ? -8.57 15.516 1.74 1 90.06 353 SER A O 1
ATOM 2918 N N . TYR A 1 354 ? -10.617 16.172 1.087 1 93.5 354 TYR A N 1
ATOM 2919 C CA . TYR A 1 354 ? -11.164 14.828 1.289 1 93.5 354 TYR A CA 1
ATOM 2920 C C . TYR A 1 354 ? -10.516 13.828 0.338 1 93.5 354 TYR A C 1
ATOM 2922 O O . TYR A 1 354 ? -10.297 12.672 0.699 1 93.5 354 TYR A O 1
ATOM 2930 N N . GLN A 1 355 ? -10.289 14.234 -0.819 1 88.38 355 GLN A N 1
ATOM 2931 C CA . GLN A 1 355 ? -9.625 13.367 -1.79 1 88.38 355 GLN A CA 1
ATOM 2932 C C . GLN A 1 355 ? -8.266 12.906 -1.275 1 88.38 355 GLN A C 1
ATOM 2934 O O . GLN A 1 355 ? -7.906 11.734 -1.419 1 88.38 355 GLN A O 1
ATOM 2939 N N . ASP A 1 356 ? -7.551 13.844 -0.669 1 85.38 356 ASP A N 1
ATOM 2940 C CA . ASP A 1 356 ? -6.266 13.5 -0.061 1 85.38 356 ASP A CA 1
ATOM 2941 C C . ASP A 1 356 ? -6.445 12.492 1.067 1 85.38 356 ASP A C 1
ATOM 2943 O O . ASP A 1 356 ? -5.656 11.555 1.201 1 85.38 356 ASP A O 1
ATOM 2947 N N . LEU A 1 357 ? -7.387 12.773 1.831 1 91.31 357 LEU A N 1
ATOM 2948 C CA . LEU A 1 357 ? -7.668 11.906 2.973 1 91.31 357 LEU A CA 1
ATOM 2949 C C . LEU A 1 357 ? -7.98 10.484 2.518 1 91.31 357 LEU A C 1
ATOM 2951 O O . LEU A 1 357 ? -7.504 9.516 3.117 1 91.31 357 LEU A O 1
ATOM 2955 N N . VAL A 1 358 ? -8.719 10.344 1.506 1 91.12 358 VAL A N 1
ATOM 2956 C CA . VAL A 1 358 ? -9.07 9.039 0.952 1 91.12 358 VAL A CA 1
ATOM 2957 C C . VAL A 1 358 ? -7.805 8.297 0.541 1 91.12 358 VAL A C 1
ATOM 2959 O O . VAL A 1 358 ? -7.652 7.109 0.836 1 91.12 358 VAL A O 1
ATOM 2962 N N . GLN A 1 359 ? -6.957 8.961 -0.016 1 83.44 359 GLN A N 1
ATOM 2963 C CA . GLN A 1 359 ? -5.707 8.344 -0.46 1 83.44 359 GLN A CA 1
ATOM 2964 C C . GLN A 1 359 ? -4.863 7.895 0.728 1 83.44 359 GLN A C 1
ATOM 2966 O O . GLN A 1 359 ? -4.305 6.797 0.716 1 83.44 359 GLN A O 1
ATOM 2971 N N . ARG A 1 360 ? -4.848 8.695 1.699 1 84.56 360 ARG A N 1
ATOM 2972 C CA . ARG A 1 360 ? -3.963 8.398 2.82 1 84.56 360 ARG A CA 1
ATOM 2973 C C . ARG A 1 360 ? -4.52 7.266 3.674 1 84.56 360 ARG A C 1
ATOM 2975 O O . ARG A 1 360 ? -3.76 6.512 4.289 1 84.56 360 ARG A O 1
ATOM 2982 N N . VAL A 1 361 ? -5.844 7.043 3.703 1 92 361 VAL A N 1
ATOM 2983 C CA . VAL A 1 361 ? -6.406 6.016 4.574 1 92 361 VAL A CA 1
ATOM 2984 C C . VAL A 1 361 ? -6.559 4.707 3.803 1 92 361 VAL A C 1
ATOM 2986 O O . VAL A 1 361 ? -7.07 3.721 4.336 1 92 361 VAL A O 1
ATOM 2989 N N . GLU A 1 362 ? -6.078 4.605 2.633 1 89.12 362 GLU A N 1
ATOM 2990 C CA . GLU A 1 362 ? -6.145 3.391 1.824 1 89.12 362 GLU A CA 1
ATOM 2991 C C . GLU A 1 362 ? -5.523 2.205 2.555 1 89.12 362 GLU A C 1
ATOM 2993 O O . GLU A 1 362 ? -6.109 1.122 2.605 1 89.12 362 GLU A O 1
ATOM 2998 N N . PRO A 1 363 ? -4.379 2.344 3.205 1 85.5 363 PRO A N 1
ATOM 2999 C CA . PRO A 1 363 ? -3.82 1.212 3.949 1 85.5 363 PRO A CA 1
ATOM 3000 C C . PRO A 1 363 ? -4.738 0.737 5.074 1 85.5 363 PRO A C 1
ATOM 3002 O O . PRO A 1 363 ? -4.77 -0.455 5.391 1 85.5 363 PRO A O 1
ATOM 3005 N N . VAL A 1 364 ? -5.449 1.627 5.629 1 90.94 364 VAL A N 1
ATOM 3006 C CA . VAL A 1 364 ? -6.387 1.266 6.688 1 90.94 364 VAL A CA 1
ATOM 3007 C C . VAL A 1 364 ? -7.488 0.377 6.121 1 90.94 364 VAL A C 1
ATOM 3009 O O . VAL A 1 364 ? -7.863 -0.627 6.73 1 90.94 364 VAL A O 1
ATOM 3012 N N . ILE A 1 365 ? -7.957 0.775 4.969 1 93.56 365 ILE A N 1
ATOM 3013 C CA . ILE A 1 365 ? -9 -0.003 4.316 1 93.56 365 ILE A CA 1
ATOM 3014 C C . ILE A 1 365 ? -8.484 -1.407 4.012 1 93.56 365 ILE A C 1
ATOM 3016 O O . ILE A 1 365 ? -9.195 -2.395 4.219 1 93.56 365 ILE A O 1
ATOM 3020 N N . MET A 1 366 ? -7.301 -1.493 3.559 1 89.19 366 MET A N 1
ATOM 3021 C CA . MET A 1 366 ? -6.699 -2.789 3.258 1 89.19 366 MET A CA 1
ATOM 3022 C C . MET A 1 366 ? -6.629 -3.66 4.508 1 89.19 366 MET A C 1
ATOM 3024 O O . MET A 1 366 ? -6.953 -4.848 4.461 1 89.19 366 MET A O 1
ATOM 3028 N N . GLU A 1 367 ? -6.281 -3.064 5.566 1 88.44 367 GLU A N 1
ATOM 3029 C CA . GLU A 1 367 ? -6.18 -3.803 6.82 1 88.44 367 GLU A CA 1
ATOM 3030 C C . GLU A 1 367 ? -7.559 -4.203 7.34 1 88.44 367 GLU A C 1
ATOM 3032 O O . GLU A 1 367 ? -7.723 -5.285 7.91 1 88.44 367 GLU A O 1
ATOM 3037 N N . LEU A 1 368 ? -8.5 -3.326 7.203 1 93.44 368 LEU A N 1
ATOM 3038 C CA . LEU A 1 368 ? -9.859 -3.635 7.645 1 93.44 368 LEU A CA 1
ATOM 3039 C C . LEU A 1 368 ? -10.438 -4.801 6.848 1 93.44 368 LEU A C 1
ATOM 3041 O O . LEU A 1 368 ? -11.211 -5.598 7.383 1 93.44 368 LEU A O 1
ATOM 3045 N N . GLU A 1 369 ? -10.078 -4.883 5.559 1 90.62 369 GLU A N 1
ATOM 3046 C CA . GLU A 1 369 ? -10.531 -5.988 4.719 1 90.62 369 GLU A CA 1
ATOM 3047 C C . GLU A 1 369 ? -9.875 -7.301 5.133 1 90.62 369 GLU A C 1
ATOM 3049 O O . GLU A 1 369 ? -10.477 -8.367 5.016 1 90.62 369 GLU A O 1
ATOM 3054 N N . ARG A 1 370 ? -8.742 -7.188 5.637 1 85.25 370 ARG A N 1
ATOM 3055 C CA . ARG A 1 370 ? -7.957 -8.375 5.953 1 85.25 370 ARG A CA 1
ATOM 3056 C C . ARG A 1 370 ? -8.266 -8.875 7.363 1 85.25 370 ARG A C 1
ATOM 3058 O O . ARG A 1 370 ? -8.328 -10.078 7.602 1 85.25 370 ARG A O 1
ATOM 3065 N N . GLN A 1 371 ? -8.508 -8.062 8.312 1 85.12 371 GLN A N 1
ATOM 3066 C CA . GLN A 1 371 ? -8.625 -8.391 9.727 1 85.12 371 GLN A CA 1
ATOM 3067 C C . GLN A 1 371 ? -10.031 -8.891 10.055 1 85.12 371 GLN A C 1
ATOM 3069 O O . GLN A 1 371 ? -10.914 -8.891 9.195 1 85.12 371 GLN A O 1
ATOM 3074 N N . GLY A 1 372 ? -10.086 -9.406 11.328 1 89.88 372 GLY A N 1
ATOM 3075 C CA . GLY A 1 372 ? -11.391 -9.773 11.867 1 89.88 372 GLY A CA 1
ATOM 3076 C C . GLY A 1 372 ? -12.141 -8.594 12.453 1 89.88 372 GLY A C 1
ATOM 3077 O O . GLY A 1 372 ? -12.305 -7.566 11.789 1 89.88 372 GLY A O 1
ATOM 3078 N N . ASN A 1 373 ? -12.492 -8.758 13.688 1 95.5 373 ASN A N 1
ATOM 3079 C CA . ASN A 1 373 ? -13.25 -7.695 14.352 1 95.5 373 ASN A CA 1
ATOM 3080 C C . ASN A 1 373 ? -12.336 -6.547 14.781 1 95.5 373 ASN A C 1
ATOM 3082 O O . ASN A 1 373 ? -11.32 -6.766 15.445 1 95.5 373 ASN A O 1
ATOM 3086 N N . VAL A 1 374 ? -12.719 -5.344 14.367 1 96.81 374 VAL A N 1
ATOM 3087 C CA . VAL A 1 374 ? -11.914 -4.168 14.672 1 96.81 374 VAL A CA 1
ATOM 3088 C C . VAL A 1 374 ? -12.812 -3.031 15.148 1 96.81 374 VAL A C 1
ATOM 3090 O O . VAL A 1 374 ? -13.93 -2.861 14.648 1 96.81 374 VAL A O 1
ATOM 3093 N N . LEU A 1 375 ? -12.375 -2.314 16.156 1 98.5 375 LEU A N 1
ATOM 3094 C CA . LEU A 1 375 ? -12.945 -1.031 16.547 1 98.5 375 LEU A CA 1
ATOM 3095 C C . LEU A 1 375 ? -11.992 0.113 16.219 1 98.5 375 LEU A C 1
ATOM 3097 O O . LEU A 1 375 ? -10.859 0.142 16.688 1 98.5 375 LEU A O 1
ATOM 3101 N N . VAL A 1 376 ? -12.445 1.01 15.383 1 98.38 376 VAL A N 1
ATOM 3102 C CA . VAL A 1 376 ? -11.656 2.178 15.016 1 98.38 376 VAL A CA 1
ATOM 3103 C C . VAL A 1 376 ? -12.203 3.416 15.727 1 98.38 376 VAL A C 1
ATOM 3105 O O . VAL A 1 376 ? -13.352 3.809 15.5 1 98.38 376 VAL A O 1
ATOM 3108 N N . VAL A 1 377 ? -11.406 4.012 16.594 1 98.62 377 VAL A N 1
ATOM 3109 C CA . VAL A 1 377 ? -11.719 5.312 17.188 1 98.62 377 VAL A CA 1
ATOM 3110 C C . VAL A 1 377 ? -11.07 6.422 16.359 1 98.62 377 VAL A C 1
ATOM 3112 O O . VAL A 1 377 ? -9.844 6.594 16.391 1 98.62 377 VAL A O 1
ATOM 3115 N N . ALA A 1 378 ? -11.914 7.145 15.68 1 97.5 378 ALA A N 1
ATOM 3116 C CA . ALA A 1 378 ? -11.375 8.086 14.695 1 97.5 378 ALA A CA 1
ATOM 3117 C C . ALA A 1 378 ? -12.086 9.43 14.773 1 97.5 378 ALA A C 1
ATOM 3119 O O . ALA A 1 378 ? -12.539 9.836 15.852 1 97.5 378 ALA A O 1
ATOM 3120 N N . HIS A 1 379 ? -11.945 10.219 13.734 1 98 379 HIS A N 1
ATOM 3121 C CA . HIS A 1 379 ? -12.492 11.57 13.609 1 98 379 HIS A CA 1
ATOM 3122 C C . HIS A 1 379 ? -13.57 11.617 12.531 1 98 379 HIS A C 1
ATOM 3124 O O . HIS A 1 379 ? -13.844 10.617 11.867 1 98 379 HIS A O 1
ATOM 3130 N N . GLN A 1 380 ? -14.203 12.727 12.453 1 97.69 380 GLN A N 1
ATOM 3131 C CA . GLN A 1 380 ? -15.359 12.867 11.57 1 97.69 380 GLN A CA 1
ATOM 3132 C C . GLN A 1 380 ? -14.977 12.617 10.117 1 97.69 380 GLN A C 1
ATOM 3134 O O . GLN A 1 380 ? -15.562 11.75 9.461 1 97.69 380 GLN A O 1
ATOM 3139 N N . ALA A 1 381 ? -13.984 13.359 9.641 1 97.62 381 ALA A N 1
ATOM 3140 C CA . ALA A 1 381 ? -13.641 13.242 8.227 1 97.62 381 ALA A CA 1
ATOM 3141 C C . ALA A 1 381 ? -13.117 11.844 7.902 1 97.62 381 ALA A C 1
ATOM 3143 O O . ALA A 1 381 ? -13.43 11.281 6.848 1 97.62 381 ALA A O 1
ATOM 3144 N N . VAL A 1 382 ? -12.344 11.273 8.773 1 97.5 382 VAL A N 1
ATOM 3145 C CA . VAL A 1 382 ? -11.781 9.945 8.562 1 97.5 382 VAL A CA 1
ATOM 3146 C C . VAL A 1 382 ? -12.898 8.906 8.531 1 97.5 382 VAL A C 1
ATOM 3148 O O . VAL A 1 382 ? -12.93 8.047 7.645 1 97.5 382 VAL A O 1
ATOM 3151 N N . MET A 1 383 ? -13.781 9.023 9.461 1 98 383 MET A N 1
ATOM 3152 C CA . MET A 1 383 ? -14.898 8.078 9.539 1 98 383 MET A CA 1
ATOM 3153 C C . MET A 1 383 ? -15.75 8.148 8.281 1 98 383 MET A C 1
ATOM 3155 O O . MET A 1 383 ? -16.219 7.121 7.785 1 98 383 MET A O 1
ATOM 3159 N N . ARG A 1 384 ? -15.969 9.359 7.773 1 98.12 384 ARG A N 1
ATOM 3160 C CA . ARG A 1 384 ? -16.703 9.516 6.523 1 98.12 384 ARG A CA 1
ATOM 3161 C C . ARG A 1 384 ? -16.062 8.719 5.398 1 98.12 384 ARG A C 1
ATOM 3163 O O . ARG A 1 384 ? -16.75 8.055 4.621 1 98.12 384 ARG A O 1
ATOM 3170 N N . CYS A 1 385 ? -14.773 8.781 5.336 1 97.44 385 CYS A N 1
ATOM 3171 C CA . CYS A 1 385 ? -14.047 8.078 4.281 1 97.44 385 CYS A CA 1
ATOM 3172 C C . CYS A 1 385 ? -14.219 6.57 4.414 1 97.44 385 CYS A C 1
ATOM 3174 O O . CYS A 1 385 ? -14.43 5.879 3.42 1 97.44 385 CYS A O 1
ATOM 3176 N N . LEU A 1 386 ? -14.133 6.035 5.645 1 97.44 386 LEU A N 1
ATOM 3177 C CA . LEU A 1 386 ? -14.25 4.598 5.879 1 97.44 386 LEU A CA 1
ATOM 3178 C C . LEU A 1 386 ? -15.656 4.109 5.555 1 97.44 386 LEU A C 1
ATOM 3180 O O . LEU A 1 386 ? -15.828 3.098 4.875 1 97.44 386 LEU A O 1
ATOM 3184 N N . ILE A 1 387 ? -16.625 4.914 5.98 1 97.62 387 ILE A N 1
ATOM 3185 C CA . ILE A 1 387 ? -18.031 4.559 5.723 1 97.62 387 ILE A CA 1
ATOM 3186 C C . ILE A 1 387 ? -18.297 4.59 4.219 1 97.62 387 ILE A C 1
ATOM 3188 O O . ILE A 1 387 ? -18.938 3.689 3.682 1 97.62 387 ILE A O 1
ATOM 3192 N N . ALA A 1 388 ? -17.797 5.578 3.66 1 96.94 388 ALA A N 1
ATOM 3193 C CA . ALA A 1 388 ? -18.016 5.73 2.225 1 96.94 388 ALA A CA 1
ATOM 3194 C C . ALA A 1 388 ? -17.5 4.52 1.454 1 96.94 388 ALA A C 1
ATOM 3196 O O . ALA A 1 388 ? -18.156 4.055 0.509 1 96.94 388 ALA A O 1
ATOM 3197 N N . TYR A 1 389 ? -16.344 3.988 1.803 1 96.12 389 TYR A N 1
ATOM 3198 C CA . TYR A 1 389 ? -15.797 2.809 1.136 1 96.12 389 TYR A CA 1
ATOM 3199 C C . TYR A 1 389 ? -16.734 1.615 1.297 1 96.12 389 TYR A C 1
ATOM 3201 O O . TYR A 1 389 ? -17.156 1.011 0.308 1 96.12 389 TYR A O 1
ATOM 3209 N N . PHE A 1 390 ? -17.141 1.323 2.488 1 95.44 390 PHE A N 1
ATOM 3210 C CA . PHE A 1 390 ? -17.875 0.1 2.756 1 95.44 390 PHE A CA 1
ATOM 3211 C C . PHE A 1 390 ? -19.312 0.223 2.26 1 95.44 390 PHE A C 1
ATOM 3213 O O . PHE A 1 390 ? -19.938 -0.773 1.876 1 95.44 390 PHE A O 1
ATOM 3220 N N . MET A 1 391 ? -19.797 1.448 2.227 1 95.06 391 MET A N 1
ATOM 3221 C CA . MET A 1 391 ? -21.188 1.657 1.822 1 95.06 391 MET A CA 1
ATOM 3222 C C . MET A 1 391 ? -21.266 2.09 0.362 1 95.06 391 MET A C 1
ATOM 3224 O O . MET A 1 391 ? -22.344 2.449 -0.125 1 95.06 391 MET A O 1
ATOM 3228 N N . ASP A 1 392 ? -20.188 2.135 -0.3 1 92.38 392 ASP A N 1
ATOM 3229 C CA . ASP A 1 392 ? -20.109 2.449 -1.724 1 92.38 392 ASP A CA 1
ATOM 3230 C C . ASP A 1 392 ? -20.703 3.824 -2.014 1 92.38 392 ASP A C 1
ATOM 3232 O O . ASP A 1 392 ? -21.594 3.955 -2.854 1 92.38 392 ASP A O 1
ATOM 3236 N N . LYS A 1 393 ? -20.219 4.793 -1.204 1 93.69 393 LYS A N 1
ATOM 3237 C CA . LYS A 1 393 ? -20.641 6.18 -1.412 1 93.69 393 LYS A CA 1
ATOM 3238 C C . LYS A 1 393 ? -19.594 6.953 -2.207 1 93.69 393 LYS A C 1
ATOM 3240 O O . LYS A 1 393 ? -18.391 6.777 -1.994 1 93.69 393 LYS A O 1
ATOM 3245 N N . GLY A 1 394 ? -20 7.719 -3.131 1 90.75 394 GLY A N 1
ATOM 3246 C CA . GLY A 1 394 ? -19.094 8.438 -4.012 1 90.75 394 GLY A CA 1
ATOM 3247 C C . GLY A 1 394 ? -18.625 9.75 -3.432 1 90.75 394 GLY A C 1
ATOM 3248 O O . GLY A 1 394 ? -18.969 10.102 -2.303 1 90.75 394 GLY A O 1
ATOM 3249 N N . ALA A 1 395 ? -17.906 10.469 -4.238 1 89.31 395 ALA A N 1
ATOM 3250 C CA . ALA A 1 395 ? -17.25 11.711 -3.846 1 89.31 395 ALA A CA 1
ATOM 3251 C C . ALA A 1 395 ? -18.281 12.781 -3.475 1 89.31 395 ALA A C 1
ATOM 3253 O O . ALA A 1 395 ? -18.031 13.609 -2.598 1 89.31 395 ALA A O 1
ATOM 3254 N N . ASP A 1 396 ? -19.406 12.711 -4.059 1 91.25 396 ASP A N 1
ATOM 3255 C CA . ASP A 1 396 ? -20.422 13.727 -3.842 1 91.25 396 ASP A CA 1
ATOM 3256 C C . ASP A 1 396 ? -21.109 13.539 -2.49 1 91.25 396 ASP A C 1
ATOM 3258 O O . ASP A 1 396 ? -21.547 14.516 -1.868 1 91.25 396 ASP A O 1
ATOM 3262 N N . GLU A 1 397 ? -21.188 12.375 -2.018 1 95.12 397 GLU A N 1
ATOM 3263 C CA . GLU A 1 397 ? -21.906 12.055 -0.788 1 95.12 397 GLU A CA 1
ATOM 3264 C C . GLU A 1 397 ? -20.953 11.977 0.402 1 95.12 397 GLU A C 1
ATOM 3266 O O . GLU A 1 397 ? -21.328 12.312 1.527 1 95.12 397 GLU A O 1
ATOM 3271 N N . LEU A 1 398 ? -19.766 11.602 0.184 1 96.06 398 LEU A N 1
ATOM 3272 C CA . LEU A 1 398 ? -18.781 11.242 1.202 1 96.06 398 LEU A CA 1
ATOM 3273 C C . LEU A 1 398 ? -18.609 12.375 2.205 1 96.06 398 LEU A C 1
ATOM 3275 O O . LEU A 1 398 ? -18.734 12.172 3.414 1 96.06 398 LEU A O 1
ATOM 3279 N N . PRO A 1 399 ? -18.453 13.664 1.729 1 96.62 399 PRO A N 1
ATOM 3280 C CA . PRO A 1 399 ? -18.156 14.734 2.684 1 96.62 399 PRO A CA 1
ATOM 3281 C C . PRO A 1 399 ? -19.344 15.102 3.559 1 96.62 399 PRO A C 1
ATOM 3283 O O . PRO A 1 399 ? -19.188 15.836 4.539 1 96.62 399 PRO A O 1
ATOM 3286 N N . TYR A 1 400 ? -20.516 14.578 3.254 1 96.44 400 TYR A N 1
ATOM 3287 C CA . TYR A 1 400 ? -21.719 15.016 3.955 1 96.44 400 TYR A CA 1
ATOM 3288 C C . TYR A 1 400 ? -22.344 13.867 4.734 1 96.44 400 TYR A C 1
ATOM 3290 O O . TYR A 1 400 ? -23.438 14.008 5.285 1 96.44 400 TYR A O 1
ATOM 3298 N N . LEU A 1 401 ? -21.656 12.758 4.762 1 96.81 401 LEU A N 1
ATOM 3299 C CA . LEU A 1 401 ? -22.156 11.648 5.562 1 96.81 401 LEU A CA 1
ATOM 3300 C C . LEU A 1 401 ? -22.219 12.023 7.039 1 96.81 401 LEU A C 1
ATOM 3302 O O . LEU A 1 401 ? -21.312 12.688 7.555 1 96.81 401 LEU A O 1
ATOM 3306 N N . LYS A 1 402 ? -23.266 11.602 7.691 1 95.56 402 LYS A N 1
ATOM 3307 C CA . LYS A 1 402 ? -23.453 11.938 9.102 1 95.56 402 LYS A CA 1
ATOM 3308 C C . LYS A 1 402 ? -22.688 10.961 10 1 95.56 402 LYS A C 1
ATOM 3310 O O . LYS A 1 402 ? -22.906 9.75 9.93 1 95.56 402 LYS A O 1
ATOM 3315 N N . CYS A 1 403 ? -21.828 11.461 10.789 1 96.12 403 CYS A N 1
ATOM 3316 C CA . CYS A 1 403 ? -21.031 10.734 11.781 1 96.12 403 CYS A CA 1
ATOM 3317 C C . CYS A 1 403 ? -21.125 11.406 13.148 1 96.12 403 CYS A C 1
ATOM 3319 O O . CYS A 1 403 ? -20.172 12.023 13.609 1 96.12 403 CYS A O 1
ATOM 3321 N N . PRO A 1 404 ? -22.203 11.219 13.812 1 96.38 404 PRO A N 1
ATOM 3322 C CA . PRO A 1 404 ? -22.422 11.938 15.07 1 96.38 404 PRO A CA 1
ATOM 3323 C C . PRO A 1 404 ? -21.484 11.484 16.172 1 96.38 404 PRO A C 1
ATOM 3325 O O . PRO A 1 404 ? -21.016 10.344 16.172 1 96.38 404 PRO A O 1
ATOM 3328 N N . LEU A 1 405 ? -21.25 12.43 17.062 1 97.75 405 LEU A N 1
ATOM 3329 C CA . LEU A 1 405 ? -20.516 12.094 18.281 1 97.75 405 LEU A CA 1
ATOM 3330 C C . LEU A 1 405 ? -21.328 11.141 19.156 1 97.75 405 LEU A C 1
ATOM 3332 O O . LEU A 1 405 ? -22.562 11.141 19.109 1 97.75 405 LEU A O 1
ATOM 3336 N N . HIS A 1 406 ? -20.562 10.328 19.891 1 98.38 406 HIS A N 1
ATOM 3337 C CA . HIS A 1 406 ? -21.109 9.477 20.938 1 98.38 406 HIS A CA 1
ATOM 3338 C C . HIS A 1 406 ? -22.047 8.422 20.359 1 98.38 406 HIS A C 1
ATOM 3340 O O . HIS A 1 406 ? -23.109 8.148 20.938 1 98.38 406 HIS A O 1
ATOM 3346 N N . THR A 1 407 ? -21.734 7.961 19.219 1 98.25 407 THR A N 1
ATOM 3347 C CA . THR A 1 407 ? -22.438 6.922 18.469 1 98.25 407 THR A CA 1
ATOM 3348 C C . THR A 1 407 ? -21.453 5.887 17.922 1 98.25 407 THR A C 1
ATOM 3350 O O . THR A 1 407 ? -20.375 6.234 17.469 1 98.25 407 THR A O 1
ATOM 3353 N N . VAL A 1 408 ? -21.859 4.598 18.031 1 98.5 408 VAL A N 1
ATOM 3354 C CA . VAL A 1 408 ? -21.062 3.525 17.453 1 98.5 408 VAL A CA 1
ATOM 3355 C C . VAL A 1 408 ? -21.75 2.979 16.203 1 98.5 408 VAL A C 1
ATOM 3357 O O . VAL A 1 408 ? -22.953 2.68 16.234 1 98.5 408 VAL A O 1
ATOM 3360 N N . LEU A 1 409 ? -21.062 2.934 15.125 1 98.44 409 LEU A N 1
ATOM 3361 C CA . LEU A 1 409 ? -21.547 2.312 13.906 1 98.44 409 LEU A CA 1
ATOM 3362 C C . LEU A 1 409 ? -20.938 0.93 13.711 1 98.44 409 LEU A C 1
ATOM 3364 O O . LEU A 1 409 ? -19.719 0.763 13.836 1 98.44 409 LEU A O 1
ATOM 3368 N N . LYS A 1 410 ? -21.719 -0.026 13.469 1 98.06 410 LYS A N 1
ATOM 3369 C CA . LYS A 1 410 ? -21.266 -1.386 13.188 1 98.06 410 LYS A CA 1
ATOM 3370 C C . LYS A 1 410 ? -21.453 -1.729 11.711 1 98.06 410 LYS A C 1
ATOM 3372 O O . LYS A 1 410 ? -22.562 -1.716 11.195 1 98.06 410 LYS A O 1
ATOM 3377 N N . LEU A 1 411 ? -20.375 -1.965 11.062 1 97.31 411 LEU A N 1
ATOM 3378 C CA . LEU A 1 411 ? -20.375 -2.393 9.664 1 97.31 411 LEU A CA 1
ATOM 3379 C C . LEU A 1 411 ? -20.156 -3.896 9.562 1 97.31 411 LEU A C 1
ATOM 3381 O O . LEU A 1 411 ? -19.172 -4.426 10.109 1 97.31 411 LEU A O 1
ATOM 3385 N N . THR A 1 412 ? -21 -4.559 8.898 1 94.94 412 THR A N 1
ATOM 3386 C CA . THR A 1 412 ? -20.906 -5.992 8.656 1 94.94 412 THR A CA 1
ATOM 3387 C C . THR A 1 412 ? -20.844 -6.285 7.156 1 94.94 412 THR A C 1
ATOM 3389 O O . THR A 1 412 ? -21.875 -6.281 6.477 1 94.94 412 THR A O 1
ATOM 3392 N N . PRO A 1 413 ? -19.609 -6.578 6.688 1 89 413 PRO A N 1
ATOM 3393 C CA . PRO A 1 413 ? -19.5 -6.914 5.27 1 89 413 PRO A CA 1
ATOM 3394 C C . PRO A 1 413 ? -20.25 -8.195 4.902 1 89 413 PRO A C 1
ATOM 3396 O O . PRO A 1 413 ? -20.203 -9.18 5.648 1 89 413 PRO A O 1
ATOM 3399 N N . VAL A 1 414 ? -20.953 -8.125 3.834 1 81.06 414 VAL A N 1
ATOM 3400 C CA . VAL A 1 414 ? -21.641 -9.289 3.26 1 81.06 414 VAL A CA 1
ATOM 3401 C C . VAL A 1 414 ? -21.25 -9.438 1.79 1 81.06 414 VAL A C 1
ATOM 3403 O O . VAL A 1 414 ? -20.484 -8.617 1.255 1 81.06 414 VAL A O 1
ATOM 3406 N N . ALA A 1 415 ? -21.594 -10.477 1.109 1 68.94 415 ALA A N 1
ATOM 3407 C CA . ALA A 1 415 ? -21.141 -10.82 -0.237 1 68.94 415 ALA A CA 1
ATOM 3408 C C . ALA A 1 415 ? -21.375 -9.664 -1.207 1 68.94 415 ALA A C 1
ATOM 3410 O O . ALA A 1 415 ? -20.484 -9.336 -2.006 1 68.94 415 ALA A O 1
ATOM 3411 N N . TYR A 1 416 ? -22.547 -9.016 -1.152 1 70.69 416 TYR A N 1
ATOM 3412 C CA . TYR A 1 416 ? -22.828 -8.008 -2.174 1 70.69 416 TYR A CA 1
ATOM 3413 C C . TYR A 1 416 ? -22.953 -6.621 -1.557 1 70.69 416 TYR A C 1
ATOM 3415 O O . TYR A 1 416 ? -23.594 -5.734 -2.133 1 70.69 416 TYR A O 1
ATOM 3423 N N . GLY A 1 417 ? -22.344 -6.496 -0.393 1 80.94 417 GLY A N 1
ATOM 3424 C CA . GLY A 1 417 ? -22.406 -5.184 0.225 1 80.94 417 GLY A CA 1
ATOM 3425 C C . GLY A 1 417 ? -21.984 -5.184 1.682 1 80.94 417 GLY A C 1
ATOM 3426 O O . GLY A 1 417 ? -21.141 -5.98 2.086 1 80.94 417 GLY A O 1
ATOM 3427 N N . CYS A 1 418 ? -22.516 -4.16 2.328 1 91.5 418 CYS A N 1
ATOM 3428 C CA . CYS A 1 418 ? -22.219 -3.988 3.744 1 91.5 418 CYS A CA 1
ATOM 3429 C C . CYS A 1 418 ? -23.422 -3.469 4.508 1 91.5 418 CYS A C 1
ATOM 3431 O O . CYS A 1 418 ? -24.141 -2.582 4.023 1 91.5 418 CYS A O 1
ATOM 3433 N N . LYS A 1 419 ? -23.75 -4.152 5.621 1 94.31 419 LYS A N 1
ATOM 3434 C CA . LYS A 1 419 ? -24.812 -3.701 6.504 1 94.31 419 LYS A CA 1
ATOM 3435 C C . LYS A 1 419 ? -24.281 -2.758 7.578 1 94.31 419 LYS A C 1
ATOM 3437 O O . LYS A 1 419 ? -23.234 -3.01 8.164 1 94.31 419 LYS A O 1
ATOM 3442 N N . MET A 1 420 ? -24.969 -1.704 7.77 1 96.56 420 MET A N 1
ATOM 3443 C CA . MET A 1 420 ? -24.562 -0.733 8.781 1 96.56 420 MET A CA 1
ATOM 3444 C C . MET A 1 420 ? -25.625 -0.603 9.867 1 96.56 420 MET A C 1
ATOM 3446 O O . MET A 1 420 ? -26.797 -0.393 9.578 1 96.56 420 MET A O 1
ATOM 3450 N N . GLU A 1 421 ? -25.266 -0.833 11.078 1 97.62 421 GLU A N 1
ATOM 3451 C CA . GLU A 1 421 ? -26.094 -0.621 12.258 1 97.62 421 GLU A CA 1
ATOM 3452 C C . GLU A 1 421 ? -25.562 0.537 13.102 1 97.62 421 GLU A C 1
ATOM 3454 O O . GLU A 1 421 ? -24.359 0.714 13.242 1 97.62 421 GLU A O 1
ATOM 3459 N N . THR A 1 422 ? -26.516 1.277 13.664 1 97.88 422 THR A N 1
ATOM 3460 C CA . THR A 1 422 ? -26.141 2.438 14.469 1 97.88 422 THR A CA 1
ATOM 3461 C C . THR A 1 422 ? -26.531 2.223 15.93 1 97.88 422 THR A C 1
ATOM 3463 O O . THR A 1 422 ? -27.672 1.83 16.219 1 97.88 422 THR A O 1
ATOM 3466 N N . PHE A 1 423 ? -25.625 2.475 16.844 1 97.94 423 PHE A N 1
ATOM 3467 C CA . PHE A 1 423 ? -25.859 2.41 18.281 1 97.94 423 PHE A CA 1
ATOM 3468 C C . PHE A 1 423 ? -25.625 3.768 18.938 1 97.94 423 PHE A C 1
ATOM 3470 O O . PHE A 1 423 ? -24.469 4.195 19.078 1 97.94 423 PHE A O 1
ATOM 3477 N N . TYR A 1 424 ? -26.641 4.383 19.375 1 96.81 424 TYR A N 1
ATOM 3478 C CA . TYR A 1 424 ? -26.516 5.625 20.141 1 96.81 424 TYR A CA 1
ATOM 3479 C C . TYR A 1 424 ? -26.266 5.34 21.609 1 96.81 424 TYR A C 1
ATOM 3481 O O . TYR A 1 424 ? -27.031 4.625 22.266 1 96.81 424 TYR A O 1
ATOM 3489 N N . LEU A 1 425 ? -25.203 5.844 22.109 1 97 425 LEU A N 1
ATOM 3490 C CA . LEU A 1 425 ? -24.844 5.508 23.484 1 97 425 LEU A CA 1
ATOM 3491 C C . LEU A 1 425 ? -25.375 6.551 24.453 1 97 425 LEU A C 1
ATOM 3493 O O . LEU A 1 425 ? -25.094 6.492 25.656 1 97 425 LEU A O 1
ATOM 3497 N N . ASN A 1 426 ? -26.125 7.496 24.062 1 94.12 426 ASN A N 1
ATOM 3498 C CA . ASN A 1 426 ? -27 8.406 24.812 1 94.12 426 ASN A CA 1
ATOM 3499 C C . ASN A 1 426 ? -26.203 9.289 25.766 1 94.12 426 ASN A C 1
ATOM 3501 O O . ASN A 1 426 ? -26.547 9.406 26.938 1 94.12 426 ASN A O 1
ATOM 3505 N N . VAL A 1 427 ? -25.062 9.781 25.438 1 96.81 427 VAL A N 1
ATOM 3506 C CA . VAL A 1 427 ? -24.328 10.844 26.109 1 96.81 427 VAL A CA 1
ATOM 3507 C C . VAL A 1 427 ? -24.469 12.148 25.328 1 96.81 427 VAL A C 1
ATOM 3509 O O . VAL A 1 427 ? -24.375 12.164 24.109 1 96.81 427 VAL A O 1
ATOM 3512 N N . LYS A 1 428 ? -24.781 13.148 26.078 1 94.94 428 LYS A N 1
ATOM 3513 C CA . LYS A 1 428 ? -24.953 14.445 25.422 1 94.94 428 LYS A CA 1
ATOM 3514 C C . LYS A 1 428 ? -23.703 14.867 24.688 1 94.94 428 LYS A C 1
ATOM 3516 O O . LYS A 1 428 ? -22.578 14.641 25.156 1 94.94 428 LYS A O 1
ATOM 3521 N N . ALA A 1 429 ? -23.906 15.43 23.484 1 94.75 429 ALA A N 1
ATOM 3522 C CA . ALA A 1 429 ? -22.797 15.961 22.703 1 94.75 429 ALA A CA 1
ATOM 3523 C C . ALA A 1 429 ? -23.281 17.078 21.781 1 94.75 429 ALA A C 1
ATOM 3525 O O . ALA A 1 429 ? -24.469 17.172 21.453 1 94.75 429 ALA A O 1
ATOM 3526 N N . VAL A 1 430 ? -22.375 17.906 21.438 1 94.44 430 VAL A N 1
ATOM 3527 C CA . VAL A 1 430 ? -22.688 18.969 20.484 1 94.44 430 VAL A CA 1
ATOM 3528 C C . VAL A 1 430 ? -22.875 18.375 19.094 1 94.44 430 VAL A C 1
ATOM 3530 O O . VAL A 1 430 ? -22.375 17.281 18.812 1 94.44 430 VAL A O 1
ATOM 3533 N N . ASN A 1 431 ? -23.641 19.094 18.297 1 92 431 ASN A N 1
ATOM 3534 C CA . ASN A 1 431 ? -23.75 18.734 16.875 1 92 431 ASN A CA 1
ATOM 3535 C C . ASN A 1 431 ? -22.625 19.375 16.047 1 92 431 ASN A C 1
ATOM 3537 O O . ASN A 1 431 ? -22.484 20.594 16.047 1 92 431 ASN A O 1
ATOM 3541 N N . THR A 1 432 ? -21.891 18.562 15.344 1 91.5 432 THR A N 1
ATOM 3542 C CA . THR A 1 432 ? -20.766 19.094 14.57 1 91.5 432 THR A CA 1
ATOM 3543 C C . THR A 1 432 ? -21.016 18.922 13.078 1 91.5 432 THR A C 1
ATOM 3545 O O . THR A 1 432 ? -20.156 19.234 12.258 1 91.5 432 THR A O 1
ATOM 3548 N N . HIS A 1 433 ? -22.172 18.375 12.703 1 92.81 433 HIS A N 1
ATOM 3549 C CA . HIS A 1 433 ? -22.469 18.141 11.297 1 92.81 433 HIS A CA 1
ATOM 3550 C C . HIS A 1 433 ? -22.938 19.422 10.617 1 92.81 433 HIS A C 1
ATOM 3552 O O . HIS A 1 433 ? -23.828 20.125 11.125 1 92.81 433 HIS A O 1
ATOM 3558 N N . ARG A 1 434 ? -22.391 19.703 9.523 1 91.56 434 ARG A N 1
ATOM 3559 C CA . ARG A 1 434 ? -22.828 20.828 8.695 1 91.56 434 ARG A CA 1
ATOM 3560 C C . ARG A 1 434 ? -23.453 20.344 7.391 1 91.56 434 ARG A C 1
ATOM 3562 O O . ARG A 1 434 ? -22.766 19.75 6.559 1 91.56 434 ARG A O 1
ATOM 3569 N N . ASP A 1 435 ? -24.656 20.641 7.184 1 90.81 435 ASP A N 1
ATOM 3570 C CA . ASP A 1 435 ? -25.359 20.234 5.977 1 90.81 435 ASP A CA 1
ATOM 3571 C C . ASP A 1 435 ? -24.828 20.969 4.75 1 90.81 435 ASP A C 1
ATOM 3573 O O . ASP A 1 435 ? -24.219 22.031 4.879 1 90.81 435 ASP A O 1
ATOM 3577 N N . ARG A 1 436 ? -25.125 20.344 3.637 1 91.12 436 ARG A N 1
ATOM 3578 C CA . ARG A 1 436 ? -24.734 21 2.389 1 91.12 436 ARG A CA 1
ATOM 3579 C C . ARG A 1 436 ? -25.453 22.328 2.207 1 91.12 436 ARG A C 1
ATOM 3581 O O . ARG A 1 436 ? -26.688 22.375 2.26 1 91.12 436 ARG A O 1
ATOM 3588 N N . PRO A 1 437 ? -24.672 23.328 1.973 1 90.06 437 PRO A N 1
ATOM 3589 C CA . PRO A 1 437 ? -25.328 24.625 1.806 1 90.06 437 PRO A CA 1
ATOM 3590 C C . PRO A 1 437 ? -26 24.781 0.441 1 90.06 437 PRO A C 1
ATOM 3592 O O . PRO A 1 437 ? -25.531 24.188 -0.542 1 90.06 437 PRO A O 1
ATOM 3595 N N . GLN A 1 438 ? -26.969 25.594 0.439 1 87.94 438 GLN A N 1
ATOM 3596 C CA . GLN A 1 438 ? -27.703 25.844 -0.802 1 87.94 438 GLN A CA 1
ATOM 3597 C C . GLN A 1 438 ? -27.016 26.922 -1.634 1 87.94 438 GLN A C 1
ATOM 3599 O O . GLN A 1 438 ? -26.828 26.766 -2.844 1 87.94 438 GLN A O 1
ATOM 3604 N N . ASN A 1 439 ? -26.656 28.016 -0.974 1 86.69 439 ASN A N 1
ATOM 3605 C CA . ASN A 1 439 ? -25.953 29.094 -1.65 1 86.69 439 ASN A CA 1
ATOM 3606 C C . ASN A 1 439 ? -24.438 28.984 -1.46 1 86.69 439 ASN A C 1
ATOM 3608 O O . ASN A 1 439 ? -23.938 29.172 -0.352 1 86.69 439 ASN A O 1
ATOM 3612 N N . VAL A 1 440 ? -23.797 28.734 -2.559 1 88.94 440 VAL A N 1
ATOM 3613 C CA . VAL A 1 440 ? -22.359 28.516 -2.467 1 88.94 440 VAL A CA 1
ATOM 3614 C C . VAL A 1 440 ? -21.625 29.594 -3.26 1 88.94 440 VAL A C 1
ATOM 3616 O O . VAL A 1 440 ? -20.453 29.422 -3.611 1 88.94 440 VAL A O 1
ATOM 3619 N N . SER A 1 441 ? -22.297 30.703 -3.486 1 88.31 441 SER A N 1
ATOM 3620 C CA . SER A 1 441 ? -21.719 31.781 -4.277 1 88.31 441 SER A CA 1
ATOM 3621 C C . SER A 1 441 ? -20.609 32.5 -3.506 1 88.31 441 SER A C 1
ATOM 3623 O O . SER A 1 441 ? -20.688 32.625 -2.281 1 88.31 441 SER A O 1
ATOM 3625 N N . LEU A 1 442 ? -19.641 33 -4.18 1 88.94 442 LEU A N 1
ATOM 3626 C CA . LEU A 1 442 ? -18.562 33.781 -3.578 1 88.94 442 LEU A CA 1
ATOM 3627 C C . LEU A 1 442 ? -19.078 35.094 -3.021 1 88.94 442 LEU A C 1
ATOM 3629 O O . LEU A 1 442 ? -18.469 35.656 -2.121 1 88.94 442 LEU A O 1
ATOM 3633 N N . ASN A 1 443 ? -20.188 35.562 -3.584 1 88.06 443 ASN A N 1
ATOM 3634 C CA . ASN A 1 443 ? -20.719 36.875 -3.215 1 88.06 443 ASN A CA 1
ATOM 3635 C C . ASN A 1 443 ? -21.859 36.75 -2.203 1 88.06 443 ASN A C 1
ATOM 3637 O O . ASN A 1 443 ? -22.578 37.719 -1.949 1 88.06 443 ASN A O 1
ATOM 3641 N N . ARG A 1 444 ? -21.969 35.625 -1.648 1 90.88 444 ARG A N 1
ATOM 3642 C CA . ARG A 1 444 ? -23.047 35.438 -0.675 1 90.88 444 ARG A CA 1
ATOM 3643 C C . ARG A 1 444 ? -22.781 36.25 0.59 1 90.88 444 ARG A C 1
ATOM 3645 O O . ARG A 1 444 ? -21.641 36.625 0.855 1 90.88 444 ARG A O 1
ATOM 3652 N N . THR A 1 445 ? -23.844 36.5 1.377 1 90.81 445 THR A N 1
ATOM 3653 C CA . THR A 1 445 ? -23.688 37.25 2.619 1 90.81 445 THR A CA 1
ATOM 3654 C C . THR A 1 445 ? -23.125 36.375 3.723 1 90.81 445 THR A C 1
ATOM 3656 O O . THR A 1 445 ? -23.141 35.156 3.611 1 90.81 445 THR A O 1
ATOM 3659 N N . ARG A 1 446 ? -22.609 37 4.699 1 91.81 446 ARG A N 1
ATOM 3660 C CA . ARG A 1 446 ? -22.109 36.281 5.867 1 91.81 446 ARG A CA 1
ATOM 3661 C C . ARG A 1 446 ? -23.172 35.406 6.48 1 91.81 446 ARG A C 1
ATOM 3663 O O . ARG A 1 446 ? -22.891 34.25 6.867 1 91.81 446 ARG A O 1
ATOM 3670 N N . GLU A 1 447 ? -24.375 35.938 6.582 1 91.38 447 GLU A N 1
ATOM 3671 C CA . GLU A 1 447 ? -25.484 35.188 7.152 1 91.38 447 GLU A CA 1
ATOM 3672 C C . GLU A 1 447 ? -25.797 33.938 6.312 1 91.38 447 GLU A C 1
ATOM 3674 O O . GLU A 1 447 ? -26.062 32.875 6.852 1 91.38 447 GLU A O 1
ATOM 3679 N N . GLU A 1 448 ? -25.719 34.094 5.082 1 90.81 448 GLU A N 1
ATOM 3680 C CA . GLU A 1 448 ? -25.969 33 4.18 1 90.81 448 GLU A CA 1
ATOM 3681 C C . GLU A 1 448 ? -24.875 31.922 4.289 1 90.81 448 GLU A C 1
ATOM 3683 O O . GLU A 1 448 ? -25.172 30.734 4.266 1 90.81 448 GLU A O 1
ATOM 3688 N N . ALA A 1 449 ? -23.672 32.406 4.355 1 90.69 449 ALA A N 1
ATOM 3689 C CA . ALA A 1 449 ? -22.516 31.5 4.434 1 90.69 449 ALA A CA 1
ATOM 3690 C C . ALA A 1 449 ? -22.578 30.656 5.699 1 90.69 449 ALA A C 1
ATOM 3692 O O . ALA A 1 449 ? -22.172 29.484 5.691 1 90.69 449 ALA A O 1
ATOM 3693 N N . LEU A 1 450 ? -23.125 31.219 6.809 1 92.5 450 LEU A N 1
ATOM 3694 C CA . LEU A 1 450 ? -23.109 30.547 8.109 1 92.5 450 LEU A CA 1
ATOM 3695 C C . LEU A 1 450 ? -24.438 29.875 8.398 1 92.5 450 LEU A C 1
ATOM 3697 O O . LEU A 1 450 ? -24.641 29.344 9.492 1 92.5 450 LEU A O 1
ATOM 3701 N N . SER A 1 451 ? -25.297 29.812 7.434 1 89.5 451 SER A N 1
ATOM 3702 C CA . SER A 1 451 ? -26.656 29.344 7.633 1 89.5 451 SER A CA 1
ATOM 3703 C C . SER A 1 451 ? -26.688 27.875 8.031 1 89.5 451 SER A C 1
ATOM 3705 O O . SER A 1 451 ? -27.562 27.438 8.766 1 89.5 451 SER A O 1
ATOM 3707 N N . THR A 1 452 ? -25.734 27.125 7.57 1 88.56 452 THR A N 1
ATOM 3708 C CA . THR A 1 452 ? -25.766 25.688 7.832 1 88.56 452 THR A CA 1
ATOM 3709 C C . THR A 1 452 ? -24.797 25.328 8.969 1 88.56 452 THR A C 1
ATOM 3711 O O . THR A 1 452 ? -24.641 24.156 9.297 1 88.56 452 THR A O 1
ATOM 3714 N N . VAL A 1 453 ? -24.094 26.266 9.5 1 89.75 453 VAL A N 1
ATOM 3715 C CA . VAL A 1 453 ? -23.172 26 10.594 1 89.75 453 VAL A CA 1
ATOM 3716 C C . VAL A 1 453 ? -23.938 25.688 11.867 1 89.75 453 VAL A C 1
ATOM 3718 O O . VAL A 1 453 ? -24.875 26.422 12.234 1 89.75 453 VAL A O 1
ATOM 3721 N N . PRO A 1 454 ? -23.609 24.594 12.469 1 86.12 454 PRO A N 1
ATOM 3722 C CA . PRO A 1 454 ? -24.312 24.25 13.695 1 86.12 454 PRO A CA 1
ATOM 3723 C C . PRO A 1 454 ? -24.094 25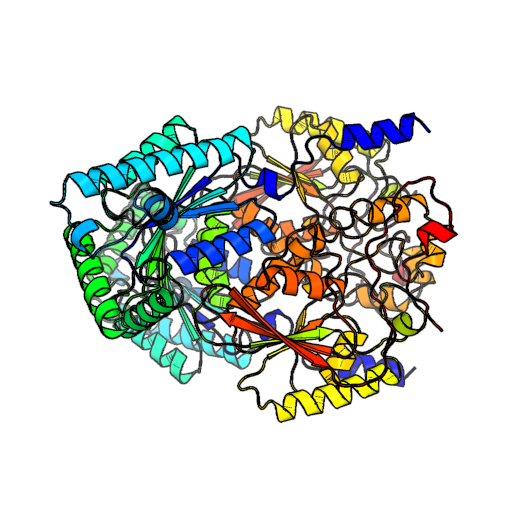.281 14.812 1 86.12 454 PRO A C 1
ATOM 3725 O O . PRO A 1 454 ? -23.047 25.906 14.867 1 86.12 454 PRO A O 1
ATOM 3728 N N . HIS A 1 455 ? -25.172 25.391 15.672 1 76.38 455 HIS A N 1
ATOM 3729 C CA . HIS A 1 455 ? -25.125 26.328 16.781 1 76.38 455 HIS A CA 1
ATOM 3730 C C . HIS A 1 455 ? -24.328 25.766 17.953 1 76.38 455 HIS A C 1
ATOM 3732 O O . HIS A 1 455 ? -24.438 24.578 18.281 1 76.38 455 HIS A O 1
ATOM 3738 N N . HIS A 1 456 ? -23.266 26.422 18.312 1 68.94 456 HIS A N 1
ATOM 3739 C CA . HIS A 1 456 ? -22.516 26.016 19.5 1 68.94 456 HIS A CA 1
ATOM 3740 C C . HIS A 1 456 ? -22.859 26.891 20.703 1 68.94 456 HIS A C 1
ATOM 3742 O O . HIS A 1 456 ? -23.062 28.109 20.547 1 68.94 456 HIS A O 1
ATOM 3748 N N . LYS A 1 457 ? -23.625 26.422 21.781 1 52.66 457 LYS A N 1
ATOM 3749 C CA . LYS A 1 457 ? -23.984 27.172 22.969 1 52.66 457 LYS A CA 1
ATOM 3750 C C . LYS A 1 457 ? -22.766 27.531 23.797 1 52.66 457 LYS A C 1
ATOM 3752 O O . LYS A 1 457 ? -21.797 26.766 23.859 1 52.66 457 LYS A O 1
ATOM 3757 N N . LYS B 1 1 ? 7.059 20.609 37.406 1 28.81 1 LYS B N 1
ATOM 3758 C CA . LYS B 1 1 ? 8.344 20.328 36.781 1 28.81 1 LYS B CA 1
ATOM 3759 C C . LYS B 1 1 ? 8.625 18.844 36.719 1 28.81 1 LYS B C 1
ATOM 3761 O O . LYS B 1 1 ? 9.07 18.328 35.688 1 28.81 1 LYS B O 1
ATOM 3766 N N . HIS B 1 2 ? 8.531 18.219 37.875 1 31.05 2 HIS B N 1
ATOM 3767 C CA . HIS B 1 2 ? 8.742 16.797 38.062 1 31.05 2 HIS B CA 1
ATOM 3768 C C . HIS B 1 2 ? 7.602 15.977 37.438 1 31.05 2 HIS B C 1
ATOM 3770 O O . HIS B 1 2 ? 7.781 14.805 37.125 1 31.05 2 HIS B O 1
ATOM 3776 N N . ARG B 1 3 ? 6.328 16.484 37.688 1 31.45 3 ARG B N 1
ATOM 3777 C CA . ARG B 1 3 ? 5.141 15.758 37.25 1 31.45 3 ARG B CA 1
ATOM 3778 C C . ARG B 1 3 ? 5.066 15.703 35.719 1 31.45 3 ARG B C 1
ATOM 3780 O O . ARG B 1 3 ? 4.402 14.828 35.156 1 31.45 3 ARG B O 1
ATOM 3787 N N . THR B 1 4 ? 5.527 16.797 35.094 1 31.47 4 THR B N 1
ATOM 3788 C CA . THR B 1 4 ? 5.531 16.844 33.625 1 31.47 4 THR B CA 1
ATOM 3789 C C . THR B 1 4 ? 6.547 15.867 33.062 1 31.47 4 THR B C 1
ATOM 3791 O O . THR B 1 4 ? 6.359 15.352 31.953 1 31.47 4 THR B O 1
ATOM 3794 N N . LEU B 1 5 ? 7.676 15.609 33.781 1 29.94 5 LEU B N 1
ATOM 3795 C CA . LEU B 1 5 ? 8.719 14.68 33.375 1 29.94 5 LEU B CA 1
ATOM 3796 C C . LEU B 1 5 ? 8.227 13.234 33.5 1 29.94 5 LEU B C 1
ATOM 3798 O O . LEU B 1 5 ? 8.719 12.352 32.781 1 29.94 5 LEU B O 1
ATOM 3802 N N . LEU B 1 6 ? 7.48 12.875 34.562 1 31.53 6 LEU B N 1
ATOM 3803 C CA . LEU B 1 6 ? 7 11.508 34.75 1 31.53 6 LEU B CA 1
ATOM 3804 C C . LEU B 1 6 ? 5.984 11.133 33.688 1 31.53 6 LEU B C 1
ATOM 3806 O O . LEU B 1 6 ? 5.797 9.945 33.406 1 31.53 6 LEU B O 1
ATOM 3810 N N . LYS B 1 7 ? 5.086 12.031 33.375 1 31.77 7 LYS B N 1
ATOM 3811 C CA . LYS B 1 7 ? 4.105 11.805 32.312 1 31.77 7 LYS B CA 1
ATOM 3812 C C . LYS B 1 7 ? 4.793 11.562 30.984 1 31.77 7 LYS B C 1
ATOM 3814 O O . LYS B 1 7 ? 4.25 10.867 30.125 1 31.77 7 LYS B O 1
ATOM 3819 N N . LEU B 1 8 ? 5.973 12.125 30.703 1 32.69 8 LEU B N 1
ATOM 3820 C CA . LEU B 1 8 ? 6.789 11.883 29.516 1 32.69 8 LEU B CA 1
ATOM 3821 C C . LEU B 1 8 ? 7.367 10.469 29.531 1 32.69 8 LEU B C 1
ATOM 3823 O O . LEU B 1 8 ? 7.523 9.844 28.484 1 32.69 8 LEU B O 1
ATOM 3827 N N . ARG B 1 9 ? 7.957 9.953 30.672 1 31.38 9 ARG B N 1
ATOM 3828 C CA . ARG B 1 9 ? 8.594 8.656 30.828 1 31.38 9 ARG B CA 1
ATOM 3829 C C . ARG B 1 9 ? 7.578 7.523 30.703 1 31.38 9 ARG B C 1
ATOM 3831 O O . ARG B 1 9 ? 7.891 6.469 30.141 1 31.38 9 ARG B O 1
ATOM 3838 N N . THR B 1 10 ? 6.496 7.5 31.469 1 31.8 10 THR B N 1
ATOM 3839 C CA . THR B 1 10 ? 5.508 6.426 31.438 1 31.8 10 THR B CA 1
ATOM 3840 C C . THR B 1 10 ? 4.816 6.371 30.078 1 31.8 10 THR B C 1
ATOM 3842 O O . THR B 1 10 ? 4.215 5.352 29.734 1 31.8 10 THR B O 1
ATOM 3845 N N . GLN B 1 11 ? 4.59 7.449 29.453 1 31.42 11 GLN B N 1
ATOM 3846 C CA . GLN B 1 11 ? 4.09 7.492 28.078 1 31.42 11 GLN B CA 1
ATOM 3847 C C . GLN B 1 11 ? 5.055 6.801 27.125 1 31.42 11 GLN B C 1
ATOM 3849 O O . GLN B 1 11 ? 4.773 6.688 25.922 1 31.42 11 GLN B O 1
ATOM 3854 N N . ILE B 1 12 ? 6.332 6.703 27.438 1 32.5 12 ILE B N 1
ATOM 3855 C CA . ILE B 1 12 ? 7.211 5.723 26.812 1 32.5 12 ILE B CA 1
ATOM 3856 C C . ILE B 1 12 ? 6.621 4.324 26.969 1 32.5 12 ILE B C 1
ATOM 3858 O O . ILE B 1 12 ? 7.176 3.482 27.672 1 32.5 12 ILE B O 1
ATOM 3862 N N . LEU B 1 13 ? 5.652 4.109 27.719 1 32.03 13 LEU B N 1
ATOM 3863 C CA . LEU B 1 13 ? 4.957 2.832 27.625 1 32.03 13 LEU B CA 1
ATOM 3864 C C . LEU B 1 13 ? 5.016 2.283 26.203 1 32.03 13 LEU B C 1
ATOM 3866 O O . LEU B 1 13 ? 5.062 3.051 25.25 1 32.03 13 LEU B O 1
ATOM 3870 N N . THR B 1 14 ? 5.059 0.904 26.141 1 34.56 14 THR B N 1
ATOM 3871 C CA . THR B 1 14 ? 5.508 0.128 24.984 1 34.56 14 THR B CA 1
ATOM 3872 C C . THR B 1 14 ? 4.898 0.668 23.703 1 34.56 14 THR B C 1
ATOM 3874 O O . THR B 1 14 ? 3.719 0.441 23.422 1 34.56 14 THR B O 1
ATOM 3877 N N . LYS B 1 15 ? 5.074 1.938 23.469 1 37.47 15 LYS B N 1
ATOM 3878 C CA . LYS B 1 15 ? 4.965 2.529 22.141 1 37.47 15 LYS B CA 1
ATOM 3879 C C . LYS B 1 15 ? 5.168 1.477 21.047 1 37.47 15 LYS B C 1
ATOM 3881 O O . LYS B 1 15 ? 6.305 1.193 20.656 1 37.47 15 LYS B O 1
ATOM 3886 N N . ARG B 1 16 ? 4.57 0.484 21.219 1 38.38 16 ARG B N 1
ATOM 3887 C CA . ARG B 1 16 ? 4.66 -0.502 20.156 1 38.38 16 ARG B CA 1
ATOM 3888 C C . ARG B 1 16 ? 4.375 0.136 18.797 1 38.38 16 ARG B C 1
ATOM 3890 O O . ARG B 1 16 ? 3.275 0.647 18.562 1 38.38 16 ARG B O 1
ATOM 3897 N N . SER B 1 17 ? 5.402 0.686 18.234 1 44 17 SER B N 1
ATOM 3898 C CA . SER B 1 17 ? 5.414 1.238 16.891 1 44 17 SER B CA 1
ATOM 3899 C C . SER B 1 17 ? 4.492 0.451 15.961 1 44 17 SER B C 1
ATOM 3901 O O . SER B 1 17 ? 4.199 -0.719 16.219 1 44 17 SER B O 1
ATOM 3903 N N . TRP B 1 18 ? 3.797 1.245 15.141 1 44.59 18 TRP B N 1
ATOM 3904 C CA . TRP B 1 18 ? 2.982 0.641 14.086 1 44.59 18 TRP B CA 1
ATOM 3905 C C . TRP B 1 18 ? 3.586 -0.683 13.625 1 44.59 18 TRP B C 1
ATOM 3907 O O . TRP B 1 18 ? 2.861 -1.653 13.391 1 44.59 18 TRP B O 1
ATOM 3917 N N . ALA B 1 19 ? 4.938 -0.665 13.609 1 45.34 19 ALA B N 1
ATOM 3918 C CA . ALA B 1 19 ? 5.641 -1.858 13.148 1 45.34 19 ALA B CA 1
ATOM 3919 C C . ALA B 1 19 ? 5.496 -3 14.148 1 45.34 19 ALA B C 1
ATOM 3921 O O . ALA B 1 19 ? 5.418 -4.168 13.766 1 45.34 19 ALA B O 1
ATOM 3922 N N . SER B 1 20 ? 5.551 -2.594 15.414 1 43.84 20 SER B N 1
ATOM 3923 C CA . SER B 1 20 ? 5.496 -3.623 16.438 1 43.84 20 SER B CA 1
ATOM 3924 C C . SER B 1 20 ? 4.156 -4.359 16.422 1 43.84 20 SER B C 1
ATOM 3926 O O . SER B 1 20 ? 4.086 -5.539 16.766 1 43.84 20 SER B O 1
ATOM 3928 N N . HIS B 1 21 ? 3.143 -3.633 15.938 1 46.47 21 HIS B N 1
ATOM 3929 C CA . HIS B 1 21 ? 1.824 -4.254 15.984 1 46.47 21 HIS B CA 1
ATOM 3930 C C . HIS B 1 21 ? 1.557 -5.07 14.727 1 46.47 21 HIS B C 1
ATOM 3932 O O . HIS B 1 21 ? 0.549 -5.777 14.641 1 46.47 21 HIS B O 1
ATOM 3938 N N . MET B 1 22 ? 2.578 -4.918 13.906 1 51.12 22 MET B N 1
ATOM 3939 C CA . MET B 1 22 ? 2.275 -5.602 12.648 1 51.12 22 MET B CA 1
ATOM 3940 C C . MET B 1 22 ? 2.381 -7.113 12.812 1 51.12 22 MET B C 1
ATOM 3942 O O . MET B 1 22 ? 1.795 -7.867 12.031 1 51.12 22 MET B O 1
ATOM 3946 N N . THR B 1 23 ? 3.344 -7.457 13.836 1 57.06 23 THR B N 1
ATOM 3947 C CA . THR B 1 23 ? 3.482 -8.906 13.898 1 57.06 23 THR B CA 1
ATOM 3948 C C . THR B 1 23 ? 3.238 -9.414 15.32 1 57.06 23 THR B C 1
ATOM 3950 O O . THR B 1 23 ? 3.826 -8.898 16.281 1 57.06 23 THR B O 1
ATOM 3953 N N . ASN B 1 24 ? 2.256 -10.18 15.57 1 62.34 24 ASN B N 1
ATOM 3954 C CA . ASN B 1 24 ? 2.014 -10.852 16.844 1 62.34 24 ASN B CA 1
ATOM 3955 C C . ASN B 1 24 ? 3.139 -11.82 17.188 1 62.34 24 ASN B C 1
ATOM 3957 O O . ASN B 1 24 ? 3.473 -12 18.359 1 62.34 24 ASN B O 1
ATOM 3961 N N . SER B 1 25 ? 3.809 -12.461 16.156 1 80.56 25 SER B N 1
ATOM 3962 C CA . SER B 1 25 ? 4.906 -13.406 16.312 1 80.56 25 SER B CA 1
ATOM 3963 C C . SER B 1 25 ? 6.027 -13.125 15.312 1 80.56 25 SER B C 1
ATOM 3965 O O . SER B 1 25 ? 5.777 -12.617 14.219 1 80.56 25 SER B O 1
ATOM 3967 N N . PRO B 1 26 ? 7.34 -13.391 15.836 1 91.94 26 PRO B N 1
ATOM 3968 C CA . PRO B 1 26 ? 8.445 -13.227 14.883 1 91.94 26 PRO B CA 1
ATOM 3969 C C . PRO B 1 26 ? 8.289 -14.109 13.648 1 91.94 26 PRO B C 1
ATOM 3971 O O . PRO B 1 26 ? 7.625 -15.148 13.703 1 91.94 26 PRO B O 1
ATOM 3974 N N . THR B 1 27 ? 8.836 -13.656 12.555 1 95 27 THR B N 1
ATOM 3975 C CA . THR B 1 27 ? 8.688 -14.375 11.297 1 95 27 THR B CA 1
ATOM 3976 C C . THR B 1 27 ? 10.047 -14.781 10.742 1 95 27 THR B C 1
ATOM 3978 O O . THR B 1 27 ? 11 -13.992 10.766 1 95 27 THR B O 1
ATOM 3981 N N . LEU B 1 28 ? 10.148 -16 10.406 1 97.5 28 LEU B N 1
ATOM 3982 C CA . LEU B 1 28 ? 11.32 -16.531 9.703 1 97.5 28 LEU B CA 1
ATOM 3983 C C . LEU B 1 28 ? 11.047 -16.672 8.211 1 97.5 28 LEU B C 1
ATOM 3985 O O . LEU B 1 28 ? 10.211 -17.484 7.805 1 97.5 28 LEU B O 1
ATOM 3989 N N . ILE B 1 29 ? 11.727 -15.82 7.395 1 97.94 29 ILE B N 1
ATOM 3990 C CA . ILE B 1 29 ? 11.648 -15.953 5.941 1 97.94 29 ILE B CA 1
ATOM 3991 C C . ILE B 1 29 ? 12.703 -16.938 5.449 1 97.94 29 ILE B C 1
ATOM 3993 O O . ILE B 1 29 ? 13.898 -16.75 5.715 1 97.94 29 ILE B O 1
ATOM 3997 N N . VAL B 1 30 ? 12.32 -17.922 4.789 1 98.38 30 VAL B N 1
ATOM 3998 C CA . VAL B 1 30 ? 13.227 -18.969 4.336 1 98.38 30 VAL B CA 1
ATOM 3999 C C . VAL B 1 30 ? 13.328 -18.953 2.812 1 98.38 30 VAL B C 1
ATOM 4001 O O . VAL B 1 30 ? 12.352 -19.203 2.111 1 98.38 30 VAL B O 1
ATOM 4004 N N . MET B 1 31 ? 14.5 -18.656 2.322 1 98 31 MET B N 1
ATOM 4005 C CA . MET B 1 31 ? 14.711 -18.688 0.878 1 98 31 MET B CA 1
ATOM 4006 C C . MET B 1 31 ? 14.812 -20.109 0.372 1 98 31 MET B C 1
ATOM 4008 O O . MET B 1 31 ? 15.312 -21 1.075 1 98 31 MET B O 1
ATOM 4012 N N . VAL B 1 32 ? 14.344 -20.328 -0.794 1 98.12 32 VAL B N 1
ATOM 4013 C CA . VAL B 1 32 ? 14.406 -21.625 -1.459 1 98.12 32 VAL B CA 1
ATOM 4014 C C . VAL B 1 32 ? 14.766 -21.438 -2.932 1 98.12 32 VAL B C 1
ATOM 4016 O O . VAL B 1 32 ? 14.297 -20.5 -3.574 1 98.12 32 VAL B O 1
ATOM 4019 N N . GLY B 1 33 ? 15.609 -22.297 -3.445 1 97 33 GLY B N 1
ATOM 4020 C CA . GLY B 1 33 ? 15.898 -22.266 -4.871 1 97 33 GLY B CA 1
ATOM 4021 C C . GLY B 1 33 ? 17.312 -22.688 -5.203 1 97 33 GLY B C 1
ATOM 4022 O O . GLY B 1 33 ? 18.172 -22.719 -4.32 1 97 33 GLY B O 1
ATOM 4023 N N . LEU B 1 34 ? 17.609 -22.938 -6.465 1 95.81 34 LEU B N 1
ATOM 4024 C CA . LEU B 1 34 ? 18.938 -23.328 -6.941 1 95.81 34 LEU B CA 1
ATOM 4025 C C . LEU B 1 34 ? 19.875 -22.125 -6.945 1 95.81 34 LEU B C 1
ATOM 4027 O O . LEU B 1 34 ? 19.438 -20.984 -6.906 1 95.81 34 LEU B O 1
ATOM 4031 N N . PRO B 1 35 ? 21.188 -22.406 -6.898 1 92.12 35 PRO B N 1
ATOM 4032 C CA . PRO B 1 35 ? 22.141 -21.297 -6.969 1 92.12 35 PRO B CA 1
ATOM 4033 C C . PRO B 1 35 ? 21.969 -20.453 -8.227 1 92.12 35 PRO B C 1
ATOM 4035 O O . PRO B 1 35 ? 21.594 -20.969 -9.281 1 92.12 35 PRO B O 1
ATOM 4038 N N . ALA B 1 36 ? 22.219 -19.172 -8.141 1 90.12 36 ALA B N 1
ATOM 4039 C CA . ALA B 1 36 ? 22.234 -18.219 -9.242 1 90.12 36 ALA B CA 1
ATOM 4040 C C . ALA B 1 36 ? 20.828 -17.984 -9.781 1 90.12 36 ALA B C 1
ATOM 4042 O O . ALA B 1 36 ? 20.656 -17.766 -10.984 1 90.12 36 ALA B O 1
ATOM 4043 N N . ARG B 1 37 ? 19.844 -18.109 -8.922 1 92.69 37 ARG B N 1
ATOM 4044 C CA . ARG B 1 37 ? 18.469 -17.875 -9.352 1 92.69 37 ARG B CA 1
ATOM 4045 C C . ARG B 1 37 ? 17.922 -16.578 -8.766 1 92.69 37 ARG B C 1
ATOM 4047 O O . ARG B 1 37 ? 16.734 -16.297 -8.875 1 92.69 37 ARG B O 1
ATOM 4054 N N . GLY B 1 38 ? 18.719 -15.781 -8.086 1 87.75 38 GLY B N 1
ATOM 4055 C CA . GLY B 1 38 ? 18.344 -14.453 -7.633 1 87.75 38 GLY B CA 1
ATOM 4056 C C . GLY B 1 38 ? 17.922 -14.422 -6.176 1 87.75 38 GLY B C 1
ATOM 4057 O O . GLY B 1 38 ? 17.328 -13.438 -5.719 1 87.75 38 GLY B O 1
ATOM 4058 N N . LYS B 1 39 ? 18.203 -15.453 -5.406 1 90.94 39 LYS B N 1
ATOM 4059 C CA . LYS B 1 39 ? 17.812 -15.531 -4 1 90.94 39 LYS B CA 1
ATOM 4060 C C . LYS B 1 39 ? 18.422 -14.391 -3.195 1 90.94 39 LYS B C 1
ATOM 4062 O O . LYS B 1 39 ? 17.734 -13.734 -2.418 1 90.94 39 LYS B O 1
ATOM 4067 N N . THR B 1 40 ? 19.703 -14.18 -3.395 1 83.94 40 THR B N 1
ATOM 4068 C CA . THR B 1 40 ? 20.391 -13.148 -2.631 1 83.94 40 THR B CA 1
ATOM 4069 C C . THR B 1 40 ? 19.859 -11.766 -2.98 1 83.94 40 THR B C 1
ATOM 4071 O O . THR B 1 40 ? 19.75 -10.898 -2.107 1 83.94 40 THR B O 1
ATOM 4074 N N . TYR B 1 41 ? 19.562 -11.57 -4.215 1 85.56 41 TYR B N 1
ATOM 4075 C CA . TYR B 1 41 ? 18.938 -10.32 -4.637 1 85.56 41 TYR B CA 1
ATOM 4076 C C . TYR B 1 41 ? 17.641 -10.086 -3.896 1 85.56 41 TYR B C 1
ATOM 4078 O O . TYR B 1 41 ? 17.406 -9.016 -3.334 1 85.56 41 TYR B O 1
ATOM 4086 N N . VAL B 1 42 ? 16.828 -11.094 -3.891 1 91.62 42 VAL B N 1
ATOM 4087 C CA . VAL B 1 42 ? 15.516 -11.016 -3.24 1 91.62 42 VAL B CA 1
ATOM 4088 C C . VAL B 1 42 ? 15.695 -10.773 -1.743 1 91.62 42 VAL B C 1
ATOM 4090 O O . VAL B 1 42 ? 15.031 -9.914 -1.161 1 91.62 42 VAL B O 1
ATOM 4093 N N . SER B 1 43 ? 16.625 -11.477 -1.159 1 92.69 43 SER B N 1
ATOM 4094 C CA . SER B 1 43 ? 16.875 -11.375 0.274 1 92.69 43 SER B CA 1
ATOM 4095 C C . SER B 1 43 ? 17.344 -9.969 0.652 1 92.69 43 SER B C 1
ATOM 4097 O O . SER B 1 43 ? 16.844 -9.391 1.626 1 92.69 43 SER B O 1
ATOM 4099 N N . LYS B 1 44 ? 18.219 -9.406 -0.082 1 90.12 44 LYS B N 1
ATOM 4100 C CA . LYS B 1 44 ? 18.766 -8.086 0.214 1 90.12 44 LYS B CA 1
ATOM 4101 C C . LYS B 1 44 ? 17.703 -7.004 0.015 1 90.12 44 LYS B C 1
ATOM 4103 O O . LYS B 1 44 ? 17.547 -6.109 0.852 1 90.12 44 LYS B O 1
ATOM 4108 N N . LYS B 1 45 ? 16.984 -7.109 -1.08 1 91.94 45 LYS B N 1
ATOM 4109 C CA . LYS B 1 45 ? 15.922 -6.145 -1.365 1 91.94 45 LYS B CA 1
ATOM 4110 C C . LYS B 1 45 ? 14.844 -6.184 -0.291 1 91.94 45 LYS B C 1
ATOM 4112 O O . LYS B 1 45 ? 14.391 -5.137 0.18 1 91.94 45 LYS B O 1
ATOM 4117 N N . LEU B 1 46 ? 14.5 -7.371 0.042 1 93.62 46 LEU B N 1
ATOM 4118 C CA . LEU B 1 46 ? 13.469 -7.543 1.063 1 93.62 46 LEU B CA 1
ATOM 4119 C C . LEU B 1 46 ? 13.938 -6.973 2.4 1 93.62 46 LEU B C 1
ATOM 4121 O O . LEU B 1 46 ? 13.172 -6.285 3.084 1 93.62 46 LEU B O 1
ATOM 4125 N N . THR B 1 47 ? 15.141 -7.254 2.787 1 94 47 THR B N 1
ATOM 4126 C CA . THR B 1 47 ? 15.688 -6.789 4.055 1 94 47 THR B CA 1
ATOM 4127 C C . THR B 1 47 ? 15.75 -5.266 4.094 1 94 47 THR B C 1
ATOM 4129 O O . THR B 1 47 ? 15.391 -4.648 5.094 1 94 47 THR B O 1
ATOM 4132 N N . ARG B 1 48 ? 16.156 -4.715 3.01 1 92.81 48 ARG B N 1
ATOM 4133 C CA . ARG B 1 48 ? 16.219 -3.262 2.904 1 92.81 48 ARG B CA 1
ATOM 4134 C C . ARG B 1 48 ? 14.828 -2.646 3.068 1 92.81 48 ARG B C 1
ATOM 4136 O O . ARG B 1 48 ? 14.656 -1.69 3.826 1 92.81 48 ARG B O 1
ATOM 4143 N N . TYR B 1 49 ? 13.875 -3.15 2.359 1 94.25 49 TYR B N 1
ATOM 4144 C CA . TYR B 1 49 ? 12.508 -2.646 2.404 1 94.25 49 TYR B CA 1
ATOM 4145 C C . TYR B 1 49 ? 11.93 -2.762 3.809 1 94.25 49 TYR B C 1
ATOM 4147 O O . TYR B 1 49 ? 11.398 -1.791 4.352 1 94.25 49 TYR B O 1
ATOM 4155 N N . LEU B 1 50 ? 12.094 -3.957 4.418 1 93.5 50 LEU B N 1
ATOM 4156 C CA . LEU B 1 50 ? 11.5 -4.219 5.723 1 93.5 50 LEU B CA 1
ATOM 4157 C C . LEU B 1 50 ? 12.148 -3.352 6.797 1 93.5 50 LEU B C 1
ATOM 4159 O O . LEU B 1 50 ? 11.453 -2.799 7.656 1 93.5 50 LEU B O 1
ATOM 4163 N N . ASN B 1 51 ? 13.43 -3.164 6.758 1 92.06 51 ASN B N 1
ATOM 4164 C CA . ASN B 1 51 ? 14.102 -2.273 7.699 1 92.06 51 ASN B CA 1
ATOM 4165 C C . ASN B 1 51 ? 13.672 -0.823 7.504 1 92.06 51 ASN B C 1
ATOM 4167 O O . ASN B 1 51 ? 13.516 -0.081 8.477 1 92.06 51 ASN B O 1
ATOM 4171 N N . TRP B 1 52 ? 13.492 -0.506 6.285 1 91.62 52 TRP B N 1
ATOM 4172 C CA . TRP B 1 52 ? 13.102 0.862 5.961 1 91.62 52 TRP B CA 1
ATOM 4173 C C . TRP B 1 52 ? 11.719 1.187 6.52 1 91.62 52 TRP B C 1
ATOM 4175 O O . TRP B 1 52 ? 11.492 2.287 7.031 1 91.62 52 TRP B O 1
ATOM 4185 N N . ILE B 1 53 ? 10.836 0.244 6.477 1 86.88 53 ILE B N 1
ATOM 4186 C CA . ILE B 1 53 ? 9.492 0.528 6.969 1 86.88 53 ILE B CA 1
ATOM 4187 C C . ILE B 1 53 ? 9.445 0.317 8.477 1 86.88 53 ILE B C 1
ATOM 4189 O O . ILE B 1 53 ? 8.367 0.372 9.086 1 86.88 53 ILE B O 1
ATOM 4193 N N . GLY B 1 54 ? 10.602 -0.04 9.102 1 84 54 GLY B N 1
ATOM 4194 C CA . GLY B 1 54 ? 10.695 -0.065 10.555 1 84 54 GLY B CA 1
ATOM 4195 C C . GLY B 1 54 ? 10.523 -1.454 11.141 1 84 54 GLY B C 1
ATOM 4196 O O . GLY B 1 54 ? 10.188 -1.601 12.32 1 84 54 GLY B O 1
ATOM 4197 N N . VAL B 1 55 ? 10.656 -2.48 10.359 1 88.62 55 VAL B N 1
ATOM 4198 C CA . VAL B 1 55 ? 10.633 -3.863 10.82 1 88.62 55 VAL B CA 1
ATOM 4199 C C . VAL B 1 55 ? 12.047 -4.434 10.836 1 88.62 55 VAL B C 1
ATOM 4201 O O . VAL B 1 55 ? 12.57 -4.848 9.797 1 88.62 55 VAL B O 1
ATOM 4204 N N . PRO B 1 56 ? 12.594 -4.438 12.008 1 91.38 56 PRO B N 1
ATOM 4205 C CA . PRO B 1 56 ? 13.977 -4.922 12.078 1 91.38 56 PRO B CA 1
ATOM 4206 C C . PRO B 1 56 ? 14.148 -6.301 11.453 1 91.38 56 PRO B C 1
ATOM 4208 O O . PRO B 1 56 ? 13.484 -7.258 11.852 1 91.38 56 PRO B O 1
ATOM 4211 N N . THR B 1 57 ? 15 -6.398 10.5 1 95.12 57 THR B N 1
ATOM 4212 C CA . THR B 1 57 ? 15.211 -7.598 9.695 1 95.12 57 THR B CA 1
ATOM 4213 C C . THR B 1 57 ? 16.688 -7.828 9.445 1 95.12 57 THR B C 1
ATOM 4215 O O . THR B 1 57 ? 17.438 -6.879 9.172 1 95.12 57 THR B O 1
ATOM 4218 N N . LYS B 1 58 ? 17.141 -9.031 9.594 1 96.44 58 LYS B N 1
ATOM 4219 C CA . LYS B 1 58 ? 18.531 -9.398 9.336 1 96.44 58 LYS B CA 1
ATOM 4220 C C . LYS B 1 58 ? 18.609 -10.656 8.477 1 96.44 58 LYS B C 1
ATOM 4222 O O . LYS B 1 58 ? 17.797 -11.57 8.617 1 96.44 58 LYS B O 1
ATOM 4227 N N . VAL B 1 59 ? 19.641 -10.664 7.625 1 96.06 59 VAL B N 1
ATOM 4228 C CA . VAL B 1 59 ? 19.859 -11.812 6.754 1 96.06 59 VAL B CA 1
ATOM 4229 C C . VAL B 1 59 ? 20.906 -12.734 7.371 1 96.06 59 VAL B C 1
ATOM 4231 O O . VAL B 1 59 ? 21.953 -12.273 7.848 1 96.06 59 VAL B O 1
ATOM 4234 N N . PHE B 1 60 ? 20.594 -13.953 7.473 1 96.81 60 PHE B N 1
ATOM 4235 C CA . PHE B 1 60 ? 21.531 -15.008 7.828 1 96.81 60 PHE B CA 1
ATOM 4236 C C . PHE B 1 60 ? 21.875 -15.867 6.613 1 96.81 60 PHE B C 1
ATOM 4238 O O . PHE B 1 60 ? 21.125 -16.797 6.27 1 96.81 60 PHE B O 1
ATOM 4245 N N . ASN B 1 61 ? 22.969 -15.508 6.02 1 94.06 61 ASN B N 1
ATOM 4246 C CA . ASN B 1 61 ? 23.406 -16.156 4.785 1 94.06 61 ASN B CA 1
ATOM 4247 C C . ASN B 1 61 ? 24.266 -17.391 5.07 1 94.06 61 ASN B C 1
ATOM 4249 O O . ASN B 1 61 ? 25.344 -17.266 5.648 1 94.06 61 ASN B O 1
ATOM 4253 N N . LEU B 1 62 ? 23.891 -18.484 4.602 1 93.19 62 LEU B N 1
ATOM 4254 C CA . LEU B 1 62 ? 24.562 -19.734 4.938 1 93.19 62 LEU B CA 1
ATOM 4255 C C . LEU B 1 62 ? 25.891 -19.844 4.188 1 93.19 62 LEU B C 1
ATOM 4257 O O . LEU B 1 62 ? 26.781 -20.578 4.613 1 93.19 62 LEU B O 1
ATOM 4261 N N . GLY B 1 63 ? 26.016 -19.172 3.027 1 88.44 63 GLY B N 1
ATOM 4262 C CA . GLY B 1 63 ? 27.312 -19.125 2.377 1 88.44 63 GLY B CA 1
ATOM 4263 C C . GLY B 1 63 ? 28.406 -18.547 3.264 1 88.44 63 GLY B C 1
ATOM 4264 O O . GLY B 1 63 ? 29.547 -19.016 3.246 1 88.44 63 GLY B O 1
ATOM 4265 N N . GLN B 1 64 ? 28.062 -17.594 4 1 88.31 64 GLN B N 1
ATOM 4266 C CA . GLN B 1 64 ? 29.016 -16.969 4.918 1 88.31 64 GLN B CA 1
ATOM 4267 C C . GLN B 1 64 ? 29.406 -17.938 6.035 1 88.31 64 GLN B C 1
ATOM 4269 O O . GLN B 1 64 ? 30.578 -18.016 6.41 1 88.31 64 GLN B O 1
ATOM 4274 N N . TYR B 1 65 ? 28.453 -18.609 6.562 1 92.38 65 TYR B N 1
ATOM 4275 C CA . TYR B 1 65 ? 28.719 -19.594 7.613 1 92.38 65 TYR B CA 1
ATOM 4276 C C . TYR B 1 65 ? 29.641 -20.703 7.105 1 92.38 65 TYR B C 1
ATOM 4278 O O . TYR B 1 65 ? 30.547 -21.125 7.812 1 92.38 65 TYR B O 1
ATOM 4286 N N . ARG B 1 66 ? 29.344 -21.125 5.922 1 89.81 66 ARG B N 1
ATOM 4287 C CA . ARG B 1 66 ? 30.188 -22.156 5.305 1 89.81 66 ARG B CA 1
ATOM 4288 C C . ARG B 1 66 ? 31.625 -21.672 5.141 1 89.81 66 ARG B C 1
ATOM 4290 O O . ARG B 1 66 ? 32.562 -22.406 5.434 1 89.81 66 ARG B O 1
ATOM 4297 N N . ARG B 1 67 ? 31.781 -20.453 4.691 1 86.5 67 ARG B N 1
ATOM 4298 C CA . ARG B 1 67 ? 33.094 -19.891 4.473 1 86.5 67 ARG B CA 1
ATOM 4299 C C . ARG B 1 67 ? 33.875 -19.766 5.785 1 86.5 67 ARG B C 1
ATOM 4301 O O . ARG B 1 67 ? 35.094 -19.922 5.812 1 86.5 67 ARG B O 1
ATOM 4308 N N . GLU B 1 68 ? 33.188 -19.531 6.742 1 87.25 68 GLU B N 1
ATOM 4309 C CA . GLU B 1 68 ? 33.812 -19.438 8.055 1 87.25 68 GLU B CA 1
ATOM 4310 C C . GLU B 1 68 ? 34.219 -20.812 8.578 1 87.25 68 GLU B C 1
ATOM 4312 O O . GLU B 1 68 ? 35.219 -20.953 9.266 1 87.25 68 GLU B O 1
ATOM 4317 N N . ALA B 1 69 ? 33.406 -21.75 8.141 1 85.5 69 ALA B N 1
ATOM 4318 C CA . ALA B 1 69 ? 33.656 -23.109 8.617 1 85.5 69 ALA B CA 1
ATOM 4319 C C . ALA B 1 69 ? 34.719 -23.797 7.797 1 85.5 69 ALA B C 1
ATOM 4321 O O . ALA B 1 69 ? 35.531 -24.547 8.344 1 85.5 69 ALA B O 1
ATOM 4322 N N . VAL B 1 70 ? 34.531 -23.594 6.418 1 83.31 70 VAL B N 1
ATOM 4323 C CA . VAL B 1 70 ? 35.5 -24.266 5.539 1 83.31 70 VAL B CA 1
ATOM 4324 C C . VAL B 1 70 ? 36.438 -23.25 4.93 1 83.31 70 VAL B C 1
ATOM 4326 O O . VAL B 1 70 ? 36.031 -22.312 4.246 1 83.31 70 VAL B O 1
ATO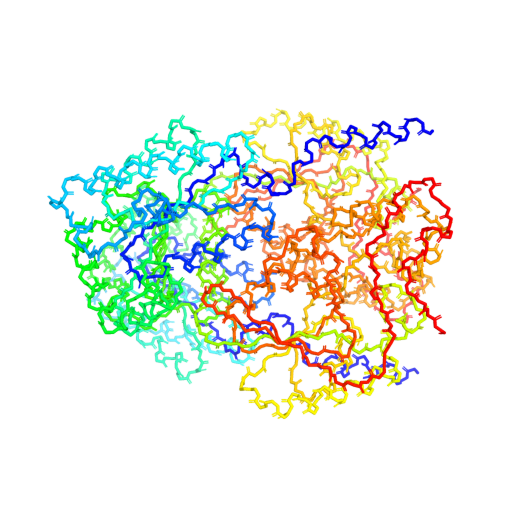M 4329 N N . LYS B 1 71 ? 37.406 -22.656 5.562 1 69.94 71 LYS B N 1
ATOM 4330 C CA . LYS B 1 71 ? 38.312 -21.609 5.156 1 69.94 71 LYS B CA 1
ATOM 4331 C C . LYS B 1 71 ? 38.688 -21.719 3.676 1 69.94 71 LYS B C 1
ATOM 4333 O O . LYS B 1 71 ? 38.906 -20.719 3.008 1 69.94 71 LYS B O 1
ATOM 4338 N N . SER B 1 72 ? 38.688 -22.953 3.064 1 66.5 72 SER B N 1
ATOM 4339 C CA . SER B 1 72 ? 39.094 -23.031 1.666 1 66.5 72 SER B CA 1
ATOM 4340 C C . SER B 1 72 ? 38.062 -23.781 0.828 1 66.5 72 SER B C 1
ATOM 4342 O O . SER B 1 72 ? 37.719 -24.922 1.146 1 66.5 72 SER B O 1
ATOM 4344 N N . TYR B 1 73 ? 37.312 -23.094 -0.008 1 66.69 73 TYR B N 1
ATOM 4345 C CA . TYR B 1 73 ? 36.438 -23.719 -0.992 1 66.69 73 TYR B CA 1
ATOM 4346 C C . TYR B 1 73 ? 37.219 -24.281 -2.16 1 66.69 73 TYR B C 1
ATOM 4348 O O . TYR B 1 73 ? 38.031 -23.578 -2.783 1 66.69 73 TYR B O 1
ATOM 4356 N N . LYS B 1 74 ? 37.125 -25.531 -2.344 1 66.38 74 LYS B N 1
ATOM 4357 C CA . LYS B 1 74 ? 37.969 -26.172 -3.367 1 66.38 74 LYS B CA 1
ATOM 4358 C C . LYS B 1 74 ? 37.188 -26.281 -4.688 1 66.38 74 LYS B C 1
ATOM 4360 O O . LYS B 1 74 ? 37.688 -25.812 -5.723 1 66.38 74 LYS B O 1
ATOM 4365 N N . SER B 1 75 ? 36.156 -26.969 -4.68 1 79.81 75 SER B N 1
ATOM 4366 C CA . SER B 1 75 ? 35.406 -27.188 -5.926 1 79.81 75 SER B CA 1
ATOM 4367 C C . SER B 1 75 ? 33.969 -27.531 -5.66 1 79.81 75 SER B C 1
ATOM 4369 O O . SER B 1 75 ? 33.531 -27.641 -4.504 1 79.81 75 SER B O 1
ATOM 4371 N N . TYR B 1 76 ? 33.25 -27.656 -6.738 1 84.69 76 TYR B N 1
ATOM 4372 C CA . TYR B 1 76 ? 31.844 -28.016 -6.711 1 84.69 76 TYR B CA 1
ATOM 4373 C C . TYR B 1 76 ? 31.641 -29.328 -5.945 1 84.69 76 TYR B C 1
ATOM 4375 O O . TYR B 1 76 ? 30.531 -29.641 -5.527 1 84.69 76 TYR B O 1
ATOM 4383 N N . GLU B 1 77 ? 32.656 -30.062 -5.645 1 85.38 77 GLU B N 1
ATOM 4384 C CA . GLU B 1 77 ? 32.562 -31.375 -5.004 1 85.38 77 GLU B CA 1
ATOM 4385 C C . GLU B 1 77 ? 32.031 -31.25 -3.58 1 85.38 77 GLU B C 1
ATOM 4387 O O . GLU B 1 77 ? 31.453 -32.188 -3.045 1 85.38 77 GLU B O 1
ATOM 4392 N N . PHE B 1 78 ? 32.25 -30.141 -3.072 1 87.75 78 PHE B N 1
ATOM 4393 C CA . PHE B 1 78 ? 31.766 -29.859 -1.725 1 87.75 78 PHE B CA 1
ATOM 4394 C C . PHE B 1 78 ? 30.234 -29.953 -1.666 1 87.75 78 PHE B C 1
ATOM 4396 O O . PHE B 1 78 ? 29.672 -30.203 -0.602 1 87.75 78 PHE B O 1
ATOM 4403 N N . PHE B 1 79 ? 29.609 -29.906 -2.805 1 89.38 79 PHE B N 1
ATOM 4404 C CA . PHE B 1 79 ? 28.141 -29.797 -2.811 1 89.38 79 PHE B CA 1
ATOM 4405 C C . PHE B 1 79 ? 27.5 -31.078 -3.338 1 89.38 79 PHE B C 1
ATOM 4407 O O . PHE B 1 79 ? 26.281 -31.141 -3.49 1 89.38 79 PHE B O 1
ATOM 4414 N N . ARG B 1 80 ? 28.297 -32.062 -3.561 1 89.56 80 ARG B N 1
ATOM 4415 C CA . ARG B 1 80 ? 27.766 -33.344 -4 1 89.56 80 ARG B CA 1
ATOM 4416 C C . ARG B 1 80 ? 26.953 -34 -2.896 1 89.56 80 ARG B C 1
ATOM 4418 O O . ARG B 1 80 ? 27.312 -33.938 -1.721 1 89.56 80 ARG B O 1
ATOM 4425 N N . HIS B 1 81 ? 25.859 -34.688 -3.254 1 88.31 81 HIS B N 1
ATOM 4426 C CA . HIS B 1 81 ? 24.969 -35.312 -2.287 1 88.31 81 HIS B CA 1
ATOM 4427 C C . HIS B 1 81 ? 25.578 -36.562 -1.687 1 88.31 81 HIS B C 1
ATOM 4429 O O . HIS B 1 81 ? 25.141 -37.031 -0.63 1 88.31 81 HIS B O 1
ATOM 4435 N N . ASP B 1 82 ? 26.562 -37.062 -2.398 1 89.5 82 ASP B N 1
ATOM 4436 C CA . ASP B 1 82 ? 27.188 -38.312 -1.905 1 89.5 82 ASP B CA 1
ATOM 4437 C C . ASP B 1 82 ? 28.438 -38 -1.085 1 89.5 82 ASP B C 1
ATOM 4439 O O . ASP B 1 82 ? 29.109 -38.906 -0.589 1 89.5 82 ASP B O 1
ATOM 4443 N N . ASN B 1 83 ? 28.797 -36.75 -0.994 1 91.25 83 ASN B N 1
ATOM 4444 C CA . ASN B 1 83 ? 29.891 -36.344 -0.126 1 91.25 83 ASN B CA 1
ATOM 4445 C C . ASN B 1 83 ? 29.438 -36.219 1.326 1 91.25 83 ASN B C 1
ATOM 4447 O O . ASN B 1 83 ? 29.031 -35.125 1.761 1 91.25 83 ASN B O 1
ATOM 4451 N N . GLU B 1 84 ? 29.609 -37.188 2.115 1 91.75 84 GLU B N 1
ATOM 4452 C CA . GLU B 1 84 ? 29.062 -37.281 3.465 1 91.75 84 GLU B CA 1
ATOM 4453 C C . GLU B 1 84 ? 29.672 -36.219 4.391 1 91.75 84 GLU B C 1
ATOM 4455 O O . GLU B 1 84 ? 28.969 -35.625 5.211 1 91.75 84 GLU B O 1
ATOM 4460 N N . GLU B 1 85 ? 30.938 -36.062 4.289 1 90.56 85 GLU B N 1
ATOM 4461 C CA . GLU B 1 85 ? 31.609 -35.094 5.137 1 90.56 85 GLU B CA 1
ATOM 4462 C C . GLU B 1 85 ? 31.094 -33.656 4.871 1 90.56 85 GLU B C 1
ATOM 4464 O O . GLU B 1 85 ? 30.828 -32.906 5.809 1 90.56 85 GLU B O 1
ATOM 4469 N N . ALA B 1 86 ? 31.047 -33.375 3.641 1 90.38 86 ALA B N 1
ATOM 4470 C CA . ALA B 1 86 ? 30.547 -32.031 3.262 1 90.38 86 ALA B CA 1
ATOM 4471 C C . ALA B 1 86 ? 29.109 -31.844 3.703 1 90.38 86 ALA B C 1
ATOM 4473 O O . ALA B 1 86 ? 28.719 -30.75 4.125 1 90.38 86 ALA B O 1
ATOM 4474 N N . MET B 1 87 ? 28.297 -32.875 3.639 1 91.06 87 MET B N 1
ATOM 4475 C CA . MET B 1 87 ? 26.891 -32.844 4.055 1 91.06 87 MET B CA 1
ATOM 4476 C C . MET B 1 87 ? 26.781 -32.531 5.543 1 91.06 87 MET B C 1
ATOM 4478 O O . MET B 1 87 ? 25.906 -31.766 5.961 1 91.06 87 MET B O 1
ATOM 4482 N N . LYS B 1 88 ? 27.672 -33.125 6.25 1 91.94 88 LYS B N 1
ATOM 4483 C CA . LYS B 1 88 ? 27.688 -32.875 7.688 1 91.94 88 LYS B CA 1
ATOM 4484 C C . LYS B 1 88 ? 28.031 -31.422 8 1 91.94 88 LYS B C 1
ATOM 4486 O O . LYS B 1 88 ? 27.406 -30.797 8.859 1 91.94 88 LYS B O 1
ATOM 4491 N N . ILE B 1 89 ? 29 -30.969 7.309 1 92.06 89 ILE B N 1
ATOM 4492 C CA . ILE B 1 89 ? 29.438 -29.594 7.523 1 92.06 89 ILE B CA 1
ATOM 4493 C C . ILE B 1 89 ? 28.297 -28.625 7.164 1 92.06 89 ILE B C 1
ATOM 4495 O O . ILE B 1 89 ? 28.031 -27.672 7.895 1 92.06 89 ILE B O 1
ATOM 4499 N N . ARG B 1 90 ? 27.625 -28.859 6.09 1 91.56 90 ARG B N 1
ATOM 4500 C CA . ARG B 1 90 ? 26.516 -28.016 5.652 1 91.56 90 ARG B CA 1
ATOM 4501 C C . ARG B 1 90 ? 25.391 -28.031 6.672 1 91.56 90 ARG B C 1
ATOM 4503 O O . ARG B 1 90 ? 24.781 -26.984 6.945 1 91.56 90 ARG B O 1
ATOM 4510 N N . LYS B 1 91 ? 25.125 -29.141 7.176 1 93.06 91 LYS B N 1
ATOM 4511 C CA . LYS B 1 91 ? 24.094 -29.25 8.195 1 93.06 91 LYS B CA 1
ATOM 4512 C C . LYS B 1 91 ? 24.484 -28.484 9.461 1 93.06 91 LYS B C 1
ATOM 4514 O O . LYS B 1 91 ? 23.641 -27.797 10.055 1 93.06 91 LYS B O 1
ATOM 4519 N N . GLU B 1 92 ? 25.703 -28.594 9.828 1 94.12 92 GLU B N 1
ATOM 4520 C CA . GLU B 1 92 ? 26.188 -27.875 11.008 1 94.12 92 GLU B CA 1
ATOM 4521 C C . GLU B 1 92 ? 26.094 -26.359 10.812 1 94.12 92 GLU B C 1
ATOM 4523 O O . GLU B 1 92 ? 25.766 -25.625 11.75 1 94.12 92 GLU B O 1
ATOM 4528 N N . CYS B 1 93 ? 26.438 -25.969 9.664 1 94.81 93 CYS B N 1
ATOM 4529 C CA . CYS B 1 93 ? 26.328 -24.547 9.344 1 94.81 93 CYS B CA 1
ATOM 4530 C C . CYS B 1 93 ? 24.891 -24.062 9.461 1 94.81 93 CYS B C 1
ATOM 4532 O O . CYS B 1 93 ? 24.625 -22.984 9.992 1 94.81 93 CYS B O 1
ATOM 4534 N N . ALA B 1 94 ? 23.953 -24.875 8.984 1 96.12 94 ALA B N 1
ATOM 4535 C CA . ALA B 1 94 ? 22.531 -24.531 9.055 1 96.12 94 ALA B CA 1
ATOM 4536 C C . ALA B 1 94 ? 22.062 -24.438 10.508 1 96.12 94 ALA B C 1
ATOM 4538 O O . ALA B 1 94 ? 21.344 -23.516 10.875 1 96.12 94 ALA B O 1
ATOM 4539 N N . LEU B 1 95 ? 22.531 -25.391 11.273 1 96.38 95 LEU B N 1
ATOM 4540 C CA . LEU B 1 95 ? 22.156 -25.406 12.68 1 96.38 95 LEU B CA 1
ATOM 4541 C C . LEU B 1 95 ? 22.734 -24.219 13.422 1 96.38 95 LEU B C 1
ATOM 4543 O O . LEU B 1 95 ? 22.062 -23.625 14.273 1 96.38 95 LEU B O 1
ATOM 4547 N N . ALA B 1 96 ? 23.938 -23.891 13.086 1 96.75 96 ALA B N 1
ATOM 4548 C CA . ALA B 1 96 ? 24.562 -22.719 13.695 1 96.75 96 ALA B CA 1
ATOM 4549 C C . ALA B 1 96 ? 23.812 -21.438 13.328 1 96.75 96 ALA B C 1
ATOM 4551 O O . ALA B 1 96 ? 23.609 -20.578 14.18 1 96.75 96 ALA B O 1
ATOM 4552 N N . ALA B 1 97 ? 23.438 -21.359 12.109 1 97.44 97 ALA B N 1
ATOM 4553 C CA . ALA B 1 97 ? 22.672 -20.203 11.648 1 97.44 97 ALA B CA 1
ATOM 4554 C C . ALA B 1 97 ? 21.328 -20.109 12.359 1 97.44 97 ALA B C 1
ATOM 4556 O O . ALA B 1 97 ? 20.906 -19.031 12.758 1 97.44 97 ALA B O 1
ATOM 4557 N N . LEU B 1 98 ? 20.656 -21.234 12.492 1 97.56 98 LEU B N 1
ATOM 4558 C CA . LEU B 1 98 ? 19.359 -21.266 13.172 1 97.56 98 LEU B CA 1
ATOM 4559 C C . LEU B 1 98 ? 19.5 -20.828 14.625 1 97.56 98 LEU B C 1
ATOM 4561 O O . LEU B 1 98 ? 18.625 -20.156 15.164 1 97.56 98 LEU B O 1
ATOM 4565 N N . LYS B 1 99 ? 20.562 -21.219 15.203 1 96.81 99 LYS B N 1
ATOM 4566 C CA . LYS B 1 99 ? 20.828 -20.781 16.578 1 96.81 99 LYS B CA 1
ATOM 4567 C C . LYS B 1 99 ? 20.969 -19.266 16.656 1 96.81 99 LYS B C 1
ATOM 4569 O O . LYS B 1 99 ? 20.438 -18.641 17.562 1 96.81 99 LYS B O 1
ATOM 4574 N N . ASP B 1 100 ? 21.703 -18.75 15.734 1 97.5 100 ASP B N 1
ATOM 4575 C CA . ASP B 1 100 ? 21.859 -17.297 15.68 1 97.5 100 ASP B CA 1
ATOM 4576 C C . ASP B 1 100 ? 20.516 -16.609 15.406 1 97.5 100 ASP B C 1
ATOM 4578 O O . ASP B 1 100 ? 20.25 -15.531 15.93 1 97.5 100 ASP B O 1
ATOM 4582 N N . VAL B 1 101 ? 19.719 -17.25 14.578 1 97.44 101 VAL B N 1
ATOM 4583 C CA . VAL B 1 101 ? 18.391 -16.719 14.297 1 97.44 101 VAL B CA 1
ATOM 4584 C C . VAL B 1 101 ? 17.578 -16.656 15.586 1 97.44 101 VAL B C 1
ATOM 4586 O O . VAL B 1 101 ? 16.922 -15.641 15.859 1 97.44 101 VAL B O 1
ATOM 4589 N N . LYS B 1 102 ? 17.641 -17.688 16.312 1 96.62 102 LYS B N 1
ATOM 4590 C CA . LYS B 1 102 ? 16.906 -17.719 17.578 1 96.62 102 LYS B CA 1
ATOM 4591 C C . LYS B 1 102 ? 17.375 -16.609 18.516 1 96.62 102 LYS B C 1
ATOM 4593 O O . LYS B 1 102 ? 16.547 -15.93 19.125 1 96.62 102 LYS B O 1
ATOM 4598 N N . THR B 1 103 ? 18.641 -16.422 18.594 1 96.69 103 THR B N 1
ATOM 4599 C CA . THR B 1 103 ? 19.188 -15.359 19.422 1 96.69 103 THR B CA 1
ATOM 4600 C C . THR B 1 103 ? 18.703 -14 18.938 1 96.69 103 THR B C 1
ATOM 4602 O O . THR B 1 103 ? 18.297 -13.156 19.75 1 96.69 103 THR B O 1
ATOM 4605 N N . TYR B 1 104 ? 18.688 -13.828 17.703 1 96.5 104 TYR B N 1
ATOM 4606 C CA . TYR B 1 104 ? 18.297 -12.555 17.109 1 96.5 104 TYR B CA 1
ATOM 4607 C C . TYR B 1 104 ? 16.828 -12.266 17.344 1 96.5 104 TYR B C 1
ATOM 4609 O O . TYR B 1 104 ? 16.453 -11.148 17.719 1 96.5 104 TYR B O 1
ATOM 4617 N N . LEU B 1 105 ? 15.977 -13.234 17.156 1 94.94 105 LEU B N 1
ATOM 4618 C CA . LEU B 1 105 ? 14.531 -13.023 17.234 1 94.94 105 LEU B CA 1
ATOM 4619 C C . LEU B 1 105 ? 14.047 -13.039 18.672 1 94.94 105 LEU B C 1
ATOM 4621 O O . LEU B 1 105 ? 13.117 -12.312 19.031 1 94.94 105 LEU B O 1
ATOM 4625 N N . THR B 1 106 ? 14.648 -13.789 19.547 1 91.75 106 THR B N 1
ATOM 4626 C CA . THR B 1 106 ? 14.172 -13.93 20.922 1 91.75 106 THR B CA 1
ATOM 4627 C C . THR B 1 106 ? 14.93 -12.992 21.859 1 91.75 106 THR B C 1
ATOM 4629 O O . THR B 1 106 ? 14.312 -12.273 22.656 1 91.75 106 THR B O 1
ATOM 4632 N N . ASP B 1 107 ? 16.219 -12.961 21.719 1 88.94 107 ASP B N 1
ATOM 4633 C CA . ASP B 1 107 ? 17.031 -12.188 22.672 1 88.94 107 ASP B CA 1
ATOM 4634 C C . ASP B 1 107 ? 17.078 -10.711 22.266 1 88.94 107 ASP B C 1
ATOM 4636 O O . ASP B 1 107 ? 16.969 -9.828 23.109 1 88.94 107 ASP B O 1
ATOM 4640 N N . GLU B 1 108 ? 17.25 -10.445 21.016 1 87.81 108 GLU B N 1
ATOM 4641 C CA . GLU B 1 108 ? 17.375 -9.07 20.547 1 87.81 108 GLU B CA 1
ATOM 4642 C C . GLU B 1 108 ? 16 -8.477 20.219 1 87.81 108 GLU B C 1
ATOM 4644 O O . GLU B 1 108 ? 15.906 -7.297 19.875 1 87.81 108 GLU B O 1
ATOM 4649 N N . LYS B 1 109 ? 14.977 -9.258 20.281 1 83.06 109 LYS B N 1
ATOM 4650 C CA . LYS B 1 109 ? 13.586 -8.852 20.094 1 83.06 109 LYS B CA 1
ATOM 4651 C C . LYS B 1 109 ? 13.367 -8.242 18.719 1 83.06 109 LYS B C 1
ATOM 4653 O O . LYS B 1 109 ? 12.68 -7.227 18.578 1 83.06 109 LYS B O 1
ATOM 4658 N N . ALA B 1 110 ? 14.102 -8.859 17.766 1 89.56 110 ALA B N 1
ATOM 4659 C CA . ALA B 1 110 ? 13.852 -8.477 16.375 1 89.56 110 ALA B CA 1
ATOM 4660 C C . ALA B 1 110 ? 12.57 -9.125 15.852 1 89.56 110 ALA B C 1
ATOM 4662 O O . ALA B 1 110 ? 11.898 -9.859 16.578 1 89.56 110 ALA B O 1
ATOM 4663 N N . GLN B 1 111 ? 12.273 -8.805 14.648 1 90.12 111 GLN B N 1
ATOM 4664 C CA . GLN B 1 111 ? 10.953 -9.234 14.18 1 90.12 111 GLN B CA 1
ATOM 4665 C C . GLN B 1 111 ? 11.07 -10.258 13.055 1 90.12 111 GLN B C 1
ATOM 4667 O O . GLN B 1 111 ? 10.289 -11.211 12.992 1 90.12 111 GLN B O 1
ATOM 4672 N N . ILE B 1 112 ? 12.031 -10.031 12.148 1 96.12 112 ILE B N 1
ATOM 4673 C CA . ILE B 1 112 ? 12.094 -10.898 10.977 1 96.12 112 ILE B CA 1
ATOM 4674 C C . ILE B 1 112 ? 13.539 -11.344 10.734 1 96.12 112 ILE B C 1
ATOM 4676 O O . ILE B 1 112 ? 14.469 -10.539 10.852 1 96.12 112 ILE B O 1
ATOM 4680 N N . ALA B 1 113 ? 13.758 -12.555 10.555 1 97.75 113 ALA B N 1
ATOM 4681 C CA . ALA B 1 113 ? 15.031 -13.117 10.109 1 97.75 113 ALA B CA 1
ATOM 4682 C C . ALA B 1 113 ? 14.898 -13.773 8.742 1 97.75 113 ALA B C 1
ATOM 4684 O O . ALA B 1 113 ? 13.906 -14.453 8.469 1 97.75 113 ALA B O 1
ATOM 4685 N N . VAL B 1 114 ? 15.852 -13.461 7.879 1 97.75 114 VAL B N 1
ATOM 4686 C CA . VAL B 1 114 ? 15.875 -14.086 6.559 1 97.75 114 VAL B CA 1
ATOM 4687 C C . VAL B 1 114 ? 16.938 -15.18 6.516 1 97.75 114 VAL B C 1
ATOM 4689 O O . VAL B 1 114 ? 18.125 -14.906 6.707 1 97.75 114 VAL B O 1
ATOM 4692 N N . PHE B 1 115 ? 16.5 -16.391 6.395 1 97.94 115 PHE B N 1
ATOM 4693 C CA . PHE B 1 115 ? 17.375 -17.547 6.262 1 97.94 115 PHE B CA 1
ATOM 4694 C C . PHE B 1 115 ? 17.719 -17.797 4.801 1 97.94 115 PHE B C 1
ATOM 4696 O O . PHE B 1 115 ? 17 -18.5 4.102 1 97.94 115 PHE B O 1
ATOM 4703 N N . ASP B 1 116 ? 18.875 -17.234 4.391 1 96.25 116 ASP B N 1
ATOM 4704 C CA . ASP B 1 116 ? 19.234 -17.203 2.979 1 96.25 116 ASP B CA 1
ATOM 4705 C C . ASP B 1 116 ? 20.141 -18.391 2.619 1 96.25 116 ASP B C 1
ATOM 4707 O O . ASP B 1 116 ? 21.344 -18.359 2.885 1 96.25 116 ASP B O 1
ATOM 4711 N N . ALA B 1 117 ? 19.578 -19.391 2.053 1 95.56 117 ALA B N 1
ATOM 4712 C CA . ALA B 1 117 ? 20.219 -20.609 1.569 1 95.56 117 ALA B CA 1
ATOM 4713 C C . ALA B 1 117 ? 19.391 -21.25 0.457 1 95.56 117 ALA B C 1
ATOM 4715 O O . ALA B 1 117 ? 18.375 -20.703 0.029 1 95.56 117 ALA B O 1
ATOM 4716 N N . THR B 1 118 ? 19.844 -22.375 -0.072 1 95.44 118 THR B N 1
ATOM 4717 C CA . THR B 1 118 ? 19.125 -23.047 -1.148 1 95.44 118 THR B CA 1
ATOM 4718 C C . THR B 1 118 ? 17.891 -23.781 -0.606 1 95.44 118 THR B C 1
ATOM 4720 O O . THR B 1 118 ? 16.797 -23.672 -1.176 1 95.44 118 THR B O 1
ATOM 4723 N N . ASN B 1 119 ? 18.031 -24.438 0.534 1 96.56 119 ASN B N 1
ATOM 4724 C CA . ASN B 1 119 ? 16.953 -25.172 1.177 1 96.56 119 ASN B CA 1
ATOM 4725 C C . ASN B 1 119 ? 16.156 -26 0.167 1 96.56 119 ASN B C 1
ATOM 4727 O O . ASN B 1 119 ? 14.93 -25.922 0.127 1 96.56 119 ASN B O 1
ATOM 4731 N N . THR B 1 120 ? 16.844 -26.812 -0.587 1 94.69 120 THR B N 1
ATOM 4732 C CA . THR B 1 120 ? 16.312 -27.422 -1.803 1 94.69 120 THR B CA 1
ATOM 4733 C C . THR B 1 120 ? 15.508 -28.672 -1.474 1 94.69 120 THR B C 1
ATOM 4735 O O . THR B 1 120 ? 14.648 -29.078 -2.256 1 94.69 120 THR B O 1
ATOM 4738 N N . THR B 1 121 ? 15.703 -29.328 -0.3 1 94.88 121 THR B N 1
ATOM 4739 C CA . THR B 1 121 ? 15.047 -30.594 -0.002 1 94.88 121 THR B CA 1
ATOM 4740 C C . THR B 1 121 ? 13.945 -30.391 1.038 1 94.88 121 THR B C 1
ATOM 4742 O O . THR B 1 121 ? 14 -29.453 1.839 1 94.88 121 THR B O 1
ATOM 4745 N N . ARG B 1 122 ? 12.961 -31.297 1.023 1 95.56 122 ARG B N 1
ATOM 4746 C CA . ARG B 1 122 ? 11.883 -31.281 2.01 1 95.56 122 ARG B CA 1
ATOM 4747 C C . ARG B 1 122 ? 12.422 -31.547 3.412 1 95.56 122 ARG B C 1
ATOM 4749 O O . ARG B 1 122 ? 11.953 -30.953 4.387 1 95.56 122 ARG B O 1
ATOM 4756 N N . GLU B 1 123 ? 13.383 -32.469 3.445 1 94.25 123 GLU B N 1
ATOM 4757 C CA . GLU B 1 123 ? 14 -32.781 4.73 1 94.25 123 GLU B CA 1
ATOM 4758 C C . GLU B 1 123 ? 14.602 -31.547 5.383 1 94.25 123 GLU B C 1
ATOM 4760 O O . GLU B 1 123 ? 14.414 -31.312 6.578 1 94.25 123 GLU B O 1
ATOM 4765 N N . ARG B 1 124 ? 15.328 -30.812 4.617 1 95.19 124 ARG B N 1
ATOM 4766 C CA . ARG B 1 124 ? 15.922 -29.578 5.098 1 95.19 124 ARG B CA 1
ATOM 4767 C C . ARG B 1 124 ? 14.844 -28.594 5.559 1 95.19 124 ARG B C 1
ATOM 4769 O O . ARG B 1 124 ? 14.977 -27.984 6.621 1 95.19 124 ARG B O 1
ATOM 4776 N N . ARG B 1 125 ? 13.773 -28.406 4.848 1 97.31 125 ARG B N 1
ATOM 4777 C CA . ARG B 1 125 ? 12.711 -27.469 5.176 1 97.31 125 ARG B CA 1
ATOM 4778 C C . ARG B 1 125 ? 11.922 -27.938 6.395 1 97.31 125 ARG B C 1
ATOM 4780 O O . ARG B 1 125 ? 11.469 -27.109 7.199 1 97.31 125 ARG B O 1
ATOM 4787 N N . ASP B 1 126 ? 11.836 -29.266 6.527 1 96.56 126 ASP B N 1
ATOM 4788 C CA . ASP B 1 126 ? 11.195 -29.797 7.723 1 96.56 126 ASP B CA 1
ATOM 4789 C C . ASP B 1 126 ? 12 -29.469 8.977 1 96.56 126 ASP B C 1
ATOM 4791 O O . ASP B 1 126 ? 11.43 -29.172 10.023 1 96.56 126 ASP B O 1
ATOM 4795 N N . LEU B 1 127 ? 13.281 -29.594 8.797 1 96.38 127 LEU B N 1
ATOM 4796 C CA . LEU B 1 127 ? 14.156 -29.234 9.906 1 96.38 127 LEU B CA 1
ATOM 4797 C C . LEU B 1 127 ? 13.914 -27.781 10.336 1 96.38 127 LEU B C 1
ATOM 4799 O O . LEU B 1 127 ? 13.82 -27.484 11.523 1 96.38 127 LEU B O 1
ATOM 4803 N N . ILE B 1 128 ? 13.789 -26.906 9.414 1 97.81 128 ILE B N 1
ATOM 4804 C CA . ILE B 1 128 ? 13.578 -25.484 9.672 1 97.81 128 ILE B CA 1
ATOM 4805 C C . ILE B 1 128 ? 12.195 -25.281 10.289 1 97.81 128 ILE B C 1
ATOM 4807 O O . ILE B 1 128 ? 12.047 -24.5 11.242 1 97.81 128 ILE B O 1
ATOM 4811 N N . LEU B 1 129 ? 11.18 -25.953 9.758 1 97.69 129 LEU B N 1
ATOM 4812 C CA . LEU B 1 129 ? 9.82 -25.844 10.258 1 97.69 129 LEU B CA 1
ATOM 4813 C C . LEU B 1 129 ? 9.727 -26.328 11.703 1 97.69 129 LEU B C 1
ATOM 4815 O O . LEU B 1 129 ? 9.039 -25.703 12.523 1 97.69 129 LEU B O 1
ATOM 4819 N N . ASP B 1 130 ? 10.406 -27.438 12 1 97.19 130 ASP B N 1
ATOM 4820 C CA . ASP B 1 130 ? 10.438 -27.938 13.367 1 97.19 130 ASP B CA 1
ATOM 4821 C C . ASP B 1 130 ? 11.078 -26.922 14.312 1 97.19 130 ASP B C 1
ATOM 4823 O O . ASP B 1 130 ? 10.562 -26.688 15.406 1 97.19 130 ASP B O 1
ATOM 4827 N N . PHE B 1 131 ? 12.141 -26.406 13.891 1 97.31 131 PHE B N 1
ATOM 4828 C CA . PHE B 1 131 ? 12.82 -25.375 14.664 1 97.31 131 PHE B CA 1
ATOM 4829 C C . PHE B 1 131 ? 11.883 -24.203 14.93 1 97.31 131 PHE B C 1
ATOM 4831 O O . PHE B 1 131 ? 11.797 -23.703 16.047 1 97.31 131 PHE B O 1
ATOM 4838 N N . ALA B 1 132 ? 11.219 -23.719 13.906 1 96.75 132 ALA B N 1
ATOM 4839 C CA . ALA B 1 132 ? 10.32 -22.578 14.008 1 96.75 132 ALA B CA 1
ATOM 4840 C C . ALA B 1 132 ? 9.156 -22.875 14.945 1 96.75 132 ALA B C 1
ATOM 4842 O O . ALA B 1 132 ? 8.75 -22.016 15.734 1 96.75 132 ALA B O 1
ATOM 4843 N N . ARG B 1 133 ? 8.648 -24.062 14.852 1 95.56 133 ARG B N 1
ATOM 4844 C CA . ARG B 1 133 ? 7.547 -24.469 15.711 1 95.56 133 ARG B CA 1
ATOM 4845 C C . ARG B 1 133 ? 7.965 -24.453 17.172 1 95.56 133 ARG B C 1
ATOM 4847 O O . ARG B 1 133 ? 7.254 -23.922 18.031 1 95.56 133 ARG B O 1
ATOM 4854 N N . ASP B 1 134 ? 9.094 -25 17.391 1 95.06 134 ASP B N 1
ATOM 4855 C CA . ASP B 1 134 ? 9.617 -25.078 18.75 1 95.06 134 ASP B CA 1
ATOM 4856 C C . ASP B 1 134 ? 9.875 -23.672 19.312 1 95.06 134 ASP B C 1
ATOM 4858 O O . ASP B 1 134 ? 9.758 -23.453 20.516 1 95.06 134 ASP B O 1
ATOM 4862 N N . SER B 1 135 ? 10.172 -22.781 18.469 1 94.44 135 SER B N 1
ATOM 4863 C CA . SER B 1 135 ? 10.523 -21.438 18.906 1 94.44 135 SER B CA 1
ATOM 4864 C C . SER B 1 135 ? 9.328 -20.484 18.766 1 94.44 135 SER B C 1
ATOM 4866 O O . SER B 1 135 ? 9.438 -19.297 19.094 1 94.44 135 SER B O 1
ATOM 4868 N N . GLU B 1 136 ? 8.195 -20.953 18.188 1 92.56 136 GLU B N 1
ATOM 4869 C CA . GLU B 1 136 ? 6.965 -20.203 17.984 1 92.56 136 GLU B CA 1
ATOM 4870 C C . GLU B 1 136 ? 7.168 -19.062 16.984 1 92.56 136 GLU B C 1
ATOM 4872 O O . GLU B 1 136 ? 6.762 -17.922 17.234 1 92.56 136 GLU B O 1
ATOM 4877 N N . PHE B 1 137 ? 7.945 -19.375 15.992 1 94.94 137 PHE B N 1
ATOM 4878 C CA . PHE B 1 137 ? 8.117 -18.453 14.883 1 94.94 137 PHE B CA 1
ATOM 4879 C C . PHE B 1 137 ? 7.148 -18.781 13.75 1 94.94 137 PHE B C 1
ATOM 4881 O O . PHE B 1 137 ? 6.867 -19.938 13.484 1 94.94 137 PHE B O 1
ATOM 4888 N N . LYS B 1 138 ? 6.648 -17.797 13.078 1 94.69 138 LYS B N 1
ATOM 4889 C CA . LYS B 1 138 ? 5.98 -18 11.797 1 94.69 138 LYS B CA 1
ATOM 4890 C C . LYS B 1 138 ? 6.996 -18.172 10.672 1 94.69 138 LYS B C 1
ATOM 4892 O O . LYS B 1 138 ? 8.078 -17.594 10.711 1 94.69 138 LYS B O 1
ATOM 4897 N N . VAL B 1 139 ? 6.594 -18.984 9.742 1 97.12 139 VAL B N 1
ATOM 4898 C CA . VAL B 1 139 ? 7.516 -19.234 8.641 1 97.12 139 VAL B CA 1
ATOM 4899 C C . VAL B 1 139 ? 6.879 -18.781 7.324 1 97.12 139 VAL B C 1
ATOM 4901 O O . VAL B 1 139 ? 5.695 -19.031 7.086 1 97.12 139 VAL B O 1
ATOM 4904 N N . PHE B 1 140 ? 7.645 -18.125 6.512 1 97.62 140 PHE B N 1
ATOM 4905 C CA . PHE B 1 140 ? 7.25 -17.75 5.16 1 97.62 140 PHE B CA 1
ATOM 4906 C C . PHE B 1 140 ? 8.336 -18.109 4.152 1 97.62 140 PHE B C 1
ATOM 4908 O O . PHE B 1 140 ? 9.445 -17.594 4.211 1 97.62 140 PHE B O 1
ATOM 4915 N N . PHE B 1 141 ? 8.023 -19 3.24 1 98.31 141 PHE B N 1
ATOM 4916 C CA . PHE B 1 141 ? 9.008 -19.438 2.252 1 98.31 141 PHE B CA 1
ATOM 4917 C C . PHE B 1 141 ? 8.977 -18.531 1.024 1 98.31 141 PHE B C 1
ATOM 4919 O O . PHE B 1 141 ? 7.906 -18.109 0.583 1 98.31 141 PHE B O 1
ATOM 4926 N N . VAL B 1 142 ? 10.125 -18.203 0.524 1 98 142 VAL B N 1
ATOM 4927 C CA . VAL B 1 142 ? 10.273 -17.5 -0.743 1 98 142 VAL B CA 1
ATOM 4928 C C . VAL B 1 142 ? 11.117 -18.328 -1.705 1 98 142 VAL B C 1
ATOM 4930 O O . VAL B 1 142 ? 12.336 -18.422 -1.546 1 98 142 VAL B O 1
ATOM 4933 N N . GLU B 1 143 ? 10.5 -18.875 -2.695 1 98 143 GLU B N 1
ATOM 4934 C CA . GLU B 1 143 ? 11.227 -19.688 -3.666 1 98 143 GLU B CA 1
ATOM 4935 C C . GLU B 1 143 ? 11.492 -18.906 -4.949 1 98 143 GLU B C 1
ATOM 4937 O O . GLU B 1 143 ? 10.562 -18.375 -5.562 1 98 143 GLU B O 1
ATOM 4942 N N . SER B 1 144 ? 12.711 -18.797 -5.273 1 95.81 144 SER B N 1
ATOM 4943 C CA . SER B 1 144 ? 13.117 -18.172 -6.527 1 95.81 144 SER B CA 1
ATOM 4944 C C . SER B 1 144 ? 13.391 -19.219 -7.605 1 95.81 144 SER B C 1
ATOM 4946 O O . SER B 1 144 ? 14.289 -20.047 -7.453 1 95.81 144 SER B O 1
ATOM 4948 N N . VAL B 1 145 ? 12.625 -19.172 -8.672 1 95.25 145 VAL B N 1
ATOM 4949 C CA . VAL B 1 145 ? 12.766 -20.109 -9.781 1 95.25 145 VAL B CA 1
ATOM 4950 C C . VAL B 1 145 ? 13.086 -19.344 -11.062 1 95.25 145 VAL B C 1
ATOM 4952 O O . VAL B 1 145 ? 12.445 -18.328 -11.367 1 95.25 145 VAL B O 1
ATOM 4955 N N . CYS B 1 146 ? 14.117 -19.766 -11.742 1 93.19 146 CYS B N 1
ATOM 4956 C CA . CYS B 1 146 ? 14.484 -19.156 -13.016 1 93.19 146 CYS B CA 1
ATOM 4957 C C . CYS B 1 146 ? 15 -20.203 -14 1 93.19 146 CYS B C 1
ATOM 4959 O O . CYS B 1 146 ? 15.906 -20.969 -13.672 1 93.19 146 CYS B O 1
ATOM 4961 N N . ASP B 1 147 ? 14.359 -20.203 -15.172 1 90.44 147 ASP B N 1
ATOM 4962 C CA . ASP B 1 147 ? 14.781 -21.156 -16.203 1 90.44 147 ASP B CA 1
ATOM 4963 C C . ASP B 1 147 ? 15.391 -20.438 -17.391 1 90.44 147 ASP B C 1
ATOM 4965 O O . ASP B 1 147 ? 15.789 -21.078 -18.375 1 90.44 147 ASP B O 1
ATOM 4969 N N . ASP B 1 148 ? 15.523 -19.188 -17.328 1 89.31 148 ASP B N 1
ATOM 4970 C CA . ASP B 1 148 ? 16.125 -18.422 -18.422 1 89.31 148 ASP B CA 1
ATOM 4971 C C . ASP B 1 148 ? 17.656 -18.5 -18.375 1 89.31 148 ASP B C 1
ATOM 4973 O O . ASP B 1 148 ? 18.281 -18 -17.438 1 89.31 148 ASP B O 1
ATOM 4977 N N . PRO B 1 149 ? 18.234 -19.031 -19.375 1 89.62 149 PRO B N 1
ATOM 4978 C CA . PRO B 1 149 ? 19.688 -19.234 -19.359 1 89.62 149 PRO B CA 1
ATOM 4979 C C . PRO B 1 149 ? 20.469 -17.922 -19.328 1 89.62 149 PRO B C 1
ATOM 4981 O O . PRO B 1 149 ? 21.531 -17.844 -18.734 1 89.62 149 PRO B O 1
ATOM 4984 N N . ASP B 1 150 ? 19.922 -16.953 -19.922 1 88.31 150 ASP B N 1
ATOM 4985 C CA . ASP B 1 150 ? 20.609 -15.664 -19.953 1 88.31 150 ASP B CA 1
ATOM 4986 C C . ASP B 1 150 ? 20.656 -15.023 -18.578 1 88.31 150 ASP B C 1
ATOM 4988 O O . ASP B 1 150 ? 21.688 -14.461 -18.172 1 88.31 150 ASP B O 1
ATOM 4992 N N . VAL B 1 151 ? 19.594 -15.125 -17.906 1 86.31 151 VAL B N 1
ATOM 4993 C CA . VAL B 1 151 ? 19.531 -14.57 -16.547 1 86.31 151 VAL B CA 1
ATOM 4994 C C . VAL B 1 151 ? 20.469 -15.352 -15.625 1 86.31 151 VAL B C 1
ATOM 4996 O O . VAL B 1 151 ? 21.188 -14.758 -14.828 1 86.31 151 VAL B O 1
ATOM 4999 N N . ILE B 1 152 ? 20.484 -16.625 -15.766 1 88.44 152 ILE B N 1
ATOM 5000 C CA . ILE B 1 152 ? 21.328 -17.469 -14.938 1 88.44 152 ILE B CA 1
ATOM 5001 C C . ILE B 1 152 ? 22.797 -17.156 -15.195 1 88.44 152 ILE B C 1
ATOM 5003 O O . ILE B 1 152 ? 23.578 -17 -14.258 1 88.44 152 ILE B O 1
ATOM 5007 N N . ALA B 1 153 ? 23.125 -16.984 -16.438 1 86.62 153 ALA B N 1
ATOM 5008 C CA . ALA B 1 153 ? 24.5 -16.672 -16.812 1 86.62 153 ALA B CA 1
ATOM 5009 C C . ALA B 1 153 ? 24.922 -15.312 -16.234 1 86.62 153 ALA B C 1
ATOM 5011 O O . ALA B 1 153 ? 26.031 -15.156 -15.734 1 86.62 153 ALA B O 1
ATOM 5012 N N . ALA B 1 154 ? 24.047 -14.414 -16.297 1 83.06 154 ALA B N 1
ATOM 5013 C CA . ALA B 1 154 ? 24.328 -13.086 -15.773 1 83.06 154 ALA B CA 1
ATOM 5014 C C . ALA B 1 154 ? 24.531 -13.125 -14.258 1 83.06 154 ALA B C 1
ATOM 5016 O O . ALA B 1 154 ? 25.406 -12.445 -13.719 1 83.06 154 ALA B O 1
ATOM 5017 N N . ASN B 1 155 ? 23.703 -13.859 -13.609 1 83.44 155 ASN B N 1
ATOM 5018 C CA . ASN B 1 155 ? 23.812 -14 -12.156 1 83.44 155 ASN B CA 1
ATOM 5019 C C . ASN B 1 155 ? 25.125 -14.664 -11.75 1 83.44 155 ASN B C 1
ATOM 5021 O O . ASN B 1 155 ? 25.719 -14.281 -10.742 1 83.44 155 ASN B O 1
ATOM 5025 N N . ILE B 1 156 ? 25.516 -15.648 -12.516 1 85 156 ILE B N 1
ATOM 5026 C CA . ILE B 1 156 ? 26.781 -16.328 -12.234 1 85 156 ILE B CA 1
ATOM 5027 C C . ILE B 1 156 ? 27.938 -15.352 -12.391 1 85 156 ILE B C 1
ATOM 5029 O O . ILE B 1 156 ? 28.875 -15.344 -11.578 1 85 156 ILE B O 1
ATOM 5033 N N . LYS B 1 157 ? 27.828 -14.57 -13.398 1 80.31 157 LYS B N 1
ATOM 5034 C CA . LYS B 1 157 ? 28.875 -13.578 -13.633 1 80.31 157 LYS B CA 1
ATOM 5035 C C . LYS B 1 157 ? 28.953 -12.586 -12.484 1 80.31 157 LYS B C 1
ATOM 5037 O O . LYS B 1 157 ? 30.047 -12.195 -12.07 1 80.31 157 LYS B O 1
ATOM 5042 N N . GLU B 1 158 ? 27.906 -12.227 -11.977 1 74.06 158 GLU B N 1
ATOM 5043 C CA . GLU B 1 158 ? 27.859 -11.289 -10.859 1 74.06 158 GLU B CA 1
ATOM 5044 C C . GLU B 1 158 ? 28.453 -11.906 -9.602 1 74.06 158 GLU B C 1
ATOM 5046 O O . GLU B 1 158 ? 29.156 -11.234 -8.836 1 74.06 158 GLU B O 1
ATOM 5051 N N . VAL B 1 159 ? 28.094 -13.117 -9.359 1 67.38 159 VAL B N 1
ATOM 5052 C CA . VAL B 1 159 ? 28.609 -13.844 -8.195 1 67.38 159 VAL B CA 1
ATOM 5053 C C . VAL B 1 159 ? 30.125 -13.977 -8.289 1 67.38 159 VAL B C 1
ATOM 5055 O O . VAL B 1 159 ? 30.828 -13.852 -7.289 1 67.38 159 VAL B O 1
ATOM 5058 N N . LYS B 1 160 ? 30.516 -14.234 -9.531 1 64.06 160 LYS B N 1
ATOM 5059 C CA . LYS B 1 160 ? 31.953 -14.367 -9.797 1 64.06 160 LYS B CA 1
ATOM 5060 C C . LYS B 1 160 ? 32.688 -13.102 -9.383 1 64.06 160 LYS B C 1
ATOM 5062 O O . LYS B 1 160 ? 33.781 -13.18 -8.828 1 64.06 160 LYS B O 1
ATOM 5067 N N . VAL B 1 161 ? 32.062 -12.086 -9.641 1 63.59 161 VAL B N 1
ATOM 5068 C CA . VAL B 1 161 ? 32.719 -10.797 -9.422 1 63.59 161 VAL B CA 1
ATOM 5069 C C . VAL B 1 161 ? 32.656 -10.438 -7.938 1 63.59 161 VAL B C 1
ATOM 5071 O O . VAL B 1 161 ? 33.594 -9.852 -7.398 1 63.59 161 VAL B O 1
ATOM 5074 N N . SER B 1 162 ? 31.688 -11.023 -7.285 1 64 162 SER B N 1
ATOM 5075 C CA . SER B 1 162 ? 31.469 -10.453 -5.961 1 64 162 SER B CA 1
ATOM 5076 C C . SER B 1 162 ? 31.672 -11.492 -4.871 1 64 162 SER B C 1
ATOM 5078 O O . SER B 1 162 ? 31.828 -11.156 -3.695 1 64 162 SER B O 1
ATOM 5080 N N . SER B 1 163 ? 31.828 -12.773 -5.301 1 67.88 163 SER B N 1
ATOM 5081 C CA . SER B 1 163 ? 31.844 -13.812 -4.277 1 67.88 163 SER B CA 1
ATOM 5082 C C . SER B 1 163 ? 33.25 -14.109 -3.795 1 67.88 163 SER B C 1
ATOM 5084 O O . SER B 1 163 ? 34.156 -14.273 -4.602 1 67.88 163 SER B O 1
ATOM 5086 N N . PRO B 1 164 ? 33.406 -14.211 -2.504 1 68.5 164 PRO B N 1
ATOM 5087 C CA . PRO B 1 164 ? 34.688 -14.594 -1.938 1 68.5 164 PRO B CA 1
ATOM 5088 C C . PRO B 1 164 ? 35.094 -16.016 -2.303 1 68.5 164 PRO B C 1
ATOM 5090 O O . PRO B 1 164 ? 36.281 -16.359 -2.242 1 68.5 164 PRO B O 1
ATOM 5093 N N . ASP B 1 165 ? 34.188 -16.875 -2.713 1 72.38 165 ASP B N 1
ATOM 5094 C CA . ASP B 1 165 ? 34.469 -18.266 -3.035 1 72.38 165 ASP B CA 1
ATOM 5095 C C . ASP B 1 165 ? 35.344 -18.375 -4.273 1 72.38 165 ASP B C 1
ATOM 5097 O O . ASP B 1 165 ? 36.094 -19.344 -4.434 1 72.38 165 ASP B O 1
ATOM 5101 N N . TYR B 1 166 ? 35.312 -17.344 -5.094 1 72.25 166 TYR B N 1
ATOM 5102 C CA . TYR B 1 166 ? 35.969 -17.453 -6.383 1 72.25 166 TYR B CA 1
ATOM 5103 C C . TYR B 1 166 ? 37 -16.328 -6.566 1 72.25 166 TYR B C 1
ATOM 5105 O O . TYR B 1 166 ? 37.375 -16 -7.695 1 72.25 166 TYR B O 1
ATOM 5113 N N . ALA B 1 167 ? 37.375 -15.617 -5.555 1 66.69 167 ALA B N 1
ATOM 5114 C CA . ALA B 1 167 ? 38.25 -14.453 -5.594 1 66.69 167 ALA B CA 1
ATOM 5115 C C . ALA B 1 167 ? 39.562 -14.766 -6.348 1 66.69 167 ALA B C 1
ATOM 5117 O O . ALA B 1 167 ? 40.094 -13.906 -7.059 1 66.69 167 ALA B O 1
ATOM 5118 N N . GLU B 1 168 ? 40.062 -16 -6.348 1 64.94 168 GLU B N 1
ATOM 5119 C CA . GLU B 1 168 ? 41.375 -16.281 -6.918 1 64.94 168 GLU B CA 1
ATOM 5120 C C . GLU B 1 168 ? 41.281 -17.18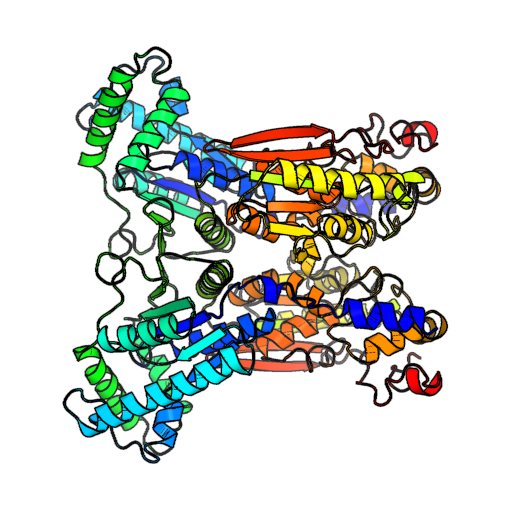8 -8.133 1 64.94 168 GLU B C 1
ATOM 5122 O O . GLU B 1 168 ? 42.281 -17.75 -8.594 1 64.94 168 GLU B O 1
ATOM 5127 N N . CYS B 1 169 ? 40.094 -17.297 -8.656 1 65.81 169 CYS B N 1
ATOM 5128 C CA . CYS B 1 169 ? 39.938 -18.281 -9.727 1 65.81 169 CYS B CA 1
ATOM 5129 C C . CYS B 1 169 ? 39.812 -17.609 -11.086 1 65.81 169 CYS B C 1
ATOM 5131 O O . CYS B 1 169 ? 39.344 -16.469 -11.172 1 65.81 169 CYS B O 1
ATOM 5133 N N . GLU B 1 170 ? 40.438 -18.219 -12.07 1 70.44 170 GLU B N 1
ATOM 5134 C CA . GLU B 1 170 ? 40.25 -17.75 -13.445 1 70.44 170 GLU B CA 1
ATOM 5135 C C . GLU B 1 170 ? 38.781 -17.781 -13.852 1 70.44 170 GLU B C 1
ATOM 5137 O O . GLU B 1 170 ? 38.031 -18.672 -13.438 1 70.44 170 GLU B O 1
ATOM 5142 N N . GLU B 1 171 ? 38.344 -16.844 -14.641 1 68.81 171 GLU B N 1
ATOM 5143 C CA . GLU B 1 171 ? 36.938 -16.594 -15 1 68.81 171 GLU B CA 1
ATOM 5144 C C . GLU B 1 171 ? 36.281 -17.844 -15.586 1 68.81 171 GLU B C 1
ATOM 5146 O O . GLU B 1 171 ? 35.156 -18.188 -15.211 1 68.81 171 GLU B O 1
ATOM 5151 N N . ASP B 1 172 ? 36.938 -18.469 -16.562 1 71.31 172 ASP B N 1
ATOM 5152 C CA . ASP B 1 172 ? 36.375 -19.594 -17.281 1 71.31 172 ASP B CA 1
ATOM 5153 C C . ASP B 1 172 ? 36.188 -20.797 -16.344 1 71.31 172 ASP B C 1
ATOM 5155 O O . ASP B 1 172 ? 35.188 -21.516 -16.453 1 71.31 172 ASP B O 1
ATOM 5159 N N . ARG B 1 173 ? 37 -20.906 -15.484 1 78.44 173 ARG B N 1
ATOM 5160 C CA . ARG B 1 173 ? 36.938 -22.031 -14.562 1 78.44 173 ARG B CA 1
ATOM 5161 C C . ARG B 1 173 ? 35.844 -21.828 -13.531 1 78.44 173 ARG B C 1
ATOM 5163 O O . ARG B 1 173 ? 35.25 -22.797 -13.055 1 78.44 173 ARG B O 1
ATOM 5170 N N . ILE B 1 174 ? 35.594 -20.562 -13.336 1 79.88 174 ILE B N 1
ATOM 5171 C CA . ILE B 1 174 ? 34.562 -20.219 -12.359 1 79.88 174 ILE B CA 1
ATOM 5172 C C . ILE B 1 174 ? 33.188 -20.609 -12.891 1 79.88 174 ILE B C 1
ATOM 5174 O O . ILE B 1 174 ? 32.375 -21.219 -12.18 1 79.88 174 ILE B O 1
ATOM 5178 N N . MET B 1 175 ? 33.031 -20.359 -14.141 1 82.44 175 MET B N 1
ATOM 5179 C CA . MET B 1 175 ? 31.734 -20.656 -14.75 1 82.44 175 MET B CA 1
ATOM 5180 C C . MET B 1 175 ? 31.453 -22.156 -14.766 1 82.44 175 MET B C 1
ATOM 5182 O O . MET B 1 175 ? 30.375 -22.609 -14.391 1 82.44 175 MET B O 1
ATOM 5186 N N . ASP B 1 176 ? 32.438 -22.875 -15.109 1 84.94 176 ASP B N 1
ATOM 5187 C CA . ASP B 1 176 ? 32.281 -24.328 -15.195 1 84.94 176 ASP B CA 1
ATOM 5188 C C . ASP B 1 176 ? 32.031 -24.938 -13.82 1 84.94 176 ASP B C 1
ATOM 5190 O O . ASP B 1 176 ? 31.188 -25.812 -13.672 1 84.94 176 ASP B O 1
ATOM 5194 N N . ASP B 1 177 ? 32.812 -24.516 -12.922 1 87.5 177 ASP B N 1
ATOM 5195 C CA . ASP B 1 177 ? 32.625 -25.031 -11.562 1 87.5 177 ASP B CA 1
ATOM 5196 C C . ASP B 1 177 ? 31.25 -24.688 -11.016 1 87.5 177 ASP B C 1
ATOM 5198 O O . ASP B 1 177 ? 30.609 -25.531 -10.367 1 87.5 177 ASP B O 1
ATOM 5202 N N . PHE B 1 178 ? 30.844 -23.516 -11.25 1 88.06 178 PHE B N 1
ATOM 5203 C CA . PHE B 1 178 ? 29.547 -23.078 -10.719 1 88.06 178 PHE B CA 1
ATOM 5204 C C . PHE B 1 178 ? 28.406 -23.844 -11.375 1 88.06 178 PHE B C 1
ATOM 5206 O O . PHE B 1 178 ? 27.422 -24.203 -10.719 1 88.06 178 PHE B O 1
ATOM 5213 N N . LEU B 1 179 ? 28.578 -24.109 -12.625 1 89.81 179 LEU B N 1
ATOM 5214 C CA . LEU B 1 179 ? 27.578 -24.891 -13.328 1 89.81 179 LEU B CA 1
ATOM 5215 C C . LEU B 1 179 ? 27.484 -26.312 -12.766 1 89.81 179 LEU B C 1
ATOM 5217 O O . LEU B 1 179 ? 26.391 -26.859 -12.641 1 89.81 179 LEU B O 1
ATOM 5221 N N . LYS B 1 180 ? 28.594 -26.844 -12.453 1 91.19 180 LYS B N 1
ATOM 5222 C CA . LYS B 1 180 ? 28.625 -28.172 -11.828 1 91.19 180 LYS B CA 1
ATOM 5223 C C . LYS B 1 180 ? 27.984 -28.125 -10.445 1 91.19 180 LYS B C 1
ATOM 5225 O O . LYS B 1 180 ? 27.312 -29.078 -10.031 1 91.19 180 LYS B O 1
ATOM 5230 N N . ARG B 1 181 ? 28.25 -27.078 -9.781 1 90.56 181 ARG B N 1
ATOM 5231 C CA . ARG B 1 181 ? 27.609 -26.875 -8.484 1 90.56 181 ARG B CA 1
ATOM 5232 C C . ARG B 1 181 ? 26.094 -26.875 -8.625 1 90.56 181 ARG B C 1
ATOM 5234 O O . ARG B 1 181 ? 25.391 -27.5 -7.832 1 90.56 181 ARG B O 1
ATOM 5241 N N . ILE B 1 182 ? 25.547 -26.203 -9.609 1 92.94 182 ILE B N 1
ATOM 5242 C CA . ILE B 1 182 ? 24.125 -26.141 -9.867 1 92.94 182 ILE B CA 1
ATOM 5243 C C . ILE B 1 182 ? 23.594 -27.547 -10.156 1 92.94 182 ILE B C 1
ATOM 5245 O O . ILE B 1 182 ? 22.531 -27.938 -9.656 1 92.94 182 ILE B O 1
ATOM 5249 N N . GLU B 1 183 ? 24.344 -28.312 -10.828 1 93.12 183 GLU B N 1
ATOM 5250 C CA . GLU B 1 183 ? 23.938 -29.688 -11.164 1 93.12 183 GLU B CA 1
ATOM 5251 C C . GLU B 1 183 ? 23.828 -30.547 -9.914 1 93.12 183 GLU B C 1
ATOM 5253 O O . GLU B 1 183 ? 22.938 -31.391 -9.812 1 93.12 183 GLU B O 1
ATOM 5258 N N . CYS B 1 184 ? 24.766 -30.375 -9.078 1 92.81 184 CYS B N 1
ATOM 5259 C CA . CYS B 1 184 ? 24.75 -31.125 -7.832 1 92.81 184 CYS B CA 1
ATOM 5260 C C . CYS B 1 184 ? 23.453 -30.859 -7.066 1 92.81 184 CYS B C 1
ATOM 5262 O O . CYS B 1 184 ? 22.844 -31.797 -6.543 1 92.81 184 CYS B O 1
ATOM 5264 N N . TYR B 1 185 ? 22.969 -29.625 -7.051 1 93.62 185 TYR B N 1
ATOM 5265 C CA . TYR B 1 185 ? 21.75 -29.281 -6.328 1 93.62 185 TYR B CA 1
ATOM 5266 C C . TYR B 1 185 ? 20.516 -29.719 -7.094 1 93.62 185 TYR B C 1
ATOM 5268 O O . TYR B 1 185 ? 19.5 -30.078 -6.492 1 93.62 185 TYR B O 1
ATOM 5276 N N . THR B 1 186 ? 20.625 -29.672 -8.383 1 94.44 186 THR B N 1
ATOM 5277 C CA . THR B 1 186 ? 19.484 -29.984 -9.234 1 94.44 186 THR B CA 1
ATOM 5278 C C . THR B 1 186 ? 19.016 -31.422 -9.023 1 94.44 186 THR B C 1
ATOM 5280 O O . THR B 1 186 ? 17.812 -31.703 -9.055 1 94.44 186 THR B O 1
ATOM 5283 N N . VAL B 1 187 ? 19.906 -32.281 -8.703 1 92.5 187 VAL B N 1
ATOM 5284 C CA . VAL B 1 187 ? 19.625 -33.688 -8.547 1 92.5 187 VAL B CA 1
ATOM 5285 C C . VAL B 1 187 ? 18.703 -33.906 -7.352 1 92.5 187 VAL B C 1
ATOM 5287 O O . VAL B 1 187 ? 17.828 -34.781 -7.395 1 92.5 187 VAL B O 1
ATOM 5290 N N . THR B 1 188 ? 18.797 -33.125 -6.387 1 92.69 188 THR B N 1
ATOM 5291 C CA . THR B 1 188 ? 18.031 -33.375 -5.16 1 92.69 188 THR B CA 1
ATOM 5292 C C . THR B 1 188 ? 16.984 -32.281 -4.957 1 92.69 188 THR B C 1
ATOM 5294 O O . THR B 1 188 ? 16.328 -32.25 -3.92 1 92.69 188 THR B O 1
ATOM 5297 N N . TYR B 1 189 ? 16.812 -31.391 -5.898 1 95.69 189 TYR B N 1
ATOM 5298 C CA . TYR B 1 189 ? 15.93 -30.25 -5.734 1 95.69 189 TYR B CA 1
ATOM 5299 C C . TYR B 1 189 ? 14.469 -30.672 -5.738 1 95.69 189 TYR B C 1
ATOM 5301 O O . TYR B 1 189 ? 14 -31.297 -6.691 1 95.69 189 TYR B O 1
ATOM 5309 N N . GLU B 1 190 ? 13.727 -30.422 -4.652 1 96.5 190 GLU B N 1
ATOM 5310 C CA . GLU B 1 190 ? 12.297 -30.625 -4.492 1 96.5 190 GLU B CA 1
ATOM 5311 C C . GLU B 1 190 ? 11.555 -29.297 -4.363 1 96.5 190 GLU B C 1
ATOM 5313 O O . GLU B 1 190 ? 11.406 -28.766 -3.258 1 96.5 190 GLU B O 1
ATOM 5318 N N . PRO B 1 191 ? 11.055 -28.766 -5.523 1 95.81 191 PRO B N 1
ATOM 5319 C CA . PRO B 1 191 ? 10.375 -27.469 -5.457 1 95.81 191 PRO B CA 1
ATOM 5320 C C . PRO B 1 191 ? 9.164 -27.5 -4.527 1 95.81 191 PRO B C 1
ATOM 5322 O O . PRO B 1 191 ? 8.594 -28.562 -4.27 1 95.81 191 PRO B O 1
ATOM 5325 N N . LEU B 1 192 ? 8.789 -26.328 -4.012 1 96.44 192 LEU B N 1
ATOM 53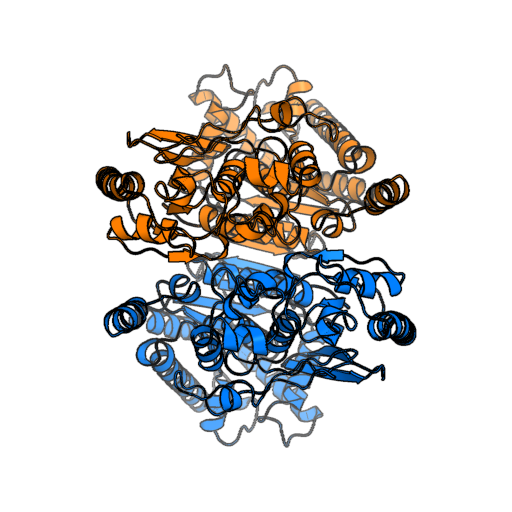26 C CA . LEU B 1 192 ? 7.574 -26.219 -3.209 1 96.44 192 LEU B CA 1
ATOM 5327 C C . LEU B 1 192 ? 6.348 -26.609 -4.023 1 96.44 192 LEU B C 1
ATOM 5329 O O . LEU B 1 192 ? 6.184 -26.156 -5.16 1 96.44 192 LEU B O 1
ATOM 5333 N N . ASP B 1 193 ? 5.551 -27.469 -3.441 1 93.38 193 ASP B N 1
ATOM 5334 C CA . ASP B 1 193 ? 4.359 -27.969 -4.113 1 93.38 193 ASP B CA 1
ATOM 5335 C C . ASP B 1 193 ? 3.09 -27.531 -3.395 1 93.38 193 ASP B C 1
ATOM 5337 O O . ASP B 1 193 ? 2.674 -28.156 -2.418 1 93.38 193 ASP B O 1
ATOM 5341 N N . PRO B 1 194 ? 2.389 -26.578 -3.928 1 90.69 194 PRO B N 1
ATOM 5342 C CA . PRO B 1 194 ? 1.202 -26.062 -3.242 1 90.69 194 PRO B CA 1
ATOM 5343 C C . PRO B 1 194 ? 0.024 -27.031 -3.291 1 90.69 194 PRO B C 1
ATOM 5345 O O . PRO B 1 194 ? -0.951 -26.859 -2.555 1 90.69 194 PRO B O 1
ATOM 5348 N N . ASP B 1 195 ? 0.027 -28.047 -4.09 1 87.81 195 ASP B N 1
ATOM 5349 C CA . ASP B 1 195 ? -1.122 -28.922 -4.312 1 87.81 195 ASP B CA 1
ATOM 5350 C C . ASP B 1 195 ? -1.086 -30.125 -3.375 1 87.81 195 ASP B C 1
ATOM 5352 O O . ASP B 1 195 ? -2.109 -30.766 -3.148 1 87.81 195 ASP B O 1
ATOM 5356 N N . ASP B 1 196 ? 0.089 -30.406 -2.852 1 90.62 196 ASP B N 1
ATOM 5357 C CA . ASP B 1 196 ? 0.182 -31.641 -2.072 1 90.62 196 ASP B CA 1
ATOM 5358 C C . ASP B 1 196 ? 0.94 -31.406 -0.768 1 90.62 196 ASP B C 1
ATOM 5360 O O . ASP B 1 196 ? 0.356 -30.969 0.229 1 90.62 196 ASP B O 1
ATOM 5364 N N . TYR B 1 197 ? 2.27 -31.562 -0.822 1 90.19 197 TYR B N 1
ATOM 5365 C CA . TYR B 1 197 ? 3.07 -31.641 0.393 1 90.19 197 TYR B CA 1
ATOM 5366 C C . TYR B 1 197 ? 3.127 -30.297 1.104 1 90.19 197 TYR B C 1
ATOM 5368 O O . TYR B 1 197 ? 3.205 -30.25 2.334 1 90.19 197 TYR B O 1
ATOM 5376 N N . ASP B 1 198 ? 3.07 -29.219 0.331 1 94.44 198 ASP B N 1
ATOM 5377 C CA . ASP B 1 198 ? 3.328 -27.906 0.917 1 94.44 198 ASP B CA 1
ATOM 5378 C C . ASP B 1 198 ? 2.064 -27.047 0.917 1 94.44 198 ASP B C 1
ATOM 5380 O O . ASP B 1 198 ? 2.141 -25.828 1.019 1 94.44 198 ASP B O 1
ATOM 5384 N N . LYS B 1 199 ? 0.884 -27.672 0.849 1 91.56 199 LYS B N 1
ATOM 5385 C CA . LYS B 1 199 ? -0.382 -26.969 0.666 1 91.56 199 LYS B CA 1
ATOM 5386 C C . LYS B 1 199 ? -0.69 -26.078 1.858 1 91.56 199 LYS B C 1
ATOM 5388 O O . LYS B 1 199 ? -1.368 -25.047 1.716 1 91.56 199 LYS B O 1
ATOM 5393 N N . ASP B 1 200 ? -0.144 -26.422 3.018 1 92.94 200 ASP B N 1
ATOM 5394 C CA . ASP B 1 200 ? -0.5 -25.672 4.223 1 92.94 200 ASP B CA 1
ATOM 5395 C C . ASP B 1 200 ? 0.587 -24.672 4.586 1 92.94 200 ASP B C 1
ATOM 5397 O O . ASP B 1 200 ? 0.462 -23.938 5.574 1 92.94 200 ASP B O 1
ATOM 5401 N N . LEU B 1 201 ? 1.601 -24.609 3.785 1 95.94 201 LEU B N 1
ATOM 5402 C CA . LEU B 1 201 ? 2.691 -23.688 4.059 1 95.94 201 LEU B CA 1
ATOM 5403 C C . LEU B 1 201 ? 2.398 -22.312 3.469 1 95.94 201 LEU B C 1
ATOM 5405 O O . LEU B 1 201 ? 1.653 -22.203 2.492 1 95.94 201 LEU B O 1
ATOM 5409 N N . SER B 1 202 ? 2.904 -21.312 4.129 1 96.12 202 SER B N 1
ATOM 5410 C CA . SER B 1 202 ? 2.875 -19.953 3.596 1 96.12 202 SER B CA 1
ATOM 5411 C C . SER B 1 202 ? 4.102 -19.672 2.732 1 96.12 202 SER B C 1
ATOM 5413 O O . SER B 1 202 ? 5.234 -19.781 3.203 1 96.12 202 SER B O 1
ATOM 5415 N N . PHE B 1 203 ? 3.867 -19.391 1.422 1 97.56 203 PHE B N 1
ATOM 5416 C CA . PHE B 1 203 ? 5.043 -19.125 0.602 1 97.56 203 PHE B CA 1
ATOM 5417 C C . PHE B 1 203 ? 4.668 -18.344 -0.65 1 97.56 203 PHE B C 1
ATOM 5419 O O . PHE B 1 203 ? 3.486 -18.219 -0.976 1 97.56 203 PHE B O 1
ATOM 5426 N N . ILE B 1 204 ? 5.641 -17.812 -1.254 1 97 204 ILE B N 1
ATOM 5427 C CA . ILE B 1 204 ? 5.547 -17.219 -2.582 1 97 204 ILE B CA 1
ATOM 5428 C C . ILE B 1 204 ? 6.633 -17.797 -3.486 1 97 204 ILE B C 1
ATOM 5430 O O . ILE B 1 204 ? 7.77 -18 -3.051 1 97 204 ILE B O 1
ATOM 5434 N N . LYS B 1 205 ? 6.27 -18.172 -4.684 1 96.56 205 LYS B N 1
ATOM 5435 C CA . LYS B 1 205 ? 7.219 -18.516 -5.734 1 96.56 205 LYS B CA 1
ATOM 5436 C C . LYS B 1 205 ? 7.402 -17.375 -6.719 1 96.56 205 LYS B C 1
ATOM 5438 O O . LYS B 1 205 ? 6.43 -16.875 -7.285 1 96.56 205 LYS B O 1
ATOM 5443 N N . VAL B 1 206 ? 8.609 -16.922 -6.777 1 95 206 VAL B N 1
ATOM 5444 C CA . VAL B 1 206 ? 8.969 -15.922 -7.773 1 95 206 VAL B CA 1
ATOM 5445 C C . VAL B 1 206 ? 9.562 -16.609 -9 1 95 206 VAL B C 1
ATOM 5447 O O . VAL B 1 206 ? 10.68 -17.141 -8.945 1 95 206 VAL B O 1
ATOM 5450 N N . ILE B 1 207 ? 8.852 -16.547 -10.117 1 92.81 207 ILE B N 1
ATOM 5451 C CA . ILE B 1 207 ? 9.219 -17.344 -11.281 1 92.81 207 ILE B CA 1
ATOM 5452 C C . ILE B 1 207 ? 9.719 -16.422 -12.398 1 92.81 207 ILE B C 1
ATOM 5454 O O . ILE B 1 207 ? 9.023 -15.492 -12.797 1 92.81 207 ILE B O 1
ATOM 5458 N N . ASN B 1 208 ? 10.898 -16.703 -12.938 1 88.88 208 ASN B N 1
ATOM 5459 C CA . ASN B 1 208 ? 11.516 -16.031 -14.078 1 88.88 208 ASN B CA 1
ATOM 5460 C C . ASN B 1 208 ? 11.555 -14.508 -13.883 1 88.88 208 ASN B C 1
ATOM 5462 O O . ASN B 1 208 ? 11.086 -13.758 -14.734 1 88.88 208 ASN B O 1
ATOM 5466 N N . VAL B 1 209 ? 12.117 -14.148 -12.75 1 80.94 209 VAL B N 1
ATOM 5467 C CA . VAL B 1 209 ? 12.453 -12.773 -12.398 1 80.94 209 VAL B CA 1
ATOM 5468 C C . VAL B 1 209 ? 11.188 -11.914 -12.398 1 80.94 209 VAL B C 1
ATOM 5470 O O . VAL B 1 209 ? 11.148 -10.859 -13.039 1 80.94 209 VAL B O 1
ATOM 5473 N N . GLY B 1 210 ? 10.109 -12.484 -11.977 1 81.19 210 GLY B N 1
ATOM 5474 C CA . GLY B 1 210 ? 8.922 -11.68 -11.734 1 81.19 210 GLY B CA 1
ATOM 5475 C C . GLY B 1 210 ? 7.918 -11.75 -12.875 1 81.19 210 GLY B C 1
ATOM 5476 O O . GLY B 1 210 ? 6.949 -10.992 -12.891 1 81.19 210 GLY B O 1
ATOM 5477 N N . ARG B 1 211 ? 8.133 -12.656 -13.773 1 85.31 211 ARG B N 1
ATOM 5478 C CA . ARG B 1 211 ? 7.125 -12.852 -14.82 1 85.31 211 ARG B CA 1
ATOM 5479 C C . ARG B 1 211 ? 5.852 -13.453 -14.242 1 85.31 211 ARG B C 1
ATOM 5481 O O . ARG B 1 211 ? 4.75 -13.156 -14.711 1 85.31 211 ARG B O 1
ATOM 5488 N N . ARG B 1 212 ? 6.09 -14.375 -13.289 1 92.12 212 ARG B N 1
ATOM 5489 C CA . ARG B 1 212 ? 4.965 -15.055 -12.648 1 92.12 212 ARG B CA 1
ATOM 5490 C C . ARG B 1 212 ? 5.199 -15.203 -11.148 1 92.12 212 ARG B C 1
ATOM 5492 O O . ARG B 1 212 ? 6.34 -15.336 -10.703 1 92.12 212 ARG B O 1
ATOM 5499 N N . PHE B 1 213 ? 4.074 -15.188 -10.438 1 94.75 213 PHE B N 1
ATOM 5500 C CA . PHE B 1 213 ? 4.113 -15.398 -8.992 1 94.75 213 PHE B CA 1
ATOM 5501 C C . PHE B 1 213 ? 3.055 -16.406 -8.562 1 94.75 213 PHE B C 1
ATOM 5503 O O . PHE B 1 213 ? 1.937 -16.391 -9.078 1 94.75 213 PHE B O 1
ATOM 5510 N N . LEU B 1 214 ? 3.455 -17.297 -7.746 1 95.38 214 LEU B N 1
ATOM 5511 C CA . LEU B 1 214 ? 2.514 -18.172 -7.059 1 95.38 214 LEU B CA 1
ATOM 5512 C C . LEU B 1 214 ? 2.549 -17.938 -5.555 1 95.38 214 LEU B C 1
ATOM 5514 O O . LEU B 1 214 ? 3.611 -18.031 -4.93 1 95.38 214 LEU B O 1
ATOM 5518 N N . VAL B 1 215 ? 1.425 -17.547 -5.031 1 95.38 215 VAL B N 1
ATOM 5519 C CA . VAL B 1 215 ? 1.322 -17.234 -3.611 1 95.38 215 VAL B CA 1
ATOM 5520 C C . VAL B 1 215 ? 0.385 -18.219 -2.928 1 95.38 215 VAL B C 1
ATOM 5522 O O . VAL B 1 215 ? -0.69 -18.531 -3.447 1 95.38 215 VAL B O 1
ATOM 5525 N N . ASN B 1 216 ? 0.898 -18.781 -1.792 1 94.94 216 ASN B N 1
ATOM 5526 C CA . ASN B 1 216 ? 0.107 -19.781 -1.076 1 94.94 216 ASN B CA 1
ATOM 5527 C C . ASN B 1 216 ? -0.071 -19.406 0.392 1 94.94 216 ASN B C 1
ATOM 5529 O O . ASN B 1 216 ? 0.907 -19.141 1.092 1 94.94 216 ASN B O 1
ATOM 5533 N N . ARG B 1 217 ? -1.257 -19.344 0.913 1 91.75 217 ARG B N 1
ATOM 5534 C CA . ARG B 1 217 ? -1.69 -19.203 2.299 1 91.75 217 ARG B CA 1
ATOM 5535 C C . ARG B 1 217 ? -0.976 -18.031 2.98 1 91.75 217 ARG B C 1
ATOM 5537 O O . ARG B 1 217 ? -0.225 -18.234 3.938 1 91.75 217 ARG B O 1
ATOM 5544 N N . VAL B 1 218 ? -1.245 -16.844 2.59 1 88.19 218 VAL B N 1
ATOM 5545 C CA . VAL B 1 218 ? -0.72 -15.648 3.25 1 88.19 218 VAL B CA 1
ATOM 5546 C C . VAL B 1 218 ? -1.418 -15.453 4.594 1 88.19 218 VAL B C 1
ATOM 5548 O O . VAL B 1 218 ? -2.646 -15.367 4.656 1 88.19 218 VAL B O 1
ATOM 5551 N N . GLN B 1 219 ? -0.694 -15.359 5.68 1 81.25 219 GLN B N 1
ATOM 5552 C CA . GLN B 1 219 ? -1.271 -15.477 7.016 1 81.25 219 GLN B CA 1
ATOM 5553 C C . GLN B 1 219 ? -1.505 -14.102 7.637 1 81.25 219 GLN B C 1
ATOM 5555 O O . GLN B 1 219 ? -2.41 -13.93 8.453 1 81.25 219 GLN B O 1
ATOM 5560 N N . ASP B 1 220 ? -0.571 -13.203 7.344 1 83.12 220 ASP B N 1
ATOM 5561 C CA . ASP B 1 220 ? -0.694 -11.953 8.086 1 83.12 220 ASP B CA 1
ATOM 5562 C C . ASP B 1 220 ? -0.25 -10.766 7.234 1 83.12 220 ASP B C 1
ATOM 5564 O O . ASP B 1 220 ? 0.064 -10.922 6.051 1 83.12 220 ASP B O 1
ATOM 5568 N N . TYR B 1 221 ? -0.304 -9.688 7.871 1 79.06 221 TYR B N 1
ATOM 5569 C CA . TYR B 1 221 ? -0.061 -8.422 7.195 1 79.06 221 TYR B CA 1
ATOM 5570 C C . TYR B 1 221 ? 1.357 -8.359 6.645 1 79.06 221 TYR B C 1
ATOM 5572 O O . TYR B 1 221 ? 1.573 -7.906 5.516 1 79.06 221 TYR B O 1
ATOM 5580 N N . ILE B 1 222 ? 2.299 -8.773 7.398 1 87.5 222 ILE B N 1
ATOM 5581 C CA . ILE B 1 222 ? 3.699 -8.695 7 1 87.5 222 ILE B CA 1
ATOM 5582 C C . ILE B 1 222 ? 3.938 -9.57 5.77 1 87.5 222 ILE B C 1
ATOM 5584 O O . ILE B 1 222 ? 4.633 -9.156 4.836 1 87.5 222 ILE B O 1
ATOM 5588 N N . GLN B 1 223 ? 3.316 -10.727 5.75 1 91.06 223 GLN B N 1
ATOM 5589 C CA . GLN B 1 223 ? 3.453 -11.609 4.594 1 91.06 223 GLN B CA 1
ATOM 5590 C C . GLN B 1 223 ? 2.814 -10.992 3.354 1 91.06 223 GLN B C 1
ATOM 5592 O O . GLN B 1 223 ? 3.361 -11.086 2.252 1 91.06 223 GLN B O 1
ATOM 5597 N N . SER B 1 224 ? 1.721 -10.375 3.553 1 88.88 224 SER B N 1
ATOM 5598 C CA . SER B 1 224 ? 1.062 -9.695 2.441 1 88.88 224 SER B CA 1
ATOM 5599 C C . SER B 1 224 ? 1.928 -8.57 1.889 1 88.88 224 SER B C 1
ATOM 5601 O O . SER B 1 224 ? 2.01 -8.383 0.673 1 88.88 224 SER B O 1
ATOM 5603 N N . LYS B 1 225 ? 2.525 -7.852 2.736 1 89.5 225 LYS B N 1
ATOM 5604 C CA . LYS B 1 225 ? 3.414 -6.77 2.328 1 89.5 225 LYS B CA 1
ATOM 5605 C C . LYS B 1 225 ? 4.625 -7.309 1.568 1 89.5 225 LYS B C 1
ATOM 5607 O O . LYS B 1 225 ? 5.066 -6.707 0.587 1 89.5 225 LYS B O 1
ATOM 5612 N N . ILE B 1 226 ? 5.137 -8.398 2.051 1 93.94 226 ILE B N 1
ATOM 5613 C CA . ILE B 1 226 ? 6.273 -9.039 1.398 1 93.94 226 ILE B CA 1
ATOM 5614 C C . ILE B 1 226 ? 5.891 -9.445 -0.023 1 93.94 226 ILE B C 1
ATOM 5616 O O . ILE B 1 226 ? 6.625 -9.164 -0.974 1 93.94 226 ILE B O 1
ATOM 5620 N N . VAL B 1 227 ? 4.734 -10.023 -0.134 1 93.62 227 VAL B N 1
ATOM 5621 C CA . VAL B 1 227 ? 4.246 -10.461 -1.436 1 93.62 227 VAL B CA 1
ATOM 5622 C C . VAL B 1 227 ? 4.07 -9.258 -2.357 1 93.62 227 VAL B C 1
ATOM 5624 O O . VAL B 1 227 ? 4.555 -9.266 -3.494 1 93.62 227 VAL B O 1
ATOM 5627 N N . TYR B 1 228 ? 3.486 -8.266 -1.847 1 90.88 228 TYR B N 1
ATOM 5628 C CA . TYR B 1 228 ? 3.248 -7.059 -2.631 1 90.88 228 TYR B CA 1
ATOM 5629 C C . TYR B 1 228 ? 4.559 -6.449 -3.109 1 90.88 228 TYR B C 1
ATOM 5631 O O . TYR B 1 228 ? 4.691 -6.086 -4.281 1 90.88 228 TYR B O 1
ATOM 5639 N N . TYR B 1 229 ? 5.512 -6.32 -2.191 1 93.94 229 TYR B N 1
ATOM 5640 C CA . TYR B 1 229 ? 6.805 -5.742 -2.537 1 93.94 229 TYR B CA 1
ATOM 5641 C C . TYR B 1 229 ? 7.496 -6.559 -3.623 1 93.94 229 TYR B C 1
ATOM 5643 O O . TYR B 1 229 ? 7.98 -6.004 -4.613 1 93.94 229 TYR B O 1
ATOM 5651 N N . LEU B 1 230 ? 7.531 -7.887 -3.49 1 93.38 230 LEU B N 1
ATOM 5652 C CA . LEU B 1 230 ? 8.227 -8.773 -4.418 1 93.38 230 LEU B CA 1
ATOM 5653 C C . LEU B 1 230 ? 7.602 -8.703 -5.809 1 93.38 230 LEU B C 1
ATOM 5655 O O . LEU B 1 230 ? 8.305 -8.844 -6.816 1 93.38 230 LEU B O 1
ATOM 5659 N N . MET B 1 231 ? 6.379 -8.422 -5.859 1 90.81 231 MET B N 1
ATOM 5660 C CA . MET B 1 231 ? 5.672 -8.367 -7.137 1 90.81 231 MET B CA 1
ATOM 5661 C C . MET B 1 231 ? 5.973 -7.062 -7.867 1 90.81 231 MET B C 1
ATOM 5663 O O . MET B 1 231 ? 5.645 -6.914 -9.047 1 90.81 231 MET B O 1
ATOM 5667 N N . ASN B 1 232 ? 6.652 -6.125 -7.211 1 88.44 232 ASN B N 1
ATOM 5668 C CA . ASN B 1 232 ? 6.859 -4.812 -7.82 1 88.44 232 ASN B CA 1
ATOM 5669 C C . ASN B 1 232 ? 8.328 -4.578 -8.156 1 88.44 232 ASN B C 1
ATOM 5671 O O . ASN B 1 232 ? 8.664 -3.631 -8.867 1 88.44 232 ASN B O 1
ATOM 5675 N N . ILE B 1 233 ? 9.18 -5.395 -7.637 1 87.31 233 ILE B N 1
ATOM 5676 C CA . ILE B 1 233 ? 10.594 -5.141 -7.898 1 87.31 233 ILE B CA 1
ATOM 5677 C C . ILE B 1 233 ? 11.016 -5.848 -9.188 1 87.31 233 ILE B C 1
ATOM 5679 O O . ILE B 1 233 ? 10.438 -6.875 -9.555 1 87.31 233 ILE B O 1
ATOM 5683 N N . HIS B 1 234 ? 11.961 -5.219 -9.922 1 80.81 234 HIS B N 1
ATOM 5684 C CA . HIS B 1 234 ? 12.508 -5.785 -11.148 1 80.81 234 HIS B CA 1
ATOM 5685 C C . HIS B 1 234 ? 14 -5.5 -11.273 1 80.81 234 HIS B C 1
ATOM 5687 O O . HIS B 1 234 ? 14.547 -4.676 -10.531 1 80.81 234 HIS B O 1
ATOM 5693 N N . VAL B 1 235 ? 14.633 -6.199 -12.266 1 75.5 235 VAL B N 1
ATOM 5694 C CA . VAL B 1 235 ? 16.078 -6.117 -12.414 1 75.5 235 VAL B CA 1
ATOM 5695 C C . VAL B 1 235 ? 16.422 -5.234 -13.617 1 75.5 235 VAL B C 1
ATOM 5697 O O . VAL B 1 235 ? 17.609 -5.059 -13.945 1 75.5 235 VAL B O 1
ATOM 5700 N N . TYR B 1 236 ? 15.438 -4.613 -14.195 1 78.94 236 TYR B N 1
ATOM 5701 C CA . TYR B 1 236 ? 15.711 -3.785 -15.359 1 78.94 236 TYR B CA 1
ATOM 5702 C C . TYR B 1 236 ? 16.5 -2.541 -14.977 1 78.94 236 TYR B C 1
ATOM 5704 O O . TYR B 1 236 ? 16.234 -1.924 -13.945 1 78.94 236 TYR B O 1
ATOM 5712 N N . PRO B 1 237 ? 17.469 -2.305 -15.836 1 86.12 237 PRO B N 1
ATOM 5713 C CA . PRO B 1 237 ? 18.25 -1.096 -15.555 1 86.12 237 PRO B CA 1
ATOM 5714 C C . PRO B 1 237 ? 17.406 0.177 -15.625 1 86.12 237 PRO B C 1
ATOM 5716 O O . PRO B 1 237 ? 16.547 0.303 -16.484 1 86.12 237 PRO B O 1
ATOM 5719 N N . ARG B 1 238 ? 17.609 0.985 -14.703 1 92 238 ARG B N 1
ATOM 5720 C CA . ARG B 1 238 ? 16.906 2.26 -14.648 1 92 238 ARG B CA 1
ATOM 5721 C C . ARG B 1 238 ? 17.672 3.275 -13.812 1 92 238 ARG B C 1
ATOM 5723 O O . ARG B 1 238 ? 18.578 2.912 -13.07 1 92 238 ARG B O 1
ATOM 5730 N N . SER B 1 239 ? 17.266 4.543 -14.023 1 95.75 239 SER B N 1
ATOM 5731 C CA . SER B 1 239 ? 17.844 5.629 -13.242 1 95.75 239 SER B CA 1
ATOM 5732 C C . SER B 1 239 ? 16.75 6.438 -12.531 1 95.75 239 SER B C 1
ATOM 5734 O O . SER B 1 239 ? 15.703 6.719 -13.117 1 95.75 239 SER B O 1
ATOM 5736 N N . ILE B 1 240 ? 17.031 6.691 -11.312 1 97.38 240 ILE B N 1
ATOM 5737 C CA . ILE B 1 240 ? 16.172 7.559 -10.523 1 97.38 240 ILE B CA 1
ATOM 5738 C C . ILE B 1 240 ? 16.891 8.867 -10.219 1 97.38 240 ILE B C 1
ATOM 5740 O O . ILE B 1 240 ? 17.938 8.867 -9.578 1 97.38 240 ILE B O 1
ATOM 5744 N N . TYR B 1 241 ? 16.344 9.938 -10.719 1 98.5 241 TYR B N 1
ATOM 5745 C CA . TYR B 1 241 ? 16.906 11.258 -10.453 1 98.5 241 TYR B CA 1
ATOM 5746 C C . TYR B 1 241 ? 16.125 11.961 -9.344 1 98.5 241 TYR B C 1
ATOM 5748 O O . TYR B 1 241 ? 14.898 11.992 -9.359 1 98.5 241 TYR B O 1
ATOM 5756 N N . LEU B 1 242 ? 16.906 12.453 -8.359 1 98.56 242 LEU B N 1
ATOM 5757 C CA . LEU B 1 242 ? 16.328 13.203 -7.254 1 98.56 242 LEU B CA 1
ATOM 5758 C C . LEU B 1 242 ? 16.859 14.633 -7.227 1 98.56 242 LEU B C 1
ATOM 5760 O O . LEU B 1 242 ? 18.062 14.852 -7.324 1 98.56 242 LEU B O 1
ATOM 5764 N N . SER B 1 243 ? 15.953 15.531 -7.133 1 98.62 243 SER B N 1
ATOM 5765 C CA . SER B 1 243 ? 16.297 16.938 -6.945 1 98.62 243 SER B CA 1
ATOM 5766 C C . SER B 1 243 ? 15.344 17.625 -5.98 1 98.62 243 SER B C 1
ATOM 5768 O O . SER B 1 243 ? 14.141 17.375 -6.012 1 98.62 243 SER B O 1
ATOM 5770 N N . ARG B 1 244 ? 15.891 18.469 -5.148 1 98.12 244 ARG B N 1
ATOM 5771 C CA . ARG B 1 244 ? 15.008 19.391 -4.43 1 98.12 244 ARG B CA 1
ATOM 5772 C C . ARG B 1 244 ? 14.438 20.453 -5.367 1 98.12 244 ARG B C 1
ATOM 5774 O O . ARG B 1 244 ? 14.93 20.625 -6.484 1 98.12 244 ARG B O 1
ATOM 5781 N N . HIS B 1 245 ? 13.398 21.094 -4.883 1 98.44 245 HIS B N 1
ATOM 5782 C CA . HIS B 1 245 ? 12.953 22.297 -5.578 1 98.44 245 HIS B CA 1
ATOM 5783 C C . HIS B 1 245 ? 14.062 23.328 -5.637 1 98.44 245 HIS B C 1
ATOM 5785 O O . HIS B 1 245 ? 15.039 23.25 -4.887 1 98.44 245 HIS B O 1
ATOM 5791 N N . GLY B 1 246 ? 13.914 24.297 -6.562 1 98.56 246 GLY B N 1
ATOM 5792 C CA . GLY B 1 246 ? 14.797 25.453 -6.5 1 98.56 246 GLY B CA 1
ATOM 5793 C C . GLY B 1 246 ? 14.695 26.219 -5.195 1 98.56 246 GLY B C 1
ATOM 5794 O O . GLY B 1 246 ? 13.695 26.094 -4.48 1 98.56 246 GLY B O 1
ATOM 5795 N N . GLU B 1 247 ? 15.703 27 -4.938 1 98.19 247 GLU B N 1
ATOM 5796 C CA . GLU B 1 247 ? 15.672 27.844 -3.738 1 98.19 247 GLU B CA 1
ATOM 5797 C C . GLU B 1 247 ? 14.367 28.641 -3.656 1 98.19 247 GLU B C 1
ATOM 5799 O O . GLU B 1 247 ? 13.938 29.234 -4.645 1 98.19 247 GLU B O 1
ATOM 5804 N N . SER B 1 248 ? 13.758 28.516 -2.539 1 97.44 248 SER B N 1
ATOM 5805 C CA . SER B 1 248 ? 12.523 29.266 -2.32 1 97.44 248 SER B CA 1
ATOM 5806 C C . SER B 1 248 ? 12.797 30.547 -1.554 1 97.44 248 SER B C 1
ATOM 5808 O O . SER B 1 248 ? 13.883 30.734 -1.004 1 97.44 248 SER B O 1
ATOM 5810 N N . GLU B 1 249 ? 11.82 31.438 -1.51 1 96.81 249 GLU B N 1
ATOM 5811 C CA . GLU B 1 249 ? 11.938 32.656 -0.717 1 96.81 249 GLU B CA 1
ATOM 5812 C C . GLU B 1 249 ? 12.133 32.344 0.762 1 96.81 249 GLU B C 1
ATOM 5814 O O . GLU B 1 249 ? 12.906 33 1.448 1 96.81 249 GLU B O 1
ATOM 5819 N N . TYR B 1 250 ? 11.461 31.344 1.243 1 94.81 250 TYR B N 1
ATOM 5820 C CA . TYR B 1 250 ? 11.586 30.969 2.645 1 94.81 250 TYR B CA 1
ATOM 5821 C C . TYR B 1 250 ? 12.961 30.375 2.93 1 94.81 250 TYR B C 1
ATOM 5823 O O . TYR B 1 250 ? 13.516 30.562 4.016 1 94.81 250 TYR B O 1
ATOM 5831 N N . ASN B 1 251 ? 13.492 29.625 1.979 1 95.5 251 ASN B N 1
ATOM 5832 C CA . ASN B 1 251 ? 14.867 29.172 2.141 1 95.5 251 ASN B CA 1
ATOM 5833 C C . ASN B 1 251 ? 15.812 30.344 2.371 1 95.5 251 ASN B C 1
ATOM 5835 O O . ASN B 1 251 ? 16.688 30.281 3.242 1 95.5 251 ASN B O 1
ATOM 5839 N N . SER B 1 252 ? 15.656 31.344 1.563 1 95 252 SER B N 1
ATOM 5840 C CA . SER B 1 252 ? 16.547 32.5 1.562 1 95 252 SER B CA 1
ATOM 5841 C C . SER B 1 252 ? 16.531 33.219 2.908 1 95 252 SER B C 1
ATOM 5843 O O . SER B 1 252 ? 17.531 33.812 3.307 1 95 252 SER B O 1
ATOM 5845 N N . ILE B 1 253 ? 15.445 33.125 3.584 1 94.5 253 ILE B N 1
ATOM 5846 C CA . ILE B 1 253 ? 15.359 33.844 4.844 1 94.5 253 ILE B CA 1
ATOM 5847 C C . ILE B 1 253 ? 15.383 32.875 6.012 1 94.5 253 ILE B C 1
ATOM 5849 O O . ILE B 1 253 ? 15.102 33.25 7.152 1 94.5 253 ILE B O 1
ATOM 5853 N N . GLY B 1 254 ? 15.555 31.594 5.809 1 94 254 GLY B N 1
ATOM 5854 C CA . GLY B 1 254 ? 15.82 30.609 6.836 1 94 254 GLY B CA 1
ATOM 5855 C C . GLY B 1 254 ? 14.555 30.078 7.488 1 94 254 GLY B C 1
ATOM 5856 O O . GLY B 1 254 ? 14.609 29.516 8.586 1 94 254 GLY B O 1
ATOM 5857 N N . LYS B 1 255 ? 13.453 30.25 6.824 1 94.25 255 LYS B N 1
ATOM 5858 C CA . LYS B 1 255 ? 12.203 29.719 7.359 1 94.25 255 LYS B CA 1
ATOM 5859 C C . LYS B 1 255 ? 11.992 28.266 6.941 1 94.25 255 LYS B C 1
ATOM 5861 O O . LYS B 1 255 ? 12.328 27.891 5.816 1 94.25 255 LYS B O 1
ATOM 5866 N N . ILE B 1 256 ? 11.406 27.562 7.887 1 92 256 ILE B N 1
ATOM 5867 C CA . ILE B 1 256 ? 11.188 26.156 7.555 1 92 256 ILE B CA 1
ATOM 5868 C C . ILE B 1 256 ? 9.734 25.938 7.141 1 92 256 ILE B C 1
ATOM 5870 O O . ILE B 1 256 ? 8.844 26.672 7.578 1 92 256 ILE B O 1
ATOM 5874 N N . GLY B 1 257 ? 9.547 24.953 6.277 1 89.94 257 GLY B N 1
ATOM 5875 C CA . GLY B 1 257 ? 8.211 24.594 5.832 1 89.94 257 GLY B CA 1
ATOM 5876 C C . GLY B 1 257 ? 7.543 25.656 4.992 1 89.94 257 GLY B C 1
ATOM 5877 O O . GLY B 1 257 ? 8.188 26.281 4.145 1 89.94 257 GLY B O 1
ATOM 5878 N N . GLY B 1 258 ? 6.223 25.75 5.086 1 87.56 258 GLY B N 1
ATOM 5879 C CA . GLY B 1 258 ? 5.453 26.734 4.332 1 87.56 258 GLY B CA 1
ATOM 5880 C C . GLY B 1 258 ? 5.328 26.375 2.859 1 87.56 258 GLY B C 1
ATOM 5881 O O . GLY B 1 258 ? 5.68 25.266 2.445 1 87.56 258 GLY B O 1
ATOM 5882 N N . ASP B 1 259 ? 4.812 27.375 2.057 1 88.62 259 ASP B N 1
ATOM 5883 C CA . ASP B 1 259 ? 4.578 27.188 0.629 1 88.62 259 ASP B CA 1
ATOM 5884 C C . ASP B 1 259 ? 4.953 28.438 -0.158 1 88.62 259 ASP B C 1
ATOM 5886 O O . ASP B 1 259 ? 4.137 28.969 -0.918 1 88.62 259 ASP B O 1
ATOM 5890 N N . SER B 1 260 ? 6.172 28.812 0.02 1 91.31 260 SER B N 1
ATOM 5891 C CA . SER B 1 260 ? 6.633 30.031 -0.646 1 91.31 260 SER B CA 1
ATOM 5892 C C . SER B 1 260 ? 7.02 29.75 -2.096 1 91.31 260 SER B C 1
ATOM 5894 O O . SER B 1 260 ? 7.234 28.609 -2.477 1 91.31 260 SER B O 1
ATOM 5896 N N . GLU B 1 261 ? 7.145 30.781 -2.818 1 94.38 261 GLU B N 1
ATOM 5897 C CA . GLU B 1 261 ? 7.586 30.703 -4.207 1 94.38 261 GLU B CA 1
ATOM 5898 C C . GLU B 1 261 ? 9.102 30.578 -4.297 1 94.38 261 GLU B C 1
ATOM 5900 O O . GLU B 1 261 ? 9.805 30.703 -3.293 1 94.38 261 GLU B O 1
ATOM 5905 N N . LEU B 1 262 ? 9.523 30.359 -5.535 1 97.81 262 LEU B N 1
ATOM 5906 C CA . LEU B 1 262 ? 10.961 30.281 -5.785 1 97.81 262 LEU B CA 1
ATOM 5907 C C . LEU B 1 262 ? 11.602 31.656 -5.688 1 97.81 262 LEU B C 1
ATOM 5909 O O . LEU B 1 262 ? 10.984 32.656 -6.062 1 97.81 262 LEU B O 1
ATOM 5913 N N . SER B 1 263 ? 12.797 31.719 -5.211 1 98 263 SER B N 1
ATOM 5914 C CA . SER B 1 263 ? 13.625 32.906 -5.297 1 98 263 SER B CA 1
ATOM 5915 C C . SER B 1 263 ? 14.188 33.094 -6.703 1 98 263 SER B C 1
ATOM 5917 O O . SER B 1 263 ? 13.945 32.281 -7.586 1 98 263 SER B O 1
ATOM 5919 N N . ALA B 1 264 ? 14.891 34.156 -6.918 1 97.56 264 ALA B N 1
ATOM 5920 C CA . ALA B 1 264 ? 15.531 34.406 -8.211 1 97.56 264 ALA B CA 1
ATOM 5921 C C . ALA B 1 264 ? 16.516 33.281 -8.547 1 97.56 264 ALA B C 1
ATOM 5923 O O . ALA B 1 264 ? 16.562 32.812 -9.68 1 97.56 264 ALA B O 1
ATOM 5924 N N . HIS B 1 265 ? 17.266 32.938 -7.609 1 98.06 265 HIS B N 1
ATOM 5925 C CA . HIS B 1 265 ? 18.203 31.812 -7.809 1 98.06 265 HIS B CA 1
ATOM 5926 C C . HIS B 1 265 ? 17.453 30.516 -8.086 1 98.06 265 HIS B C 1
ATOM 5928 O O . HIS B 1 265 ? 17.922 29.688 -8.883 1 98.06 265 HIS B O 1
ATOM 5934 N N . GLY B 1 266 ? 16.328 30.344 -7.402 1 98.5 266 GLY B N 1
ATOM 5935 C CA . GLY B 1 266 ? 15.516 29.156 -7.633 1 98.5 266 GLY B CA 1
ATOM 5936 C C . GLY B 1 266 ? 14.984 29.062 -9.047 1 98.5 266 GLY B C 1
ATOM 5937 O O . GLY B 1 266 ? 14.969 27.984 -9.641 1 98.5 266 GLY B O 1
ATOM 5938 N N . LYS B 1 267 ? 14.578 30.156 -9.562 1 98.25 267 LYS B N 1
ATOM 5939 C CA . LYS B 1 267 ? 14.102 30.203 -10.945 1 98.25 267 LYS B CA 1
ATOM 5940 C C . LYS B 1 267 ? 15.227 29.906 -11.93 1 98.25 267 LYS B C 1
ATOM 5942 O O . LYS B 1 267 ? 15.023 29.219 -12.938 1 98.25 267 LYS B O 1
ATOM 5947 N N . GLN B 1 268 ? 16.328 30.484 -11.641 1 98.44 268 GLN B N 1
ATOM 5948 C CA . GLN B 1 268 ? 17.5 30.203 -12.453 1 98.44 268 GLN B CA 1
ATOM 5949 C C . GLN B 1 268 ? 17.812 28.703 -12.453 1 98.44 268 GLN B C 1
ATOM 5951 O O . GLN B 1 268 ? 18.125 28.125 -13.492 1 98.44 268 GLN B O 1
ATOM 5956 N N . TYR B 1 269 ? 17.734 28.125 -11.344 1 98.69 269 TYR B N 1
ATOM 5957 C CA . TYR B 1 269 ? 17.984 26.703 -11.227 1 98.69 269 TYR B CA 1
ATOM 5958 C C . TYR B 1 269 ? 17 25.891 -12.062 1 98.69 269 TYR B C 1
ATOM 5960 O O . TYR B 1 269 ? 17.391 24.938 -12.742 1 98.69 269 TYR B O 1
ATOM 5968 N N . ALA B 1 270 ? 15.773 26.219 -11.977 1 98.56 270 ALA B N 1
ATOM 5969 C CA . ALA B 1 270 ? 14.75 25.5 -12.734 1 98.56 270 ALA B CA 1
ATOM 5970 C C . ALA B 1 270 ? 15.094 25.469 -14.219 1 98.56 270 ALA B C 1
ATOM 5972 O O . ALA B 1 270 ? 14.93 24.453 -14.883 1 98.56 270 ALA B O 1
ATOM 5973 N N . GLU B 1 271 ? 15.625 26.547 -14.703 1 98.06 271 GLU B N 1
ATOM 5974 C CA . GLU B 1 271 ? 16 26.641 -16.109 1 98.06 271 GLU B CA 1
ATOM 5975 C C . GLU B 1 271 ? 17.219 25.766 -16.406 1 98.06 271 GLU B C 1
ATOM 5977 O O . GLU B 1 271 ? 17.312 25.156 -17.484 1 98.06 271 GLU B O 1
ATOM 5982 N N . ILE B 1 272 ? 18.141 25.812 -15.539 1 98.38 272 ILE B N 1
ATOM 5983 C CA . ILE B 1 272 ? 19.344 25.016 -15.719 1 98.38 272 ILE B CA 1
ATOM 5984 C C . ILE B 1 272 ? 19 23.531 -15.625 1 98.38 272 ILE B C 1
ATOM 5986 O O . ILE B 1 272 ? 19.578 22.703 -16.344 1 98.38 272 ILE B O 1
ATOM 5990 N N . LEU B 1 273 ? 18.109 23.188 -14.766 1 98.5 273 LEU B N 1
ATOM 5991 C CA . LEU B 1 273 ? 17.656 21.812 -14.641 1 98.5 273 LEU B CA 1
ATOM 5992 C C . LEU B 1 273 ? 17.047 21.312 -15.953 1 98.5 273 LEU B C 1
ATOM 5994 O O . LEU B 1 273 ? 17.25 20.156 -16.344 1 98.5 273 LEU B O 1
ATOM 5998 N N . ARG B 1 274 ? 16.312 22.203 -16.578 1 97.94 274 ARG B N 1
ATOM 5999 C CA . ARG B 1 274 ? 15.766 21.875 -17.891 1 97.94 274 ARG B CA 1
ATOM 6000 C C . ARG B 1 274 ? 16.875 21.5 -18.875 1 97.94 274 ARG B C 1
ATOM 6002 O O . ARG B 1 274 ? 16.766 20.484 -19.578 1 97.94 274 ARG B O 1
ATOM 6009 N N . GLN B 1 275 ? 17.875 22.281 -18.922 1 97.44 275 GLN B N 1
ATOM 6010 C CA . GLN B 1 275 ? 19 22.016 -19.797 1 97.44 275 GLN B CA 1
ATOM 6011 C C . GLN B 1 275 ? 19.688 20.703 -19.453 1 97.44 275 GLN B C 1
ATOM 6013 O O . GLN B 1 275 ? 20.062 19.938 -20.344 1 97.44 275 GLN B O 1
ATOM 6018 N N . PHE B 1 276 ? 19.828 20.5 -18.234 1 97.75 276 PHE B N 1
ATOM 6019 C CA . PHE B 1 276 ? 20.453 19.266 -17.766 1 97.75 276 PHE B CA 1
ATOM 6020 C C . PHE B 1 276 ? 19.656 18.047 -18.25 1 97.75 276 PHE B C 1
ATOM 6022 O O . PHE B 1 276 ? 20.234 17.094 -18.797 1 97.75 276 PHE B O 1
ATOM 6029 N N . VAL B 1 277 ? 18.359 18.047 -18.062 1 97.5 277 VAL B N 1
ATOM 6030 C CA . VAL B 1 277 ? 17.5 16.938 -18.453 1 97.5 277 VAL B CA 1
ATOM 6031 C C . VAL B 1 277 ? 17.562 16.719 -19.969 1 97.5 277 VAL B C 1
ATOM 6033 O O . VAL B 1 277 ? 17.625 15.586 -20.438 1 97.5 277 VAL B O 1
ATOM 6036 N N . LYS B 1 278 ? 17.578 17.766 -20.703 1 96.06 278 LYS B N 1
ATOM 6037 C CA . LYS B 1 278 ? 17.656 17.688 -22.156 1 96.06 278 LYS B CA 1
ATOM 6038 C C . LYS B 1 278 ? 18.969 17.047 -22.594 1 96.06 278 LYS B C 1
ATOM 6040 O O . LYS B 1 278 ? 18.984 16.203 -23.5 1 96.06 278 LYS B O 1
ATOM 6045 N N . GLU B 1 279 ? 19.984 17.406 -21.922 1 95.69 279 GLU B N 1
ATOM 6046 C CA . GLU B 1 279 ? 21.312 16.922 -22.281 1 95.69 279 GLU B CA 1
ATOM 6047 C C . GLU B 1 279 ? 21.469 15.438 -21.953 1 95.69 279 GLU B C 1
ATOM 6049 O O . GLU B 1 279 ? 22.188 14.711 -22.641 1 95.69 279 GLU B O 1
ATOM 6054 N N . GLN B 1 280 ? 20.844 14.992 -20.938 1 94.19 280 GLN B N 1
ATOM 6055 C CA . GLN B 1 280 ? 20.953 13.602 -20.5 1 94.19 280 GLN B CA 1
ATOM 6056 C C . GLN B 1 280 ? 20.219 12.664 -21.453 1 94.19 280 GLN B C 1
ATOM 6058 O O . GLN B 1 280 ? 20.5 11.469 -21.5 1 94.19 280 GLN B O 1
ATOM 6063 N N . LYS B 1 281 ? 19.234 13.133 -22.266 1 93 281 LYS B N 1
ATOM 6064 C CA . LYS B 1 281 ? 18.453 12.352 -23.219 1 93 281 LYS B CA 1
ATOM 6065 C C . LYS B 1 281 ? 17.891 11.086 -22.562 1 93 281 LYS B C 1
ATOM 6067 O O . LYS B 1 281 ? 18.078 9.984 -23.078 1 93 281 LYS B O 1
ATOM 6072 N N . ILE B 1 282 ? 17.266 11.266 -21.5 1 93.81 282 ILE B N 1
ATOM 6073 C CA . ILE B 1 282 ? 16.734 10.148 -20.734 1 93.81 282 ILE B CA 1
ATOM 6074 C C . ILE B 1 282 ? 15.469 9.609 -21.422 1 93.81 282 ILE B C 1
ATOM 6076 O O . ILE B 1 282 ? 14.477 10.328 -21.547 1 93.81 282 ILE B O 1
ATOM 6080 N N . PRO B 1 283 ? 15.508 8.367 -21.859 1 92.94 283 PRO B N 1
ATOM 6081 C CA . PRO B 1 283 ? 14.336 7.82 -22.547 1 92.94 283 PRO B CA 1
ATOM 6082 C C . PRO B 1 283 ? 13.148 7.621 -21.609 1 92.94 283 PRO B C 1
ATOM 6084 O O . PRO B 1 283 ? 13.32 7.191 -20.469 1 92.94 283 PRO B O 1
ATOM 6087 N N . ASP B 1 284 ? 11.898 7.969 -21.969 1 91.06 284 ASP B N 1
ATOM 6088 C CA . ASP B 1 284 ? 10.633 7.73 -21.297 1 91.06 284 ASP B CA 1
ATOM 6089 C C . ASP B 1 284 ? 10.672 8.25 -19.859 1 91.06 284 ASP B C 1
ATOM 6091 O O . ASP B 1 284 ? 10.273 7.551 -18.922 1 91.06 284 ASP B O 1
ATOM 6095 N N . LEU B 1 285 ? 11.219 9.43 -19.75 1 95.25 285 LEU B N 1
ATOM 6096 C CA . LEU B 1 285 ? 11.375 10.016 -18.422 1 95.25 285 LEU B CA 1
ATOM 6097 C C . LEU B 1 285 ? 10.031 10.469 -17.859 1 95.25 285 LEU B C 1
ATOM 6099 O O . LEU B 1 285 ? 9.281 11.18 -18.531 1 95.25 285 LEU B O 1
ATOM 6103 N N . LYS B 1 286 ? 9.727 9.992 -16.672 1 93.94 286 LYS B N 1
ATOM 6104 C CA . LYS B 1 286 ? 8.594 10.492 -15.898 1 93.94 286 LYS B CA 1
ATOM 6105 C C . LYS B 1 286 ? 9.039 11.5 -14.844 1 93.94 286 LYS B C 1
ATOM 6107 O O . LYS B 1 286 ? 10.094 11.328 -14.227 1 93.94 286 LYS B O 1
ATOM 6112 N N . VAL B 1 287 ? 8.211 12.578 -14.633 1 96.56 287 VAL B N 1
ATOM 6113 C CA . VAL B 1 287 ? 8.547 13.602 -13.656 1 96.56 287 VAL B CA 1
ATOM 6114 C C . VAL B 1 287 ? 7.465 13.68 -12.586 1 96.56 287 VAL B C 1
ATOM 6116 O O . VAL B 1 287 ? 6.277 13.781 -12.898 1 96.56 287 VAL B O 1
ATOM 6119 N N . TRP B 1 288 ? 7.91 13.539 -11.305 1 95.75 288 TRP B N 1
ATOM 6120 C CA . TRP B 1 288 ? 6.996 13.625 -10.172 1 95.75 288 TRP B CA 1
ATOM 6121 C C . TRP B 1 288 ? 7.316 14.836 -9.305 1 95.75 288 TRP B C 1
ATOM 6123 O O . TRP B 1 288 ? 8.484 15.156 -9.086 1 95.75 288 TRP B O 1
ATOM 6133 N N . THR B 1 289 ? 6.258 15.516 -8.852 1 96 289 THR B N 1
ATOM 6134 C CA . THR B 1 289 ? 6.414 16.656 -7.945 1 96 289 THR B CA 1
ATOM 6135 C C . THR B 1 289 ? 5.445 16.547 -6.77 1 96 289 THR B C 1
ATOM 6137 O O . THR B 1 289 ? 4.5 15.758 -6.812 1 96 289 THR B O 1
ATOM 6140 N N . SER B 1 290 ? 5.82 17.281 -5.688 1 93.25 290 SER B N 1
ATOM 6141 C CA . SER B 1 290 ? 4.832 17.5 -4.633 1 93.25 290 SER B CA 1
ATOM 6142 C C . SER B 1 290 ? 3.73 18.453 -5.086 1 93.25 290 SER B C 1
ATOM 6144 O O . SER B 1 290 ? 3.65 18.797 -6.266 1 93.25 290 SER B O 1
ATOM 6146 N N . GLN B 1 291 ? 2.885 18.844 -4.184 1 84.69 291 GLN B N 1
ATOM 6147 C CA . GLN B 1 291 ? 1.805 19.766 -4.523 1 84.69 291 GLN B CA 1
ATOM 6148 C C . GLN B 1 291 ? 2.129 21.188 -4.07 1 84.69 291 GLN B C 1
ATOM 6150 O O . GLN B 1 291 ? 1.277 22.078 -4.145 1 84.69 291 GLN B O 1
ATOM 6155 N N . LEU B 1 292 ? 3.295 21.406 -3.617 1 89.88 292 LEU B N 1
ATOM 6156 C CA . LEU B 1 292 ? 3.66 22.75 -3.162 1 89.88 292 LEU B CA 1
ATOM 6157 C C . LEU B 1 292 ? 4.16 23.609 -4.324 1 89.88 292 LEU B C 1
ATOM 6159 O O . LEU B 1 292 ? 4.711 23.078 -5.293 1 89.88 292 LEU B O 1
ATOM 6163 N N . ARG B 1 293 ? 4.082 24.875 -4.215 1 90.06 293 ARG B N 1
ATOM 6164 C CA . ARG B 1 293 ? 4.34 25.812 -5.301 1 90.06 293 ARG B CA 1
ATOM 6165 C C . ARG B 1 293 ? 5.789 25.719 -5.773 1 90.06 293 ARG B C 1
ATOM 6167 O O . ARG B 1 293 ? 6.059 25.75 -6.977 1 90.06 293 ARG B O 1
ATOM 6174 N N . ARG B 1 294 ? 6.68 25.641 -4.84 1 96.5 294 ARG B N 1
ATOM 6175 C CA . ARG B 1 294 ? 8.094 25.688 -5.195 1 96.5 294 ARG B CA 1
ATOM 6176 C C . ARG B 1 294 ? 8.477 24.484 -6.043 1 96.5 294 ARG B C 1
ATOM 6178 O O . ARG B 1 294 ? 9.266 24.594 -6.984 1 96.5 294 ARG B O 1
ATOM 6185 N N . THR B 1 295 ? 7.949 23.266 -5.758 1 97.25 295 THR B N 1
ATOM 6186 C CA . THR B 1 295 ? 8.25 22.078 -6.555 1 97.25 295 THR B CA 1
ATOM 6187 C C . THR B 1 295 ? 7.559 22.156 -7.914 1 97.25 295 THR B C 1
ATOM 6189 O O . THR B 1 295 ? 8.133 21.766 -8.93 1 97.25 295 THR B O 1
ATOM 6192 N N . ILE B 1 296 ? 6.395 22.672 -7.953 1 94.12 296 ILE B N 1
ATOM 6193 C CA . ILE B 1 296 ? 5.637 22.797 -9.195 1 94.12 296 ILE B CA 1
ATOM 6194 C C . ILE B 1 296 ? 6.328 23.797 -10.125 1 94.12 296 ILE B C 1
ATOM 6196 O O . ILE B 1 296 ? 6.512 23.516 -11.312 1 94.12 296 ILE B O 1
ATOM 6200 N N . GLN B 1 297 ? 6.695 24.906 -9.562 1 97.12 297 GLN B N 1
ATOM 6201 C CA . GLN B 1 297 ? 7.391 25.922 -10.352 1 97.12 297 GLN B CA 1
ATOM 6202 C C . GLN B 1 297 ? 8.68 25.359 -10.953 1 97.12 297 GLN B C 1
ATOM 6204 O O . GLN B 1 297 ? 9.016 25.656 -12.102 1 97.12 297 GLN B O 1
ATOM 6209 N N . THR B 1 298 ? 9.367 24.562 -10.172 1 98.62 298 THR B N 1
ATOM 6210 C CA . THR B 1 298 ? 10.609 23.953 -10.641 1 98.62 298 THR B CA 1
ATOM 6211 C C . THR B 1 298 ? 10.336 22.984 -11.781 1 98.62 298 THR B C 1
ATOM 6213 O O . THR B 1 298 ? 11.031 23 -12.797 1 98.62 298 THR B O 1
ATOM 6216 N N . ALA B 1 299 ? 9.375 22.125 -11.664 1 97.75 299 ALA B N 1
ATOM 6217 C CA . ALA B 1 299 ? 9.047 21.109 -12.656 1 97.75 299 ALA B CA 1
ATOM 6218 C C . ALA B 1 299 ? 8.445 21.734 -13.914 1 97.75 299 ALA B C 1
ATOM 6220 O O . ALA B 1 299 ? 8.656 21.25 -15.023 1 97.75 299 ALA B O 1
ATOM 6221 N N . GLU B 1 300 ? 7.68 22.797 -13.742 1 96 300 GLU B N 1
ATOM 6222 C CA . GLU B 1 300 ? 7.051 23.484 -14.867 1 96 300 GLU B CA 1
ATOM 6223 C C . GLU B 1 300 ? 8.094 24 -15.859 1 96 300 GLU B C 1
ATOM 6225 O O . GLU B 1 300 ? 7.852 24.016 -17.062 1 96 300 GLU B O 1
ATOM 6230 N N . ALA B 1 301 ? 9.148 24.453 -15.383 1 97 301 ALA B N 1
ATOM 6231 C CA . ALA B 1 301 ? 10.219 25 -16.219 1 97 301 ALA B CA 1
ATOM 6232 C C . ALA B 1 301 ? 10.812 23.922 -17.125 1 97 301 ALA B C 1
ATOM 6234 O O . ALA B 1 301 ? 11.422 24.234 -18.141 1 97 301 ALA B O 1
ATOM 6235 N N . LEU B 1 302 ? 10.68 22.656 -16.766 1 96.81 302 LEU B N 1
ATOM 6236 C CA . LEU B 1 302 ? 11.219 21.562 -17.562 1 96.81 302 LEU B CA 1
ATOM 6237 C C . LEU B 1 302 ? 10.547 21.484 -18.922 1 96.81 302 LEU B C 1
ATOM 6239 O O . LEU B 1 302 ? 11.133 20.984 -19.891 1 96.81 302 LEU B O 1
ATOM 6243 N N . GLY B 1 303 ? 9.289 21.859 -19.031 1 93.56 303 GLY B N 1
ATOM 6244 C CA . GLY B 1 303 ? 8.562 21.859 -20.281 1 93.56 303 GLY B CA 1
ATOM 6245 C C . GLY B 1 303 ? 8.039 20.484 -20.672 1 93.56 303 GLY B C 1
ATOM 6246 O O . GLY B 1 303 ? 7.766 20.234 -21.844 1 93.56 303 GLY B O 1
ATOM 6247 N N . ILE B 1 304 ? 8.086 19.562 -19.812 1 92.19 304 ILE B N 1
ATOM 6248 C CA . ILE B 1 304 ? 7.539 18.234 -20.062 1 92.19 304 ILE B CA 1
ATOM 6249 C C . ILE B 1 304 ? 6.469 17.906 -19.031 1 92.19 304 ILE B C 1
ATOM 6251 O O . ILE B 1 304 ? 6.422 18.531 -17.953 1 92.19 304 ILE B O 1
ATOM 6255 N N . PRO B 1 305 ? 5.57 17.016 -19.328 1 90.44 305 PRO B N 1
ATOM 6256 C CA . PRO B 1 305 ? 4.504 16.672 -18.391 1 90.44 305 PRO B CA 1
ATOM 6257 C C . PRO B 1 305 ? 5.035 16.141 -17.062 1 90.44 305 PRO B C 1
ATOM 6259 O O . PRO B 1 305 ? 6.059 15.461 -17.016 1 90.44 305 PRO B O 1
ATOM 6262 N N . TYR B 1 306 ? 4.348 16.562 -15.977 1 91.75 306 TYR B N 1
ATOM 6263 C CA . TYR B 1 306 ? 4.699 16.078 -14.641 1 91.75 306 TYR B CA 1
ATOM 6264 C C . TYR B 1 306 ? 3.451 15.688 -13.859 1 91.75 306 TYR B C 1
ATOM 6266 O O . TYR B 1 306 ? 2.342 16.109 -14.188 1 91.75 306 TYR B O 1
ATOM 6274 N N . GLU B 1 307 ? 3.703 14.797 -12.883 1 86 307 GLU B N 1
ATOM 6275 C CA . GLU B 1 307 ? 2.623 14.344 -12.008 1 86 307 GLU B CA 1
ATOM 6276 C C . GLU B 1 307 ? 2.793 14.875 -10.594 1 86 307 GLU B C 1
ATOM 6278 O O . GLU B 1 307 ? 3.904 14.891 -10.055 1 86 307 GLU B O 1
ATOM 6283 N N . GLN B 1 308 ? 1.663 15.344 -10.008 1 85.06 308 GLN B N 1
ATOM 6284 C CA . GLN B 1 308 ? 1.693 15.883 -8.648 1 85.06 308 GLN B CA 1
ATOM 6285 C C . GLN B 1 308 ? 1.208 14.852 -7.637 1 85.06 308 GLN B C 1
ATOM 6287 O O . GLN B 1 308 ? 0.142 14.258 -7.812 1 85.06 308 GLN B O 1
ATOM 6292 N N . TRP B 1 309 ? 2.09 14.641 -6.598 1 82.94 309 TRP B N 1
ATOM 6293 C CA . TRP B 1 309 ? 1.764 13.719 -5.516 1 82.94 309 TRP B CA 1
ATOM 6294 C C . TRP B 1 309 ? 1.755 14.438 -4.172 1 82.94 309 TRP B C 1
ATOM 6296 O O . TRP B 1 309 ? 2.779 14.969 -3.736 1 82.94 309 TRP B O 1
ATOM 6306 N N . LYS B 1 310 ? 0.701 14.414 -3.482 1 79.62 310 LYS B N 1
ATOM 6307 C CA . LYS B 1 310 ? 0.635 15.031 -2.16 1 79.62 310 LYS B CA 1
ATOM 6308 C C . LYS B 1 310 ? 1.591 14.344 -1.188 1 79.62 310 LYS B C 1
ATOM 6310 O O . LYS B 1 310 ? 2.168 15 -0.314 1 79.62 310 LYS B O 1
ATOM 6315 N N . ILE B 1 311 ? 1.689 13.023 -1.374 1 85.69 311 ILE B N 1
ATOM 6316 C CA . ILE B 1 311 ? 2.512 12.227 -0.475 1 85.69 311 ILE B CA 1
ATOM 6317 C C . ILE B 1 311 ? 3.969 12.672 -0.572 1 85.69 311 ILE B C 1
ATOM 6319 O O . ILE B 1 311 ? 4.785 12.336 0.287 1 85.69 311 ILE B O 1
ATOM 6323 N N . LEU B 1 312 ? 4.305 13.5 -1.55 1 92.75 312 LEU B N 1
ATOM 6324 C CA . LEU B 1 312 ? 5.66 14.008 -1.72 1 92.75 312 LEU B CA 1
ATOM 6325 C C . LEU B 1 312 ? 5.816 15.367 -1.053 1 92.75 312 LEU B C 1
ATOM 6327 O O . LEU B 1 312 ? 6.902 15.953 -1.067 1 92.75 312 LEU B O 1
ATOM 6331 N N . ASN B 1 313 ? 4.816 15.867 -0.394 1 90.56 313 ASN B N 1
ATOM 6332 C CA . ASN B 1 313 ? 4.93 17.141 0.312 1 90.56 313 ASN B CA 1
ATOM 6333 C C . ASN B 1 313 ? 5.988 17.078 1.408 1 90.56 313 ASN B C 1
ATOM 6335 O O . ASN B 1 313 ? 6.289 16 1.928 1 90.56 313 ASN B O 1
ATOM 6339 N N . GLU B 1 314 ? 6.449 18.266 1.76 1 94.31 314 GLU B N 1
ATOM 6340 C CA . GLU B 1 314 ? 7.453 18.359 2.814 1 94.31 314 GLU B CA 1
ATOM 6341 C C . GLU B 1 314 ? 6.883 17.922 4.16 1 94.31 314 GLU B C 1
ATOM 6343 O O . GLU B 1 314 ? 5.664 17.859 4.332 1 94.31 314 GLU B O 1
ATOM 6348 N N . ILE B 1 315 ? 7.844 17.562 5.035 1 92.81 315 ILE B N 1
ATOM 6349 C CA . ILE B 1 315 ? 7.465 17.172 6.395 1 92.81 315 ILE B CA 1
ATOM 6350 C C . ILE B 1 315 ? 6.668 18.312 7.043 1 92.81 315 ILE B C 1
ATOM 6352 O O . ILE B 1 315 ? 7 19.484 6.879 1 92.81 315 ILE B O 1
ATOM 6356 N N . ASP B 1 316 ? 5.602 17.984 7.688 1 85.44 316 ASP B N 1
ATOM 6357 C CA . ASP B 1 316 ? 4.785 18.969 8.391 1 85.44 316 ASP B CA 1
ATOM 6358 C C . ASP B 1 316 ? 5.418 19.344 9.727 1 85.44 316 ASP B C 1
ATOM 6360 O O . ASP B 1 316 ? 5.504 18.516 10.641 1 85.44 316 ASP B O 1
ATOM 6364 N N . ALA B 1 317 ? 5.77 20.625 9.867 1 89.5 317 ALA B N 1
ATOM 6365 C CA . ALA B 1 317 ? 6.461 21.078 11.07 1 89.5 317 ALA B CA 1
ATOM 6366 C C . ALA B 1 317 ? 5.469 21.531 12.133 1 89.5 317 ALA B C 1
ATOM 6368 O O . ALA B 1 317 ? 5.863 22.109 13.148 1 89.5 317 ALA B O 1
ATOM 6369 N N . GLY B 1 318 ? 4.215 21.359 11.828 1 81 318 GLY B N 1
ATOM 6370 C CA . GLY B 1 318 ? 3.207 21.672 12.82 1 81 318 GLY B CA 1
ATOM 6371 C C . GLY B 1 318 ? 3.268 23.109 13.297 1 81 318 GLY B C 1
ATOM 6372 O O . GLY B 1 318 ? 3.252 24.047 12.477 1 81 318 GLY B O 1
ATOM 6373 N N . VAL B 1 319 ? 3.465 23.344 14.625 1 76 319 VAL B N 1
ATOM 6374 C CA . VAL B 1 319 ? 3.451 24.688 15.219 1 76 319 VAL B CA 1
ATOM 6375 C C . VAL B 1 319 ? 4.707 25.453 14.805 1 76 319 VAL B C 1
ATOM 6377 O O . VAL B 1 319 ? 4.77 26.672 14.945 1 76 319 VAL B O 1
ATOM 6380 N N . CYS B 1 320 ? 5.664 24.766 14.32 1 88.31 320 CYS B N 1
ATOM 6381 C CA . CYS B 1 320 ? 6.93 25.391 13.961 1 88.31 320 CYS B CA 1
ATOM 6382 C C . CYS B 1 320 ? 6.93 25.828 12.5 1 88.31 320 CYS B C 1
ATOM 6384 O O . CYS B 1 320 ? 7.91 26.391 12.016 1 88.31 320 CYS B O 1
ATOM 6386 N N . GLU B 1 321 ? 5.852 25.578 11.773 1 85.25 321 GLU B N 1
ATOM 6387 C CA . GLU B 1 321 ? 5.758 25.969 10.375 1 85.25 321 GLU B CA 1
ATOM 6388 C C . GLU B 1 321 ? 6.012 27.469 10.211 1 85.25 321 GLU B C 1
ATOM 6390 O O . GLU B 1 321 ? 5.527 28.281 11 1 85.25 321 GLU B O 1
ATOM 6395 N N . GLU B 1 322 ? 6.891 27.766 9.234 1 88.88 322 GLU B N 1
ATOM 6396 C CA . GLU B 1 322 ? 7.18 29.125 8.797 1 88.88 322 GLU B CA 1
ATOM 6397 C C . GLU B 1 322 ? 7.953 29.906 9.859 1 88.88 322 GLU B C 1
ATOM 6399 O O . GLU B 1 322 ? 7.91 31.141 9.898 1 88.88 322 GLU B O 1
ATOM 6404 N N . LEU B 1 323 ? 8.617 29.188 10.719 1 92 323 LEU B N 1
ATOM 6405 C CA . LEU B 1 323 ? 9.508 29.797 11.695 1 92 323 LEU B CA 1
ATOM 6406 C C . LEU B 1 323 ? 10.969 29.531 11.344 1 92 323 LEU B C 1
ATOM 6408 O O . LEU B 1 323 ? 11.273 28.547 10.672 1 92 323 LEU B O 1
ATOM 6412 N N . THR B 1 324 ? 11.812 30.453 11.773 1 95.12 324 THR B N 1
ATOM 6413 C CA . THR B 1 324 ? 13.25 30.188 11.711 1 95.12 324 THR B CA 1
ATOM 6414 C C . THR B 1 324 ? 13.703 29.359 12.914 1 95.12 324 THR B C 1
ATOM 6416 O O . THR B 1 324 ? 12.992 29.281 13.914 1 95.12 324 THR B O 1
ATOM 6419 N N . TYR B 1 325 ? 14.891 28.797 12.797 1 94.06 325 TYR B N 1
ATOM 6420 C CA . TYR B 1 325 ? 15.414 28.047 13.922 1 94.06 325 TYR B CA 1
ATOM 6421 C C . TYR B 1 325 ? 15.57 28.938 15.148 1 94.06 325 TYR B C 1
ATOM 6423 O O . TYR B 1 325 ? 15.344 28.484 16.281 1 94.06 325 TYR B O 1
ATOM 6431 N N . SER B 1 326 ? 15.93 30.125 14.914 1 94.44 326 SER B N 1
ATOM 6432 C CA . SER B 1 326 ? 16.047 31.078 16.016 1 94.44 326 SER B CA 1
ATOM 6433 C C . SER B 1 326 ? 14.711 31.312 16.703 1 94.44 326 SER B C 1
ATOM 6435 O O . SER B 1 326 ? 14.625 31.328 17.922 1 94.44 326 SER B O 1
ATOM 6437 N N . GLU B 1 327 ? 13.734 31.484 15.914 1 95.06 327 GLU B N 1
ATOM 6438 C CA . GLU B 1 327 ? 12.398 31.688 16.453 1 95.06 327 GLU B CA 1
ATOM 6439 C C . GLU B 1 327 ? 11.914 30.438 17.203 1 95.06 327 GLU B C 1
ATOM 6441 O O . GLU B 1 327 ? 11.25 30.547 18.234 1 95.06 327 GLU B O 1
ATOM 6446 N N . ILE B 1 328 ? 12.195 29.281 16.703 1 94.31 328 ILE B N 1
ATOM 6447 C CA . ILE B 1 328 ? 11.797 28.031 17.344 1 94.31 328 ILE B CA 1
ATOM 6448 C C . ILE B 1 328 ? 12.484 27.906 18.703 1 94.31 328 ILE B C 1
ATOM 6450 O O . ILE B 1 328 ? 11.844 27.531 19.688 1 94.31 328 ILE B O 1
ATOM 6454 N N . GLN B 1 329 ? 13.758 28.219 18.703 1 93.81 329 GLN B N 1
ATOM 6455 C CA . GLN B 1 329 ? 14.492 28.172 19.953 1 93.81 329 GLN B CA 1
ATOM 6456 C C . GLN B 1 329 ? 13.883 29.125 20.984 1 93.81 329 GLN B C 1
ATOM 6458 O O . GLN B 1 329 ? 13.797 28.797 22.172 1 93.81 329 GLN B O 1
ATOM 6463 N N . ASP B 1 330 ? 13.445 30.25 20.578 1 95.06 330 ASP B N 1
ATOM 6464 C CA . ASP B 1 330 ? 12.914 31.281 21.469 1 95.06 330 ASP B CA 1
ATOM 6465 C C . ASP B 1 330 ? 11.516 30.906 21.953 1 95.06 330 ASP B C 1
ATOM 6467 O O . ASP B 1 330 ? 11.18 31.109 23.125 1 95.06 330 ASP B O 1
ATOM 6471 N N . ARG B 1 331 ? 10.758 30.344 21.094 1 92.19 331 ARG B N 1
ATOM 6472 C CA . ARG B 1 331 ? 9.359 30.094 21.406 1 92.19 331 ARG B CA 1
ATOM 6473 C C . ARG B 1 331 ? 9.164 28.703 22 1 92.19 331 ARG B C 1
ATOM 6475 O O . ARG B 1 331 ? 8.281 28.5 22.828 1 92.19 331 ARG B O 1
ATOM 6482 N N . TYR B 1 332 ? 9.984 27.766 21.484 1 92.06 332 TYR B N 1
ATOM 6483 C CA . TYR B 1 332 ? 9.812 26.375 21.875 1 92.06 332 TYR B CA 1
ATOM 6484 C C . TYR B 1 332 ? 11.156 25.719 22.172 1 92.06 332 TYR B C 1
ATOM 6486 O O . TYR B 1 332 ? 11.508 24.719 21.562 1 92.06 332 TYR B O 1
ATOM 6494 N N . PRO B 1 333 ? 11.844 26.203 23.156 1 93.25 333 PRO B N 1
ATOM 6495 C CA . PRO B 1 333 ? 13.188 25.688 23.422 1 93.25 333 PRO B CA 1
ATOM 6496 C C . PRO B 1 333 ? 13.188 24.203 23.766 1 93.25 333 PRO B C 1
ATOM 6498 O O . PRO B 1 333 ? 14.109 23.469 23.375 1 93.25 333 PRO B O 1
ATOM 6501 N N . ASP B 1 334 ? 12.18 23.75 24.422 1 92.69 334 ASP B N 1
ATOM 6502 C CA . ASP B 1 334 ? 12.109 22.344 24.781 1 92.69 334 ASP B CA 1
ATOM 6503 C C . ASP B 1 334 ? 11.93 21.469 23.531 1 92.69 334 ASP B C 1
ATOM 6505 O O . ASP B 1 334 ? 12.57 20.422 23.406 1 92.69 334 ASP B O 1
ATOM 6509 N N . GLU B 1 335 ? 11.07 21.922 22.688 1 90.75 335 GLU B N 1
ATOM 6510 C CA . GLU B 1 335 ? 10.844 21.172 21.453 1 90.75 335 GLU B CA 1
ATOM 6511 C C . GLU B 1 335 ? 12.109 21.109 20.609 1 90.75 335 GLU B C 1
ATOM 6513 O O . GLU B 1 335 ? 12.398 20.078 20 1 90.75 335 GLU B O 1
ATOM 6518 N N . PHE B 1 336 ? 12.742 22.188 20.578 1 94.12 336 PHE B N 1
ATOM 6519 C CA . PHE B 1 336 ? 13.977 22.25 19.797 1 94.12 336 PHE B CA 1
ATOM 6520 C C . PHE B 1 336 ? 15.008 21.266 20.344 1 94.12 336 PHE B C 1
ATOM 6522 O O . PHE B 1 336 ? 15.656 20.562 19.562 1 94.12 336 PHE B O 1
ATOM 6529 N N . ALA B 1 337 ? 15.086 21.172 21.594 1 93.44 337 ALA B N 1
ATOM 6530 C CA . ALA B 1 337 ? 16.016 20.25 22.234 1 93.44 337 ALA B CA 1
ATOM 6531 C C . ALA B 1 337 ? 15.594 18.797 22.047 1 93.44 337 ALA B C 1
ATOM 6533 O O . ALA B 1 337 ? 16.438 17.938 21.781 1 93.44 337 ALA B O 1
ATOM 6534 N N . LEU B 1 338 ? 14.352 18.547 22.156 1 92.94 338 LEU B N 1
ATOM 6535 C CA . LEU B 1 338 ? 13.836 17.203 21.984 1 92.94 338 LEU B CA 1
ATOM 6536 C C . LEU B 1 338 ? 14.094 16.703 20.578 1 92.94 338 LEU B C 1
ATOM 6538 O O . LEU B 1 338 ? 14.43 15.523 20.391 1 92.94 338 LEU B O 1
ATOM 6542 N N . ARG B 1 339 ? 13.875 17.516 19.656 1 94.38 339 ARG B N 1
ATOM 6543 C CA . ARG B 1 339 ? 14.148 17.141 18.266 1 94.38 339 ARG B CA 1
ATOM 6544 C C . ARG B 1 339 ? 15.625 16.797 18.078 1 94.38 339 ARG B C 1
ATOM 6546 O O . ARG B 1 339 ? 15.961 15.82 17.406 1 94.38 339 ARG B O 1
ATOM 6553 N N . ASP B 1 340 ? 16.469 17.609 18.719 1 94.06 340 ASP B N 1
ATOM 6554 C CA . ASP B 1 340 ? 17.891 17.391 18.578 1 94.06 340 ASP B CA 1
ATOM 6555 C C . ASP B 1 340 ? 18.312 16.078 19.25 1 94.06 340 ASP B C 1
ATOM 6557 O O . ASP B 1 340 ? 19.266 15.43 18.812 1 94.06 340 ASP B O 1
ATOM 6561 N N . GLN B 1 341 ? 17.609 15.664 20.172 1 92.88 341 GLN B N 1
ATOM 6562 C CA . GLN B 1 341 ? 17.922 14.438 20.906 1 92.88 341 GLN B CA 1
ATOM 6563 C C . GLN B 1 341 ? 17.609 13.203 20.078 1 92.88 341 GLN B C 1
ATOM 6565 O O . GLN B 1 341 ? 18.375 12.234 20.078 1 92.88 341 GLN B O 1
ATOM 6570 N N . ASP B 1 342 ? 16.5 13.234 19.406 1 93.56 342 ASP B N 1
ATOM 6571 C CA . ASP B 1 342 ? 16.062 12.102 18.594 1 93.56 342 ASP B CA 1
ATOM 6572 C C . ASP B 1 342 ? 15.266 12.586 17.375 1 93.56 342 ASP B C 1
ATOM 6574 O O . ASP B 1 342 ? 14.047 12.383 17.312 1 93.56 342 ASP B O 1
ATOM 6578 N N . LYS B 1 343 ? 16.016 13.023 16.469 1 94.88 343 LYS B N 1
ATOM 6579 C CA . LYS B 1 343 ? 15.438 13.711 15.312 1 94.88 343 LYS B CA 1
ATOM 6580 C C . LYS B 1 343 ? 14.516 12.781 14.531 1 94.88 343 LYS B C 1
ATOM 6582 O O . LYS B 1 343 ? 13.477 13.219 14.023 1 94.88 343 LYS B O 1
ATOM 6587 N N . TYR B 1 344 ? 14.844 11.57 14.453 1 93.81 344 TYR B N 1
ATOM 6588 C CA . TYR B 1 344 ? 14.062 10.625 13.656 1 93.81 344 TYR B CA 1
ATOM 6589 C C . TYR B 1 344 ? 12.695 10.375 14.281 1 93.81 344 TYR B C 1
ATOM 6591 O O . TYR B 1 344 ? 11.688 10.344 13.578 1 93.81 344 TYR B O 1
ATOM 6599 N N . HIS B 1 345 ? 12.656 10.25 15.57 1 89.75 345 HIS B N 1
ATOM 6600 C CA . HIS B 1 345 ? 11.422 9.867 16.234 1 89.75 345 HIS B CA 1
ATOM 6601 C C . HIS B 1 345 ? 10.656 11.094 16.719 1 89.75 345 HIS B C 1
ATOM 6603 O O . HIS B 1 345 ? 9.461 11.008 17.016 1 89.75 345 HIS B O 1
ATOM 6609 N N . TYR B 1 346 ? 11.359 12.195 16.828 1 91.25 346 TYR B N 1
ATOM 6610 C CA . TYR B 1 346 ? 10.719 13.406 17.297 1 91.25 346 TYR B CA 1
ATOM 6611 C C . TYR B 1 346 ? 9.586 13.828 16.375 1 91.25 346 TYR B C 1
ATOM 6613 O O . TYR B 1 346 ? 9.758 13.883 15.156 1 91.25 346 TYR B O 1
ATOM 6621 N N . ARG B 1 347 ? 8.484 14.047 16.969 1 85.31 347 ARG B N 1
ATOM 6622 C CA . ARG B 1 347 ? 7.316 14.531 16.234 1 85.31 347 ARG B CA 1
ATOM 6623 C C . ARG B 1 347 ? 7.008 15.977 16.594 1 85.31 347 ARG B C 1
ATOM 6625 O O . ARG B 1 347 ? 6.859 16.312 17.781 1 85.31 347 ARG B O 1
ATOM 6632 N N . TYR B 1 348 ? 6.906 16.828 15.578 1 86.38 348 TYR B N 1
ATOM 6633 C CA . TYR B 1 348 ? 6.465 18.203 15.828 1 86.38 348 TYR B CA 1
ATOM 6634 C C . TYR B 1 348 ? 5.066 18.219 16.438 1 86.38 348 TYR B C 1
ATOM 6636 O O . TYR B 1 348 ? 4.172 17.516 15.961 1 86.38 348 TYR B O 1
ATOM 6644 N N . PRO B 1 349 ? 4.953 19.031 17.438 1 75 349 PRO B N 1
ATOM 6645 C CA . PRO B 1 349 ? 3.578 19.172 17.922 1 75 349 PRO B CA 1
ATOM 6646 C C . PRO B 1 349 ? 2.604 19.594 16.812 1 75 349 PRO B C 1
ATOM 6648 O O . PRO B 1 349 ? 2.789 20.625 16.188 1 75 349 PRO B O 1
ATOM 6651 N N . GLY B 1 350 ? 1.68 18.766 16.562 1 70.38 350 GLY B N 1
ATOM 6652 C CA . GLY B 1 350 ? 0.729 19.047 15.5 1 70.38 350 GLY B CA 1
ATOM 6653 C C . GLY B 1 350 ? 1.262 18.688 14.117 1 70.38 350 GLY B C 1
ATOM 6654 O O . GLY B 1 350 ? 0.621 18.984 13.109 1 70.38 350 GLY B O 1
ATOM 6655 N N . GLY B 1 351 ? 2.438 18.062 14.133 1 82.62 351 GLY B N 1
ATOM 6656 C CA . GLY B 1 351 ? 3.064 17.781 12.844 1 82.62 351 GLY B CA 1
ATOM 6657 C C . GLY B 1 351 ? 3.451 16.328 12.68 1 82.62 351 GLY B C 1
ATOM 6658 O O . GLY B 1 351 ? 2.68 15.43 13.023 1 82.62 351 GLY B O 1
ATOM 6659 N N . GLU B 1 352 ? 4.613 16.172 11.961 1 85.56 352 GLU B N 1
ATOM 6660 C CA . GLU B 1 352 ? 5.074 14.828 11.617 1 85.56 352 GLU B CA 1
ATOM 6661 C C . GLU B 1 352 ? 6.492 14.586 12.117 1 85.56 352 GLU B C 1
ATOM 6663 O O . GLU B 1 352 ? 7.211 15.523 12.445 1 85.56 352 GLU B O 1
ATOM 6668 N N . SER B 1 353 ? 6.805 13.352 12.273 1 90 353 SER B N 1
ATOM 6669 C CA . SER B 1 353 ? 8.18 12.906 12.469 1 90 353 SER B CA 1
ATOM 6670 C C . SER B 1 353 ? 8.766 12.344 11.18 1 90 353 SER B C 1
ATOM 6672 O O . SER B 1 353 ? 8.047 12.148 10.195 1 90 353 SER B O 1
ATOM 6674 N N . TYR B 1 354 ? 10.078 12.18 11.156 1 93.56 354 TYR B N 1
ATOM 6675 C CA . TYR B 1 354 ? 10.68 11.469 10.031 1 93.56 354 TYR B CA 1
ATOM 6676 C C . TYR B 1 354 ? 10.094 10.07 9.898 1 93.56 354 TYR B C 1
ATOM 6678 O O . TYR B 1 354 ? 9.922 9.562 8.789 1 93.56 354 TYR B O 1
ATOM 6686 N N . GLN B 1 355 ? 9.867 9.461 10.969 1 88.56 355 GLN B N 1
ATOM 6687 C CA . GLN B 1 355 ? 9.258 8.133 10.953 1 88.56 355 GLN B CA 1
ATOM 6688 C C . GLN B 1 355 ? 7.914 8.156 10.242 1 88.56 355 GLN B C 1
ATOM 6690 O O . GLN B 1 355 ? 7.605 7.258 9.453 1 88.56 355 GLN B O 1
ATOM 6695 N N . ASP B 1 356 ? 7.148 9.195 10.523 1 85.62 356 ASP B N 1
ATOM 6696 C CA . ASP B 1 356 ? 5.871 9.375 9.844 1 85.62 356 ASP B CA 1
ATOM 6697 C C . ASP B 1 356 ? 6.07 9.555 8.336 1 85.62 356 ASP B C 1
ATOM 6699 O O . ASP B 1 356 ? 5.316 9 7.535 1 85.62 356 ASP B O 1
ATOM 6703 N N . LEU B 1 357 ? 6.988 10.352 8.055 1 91.38 357 LEU B N 1
ATOM 6704 C CA . LEU B 1 357 ? 7.285 10.648 6.656 1 91.38 357 LEU B CA 1
ATOM 6705 C C . LEU B 1 357 ? 7.66 9.375 5.906 1 91.38 357 LEU B C 1
ATOM 6707 O O . LEU B 1 357 ? 7.219 9.164 4.773 1 91.38 357 LEU B O 1
ATOM 6711 N N . VAL B 1 358 ? 8.43 8.555 6.492 1 91.25 358 VAL B N 1
ATOM 6712 C CA . VAL B 1 358 ? 8.844 7.289 5.895 1 91.25 358 VAL B CA 1
ATOM 6713 C C . VAL B 1 358 ? 7.617 6.434 5.586 1 91.25 358 VAL B C 1
ATOM 6715 O O . VAL B 1 358 ? 7.512 5.855 4.5 1 91.25 358 VAL B O 1
ATOM 6718 N N . GLN B 1 359 ? 6.75 6.422 6.434 1 83.5 359 GLN B N 1
ATOM 6719 C CA . GLN B 1 359 ? 5.539 5.633 6.246 1 83.5 359 GLN B CA 1
ATOM 6720 C C . GLN B 1 359 ? 4.691 6.184 5.102 1 83.5 359 GLN B C 1
ATOM 6722 O O . GLN B 1 359 ? 4.172 5.426 4.285 1 83.5 359 GLN B O 1
ATOM 6727 N N . ARG B 1 360 ? 4.625 7.434 5.055 1 84.56 360 ARG B N 1
ATOM 6728 C CA . ARG B 1 360 ? 3.734 8.047 4.074 1 84.56 360 ARG B CA 1
ATOM 6729 C C . ARG B 1 360 ? 4.324 7.953 2.67 1 84.56 360 ARG B C 1
ATOM 6731 O O . ARG B 1 360 ? 3.584 7.879 1.685 1 84.56 360 ARG B O 1
ATOM 6738 N N . VAL B 1 361 ? 5.652 7.887 2.512 1 92 361 VAL B N 1
ATOM 6739 C CA . VAL B 1 361 ? 6.242 7.883 1.176 1 92 361 VAL B CA 1
ATOM 6740 C C . VAL B 1 361 ? 6.465 6.445 0.712 1 92 361 VAL B C 1
ATOM 6742 O O . VAL B 1 361 ? 7.012 6.211 -0.369 1 92 361 VAL B O 1
ATOM 6745 N N . GLU B 1 362 ? 6.012 5.477 1.405 1 89.31 362 GLU B N 1
ATOM 6746 C CA . GLU B 1 362 ? 6.148 4.07 1.037 1 89.31 362 GLU B CA 1
ATOM 6747 C C . GLU B 1 362 ? 5.562 3.805 -0.346 1 89.31 362 GLU B C 1
ATOM 6749 O O . GLU B 1 362 ? 6.195 3.152 -1.179 1 89.31 362 GLU B O 1
ATOM 6754 N N . PRO B 1 363 ? 4.402 4.34 -0.699 1 85.56 363 PRO B N 1
ATOM 6755 C CA . PRO B 1 363 ? 3.881 4.121 -2.051 1 85.56 363 PRO B CA 1
ATOM 6756 C C . PRO B 1 363 ? 4.793 4.688 -3.135 1 85.56 363 PRO B C 1
ATOM 6758 O O . PRO B 1 363 ? 4.867 4.137 -4.234 1 85.56 363 PRO B O 1
ATOM 6761 N N . VAL B 1 364 ? 5.453 5.723 -2.828 1 91 364 VAL B N 1
ATOM 6762 C CA . VAL B 1 364 ? 6.387 6.316 -3.783 1 91 364 VAL B CA 1
ATOM 6763 C C . VAL B 1 364 ? 7.539 5.348 -4.047 1 91 364 VAL B C 1
ATOM 6765 O O . VAL B 1 364 ? 7.941 5.152 -5.199 1 91 364 VAL B O 1
ATOM 6768 N N . ILE B 1 365 ? 8.016 4.758 -2.975 1 93.56 365 ILE B N 1
ATOM 6769 C CA . ILE B 1 365 ? 9.102 3.795 -3.1 1 93.56 365 ILE B CA 1
ATOM 6770 C C . ILE B 1 365 ? 8.656 2.615 -3.955 1 93.56 365 ILE B C 1
ATOM 6772 O O . ILE B 1 365 ? 9.398 2.141 -4.812 1 93.56 365 ILE B O 1
ATOM 6776 N N . MET B 1 366 ? 7.473 2.182 -3.746 1 89.25 366 MET B N 1
ATOM 6777 C CA . MET B 1 366 ? 6.934 1.072 -4.527 1 89.25 366 MET B CA 1
ATOM 6778 C C . MET B 1 366 ? 6.875 1.426 -6.008 1 89.25 366 MET B C 1
ATOM 6780 O O . MET B 1 366 ? 7.242 0.614 -6.859 1 89.25 366 MET B O 1
ATOM 6784 N N . GLU B 1 367 ? 6.488 2.594 -6.277 1 88.44 367 GLU B N 1
ATOM 6785 C CA . GLU B 1 367 ? 6.395 3.037 -7.664 1 88.44 367 GLU B CA 1
ATOM 6786 C C . GLU B 1 367 ? 7.777 3.217 -8.281 1 88.44 367 GLU B C 1
ATOM 6788 O O . GLU B 1 367 ? 7.98 2.926 -9.461 1 88.44 367 GLU B O 1
ATOM 6793 N N . LEU B 1 368 ? 8.688 3.734 -7.512 1 93.5 368 LEU B N 1
ATOM 6794 C CA . LEU B 1 368 ? 10.047 3.914 -8.008 1 93.5 368 LEU B CA 1
ATOM 6795 C C . LEU B 1 368 ? 10.688 2.57 -8.336 1 93.5 368 LEU B C 1
ATOM 6797 O O . LEU B 1 368 ? 11.484 2.471 -9.273 1 93.5 368 LEU B O 1
ATOM 6801 N N . GLU B 1 369 ? 10.359 1.537 -7.543 1 90.75 369 GLU B N 1
ATOM 6802 C CA . GLU B 1 369 ? 10.875 0.196 -7.801 1 90.75 369 GLU B CA 1
ATOM 6803 C C . GLU B 1 369 ? 10.258 -0.396 -9.07 1 90.75 369 GLU B C 1
ATOM 6805 O O . GLU B 1 369 ? 10.906 -1.17 -9.773 1 90.75 369 GLU B O 1
ATOM 6810 N N . ARG B 1 370 ? 9.117 0.012 -9.336 1 85.31 370 ARG B N 1
ATOM 6811 C CA . ARG B 1 370 ? 8.375 -0.574 -10.453 1 85.31 370 ARG B CA 1
ATOM 6812 C C . ARG B 1 370 ? 8.68 0.159 -11.758 1 85.31 370 ARG B C 1
ATOM 6814 O O . ARG B 1 370 ? 8.781 -0.464 -12.812 1 85.31 370 ARG B O 1
ATOM 6821 N N . GLN B 1 371 ? 8.867 1.412 -11.773 1 85.31 371 GLN B N 1
ATOM 6822 C CA . GLN B 1 371 ? 8.977 2.254 -12.961 1 85.31 371 GLN B CA 1
ATOM 6823 C C . GLN B 1 371 ? 10.391 2.229 -13.523 1 85.31 371 GLN B C 1
ATOM 6825 O O . GLN B 1 371 ? 11.289 1.613 -12.945 1 85.31 371 GLN B O 1
ATOM 6830 N N . GLY B 1 372 ? 10.445 2.84 -14.758 1 90 372 GLY B N 1
ATOM 6831 C CA . GLY B 1 372 ? 11.75 3.055 -15.367 1 90 372 GLY B CA 1
ATOM 6832 C C . GLY B 1 372 ? 12.453 4.301 -14.859 1 90 372 GLY B C 1
ATOM 6833 O O . GLY B 1 372 ? 12.586 4.496 -13.648 1 90 372 GLY B O 1
ATOM 6834 N N . ASN B 1 373 ? 12.781 5.141 -15.797 1 95.56 373 ASN B N 1
ATOM 6835 C CA . ASN B 1 373 ? 13.477 6.367 -15.438 1 95.56 373 ASN B CA 1
ATOM 6836 C C . ASN B 1 373 ? 12.508 7.414 -14.883 1 95.56 373 ASN B C 1
ATOM 6838 O O . ASN B 1 373 ? 11.492 7.711 -15.5 1 95.56 373 ASN B O 1
ATOM 6842 N N . VAL B 1 374 ? 12.859 7.922 -13.695 1 96.88 374 VAL B N 1
ATOM 6843 C CA . VAL B 1 374 ? 11.992 8.891 -13.031 1 96.88 374 VAL B CA 1
ATOM 6844 C C . VAL B 1 374 ? 12.836 10.039 -12.484 1 96.88 374 VAL B C 1
ATOM 6846 O O . VAL B 1 374 ? 13.953 9.828 -12.008 1 96.88 374 VAL B O 1
ATOM 6849 N N . LEU B 1 375 ? 12.344 11.258 -12.633 1 98.5 375 LEU B N 1
ATOM 6850 C CA . LEU B 1 375 ? 12.852 12.422 -11.922 1 98.5 375 LEU B CA 1
ATOM 6851 C C . LEU B 1 375 ? 11.859 12.891 -10.867 1 98.5 375 LEU B C 1
ATOM 6853 O O . LEU B 1 375 ? 10.711 13.211 -11.18 1 98.5 375 LEU B O 1
ATOM 6857 N N . VAL B 1 376 ? 12.289 12.891 -9.633 1 98.38 376 VAL B N 1
ATOM 6858 C CA . VAL B 1 376 ? 11.453 13.359 -8.531 1 98.38 376 VAL B CA 1
ATOM 6859 C C . VAL B 1 376 ? 11.938 14.734 -8.062 1 98.38 376 VAL B C 1
ATOM 6861 O O . VAL B 1 376 ? 13.07 14.875 -7.598 1 98.38 376 VAL B O 1
ATOM 6864 N N . VAL B 1 377 ? 11.109 15.75 -8.219 1 98.62 377 VAL B N 1
ATOM 6865 C CA . VAL B 1 377 ? 11.352 17.062 -7.637 1 98.62 377 VAL B CA 1
ATOM 6866 C C . VAL B 1 377 ? 10.672 17.156 -6.273 1 98.62 377 VAL B C 1
ATOM 6868 O O . VAL B 1 377 ? 9.445 17.25 -6.188 1 98.62 377 VAL B O 1
ATOM 6871 N N . ALA B 1 378 ? 11.5 17.156 -5.254 1 97.56 378 ALA B N 1
ATOM 6872 C CA . ALA B 1 378 ? 10.938 17.016 -3.912 1 97.56 378 ALA B CA 1
ATOM 6873 C C . ALA B 1 378 ? 11.594 18 -2.943 1 97.56 378 ALA B C 1
ATOM 6875 O O . ALA B 1 378 ? 12.016 19.078 -3.342 1 97.56 378 ALA B O 1
ATOM 6876 N N . HIS B 1 379 ? 11.43 17.75 -1.667 1 98 379 HIS B N 1
ATOM 6877 C CA . HIS B 1 379 ? 11.93 18.562 -0.567 1 98 379 HIS B CA 1
ATOM 6878 C C . HIS B 1 379 ? 13.023 17.844 0.21 1 98 379 HIS B C 1
ATOM 6880 O O . HIS B 1 379 ? 13.336 16.688 -0.081 1 98 379 HIS B O 1
ATOM 6886 N N . GLN B 1 380 ? 13.617 18.531 1.089 1 97.69 380 GLN B N 1
ATOM 6887 C CA . GLN B 1 380 ? 14.781 18.031 1.804 1 97.69 380 GLN B CA 1
ATOM 6888 C C . GLN B 1 380 ? 14.43 16.75 2.574 1 97.69 380 GLN B C 1
ATOM 6890 O O . GLN B 1 380 ? 15.062 15.711 2.379 1 97.69 380 GLN B O 1
ATOM 6895 N N . ALA B 1 381 ? 13.422 16.859 3.434 1 97.69 381 ALA B N 1
ATOM 6896 C CA . ALA B 1 381 ? 13.109 15.703 4.281 1 97.69 381 ALA B CA 1
ATOM 6897 C C . ALA B 1 381 ? 12.656 14.516 3.443 1 97.69 381 ALA B C 1
ATOM 6899 O O . ALA B 1 381 ? 13.016 13.367 3.732 1 97.69 381 ALA B O 1
ATOM 6900 N N . VAL B 1 382 ? 11.891 14.75 2.43 1 97.5 382 VAL B N 1
ATOM 6901 C CA . VAL B 1 382 ? 11.383 13.688 1.565 1 97.5 382 VAL B CA 1
ATOM 6902 C C . VAL B 1 382 ? 12.539 13.023 0.834 1 97.5 382 VAL B C 1
ATOM 6904 O O . VAL B 1 382 ? 12.625 11.789 0.783 1 97.5 382 VAL B O 1
ATOM 6907 N N . MET B 1 383 ? 13.398 13.836 0.308 1 98 383 MET B N 1
ATOM 6908 C CA . MET B 1 383 ? 14.547 13.312 -0.424 1 98 383 MET B CA 1
ATOM 6909 C C . MET B 1 383 ? 15.422 12.453 0.481 1 98 383 MET B C 1
ATOM 6911 O O . MET B 1 383 ? 15.953 11.422 0.049 1 98 383 MET B O 1
ATOM 6915 N N . ARG B 1 384 ? 15.602 12.883 1.729 1 98.19 384 ARG B N 1
ATOM 6916 C CA . ARG B 1 384 ? 16.359 12.086 2.693 1 98.19 384 ARG B CA 1
ATOM 6917 C C . ARG B 1 384 ? 15.758 10.688 2.832 1 98.19 384 ARG B C 1
ATOM 6919 O O . ARG B 1 384 ? 16.5 9.703 2.867 1 98.19 384 ARG B O 1
ATOM 6926 N N . CYS B 1 385 ? 14.484 10.633 2.9 1 97.5 385 CYS B N 1
ATOM 6927 C CA . CYS B 1 385 ? 13.805 9.352 3.066 1 97.5 385 CYS B CA 1
ATOM 6928 C C . CYS B 1 385 ? 14.031 8.453 1.854 1 97.5 385 CYS B C 1
ATOM 6930 O O . CYS B 1 385 ? 14.289 7.262 2.002 1 97.5 385 CYS B O 1
ATOM 6932 N N . LEU B 1 386 ? 13.938 9.023 0.632 1 97.5 386 LEU B N 1
ATOM 6933 C CA . LEU B 1 386 ? 14.109 8.242 -0.591 1 97.5 386 LEU B CA 1
ATOM 6934 C C . LEU B 1 386 ? 15.539 7.738 -0.713 1 97.5 386 LEU B C 1
ATOM 6936 O O . LEU B 1 386 ? 15.766 6.562 -1.012 1 97.5 386 LEU B O 1
ATOM 6940 N N . ILE B 1 387 ? 16.484 8.633 -0.387 1 97.69 387 ILE B N 1
ATOM 6941 C CA . ILE B 1 387 ? 17.891 8.258 -0.455 1 97.69 387 ILE B CA 1
ATOM 6942 C C . ILE B 1 387 ? 18.188 7.168 0.571 1 97.69 387 ILE B C 1
ATOM 6944 O O . ILE B 1 387 ? 18.891 6.199 0.272 1 97.69 387 ILE B O 1
ATOM 6948 N N . ALA B 1 388 ? 17.656 7.379 1.676 1 97 388 ALA B N 1
ATOM 6949 C CA . ALA B 1 388 ? 17.906 6.418 2.748 1 97 388 ALA B CA 1
ATOM 6950 C C . ALA B 1 388 ? 17.453 5.016 2.346 1 97 388 ALA B C 1
ATOM 6952 O O . ALA B 1 388 ? 18.125 4.031 2.645 1 97 388 ALA B O 1
ATOM 6953 N N . TYR B 1 389 ? 16.297 4.875 1.694 1 96.19 389 TYR B N 1
ATOM 6954 C CA . TYR B 1 389 ? 15.82 3.572 1.246 1 96.19 389 TYR B CA 1
ATOM 6955 C C . TYR B 1 389 ? 16.797 2.939 0.265 1 96.19 389 TYR B C 1
ATOM 6957 O O . TYR B 1 389 ? 17.266 1.818 0.478 1 96.19 389 TYR B O 1
ATOM 6965 N N . PHE B 1 390 ? 17.188 3.658 -0.735 1 95.5 390 PHE B N 1
ATOM 6966 C CA . PHE B 1 390 ? 17.984 3.078 -1.812 1 95.5 390 PHE B CA 1
ATOM 6967 C C . PHE B 1 390 ? 19.422 2.846 -1.362 1 95.5 390 PHE B C 1
ATOM 6969 O O . PHE B 1 390 ? 20.078 1.924 -1.838 1 95.5 390 PHE B O 1
ATOM 6976 N N . MET B 1 391 ? 19.859 3.658 -0.425 1 95.19 391 MET B N 1
ATOM 6977 C CA . MET B 1 391 ? 21.234 3.551 0.028 1 95.19 391 MET B CA 1
ATOM 6978 C C . MET B 1 391 ? 21.328 2.75 1.323 1 95.19 391 MET B C 1
ATOM 6980 O O . MET B 1 391 ? 22.391 2.67 1.937 1 95.19 391 MET B O 1
ATOM 6984 N N . ASP B 1 392 ? 20.25 2.234 1.778 1 92.44 392 ASP B N 1
ATOM 6985 C CA . ASP B 1 392 ? 20.188 1.377 2.959 1 92.44 392 ASP B CA 1
ATOM 6986 C C . ASP B 1 392 ? 20.734 2.098 4.191 1 92.44 392 ASP B C 1
ATOM 6988 O O . ASP B 1 392 ? 21.641 1.596 4.863 1 92.44 392 ASP B O 1
ATOM 6992 N N . LYS B 1 393 ? 20.203 3.32 4.363 1 93.75 393 LYS B N 1
ATOM 6993 C CA . LYS B 1 393 ? 20.562 4.102 5.543 1 93.75 393 LYS B CA 1
ATOM 6994 C C . LYS B 1 393 ? 19.5 3.977 6.633 1 93.75 393 LYS B C 1
ATOM 6996 O O . LYS B 1 393 ? 18.297 3.967 6.336 1 93.75 393 LYS B O 1
ATOM 7001 N N . GLY B 1 394 ? 19.891 3.809 7.82 1 90.88 394 GLY B N 1
ATOM 7002 C CA . GLY B 1 394 ? 18.969 3.59 8.93 1 90.88 394 GLY B CA 1
ATOM 7003 C C . GLY B 1 394 ? 18.422 4.879 9.516 1 90.88 394 GLY B C 1
ATOM 7004 O O . GLY B 1 394 ? 18.734 5.969 9.031 1 90.88 394 GLY B O 1
ATOM 7005 N N . ALA B 1 395 ? 17.703 4.719 10.578 1 89.5 395 ALA B N 1
ATOM 7006 C CA . ALA B 1 395 ? 16.984 5.809 11.227 1 89.5 395 ALA B CA 1
ATOM 7007 C C . ALA B 1 395 ? 17.953 6.836 11.805 1 89.5 395 ALA B C 1
ATOM 7009 O O . ALA B 1 395 ? 17.656 8.031 11.836 1 89.5 395 ALA B O 1
ATOM 7010 N N . ASP B 1 396 ? 19.094 6.398 12.156 1 91.25 396 ASP B N 1
ATOM 7011 C CA . ASP B 1 396 ? 20.062 7.281 12.797 1 91.25 396 ASP B CA 1
ATOM 7012 C C . ASP B 1 396 ? 20.734 8.195 11.773 1 91.25 396 ASP B C 1
ATOM 7014 O O . ASP B 1 396 ? 21.109 9.32 12.094 1 91.25 396 ASP B O 1
ATOM 7018 N N . GLU B 1 397 ? 20.844 7.773 10.586 1 95.12 397 GLU B N 1
ATOM 7019 C CA . GLU B 1 397 ? 21.562 8.508 9.547 1 95.12 397 GLU B CA 1
ATOM 7020 C C . GLU B 1 397 ? 20.594 9.305 8.68 1 95.12 397 GLU B C 1
ATOM 7022 O O . GLU B 1 397 ? 20.938 10.383 8.188 1 95.12 397 GLU B O 1
ATOM 7027 N N . LEU B 1 398 ? 19.438 8.844 8.523 1 96.12 398 LEU B N 1
ATOM 7028 C CA . LEU B 1 398 ? 18.453 9.328 7.559 1 96.12 398 LEU B CA 1
ATOM 7029 C C . LEU B 1 398 ? 18.203 10.82 7.738 1 96.12 398 LEU B C 1
ATOM 7031 O O . LEU B 1 398 ? 18.328 11.594 6.785 1 96.12 398 LEU B O 1
ATOM 7035 N N . PRO B 1 399 ? 18.016 11.305 9.016 1 96.69 399 PRO B N 1
ATOM 7036 C CA . PRO B 1 399 ? 17.641 12.719 9.172 1 96.69 399 PRO B CA 1
ATOM 7037 C C . PRO B 1 399 ? 18.812 13.664 8.898 1 96.69 399 PRO B C 1
ATOM 7039 O O . PRO B 1 399 ? 18.609 14.875 8.789 1 96.69 399 PRO B O 1
ATOM 7042 N N . TYR B 1 400 ? 20.016 13.141 8.719 1 96.5 400 TYR B N 1
ATOM 7043 C CA . TYR B 1 400 ? 21.172 14.008 8.609 1 96.5 400 TYR B CA 1
ATOM 7044 C C . TYR B 1 400 ? 21.844 13.859 7.242 1 96.5 400 TYR B C 1
ATOM 7046 O O . TYR B 1 400 ? 22.922 14.406 7 1 96.5 400 TYR B O 1
ATOM 7054 N N . LEU B 1 401 ? 21.188 13.109 6.387 1 96.81 401 LEU B N 1
ATOM 7055 C CA . LEU B 1 401 ? 21.719 12.992 5.031 1 96.81 401 LEU B CA 1
ATOM 7056 C C . LEU B 1 401 ? 21.734 14.344 4.336 1 96.81 401 LEU B C 1
ATOM 7058 O O . LEU B 1 401 ? 20.797 15.141 4.477 1 96.81 401 LEU B O 1
ATOM 7062 N N . LYS B 1 402 ? 22.781 14.602 3.604 1 95.5 402 LYS B N 1
ATOM 7063 C CA . LYS B 1 402 ? 22.922 15.883 2.922 1 95.5 402 LYS B CA 1
ATOM 7064 C C . LYS B 1 402 ? 22.188 15.875 1.583 1 95.5 402 LYS B C 1
ATOM 7066 O O . LYS B 1 402 ? 22.469 15.031 0.725 1 95.5 402 LYS B O 1
ATOM 7071 N N . CYS B 1 403 ? 21.297 16.766 1.413 1 96.12 403 CYS B N 1
ATOM 7072 C CA . CYS B 1 403 ? 20.516 17 0.196 1 96.12 403 CYS B CA 1
ATOM 7073 C C . CYS B 1 403 ? 20.562 18.469 -0.208 1 96.12 403 CYS B C 1
ATOM 7075 O O . CYS B 1 403 ? 19.562 19.172 -0.076 1 96.12 403 CYS B O 1
ATOM 7077 N N . PRO B 1 404 ? 21.641 18.875 -0.765 1 96.38 404 PRO B N 1
ATOM 7078 C CA . PRO B 1 404 ? 21.812 20.297 -1.058 1 96.38 404 PRO B CA 1
ATOM 7079 C C . PRO B 1 404 ? 20.875 20.797 -2.15 1 96.38 404 PRO B C 1
ATOM 7081 O O . PRO B 1 404 ? 20.469 20.016 -3.02 1 96.38 404 PRO B O 1
ATOM 7084 N N . LEU B 1 405 ? 20.578 22.078 -2.039 1 97.75 405 LEU B N 1
ATOM 7085 C CA . LEU B 1 405 ? 19.844 22.734 -3.115 1 97.75 405 LEU B CA 1
ATOM 7086 C C . LEU B 1 405 ? 20.672 22.781 -4.391 1 97.75 405 LEU B C 1
ATOM 7088 O O . LEU B 1 405 ? 21.906 22.797 -4.332 1 97.75 405 LEU B O 1
ATOM 7092 N N . HIS B 1 406 ? 19.938 22.766 -5.504 1 98.38 406 HIS B N 1
ATOM 7093 C CA . HIS B 1 406 ? 20.5 23 -6.828 1 98.38 406 HIS B CA 1
ATOM 7094 C C . HIS B 1 406 ? 21.5 21.922 -7.211 1 98.38 406 HIS B C 1
ATOM 7096 O O . HIS B 1 406 ? 22.547 22.203 -7.789 1 98.38 406 HIS B O 1
ATOM 7102 N N . THR B 1 407 ? 21.234 20.734 -6.789 1 98.25 407 THR B N 1
ATOM 7103 C CA . THR B 1 407 ? 21.984 19.531 -7.059 1 98.25 407 THR B CA 1
ATOM 7104 C C . THR B 1 407 ? 21.062 18.391 -7.492 1 98.25 407 THR B C 1
ATOM 7106 O O . THR B 1 407 ? 19.969 18.234 -6.949 1 98.25 407 THR B O 1
ATOM 7109 N N . VAL B 1 408 ? 21.5 17.641 -8.508 1 98.5 408 VAL B N 1
ATOM 7110 C CA . VAL B 1 408 ? 20.766 16.453 -8.938 1 98.5 408 VAL B CA 1
ATOM 7111 C C . VAL B 1 408 ? 21.5 15.195 -8.508 1 98.5 408 VAL B C 1
ATOM 7113 O O . VAL B 1 408 ? 22.703 15.062 -8.734 1 98.5 408 VAL B O 1
ATOM 7116 N N . LEU B 1 409 ? 20.812 14.328 -7.844 1 98.44 409 LEU B N 1
ATOM 7117 C CA . LEU B 1 409 ? 21.359 13.023 -7.484 1 98.44 409 LEU B CA 1
ATOM 7118 C C . LEU B 1 409 ? 20.797 11.938 -8.398 1 98.44 409 LEU B C 1
ATOM 7120 O O . LEU B 1 409 ? 19.594 11.867 -8.625 1 98.44 409 LEU B O 1
ATOM 7124 N N . LYS B 1 410 ? 21.641 11.164 -8.945 1 98.06 410 LYS B N 1
ATOM 7125 C CA . LYS B 1 410 ? 21.25 10.031 -9.781 1 98.06 410 LYS B CA 1
ATOM 7126 C C . LYS B 1 410 ? 21.469 8.711 -9.055 1 98.06 410 LYS B C 1
ATOM 7128 O O . LYS B 1 410 ? 22.594 8.375 -8.68 1 98.06 410 LYS B O 1
ATOM 7133 N N . LEU B 1 411 ? 20.406 8.016 -8.828 1 97.31 411 LEU B N 1
ATOM 7134 C CA . LEU B 1 411 ? 20.453 6.691 -8.219 1 97.31 411 LEU B CA 1
ATOM 7135 C C . LEU B 1 411 ? 20.297 5.605 -9.281 1 97.31 411 LEU B C 1
ATOM 7137 O O . LEU B 1 411 ? 19.344 5.621 -10.055 1 97.31 411 LEU B O 1
ATOM 7141 N N . THR B 1 412 ? 21.203 4.707 -9.305 1 94.94 412 THR B N 1
ATOM 7142 C CA . THR B 1 412 ? 21.172 3.572 -10.219 1 94.94 412 THR B CA 1
ATOM 7143 C C . THR B 1 412 ? 21.141 2.256 -9.445 1 94.94 412 THR B C 1
ATOM 7145 O O . THR B 1 412 ? 22.188 1.788 -8.977 1 94.94 412 THR B O 1
ATOM 7148 N N . PRO B 1 413 ? 19.922 1.659 -9.383 1 89.06 413 PRO B N 1
ATOM 7149 C CA . PRO B 1 413 ? 19.859 0.368 -8.695 1 89.06 413 PRO B CA 1
ATOM 7150 C C . PRO B 1 413 ? 20.656 -0.721 -9.406 1 89.06 413 PRO B C 1
ATOM 7152 O O . PRO B 1 413 ? 20.625 -0.815 -10.633 1 89.06 413 PRO B O 1
ATOM 7155 N N . VAL B 1 414 ? 21.391 -1.45 -8.633 1 81.25 414 VAL B N 1
ATOM 7156 C CA . VAL B 1 414 ? 22.125 -2.619 -9.109 1 81.25 414 VAL B CA 1
ATOM 7157 C C . VAL B 1 414 ? 21.781 -3.834 -8.25 1 81.25 414 VAL B C 1
ATOM 7159 O O . VAL B 1 414 ? 21 -3.729 -7.305 1 81.25 414 VAL B O 1
ATOM 7162 N N . ALA B 1 415 ? 22.172 -5.012 -8.586 1 69.06 415 ALA B N 1
ATOM 7163 C CA . ALA B 1 415 ? 21.781 -6.27 -7.953 1 69.06 415 ALA B CA 1
ATOM 7164 C C . ALA B 1 415 ? 21.984 -6.219 -6.445 1 69.06 415 ALA B C 1
ATOM 7166 O O . ALA B 1 415 ? 21.125 -6.641 -5.672 1 69.06 415 ALA B O 1
ATOM 7167 N N . TYR B 1 416 ? 23.156 -5.699 -5.992 1 70.69 416 TYR B N 1
ATOM 7168 C CA . TYR B 1 416 ? 23.422 -5.777 -4.562 1 70.69 416 TYR B CA 1
ATOM 7169 C C . TYR B 1 416 ? 23.484 -4.387 -3.941 1 70.69 416 TYR B C 1
ATOM 7171 O O . TYR B 1 416 ? 24.141 -4.184 -2.914 1 70.69 416 TYR B O 1
ATOM 7179 N N . GLY B 1 417 ? 22.781 -3.475 -4.578 1 80.69 417 GLY B N 1
ATOM 7180 C CA . GLY B 1 417 ? 22.781 -2.141 -4 1 80.69 417 GLY B CA 1
ATOM 7181 C C . GLY B 1 417 ? 22.328 -1.068 -4.98 1 80.69 417 GLY B C 1
ATOM 7182 O O . GLY B 1 417 ? 21.516 -1.328 -5.867 1 80.69 417 GLY B O 1
ATOM 7183 N N . CYS B 1 418 ? 22.812 0.114 -4.621 1 91.5 418 CYS B N 1
ATOM 7184 C CA . CYS B 1 418 ? 22.469 1.273 -5.438 1 91.5 418 CYS B CA 1
ATOM 7185 C C . CYS B 1 418 ? 23.641 2.238 -5.531 1 91.5 418 CYS B C 1
ATOM 7187 O O . CYS B 1 418 ? 24.328 2.494 -4.531 1 91.5 418 CYS B O 1
ATOM 7189 N N . LYS B 1 419 ? 23.969 2.631 -6.777 1 94.31 419 LYS B N 1
ATOM 7190 C CA . LYS B 1 419 ? 25 3.635 -7 1 94.31 419 LYS B CA 1
ATOM 7191 C C . LYS B 1 419 ? 24.406 5.043 -7.02 1 94.31 419 LYS B C 1
ATOM 7193 O O . LYS B 1 419 ? 23.359 5.27 -7.613 1 94.31 419 LYS B O 1
ATOM 7198 N N . MET B 1 420 ? 25.062 5.914 -6.344 1 96.56 420 MET B N 1
ATOM 7199 C CA . MET B 1 420 ? 24.594 7.297 -6.297 1 96.56 420 MET B CA 1
ATOM 7200 C C . MET B 1 420 ? 25.625 8.242 -6.902 1 96.56 420 MET B C 1
ATOM 7202 O O . MET B 1 420 ? 26.797 8.211 -6.527 1 96.56 420 MET B O 1
ATOM 7206 N N . GLU B 1 421 ? 25.25 8.977 -7.883 1 97.62 421 GLU B N 1
ATOM 7207 C CA . GLU B 1 421 ? 26.047 10.031 -8.5 1 97.62 421 GLU B CA 1
ATOM 7208 C C . GLU B 1 421 ? 25.453 11.406 -8.203 1 97.62 421 GLU B C 1
ATOM 7210 O O . GLU B 1 421 ? 24.234 11.578 -8.18 1 97.62 421 GLU B O 1
ATOM 7215 N N . THR B 1 422 ? 26.359 12.359 -8.008 1 97.94 422 THR B N 1
ATOM 7216 C CA . THR B 1 422 ? 25.938 13.719 -7.684 1 97.94 422 THR B CA 1
ATOM 7217 C C . THR B 1 422 ? 26.312 14.68 -8.805 1 97.94 422 THR B C 1
ATOM 7219 O O . THR B 1 422 ? 27.453 14.688 -9.273 1 97.94 422 THR B O 1
ATOM 7222 N N . PHE B 1 423 ? 25.375 15.492 -9.242 1 97.94 423 PHE B N 1
ATOM 7223 C CA . PHE B 1 423 ? 25.594 16.531 -10.242 1 97.94 423 PHE B CA 1
ATOM 7224 C C . PHE B 1 423 ? 25.281 17.906 -9.672 1 97.94 423 PHE B C 1
ATOM 7226 O O . PHE B 1 423 ? 24.109 18.266 -9.484 1 97.94 423 PHE B O 1
ATOM 7233 N N . TYR B 1 424 ? 26.266 18.703 -9.477 1 96.81 424 TYR B N 1
ATOM 7234 C CA . TYR B 1 424 ? 26.078 20.078 -9.055 1 96.81 424 TYR B CA 1
ATOM 7235 C C . TYR B 1 424 ? 25.797 20.984 -10.25 1 96.81 424 TYR B C 1
ATOM 7237 O O . TYR B 1 424 ? 26.594 21.031 -11.195 1 96.81 424 TYR B O 1
ATOM 7245 N N . LEU B 1 425 ? 24.719 21.641 -10.242 1 97 425 LEU B N 1
ATOM 7246 C CA . LEU B 1 425 ? 24.344 22.422 -11.414 1 97 425 LEU B CA 1
ATOM 7247 C C . LEU B 1 425 ? 24.828 23.859 -11.273 1 97 425 LEU B C 1
ATOM 7249 O O . LEU B 1 425 ? 24.531 24.703 -12.125 1 97 425 LEU B O 1
ATOM 7253 N N . ASN B 1 426 ? 25.547 24.234 -10.289 1 94.06 426 ASN B N 1
ATOM 7254 C CA . ASN B 1 426 ? 26.359 25.438 -10.094 1 94.06 426 ASN B CA 1
ATOM 7255 C C . ASN B 1 426 ? 25.5 26.703 -10.086 1 94.06 426 ASN B C 1
ATOM 7257 O O . ASN B 1 426 ? 25.812 27.672 -10.773 1 94.06 426 ASN B O 1
ATOM 7261 N N . VAL B 1 427 ? 24.344 26.719 -9.508 1 96.81 427 VAL B N 1
ATOM 7262 C CA . VAL B 1 427 ? 23.562 27.906 -9.18 1 96.81 427 VAL B CA 1
ATOM 7263 C C . VAL B 1 427 ? 23.656 28.188 -7.68 1 96.81 427 VAL B C 1
ATOM 7265 O O . VAL B 1 427 ? 23.578 27.281 -6.855 1 96.81 427 VAL B O 1
ATOM 7268 N N . LYS B 1 428 ? 23.922 29.422 -7.426 1 94.88 428 LYS B N 1
ATOM 7269 C CA . LYS B 1 428 ? 24.062 29.812 -6.02 1 94.88 428 LYS B CA 1
ATOM 7270 C C . LYS B 1 428 ? 22.797 29.484 -5.238 1 94.88 428 LYS B C 1
ATOM 7272 O O . LYS B 1 428 ? 21.688 29.641 -5.746 1 94.88 428 LYS B O 1
ATOM 7277 N N . ALA B 1 429 ? 23 28.969 -4.02 1 94.69 429 ALA B N 1
ATOM 7278 C CA . ALA B 1 429 ? 21.891 28.688 -3.121 1 94.69 429 ALA B CA 1
ATOM 7279 C C . ALA B 1 429 ? 22.328 28.75 -1.662 1 94.69 429 ALA B C 1
ATOM 7281 O O . ALA B 1 429 ? 23.516 28.609 -1.358 1 94.69 429 ALA B O 1
ATOM 7282 N N . VAL B 1 430 ? 21.391 29.016 -0.833 1 94.38 430 VAL B N 1
ATOM 7283 C CA . VAL B 1 430 ? 21.688 29.016 0.597 1 94.38 430 VAL B CA 1
ATOM 7284 C C . VAL B 1 430 ? 21.922 27.594 1.081 1 94.38 430 VAL B C 1
ATOM 7286 O O . VAL B 1 430 ? 21.484 26.641 0.438 1 94.38 430 VAL B O 1
ATOM 7289 N N . ASN B 1 431 ? 22.656 27.5 2.158 1 92.12 431 ASN B N 1
ATOM 7290 C CA . ASN B 1 431 ? 22.812 26.219 2.834 1 92.12 431 ASN B CA 1
ATOM 7291 C C . ASN B 1 431 ? 21.688 25.984 3.836 1 92.12 431 ASN B C 1
ATOM 7293 O O . ASN B 1 431 ? 21.5 26.766 4.758 1 92.12 431 ASN B O 1
ATOM 7297 N N . THR B 1 432 ? 20.984 24.891 3.689 1 91.69 432 THR B N 1
ATOM 7298 C CA . THR B 1 432 ? 19.859 24.609 4.574 1 91.69 432 THR B CA 1
ATOM 7299 C C . THR B 1 432 ? 20.156 23.391 5.449 1 91.69 432 THR B C 1
ATOM 7301 O O . THR B 1 432 ? 19.297 22.953 6.223 1 91.69 432 THR B O 1
ATOM 7304 N N . HIS B 1 433 ? 21.328 22.797 5.312 1 92.88 433 HIS B N 1
ATOM 7305 C CA . HIS B 1 433 ? 21.672 21.609 6.078 1 92.88 433 HIS B CA 1
ATOM 7306 C C . HIS B 1 433 ? 22.094 21.969 7.496 1 92.88 433 HIS B C 1
ATOM 7308 O O . HIS B 1 433 ? 22.938 22.844 7.695 1 92.88 433 HIS B O 1
ATOM 7314 N N . ARG B 1 434 ? 21.562 21.312 8.422 1 91.62 434 ARG B N 1
ATOM 7315 C CA . ARG B 1 434 ? 21.969 21.453 9.82 1 91.62 434 ARG B CA 1
ATOM 7316 C C . ARG B 1 434 ? 22.625 20.172 10.336 1 91.62 434 ARG B C 1
ATOM 7318 O O . ARG B 1 434 ? 21.984 19.125 10.422 1 91.62 434 ARG B O 1
ATOM 7325 N N . ASP B 1 435 ? 23.812 20.281 10.727 1 90.81 435 ASP B N 1
ATOM 7326 C CA . ASP B 1 435 ? 24.547 19.125 11.234 1 90.81 435 ASP B CA 1
ATOM 7327 C C . ASP B 1 435 ? 24.016 18.688 12.594 1 90.81 435 ASP B C 1
ATOM 7329 O O . ASP B 1 435 ? 23.359 19.453 13.297 1 90.81 435 ASP B O 1
ATOM 7333 N N . ARG B 1 436 ? 24.359 17.438 12.875 1 91.06 436 ARG B N 1
ATOM 7334 C CA . ARG B 1 436 ? 23.953 16.922 14.18 1 91.06 436 ARG B CA 1
ATOM 7335 C C . ARG B 1 436 ? 24.625 17.703 15.312 1 91.06 436 ARG B C 1
ATOM 7337 O O . ARG B 1 436 ? 25.859 17.828 15.336 1 91.06 436 ARG B O 1
ATOM 7344 N N . PRO B 1 437 ? 23.812 18.156 16.203 1 90 437 PRO B N 1
ATOM 7345 C CA . PRO B 1 437 ? 24.422 18.922 17.297 1 90 437 PRO B CA 1
ATOM 7346 C C . PRO B 1 437 ? 25.094 18.031 18.328 1 90 437 PRO B C 1
ATOM 7348 O O . PRO B 1 437 ? 24.688 16.891 18.531 1 90 437 PRO B O 1
ATOM 7351 N N . GLN B 1 438 ? 26.031 18.609 18.953 1 87.94 438 GLN B N 1
ATOM 7352 C CA . GLN B 1 438 ? 26.781 17.875 19.984 1 87.94 438 GLN B CA 1
ATOM 7353 C C . GLN B 1 438 ? 26.062 17.938 21.328 1 87.94 438 GLN B C 1
ATOM 7355 O O . GLN B 1 438 ? 25.922 16.922 22.016 1 87.94 438 GLN B O 1
ATOM 7360 N N . ASN B 1 439 ? 25.641 19.156 21.703 1 86.69 439 ASN B N 1
ATOM 7361 C CA . ASN B 1 439 ? 24.906 19.328 22.938 1 86.69 439 ASN B CA 1
ATOM 7362 C C . ASN B 1 439 ? 23.406 19.344 22.703 1 86.69 439 ASN B C 1
ATOM 7364 O O . ASN B 1 439 ? 22.859 20.281 22.109 1 86.69 439 ASN B O 1
ATOM 7368 N N . VAL B 1 440 ? 22.781 18.328 23.234 1 88.94 440 VAL B N 1
ATOM 7369 C CA . VAL B 1 440 ? 21.359 18.188 22.984 1 88.94 440 VAL B CA 1
ATOM 7370 C C . VAL B 1 440 ? 20.594 18.281 24.312 1 88.94 440 VAL B C 1
ATOM 7372 O O . VAL B 1 440 ? 19.438 17.859 24.391 1 88.94 440 VAL B O 1
ATOM 7375 N N . SER B 1 441 ? 21.234 18.859 25.297 1 88.31 441 SER B N 1
ATOM 7376 C CA . SER B 1 441 ? 20.609 18.969 26.625 1 88.31 441 SER B CA 1
ATOM 7377 C C . SER B 1 441 ? 19.469 19.969 26.625 1 88.31 441 SER B C 1
ATOM 7379 O O . SER B 1 441 ? 19.516 20.969 25.891 1 88.31 441 SER B O 1
ATOM 7381 N N . LEU B 1 442 ? 18.5 19.766 27.422 1 88.88 442 LEU B N 1
ATOM 7382 C CA . LEU B 1 442 ? 17.375 20.672 27.578 1 88.88 442 LEU B CA 1
ATOM 7383 C C . LEU B 1 442 ? 17.828 22 28.203 1 88.88 442 LEU B C 1
ATOM 7385 O O . LEU B 1 442 ? 17.172 23.031 28.031 1 88.88 442 LEU B O 1
ATOM 7389 N N . ASN B 1 443 ? 18.906 21.938 28.953 1 88.25 443 ASN B N 1
ATOM 7390 C CA . ASN B 1 443 ? 19.375 23.094 29.703 1 88.25 443 ASN B CA 1
ATOM 7391 C C . ASN B 1 443 ? 20.5 23.812 28.953 1 88.25 443 ASN B C 1
ATOM 7393 O O . ASN B 1 443 ? 21.172 24.672 29.531 1 88.25 443 ASN B O 1
ATOM 7397 N N . ARG B 1 444 ? 20.672 23.484 27.734 1 90.81 444 ARG B N 1
ATOM 7398 C CA . ARG B 1 444 ? 21.734 24.141 26.984 1 90.81 444 ARG B CA 1
ATOM 7399 C C . ARG B 1 444 ? 21.406 25.609 26.734 1 90.81 444 ARG B C 1
ATOM 7401 O O . ARG B 1 444 ? 20.234 26.016 26.828 1 90.81 444 ARG B O 1
ATOM 7408 N N . THR B 1 445 ? 22.438 26.422 26.438 1 90.81 445 THR B N 1
ATOM 7409 C CA . THR B 1 445 ? 22.234 27.828 26.172 1 90.81 445 THR B CA 1
ATOM 7410 C C . THR B 1 445 ? 21.688 28.047 24.766 1 90.81 445 THR B C 1
ATOM 7412 O O . THR B 1 445 ? 21.766 27.156 23.922 1 90.81 445 THR B O 1
ATOM 7415 N N . ARG B 1 446 ? 21.141 29.188 24.578 1 91.81 446 ARG B N 1
ATOM 7416 C CA . ARG B 1 446 ? 20.641 29.562 23.266 1 91.81 446 ARG B CA 1
ATOM 7417 C C . ARG B 1 446 ? 21.75 29.469 22.219 1 91.81 446 ARG B C 1
ATOM 7419 O O . ARG B 1 446 ? 21.5 29 21.109 1 91.81 446 ARG B O 1
ATOM 7426 N N . GLU B 1 447 ? 22.906 29.938 22.562 1 91.38 447 GLU B N 1
ATOM 7427 C CA . GLU B 1 447 ? 24.047 29.906 21.641 1 91.38 447 GLU B CA 1
ATOM 7428 C C . GLU B 1 447 ? 24.422 28.484 21.297 1 91.38 447 GLU B C 1
ATOM 7430 O O . GLU B 1 447 ? 24.719 28.188 20.125 1 91.38 447 GLU B O 1
ATOM 7435 N N . GLU B 1 448 ? 24.359 27.672 22.234 1 90.88 448 GLU B N 1
ATOM 7436 C CA . GLU B 1 448 ? 24.672 26.266 22 1 90.88 448 GLU B CA 1
ATOM 7437 C C . GLU B 1 448 ? 23.625 25.594 21.109 1 90.88 448 GLU B C 1
ATOM 7439 O O . GLU B 1 448 ? 23.953 24.797 20.234 1 90.88 448 GLU B O 1
ATOM 7444 N N . ALA B 1 449 ? 22.391 25.922 21.406 1 90.75 449 ALA B N 1
ATOM 7445 C CA . ALA B 1 449 ? 21.281 25.328 20.656 1 90.75 449 ALA B CA 1
ATOM 7446 C C . ALA B 1 449 ? 21.344 25.719 19.172 1 90.75 449 ALA B C 1
ATOM 7448 O O . ALA B 1 449 ? 20.984 24.922 18.312 1 90.75 449 ALA B O 1
ATOM 7449 N N . LEU B 1 450 ? 21.859 26.938 18.875 1 92.5 450 LEU B N 1
ATOM 7450 C CA . LEU B 1 450 ? 21.844 27.469 17.516 1 92.5 450 LEU B CA 1
ATOM 7451 C C . LEU B 1 450 ? 23.188 27.281 16.844 1 92.5 450 LEU B C 1
ATOM 7453 O O . LEU B 1 450 ? 23.406 27.781 15.727 1 92.5 450 LEU B O 1
ATOM 7457 N N . SER B 1 451 ? 24.062 26.562 17.453 1 89.56 451 SER B N 1
ATOM 7458 C CA . SER B 1 451 ? 25.453 26.453 16.984 1 89.56 451 SER B CA 1
ATOM 7459 C C . SER B 1 451 ? 25.531 25.781 15.625 1 89.56 451 SER B C 1
ATOM 7461 O O . SER B 1 451 ? 26.422 26.078 14.836 1 89.56 451 SER B O 1
ATOM 7463 N N . THR B 1 452 ? 24.609 24.906 15.352 1 88.5 452 THR B N 1
ATOM 7464 C CA . THR B 1 452 ? 24.703 24.156 14.102 1 88.5 452 THR B CA 1
ATOM 7465 C C . THR B 1 452 ? 23.734 24.719 13.062 1 88.5 452 THR B C 1
ATOM 7467 O O . THR B 1 452 ? 23.625 24.188 11.961 1 88.5 452 THR B O 1
ATOM 7470 N N . VAL B 1 453 ? 22.984 25.703 13.391 1 89.75 453 VAL B N 1
ATOM 7471 C CA . VAL B 1 453 ? 22.047 26.312 12.461 1 89.75 453 VAL B CA 1
ATOM 7472 C C . VAL B 1 453 ? 22.812 27.094 11.391 1 89.75 453 VAL B C 1
ATOM 7474 O O . VAL B 1 453 ? 23.703 27.875 11.703 1 89.75 453 VAL B O 1
ATOM 7477 N N . PRO B 1 454 ? 22.516 26.797 10.164 1 86 454 PRO B N 1
ATOM 7478 C CA . PRO B 1 454 ? 23.219 27.516 9.102 1 86 454 PRO B CA 1
ATOM 7479 C C . PRO B 1 454 ? 22.938 29.016 9.125 1 86 454 PRO B C 1
ATOM 7481 O O . PRO B 1 454 ? 21.844 29.438 9.539 1 86 454 PRO B O 1
ATOM 7484 N N . HIS B 1 455 ? 23.984 29.766 8.656 1 76.44 455 HIS B N 1
ATOM 7485 C CA . HIS B 1 455 ? 23.875 31.219 8.625 1 76.44 455 HIS B CA 1
ATOM 7486 C C . HIS B 1 455 ? 23.094 31.688 7.406 1 76.44 455 HIS B C 1
ATOM 7488 O O . HIS B 1 455 ? 23.25 31.156 6.312 1 76.44 455 HIS B O 1
ATOM 7494 N N . HIS B 1 456 ? 21.984 32.344 7.637 1 68.81 456 HIS B N 1
ATOM 7495 C CA . HIS B 1 456 ? 21.25 32.938 6.52 1 68.81 456 HIS B CA 1
ATOM 7496 C C . HIS B 1 456 ? 21.547 34.438 6.391 1 68.81 456 HIS B C 1
ATOM 7498 O O . HIS B 1 456 ? 21.703 35.125 7.395 1 68.81 456 HIS B O 1
ATOM 7504 N N . LYS B 1 457 ? 22.281 34.938 5.34 1 52.5 457 LYS B N 1
ATOM 7505 C CA . LYS B 1 457 ? 22.609 36.344 5.117 1 52.5 457 LYS B CA 1
ATOM 7506 C C . LYS B 1 457 ? 21.344 37.156 4.84 1 52.5 457 LYS B C 1
ATOM 7508 O O . LYS B 1 457 ? 20.406 36.656 4.215 1 52.5 457 LYS B O 1
#

Organism: Scyliorhinus torazame (NCBI:txid75743)

pLDDT: mean 88.23, std 13.99, range [28.81, 98.75]

Radius of gyration: 29.59 Å; Cα contacts (8 Å, |Δi|>4): 1669; chains: 2; bounding box: 82×79×70 Å

Sequence (914 aa):
KHRTLLKLRTQILTKRSWASHMTNSPTLIVMVGLPARGKTYVSKKLTRYLNWIGVPTKVFNLGQYRREAVKSYKSYEFFRHDNEEAMKIRKECALAALKDVKTYLTDEKAQIAVFDATNTTRERRDLILDFARDSEFKVFFVESVCDDPDVIAANIKEVKVSSPDYAECEEDRIMDDFLKRIECYTVTYEPLDPDDYDKDLSFIKVINVGRRFLVNRVQDYIQSKIVYYLMNIHVYPRSIYLSRHGESEYNSIGKIGGDSELSAHGKQYAEILRQFVKEQKIPDLKVWTSQLRRTIQTAEALGIPYEQWKILNEIDAGVCEELTYSEIQDRYPDEFALRDQDKYHYRYPGGESYQDLVQRVEPVIMELERQGNVLVVAHQAVMRCLIAYFMDKGADELPYLKCPLHTVLKLTPVAYGCKMETFYLNVKAVNTHRDRPQNVSLNRTREEALSTVPHHKKHRTLLKLRTQILTKRSWASHMTNSPTLIVMVGLPARGKTYVSKKLTRYLNWIGVPTKVFNLGQYRREAVKSYKSYEFFRHDNEEAMKIRKECALAALKDVKTYLTDEKAQIAVFDATNTTRERRDLILDFARDSEFKVFFVESVCDDPDVIAANIKEVKVSSPDYAECEEDRIMDDFLKRIECYTVTYEPLDPDDYDKDLSFIKVINVGRRFLVNRVQDYIQSKIVYYLMNIHVYPRSIYLSRHGESEYNSIGKIGGDSELSAHGKQYAEILRQFVKEQKIPDLKVWTSQLRRTIQTAEALGIPYEQWKILNEIDAGVCEELTYSEIQDRYPDEFALRDQDKYHYRYPGGESYQDLVQRVEPVIMELERQGNVLVVAHQAVMRCLIAYFMDKGADELPYLKCPLHTVLKLTPVAYGCKMETFYLNVKAVNTHRDRPQNVSLNRTREEALSTVPHHK

Secondary structure (DSSP, 8-state):
-HHHHHHHHHTSS----TTGGG-SS-EEEEEE--TTSSHHHHHHHHHHHHHHTT--EEEEEHHHHHHHHSSS---GGGG-TT-HHHHHHHHHHHHHHHHHHHIIIIIS--SEEEEES---SHHHHHHHHHHHHHHT-EEEEEEEE---HHHHHHHHHHHHHH-GGGTTS-HHHHHHHHHHHHHHHHHH-----TTTTTTTS-EEEEETTTTEEEEE---SHHHHHHHHHHTT-------EEEEEPPPBHHHHTTB-SS-PPB-HHHHHHHHHHHHHHHHHT-TT-EEEE-SSHHHHHHHHTT-S--EE-GGGSPPP-GGGTT-BHHHHHHH-HHHHHHHHH-TTT---TTS--HHHHHHHTHHHHHHHHHSSSEEEEE-HHHHHHHHHHHTT--TTTGGG----TTEEEEEEEETTEEEEEEEE----------PPPS---TT--HHHHTTTSPP--/-HHHHHHHHHTSS----TTGGG-SS-EEEEEE--TTSSHHHHHHHHHHHHHHTT--EEEEEHHHHHHHHSS----GGGG-TT-HHHHHHHHHHHHHHHHHHHIIIIIS--SEEEEES---SHHHHHHHHHHHHHHT-EEEEEEEE---HHHHHHHHHHHHHH-GGGTTS-HHHHHHHHHHHHHHHHHH-----TTTTTTTS-EEEEETTTTEEEEE---SHHHHHHHHHHTT-------EEEEEPPPBHHHHTTB-SS-PPB-HHHHHHHHHHHHHHHHHT-TT-EEEE-SSHHHHHHHHTT-S--EE-GGGSPPP-GGGTT-BHHHHHHH-HHHHHHHHH-TTT---TTS--HHHHHHHTHHHHHHHHHSSSEEEEE-HHHHHHHHHHHTT--TTTGGG----TTEEEEEEEETTEEEEEEEE----------PPPS---TT--HHHHTTTSPP--

Solvent-accessible surface area (backbone atoms only — not comparable to full-atom values): 48448 Å² total; per-residue (Å²): 116,68,69,64,53,51,59,56,56,60,65,62,40,88,69,58,44,64,48,52,69,52,46,95,55,39,33,38,34,36,35,26,33,63,78,52,36,52,56,67,42,51,51,51,52,49,36,42,51,38,40,60,70,55,39,50,46,49,78,48,48,46,69,58,46,42,46,69,68,46,78,72,74,84,56,41,65,60,53,32,86,82,34,62,68,41,49,50,52,52,50,50,35,50,51,53,49,51,52,51,48,49,44,41,43,65,73,66,64,35,42,36,38,34,43,42,48,39,60,35,34,64,69,57,47,48,54,52,50,51,52,27,56,76,67,60,37,43,65,36,38,40,31,28,40,60,82,53,65,66,60,34,51,51,40,45,52,49,43,50,73,70,31,79,78,40,69,88,52,59,70,72,59,47,52,54,38,51,51,49,35,42,50,38,47,57,74,60,50,48,77,90,37,67,88,60,93,36,47,87,43,28,32,37,36,39,32,54,82,53,43,30,38,40,38,30,40,74,83,47,61,60,52,48,51,50,50,49,51,57,72,36,48,64,86,71,82,39,42,39,34,41,26,44,25,30,44,24,48,37,55,53,70,44,30,37,66,74,71,44,50,55,27,72,51,9,52,52,34,18,50,50,50,27,52,51,53,60,71,65,63,62,72,80,61,41,36,39,24,16,71,42,51,25,22,41,57,27,50,57,53,50,75,57,80,70,43,58,34,66,69,41,40,59,69,43,42,35,78,50,46,62,32,30,67,68,54,38,45,72,76,35,45,61,58,50,20,49,32,63,64,36,52,35,74,32,55,34,65,85,40,40,20,52,57,52,49,46,61,56,35,45,65,54,52,50,49,58,45,53,49,60,31,35,36,38,29,31,30,61,64,44,46,25,49,56,49,18,52,57,63,68,45,50,70,86,48,28,80,62,53,89,67,60,60,46,31,41,35,39,37,33,67,49,78,93,46,50,47,77,45,80,43,77,68,83,47,75,68,70,66,83,69,55,60,85,67,86,70,43,52,77,82,56,51,72,68,60,68,49,64,44,55,56,80,64,123,115,69,69,64,51,50,58,56,56,60,66,62,38,89,69,58,44,64,47,53,68,52,46,96,52,40,34,39,35,36,35,26,32,62,78,51,36,51,57,67,42,51,52,52,53,50,36,42,53,39,40,60,70,55,38,50,47,50,78,48,50,48,68,58,45,42,46,70,69,44,82,69,74,83,56,42,64,59,54,32,85,83,34,61,68,42,50,52,52,54,50,49,36,51,52,53,48,51,50,50,47,49,44,42,42,66,73,67,63,38,41,36,39,34,43,42,49,39,58,36,34,63,69,57,46,47,54,52,50,51,51,28,56,76,67,60,36,44,64,38,38,41,30,28,40,60,82,53,66,66,60,35,52,51,39,45,51,50,44,51,74,68,31,78,80,40,70,89,53,58,71,71,58,47,53,54,38,50,51,50,33,41,51,39,48,56,75,60,50,50,76,91,37,66,88,60,90,38,46,88,42,28,33,36,36,39,30,54,82,54,42,29,38,40,38,30,43,73,82,48,63,60,52,47,49,50,51,50,52,59,72,36,48,64,86,71,80,39,40,40,32,40,27,43,26,30,45,24,48,36,55,52,70,44,30,37,64,75,69,45,49,54,28,73,53,8,51,51,33,18,50,50,50,27,52,50,53,61,72,64,64,62,71,81,61,40,36,39,22,16,71,43,51,24,22,43,56,26,49,58,52,50,75,55,81,69,44,58,34,66,68,40,40,60,68,43,42,35,78,50,45,62,32,31,69,66,53,38,46,72,74,36,46,61,59,50,20,48,31,62,62,38,53,34,74,31,55,33,66,86,40,39,20,52,58,51,50,47,61,57,35,44,66,55,52,50,46,60,46,53,49,60,31,35,36,39,30,31,31,60,64,44,46,24,50,55,48,18,51,58,62,66,44,51,69,87,48,27,79,64,54,88,67,61,59,48,30,41,36,38,36,33,66,50,78,93,45,48,47,76,46,80,44,76,69,83,48,76,67,72,66,84,69,53,60,86,68,87,70,44,53,80,83,56,50,70,67,59,67,49,64,44,55,56,81,62,121

InterPro domains:
  IPR001345 Phosphoglycerate/bisphosphoglycerate mutase, active site [PS00175] (242-251)
  IPR003094 Fructose-2,6-bisphosphatase [PR00991] (112-126)
  IPR003094 Fructose-2,6-bisphosphatase [PR00991] (138-152)
  IPR003094 Fructose-2,6-bisphosphatase [PR00991] (164-178)
  IPR003094 Fructose-2,6-bisphosphatase [PR00991] (218-239)
  IPR003094 Fructose-2,6-bisphosphatase [PR00991] (240-262)
  IPR003094 Fructose-2,6-bisphosphatase [PR00991] (317-333)
  IPR003094 Fructose-2,6-bisphosphatase [PTHR10606] (17-439)
  IPR013078 Histidine phosphatase superfamily, clade-1 [PF00300] (240-422)
  IPR013078 Histidine phosphatase superfamily, clade-1 [SM00855] (239-386)
  IPR013078 Histidine phosphatase superfamily, clade-1 [cd07067] (240-425)
  IPR013079 6-phosphofructo-2-kinase [PF01591] (16-237)
  IPR027417 P-loop containing nucleoside triphosphate hydrolase [G3DSA:3.40.50.300] (25-235)
  IPR027417 P-loop containing nucleoside triphosphate hydrolase [SSF52540] (26-238)
  IPR029033 Histidine phosphatase superfamily [G3DSA:3.40.50.1240] (236-456)
  IPR029033 Histidine phosphatase superfamily [SSF53254] (240-453)

Foldseek 3Di:
DVVVVVVVVCVVPVPCDVLNVQDPFAEEEEEAEFPLLQLVLLQLLLCLLCQLLPQHEDEQALVVLLCVVVVAQDFLVLLAPPPPVSVVSSVVSLVVSLVVVLCCCPVVVGHYYYYRDHCFAPVSVVVVVVSCVVSVHAYEYEYRAADDPVSSVVSLQVCCVVPPNNVPPDPVVSVVRSVSNSVSSVVRGDDQDCPPDCVQHFYKYQYRFQPDIDTHDQPGDSSVVSVLLSNQAGADWAKEKEAAFFAFPLQLVQFDADAGAHDPLRLVLLQLVLVVVVVVCHPPEAEEEEPGRRLCSSVVNNVDDYYYDPLQADWFLAPRHGHHLLVCCVVPVQLLLVCLVQVQPRAHDRTGHLSRSSNSCSVVLSVVSRDHYYYYHGHDSNVLSNCCSQQVNHSVCSRQDDRDHSKMWMWIDHSNGIDIDIGHSPGDGFDQGFHRADDSDSPDDSCSSCVRGGDND/DVVVVVVVVCVVPCVCDVQNVQDPFAEEEEEAEFPLLQLVLLQLLLCLLCQLLPQHEDEQALVVLLCVVPVAQDFLVLLAPPPVVSVVSSVVSLVVSLVVVLCCCPVVVGHYYYYRDHCFAPVSVVVVVVSCVVSVHAYEYEYRAADDPVSSVVSLQVCCVVPPNNVPPDPVVSVVRSVSNSVSSVVRGDDQDCPPDCVQHFYKYQYHFQPDIDTHCQPGDSSVVSVLLSNQAGADWAKEKEAAFFAFPLQLVQFDADQGAHDPLRLVLLLLVLVVCVVVCHPPEAEEEEPGRRLCSSVVNNVDDYYYDPLQADWFLAPRHGHHPLRCCVVPVQLLLVCLVQVQPRAHDRTGHLSRSSNSCSVVLSVVSRDHYYYYHGHDSNVLSNCCSQQVNHSVCSRQDDRDHSKMWMWIDHSNGIDIDIDRSPGDGFDQGFHRADDSDSPDDSCSSCVRGGDND

Nearest PDB structures (foldseek):
  6ibz-assembly1_A  TM=9.920E-01  e=8.789E-68  Homo sapiens
  5ajz-assembly1_A-2  TM=9.907E-01  e=1.852E-67  Homo sapiens
  5htk-assembly1_B  TM=9.343E-01  e=4.502E-70  Homo sapiens
  5ajy-assembly1_A  TM=9.889E-01  e=3.685E-67  Homo sapiens
  4d4k-assembly1_A  TM=9.899E-01  e=4.908E-67  Homo sapiens